Protein AF-A0A960WSP8-F1 (afdb_monomer_lite)

Secondary structure (DSSP, 8-state):
-PPPPPPEEEETTTTSHHHHHHHHHHHHTT-EEEEEES-HHHHHHHHHHHT-EEEE--TT-HHHHHHHHHHHHHHHS---EEEE--------S-GGG--HHHHHHHHIIIIIHHHHHHHHHHHHHHHHT--EEEEB--GGGTS--TT-HHHHHHHHHHHHTT-S--S----PBPHHHHHHHHHTS-------------------------------------------------------HHHHHHHHHHHHHHHHS------EEEEEEEEEE--SHHHHHHHHHHHHTT-S-EEEE-SSSSSSGGGTTT---EE----SSS----SSS------PPPP-HHHHHHHHHHHHHHHHHHSSSSTT--SS-SEE--HHHHHHHHHHHHHHHHHTTSEEEE-SEEEEEEEE-TTS-BEEEEEEEESS-TT-EEEEEEEEEEE--TT-HHHHHHT--EE-SPPPHHHH--TTS-S-GGGS-TT--PPBB---EEEE-SS--PPPPPTT--HHHHTTSSHHHHHHHHTS-BSS----PPPPPPPPTT-TTS--SSTTTTTEEE-TTTSTTSS--EEE---TTS-B--SS--HHHHHHHHHHSTTGGGS-GGGS-HHHHHHHHHHHHHHHHHHHHHIIIIIHHH-S-SSS-GGGEEEPGGG--TTSS-SS-B-S---EE-BS--B-GGGG-S-SS-STTT--S-B-S---TTEEEEE--B------EEEEBTT-TTSS-EEEEPPTTT---PBP-BEEEEGGGGSBSS-BSEEE-TT-SSB-HHHHTTTTSHHHHHHHHHHHHHHHHHHHHHT--HHHHTT-HHHHHHHHHIIIIISSSPPP--S--TT--TTSTTHHHHHHHHTTT-S---TT-----TTSB--HHHHHHHHHHHT--GGG----TT-BHHHHHHHHHHHHTTSPPPPP--SSTT-SSSSSS-TTT-SSTT-S-SSS-TT-TTS---

pLDDT: mean 80.31, std 21.4, range [21.28, 98.88]

Sequence (962 aa):
MTNPSPPTVIVTGGSRGFGAGIAESFVRDGANVWITGRNRDRLEETASRIGAHPFVADAACGESWDRLLDSVLATTGRLDVLVNNAGEGVRIGPASEQDDASVARSIASNLTGAIFGCTRAASLMQRQGDGFIVNIGSACSTHAWAGWGVYSAAKAGAVDVLAVPPRRIEAAWRAGDLRAALLGENRLHRGCESSSAGSRDAREVYFSSRDRRSSRAAFPPPRPPRCRGGETLAHGPTDRTAVMKARIRLTLLLVLFAGPLRAETIDTDLLIVGGTESGWAAAIEAARAGVKSITIVHDGTWLGGQYTEQGLVCVDENKGVGTTGWGPDWHPMKRSFHRFGLFKELMDRIEAFNTGKYGSPMPGRPMHGPSTFRPAEAESVFREMLEPWRKSGQVSLHLSMVPVEALMDPDKTTLKGLVFHSLDDSTRELTVRARITIDASDWGEVVRLSGAAFETGPDSRSRYGEPSAPEDAAAYPPNEMNPITWCLVVEESGEDSVIPVPPHYDERRYLRATSFGQKASSTLPWEKKFRGGGPPPWPEKGTEAKRQASILTMRRIVDGTTSRDGRTSALICYANAQDYPLERLPRHVAEALEQTEPGASKKNLVLMTRAQREIVFADARAHSLGLLYHLQTYVHDRAPDKANSLRHYRLSPEFGTADSLPQKPYLREGLRLKALYMMREQDALNTDEGGREKAREAFARILYPDGLFSWQFHYDFHDTARIYLKGEEGSTVWTHAEKPGRGVHNLSDRSVFPLRSLLPESVDGLIGTQGNVGFSSIVSSAIRLHDQRVHLGQAAAALAVVSLNRKTMPRSLAFERGSLEEVRGILCGGNGGVPMLLFPYRDLPADHPSFVAINRLAAREWLPVSRQEVDFRPDAPATPEWQAAVLELSGLKTAELNLDAKTTRGAFAVRIWEMVRDRPLDQWPRTSPDDADGDGLPDLEDPLPFSSKVQSWPDDSDTPAP

Radius of gyration: 35.07 Å; chains: 1; bounding box: 80×99×79 Å

Foldseek 3Di:
DDDDDAAEEEFEPCLDDLSLLVQLVSVVVVHAYEYEDQDDVSQVVSCVVRVYHYQYADLLDLVRVVVVVVVSCVVRVAHAEYEAPFADDQFQFAPVPDDPVSLVRRLSGQANSLLSRCVVNVVRCVVVLHHEYEYAAEPLLVDPDGRCVSNSVSRVNSVCSCVPDDPDYDDHDYSVLSVVVSVPDDDDDDDDDDDDDDDDDDDDDDDDDDDDDDDDDDDDDDDYDDDDDDDDDDDDDDDPPPVVVVVVVVVVVVVVSPPPLPQAEAEAAEEEEALELLRLLLLLLLVLLPRQAYEYEHQADFHHHCCALAFVFAFQADAAADDDDDDPPPAPDGHAAHDFGVRVVLLVVCLVVCCVFFVGSQQQCFQGRSGGHGNLSSRVSSCVSCVVCVVVNRYHYHYQKDFDAFDADPVLFATFWTKIAHNVGRSHIYTYGHLFYEYQYPFSRVCVRSVFDWAAAFDACVPFVAPLGHPDSVVAFRQFAFFWFFKFKKKFQVDQAQDPQFPQQDLLLQLQQEPNSPVVVVPFQWPDDFDDDRHFYDDDAPPVPDQGTDLQRNFWRHDLCRTPVVGITMGTSDTLSLTDALRAAFPVLLVVLCVVPNCSSRHHLSPDDPVNVVSVVSLSLSSNSSNLNCQLPVVCVVHPYNVPGSSRIHGCCSCVDPRSTRNDIDDLAHIEGQWLAAAHPQQQAPDPPDDDVPDDQFGHQDAALQFQAKFWDWLAGRQNDWIAGVPQRSRSRIGGHHDRSRRGGGTGHTYGDHLRQQHGPRHWSYGYAQQHTRYHSSCSNRCHGSSSRNSRSSLRSLLSSLCSVVVHISNVLSLPPVSSLSSQCSQQPNSPTQHGQRGRARNQHSPPPLNSLVRSCVSLVLFDDARNCSHQQQQAFCDPVRLVSSCVSVVHDPVVDPDDRNHGNSNSSVVVCVVPVPPDDDFADDPDPQQRNNCPDGVSRQSHRPDVDSTNHPPPPPDDDD

Structure (mmCIF, N/CA/C/O backbone):
data_AF-A0A960WSP8-F1
#
_entry.id   AF-A0A960WSP8-F1
#
loop_
_atom_site.group_PDB
_atom_site.id
_atom_site.type_symbol
_atom_site.label_atom_id
_atom_site.label_alt_id
_atom_site.label_comp_id
_atom_site.label_asym_id
_atom_site.label_entity_id
_atom_site.label_seq_id
_atom_site.pdbx_PDB_ins_code
_atom_site.Cartn_x
_atom_site.Cartn_y
_atom_site.Cartn_z
_atom_site.occupancy
_atom_site.B_iso_or_equiv
_atom_site.auth_seq_id
_atom_site.auth_comp_id
_atom_site.auth_asym_id
_atom_site.auth_atom_id
_atom_site.pdbx_PDB_model_num
ATOM 1 N N . MET A 1 1 ? 5.362 -52.654 -39.524 1.00 30.20 1 MET A N 1
ATOM 2 C CA . MET A 1 1 ? 5.541 -51.664 -38.442 1.00 30.20 1 MET A CA 1
ATOM 3 C C . MET A 1 1 ? 6.304 -52.360 -37.334 1.00 30.20 1 MET A C 1
ATOM 5 O O . MET A 1 1 ? 5.823 -53.358 -36.819 1.00 30.20 1 MET A O 1
ATOM 9 N N . THR A 1 2 ? 7.536 -51.934 -37.089 1.00 36.31 2 THR A N 1
ATOM 10 C CA . THR A 1 2 ? 8.436 -52.499 -36.078 1.00 36.31 2 THR A CA 1
ATOM 11 C C . THR A 1 2 ? 7.983 -52.048 -34.688 1.00 36.31 2 THR A C 1
ATOM 13 O O . THR A 1 2 ? 7.749 -50.856 -34.495 1.00 36.31 2 THR A O 1
ATOM 16 N N . ASN A 1 3 ? 7.837 -52.974 -33.735 1.00 38.72 3 ASN A N 1
ATOM 17 C CA . ASN A 1 3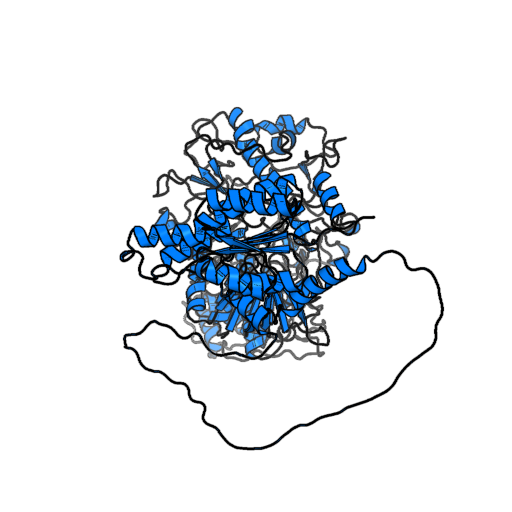 ? 7.654 -52.627 -32.319 1.00 38.72 3 ASN A CA 1
ATOM 18 C C . ASN A 1 3 ? 8.779 -51.668 -31.878 1.00 38.72 3 ASN A C 1
ATOM 20 O O . ASN A 1 3 ? 9.928 -51.912 -32.257 1.00 38.72 3 ASN A O 1
ATOM 24 N N . PRO A 1 4 ? 8.499 -50.602 -31.105 1.00 56.97 4 PRO A N 1
ATOM 25 C CA . PRO A 1 4 ? 9.564 -49.786 -30.535 1.00 56.97 4 PRO A CA 1
ATOM 26 C C . PRO A 1 4 ? 10.400 -50.647 -29.579 1.00 56.97 4 PRO A C 1
ATOM 28 O O . PRO A 1 4 ? 9.849 -51.367 -28.746 1.00 56.97 4 PRO A O 1
ATOM 31 N N . SER A 1 5 ? 11.723 -50.597 -29.731 1.00 69.62 5 SER A N 1
ATOM 32 C CA . SER A 1 5 ? 12.666 -51.278 -28.840 1.00 69.62 5 SER A CA 1
ATOM 33 C C . SER A 1 5 ? 12.479 -50.811 -27.386 1.00 69.62 5 SER A C 1
ATOM 35 O O . SER A 1 5 ? 12.154 -49.638 -27.177 1.00 69.62 5 SER A O 1
ATOM 37 N N . PRO A 1 6 ? 12.675 -51.692 -26.385 1.00 84.25 6 PRO A N 1
ATOM 38 C CA . PRO A 1 6 ? 12.579 -51.319 -24.973 1.00 84.25 6 PRO A CA 1
ATOM 39 C C . PRO A 1 6 ? 13.581 -50.202 -24.626 1.00 84.25 6 PRO A C 1
ATOM 41 O O . PRO A 1 6 ? 14.674 -50.184 -25.199 1.00 84.25 6 PRO A O 1
ATOM 44 N N . PRO A 1 7 ? 13.237 -49.276 -23.708 1.00 87.25 7 PRO A N 1
ATOM 45 C CA . PRO A 1 7 ? 14.099 -48.148 -23.365 1.00 87.25 7 PRO A CA 1
ATOM 46 C C . PRO A 1 7 ? 15.380 -48.616 -22.669 1.00 87.25 7 PRO A C 1
ATOM 48 O O . PRO A 1 7 ? 15.333 -49.500 -21.813 1.00 87.25 7 PRO A O 1
ATOM 51 N N . THR A 1 8 ? 16.513 -48.001 -22.999 1.00 95.12 8 THR A N 1
ATOM 52 C CA . THR A 1 8 ? 17.822 -48.317 -22.416 1.00 95.12 8 THR A CA 1
ATOM 53 C C . THR A 1 8 ? 18.139 -47.397 -21.239 1.00 95.12 8 THR A C 1
ATOM 55 O O . THR A 1 8 ? 18.181 -46.173 -21.392 1.00 95.12 8 THR A O 1
ATOM 58 N N . VAL A 1 9 ? 18.414 -47.977 -20.069 1.00 95.06 9 VAL A N 1
ATOM 59 C CA . VAL A 1 9 ? 18.635 -47.247 -18.810 1.00 95.06 9 VAL A CA 1
ATOM 60 C C . VAL A 1 9 ? 19.995 -47.596 -18.213 1.00 95.06 9 VAL A C 1
ATOM 62 O O . VAL A 1 9 ? 20.324 -48.770 -18.091 1.00 95.06 9 VAL A O 1
ATOM 65 N N . ILE A 1 10 ? 20.764 -46.599 -17.773 1.00 97.62 10 ILE A N 1
ATOM 66 C CA . ILE A 1 10 ? 21.987 -46.796 -16.978 1.00 97.62 10 ILE A CA 1
ATOM 67 C C . ILE A 1 10 ? 21.734 -46.334 -15.543 1.00 97.62 10 ILE A C 1
ATOM 69 O O . ILE A 1 10 ? 21.340 -45.191 -15.328 1.00 97.62 10 ILE A O 1
ATOM 73 N N . VAL A 1 11 ? 22.032 -47.182 -14.555 1.00 96.25 11 VAL A N 1
ATOM 74 C CA . VAL A 1 11 ? 22.002 -46.831 -13.125 1.00 96.25 11 VAL A CA 1
ATOM 75 C C . VAL A 1 11 ? 23.387 -47.016 -12.510 1.00 96.25 11 VAL A C 1
ATOM 77 O O . VAL A 1 11 ? 23.900 -48.136 -12.408 1.00 96.25 11 VAL A O 1
ATOM 80 N N . THR A 1 12 ? 24.009 -45.919 -12.065 1.00 95.50 12 THR A N 1
ATOM 81 C CA . THR A 1 12 ? 25.334 -45.992 -11.434 1.00 95.50 12 THR A CA 1
ATOM 82 C C . THR A 1 12 ? 25.256 -46.426 -9.973 1.00 95.50 12 THR A C 1
ATOM 84 O O . THR A 1 12 ? 24.310 -46.102 -9.259 1.00 95.50 12 THR A O 1
ATOM 87 N N . GLY A 1 13 ? 26.242 -47.186 -9.489 1.00 92.75 13 GLY A N 1
ATOM 88 C CA . GLY A 1 13 ? 26.220 -47.708 -8.115 1.00 92.75 13 GLY A CA 1
ATOM 89 C C . GLY A 1 13 ? 25.107 -48.739 -7.875 1.00 92.75 13 GLY A C 1
ATOM 90 O O . GLY A 1 13 ? 24.531 -48.786 -6.789 1.00 92.75 13 GLY A O 1
ATOM 91 N N . GLY A 1 14 ? 24.792 -49.553 -8.884 1.00 90.50 14 GLY A N 1
ATOM 92 C CA . GLY A 1 14 ? 23.674 -50.500 -8.883 1.00 90.50 14 GLY A CA 1
ATOM 93 C C . GLY A 1 14 ? 23.934 -51.835 -8.175 1.00 90.50 14 GLY A C 1
ATOM 94 O O . GLY A 1 14 ? 23.044 -52.673 -8.135 1.00 90.50 14 GLY A O 1
ATOM 95 N N . SER A 1 15 ? 25.116 -52.057 -7.587 1.00 88.50 15 SER A N 1
ATOM 96 C CA . SER A 1 15 ? 25.455 -53.334 -6.927 1.00 88.50 15 SER A CA 1
ATOM 97 C C . SER A 1 15 ? 24.712 -53.597 -5.608 1.00 88.50 15 SER A C 1
ATOM 99 O O . SER A 1 15 ? 24.821 -54.695 -5.076 1.00 88.50 15 SER A O 1
ATOM 101 N N . ARG A 1 16 ? 24.068 -52.589 -4.996 1.00 83.25 16 ARG A N 1
ATOM 102 C CA . ARG A 1 16 ? 23.316 -52.712 -3.728 1.00 83.25 16 ARG A CA 1
ATOM 103 C C . ARG A 1 16 ? 22.463 -51.473 -3.443 1.00 83.25 16 ARG A C 1
ATOM 105 O O . ARG A 1 16 ? 22.616 -50.442 -4.093 1.00 83.25 16 ARG A O 1
ATOM 112 N N . GLY A 1 17 ? 21.641 -51.545 -2.395 1.00 84.44 17 GLY A N 1
ATOM 113 C CA . GLY A 1 17 ? 20.933 -50.388 -1.837 1.00 84.44 17 GLY A CA 1
ATOM 114 C C . GLY A 1 17 ? 19.986 -49.729 -2.842 1.00 84.44 17 GLY A C 1
ATOM 115 O O . GLY A 1 17 ? 19.326 -50.423 -3.612 1.00 84.44 17 GLY A O 1
ATOM 116 N N . PHE A 1 18 ? 19.934 -48.394 -2.839 1.00 79.56 18 PHE A N 1
ATOM 117 C CA . PHE A 1 18 ? 19.040 -47.628 -3.713 1.00 79.56 18 PHE A CA 1
ATOM 118 C C . PHE A 1 18 ? 19.287 -47.897 -5.198 1.00 79.56 18 PHE A C 1
ATOM 120 O O . PHE A 1 18 ? 18.331 -48.156 -5.917 1.00 79.56 18 PHE A O 1
ATOM 127 N N . GLY A 1 19 ? 20.546 -47.949 -5.643 1.00 86.12 19 GLY A N 1
ATOM 128 C CA . GLY A 1 19 ? 20.872 -48.225 -7.045 1.00 86.12 19 GLY A CA 1
ATOM 129 C C . GLY A 1 19 ? 20.322 -49.565 -7.542 1.00 86.12 19 GLY A C 1
ATOM 130 O O . GLY A 1 19 ? 19.758 -49.628 -8.630 1.00 86.12 19 GLY A O 1
ATOM 131 N N . ALA A 1 20 ? 20.418 -50.621 -6.726 1.00 86.00 20 ALA A N 1
ATOM 132 C CA . ALA A 1 20 ? 19.849 -51.928 -7.066 1.00 86.00 20 ALA A CA 1
ATOM 133 C C . ALA A 1 20 ? 18.312 -51.890 -7.141 1.00 86.00 20 ALA A C 1
ATOM 135 O O . ALA A 1 20 ? 17.734 -52.467 -8.056 1.00 86.00 20 ALA A O 1
ATOM 136 N N . GLY A 1 21 ? 17.656 -51.188 -6.209 1.00 78.94 21 GLY A N 1
ATOM 137 C CA . GLY A 1 21 ? 16.195 -51.047 -6.193 1.00 78.94 21 GLY A CA 1
ATOM 138 C C . GLY A 1 21 ? 15.649 -50.239 -7.375 1.00 78.94 21 GLY A C 1
ATOM 139 O O . GLY A 1 21 ? 14.642 -50.624 -7.962 1.00 78.94 21 GLY A O 1
ATOM 140 N N . ILE A 1 22 ? 16.341 -49.162 -7.770 1.00 84.31 22 ILE A N 1
ATOM 141 C CA . ILE A 1 22 ? 16.000 -48.371 -8.967 1.00 84.31 22 ILE A CA 1
ATOM 142 C C . ILE A 1 22 ? 16.087 -49.252 -10.210 1.00 84.31 22 ILE A C 1
ATOM 144 O O . ILE A 1 22 ? 15.151 -49.304 -11.005 1.00 84.31 22 ILE A O 1
ATOM 148 N N . ALA A 1 23 ? 17.204 -49.965 -10.362 1.00 87.38 23 ALA A N 1
ATOM 149 C CA . ALA A 1 23 ? 17.424 -50.841 -11.502 1.00 87.38 23 ALA A CA 1
ATOM 150 C C . ALA A 1 23 ? 16.364 -51.949 -11.584 1.00 87.38 23 ALA A C 1
ATOM 152 O O . ALA A 1 23 ? 15.823 -52.194 -12.657 1.00 87.38 23 ALA A O 1
ATOM 153 N N . GLU A 1 24 ? 16.015 -52.567 -10.453 1.00 86.44 24 GLU A N 1
ATOM 154 C CA . GLU A 1 24 ? 14.988 -53.611 -10.381 1.00 86.44 24 GLU A CA 1
ATOM 155 C C . GLU A 1 24 ? 13.608 -53.104 -10.816 1.00 86.44 24 GLU A C 1
ATOM 157 O O . GLU A 1 24 ? 12.880 -53.820 -11.503 1.00 86.44 24 GLU A O 1
ATOM 162 N N . SER A 1 25 ? 13.263 -51.860 -10.470 1.00 79.44 25 SER A N 1
ATOM 163 C CA . SER A 1 25 ? 12.021 -51.231 -10.929 1.00 79.44 25 SER A CA 1
ATOM 164 C C . SER A 1 25 ? 12.004 -51.069 -12.449 1.00 79.44 25 SER A C 1
ATOM 166 O O . SER A 1 25 ? 11.039 -51.469 -13.092 1.00 79.44 25 SER A O 1
ATOM 168 N N . PHE A 1 26 ? 13.083 -50.549 -13.040 1.00 86.06 26 PHE A N 1
ATOM 169 C CA . PHE A 1 26 ? 13.159 -50.380 -14.492 1.00 86.06 26 PHE A CA 1
ATOM 170 C C . PHE A 1 26 ? 13.140 -51.719 -15.242 1.00 86.06 26 PHE A C 1
ATOM 172 O O . PHE A 1 26 ? 12.479 -51.818 -16.276 1.00 86.06 26 PHE A O 1
ATOM 179 N N . VAL A 1 27 ? 13.804 -52.764 -14.725 1.00 88.31 27 VAL A N 1
ATOM 180 C CA . VAL A 1 27 ? 13.739 -54.097 -15.353 1.00 88.31 27 VAL A CA 1
ATOM 181 C C . VAL A 1 27 ? 12.321 -54.664 -15.281 1.00 88.31 27 VAL A C 1
ATOM 183 O O . VAL A 1 27 ? 11.827 -55.207 -16.269 1.00 88.31 27 VAL A O 1
ATOM 186 N N . ARG A 1 28 ? 11.631 -54.506 -14.145 1.00 82.62 28 ARG A N 1
ATOM 187 C CA . ARG A 1 28 ? 10.233 -54.942 -13.984 1.00 82.62 28 ARG A CA 1
ATOM 188 C C . ARG A 1 28 ? 9.299 -54.287 -15.003 1.00 82.62 28 ARG A C 1
ATOM 190 O O . ARG A 1 28 ? 8.374 -54.940 -15.480 1.00 82.62 28 ARG A O 1
ATOM 197 N N . ASP A 1 29 ? 9.584 -53.042 -15.367 1.00 77.62 29 ASP A N 1
ATOM 198 C CA . ASP A 1 29 ? 8.836 -52.280 -16.370 1.00 77.62 29 ASP A CA 1
ATOM 199 C C . ASP A 1 29 ? 9.257 -52.596 -17.820 1.00 77.62 29 ASP A C 1
ATOM 201 O O . ASP A 1 29 ? 8.751 -51.994 -18.769 1.00 77.62 29 ASP A O 1
ATOM 205 N N . GLY A 1 30 ? 10.150 -53.572 -18.013 1.00 86.31 30 GLY A N 1
ATOM 206 C CA . GLY A 1 30 ? 10.571 -54.063 -19.323 1.00 86.31 30 GLY A CA 1
ATOM 207 C C . GLY A 1 30 ? 11.654 -53.220 -19.996 1.00 86.31 30 GLY A C 1
ATOM 208 O O . GLY A 1 30 ? 11.854 -53.352 -21.204 1.00 86.31 30 GLY A O 1
ATOM 209 N N . ALA A 1 31 ? 12.344 -52.351 -19.252 1.00 89.44 31 ALA A N 1
ATOM 210 C CA . ALA A 1 31 ? 13.481 -51.598 -19.768 1.00 89.44 31 ALA A CA 1
ATOM 211 C C . ALA A 1 31 ? 14.726 -52.484 -19.916 1.00 89.44 31 ALA A C 1
ATOM 213 O O . ALA A 1 31 ? 14.925 -53.446 -19.171 1.00 89.44 31 ALA A O 1
ATOM 214 N N . ASN A 1 32 ? 15.610 -52.111 -20.840 1.00 93.69 32 ASN A N 1
ATOM 215 C CA . ASN A 1 32 ? 16.939 -52.688 -20.925 1.00 93.69 32 ASN A CA 1
ATOM 216 C C . ASN A 1 32 ? 17.901 -51.956 -19.974 1.00 93.69 32 ASN A C 1
ATOM 218 O O . ASN A 1 32 ? 18.380 -50.861 -20.279 1.00 93.69 32 ASN A O 1
ATOM 222 N N . VAL A 1 33 ? 18.163 -52.538 -18.803 1.00 96.56 33 VAL A N 1
ATOM 223 C CA . VAL A 1 33 ? 18.867 -51.853 -17.710 1.00 96.56 33 VAL A CA 1
ATOM 224 C C . VAL A 1 33 ? 20.317 -52.297 -17.598 1.00 96.56 33 VAL A C 1
ATOM 226 O O . VAL A 1 33 ? 20.608 -53.485 -17.507 1.00 96.56 33 VAL A O 1
ATOM 229 N N . TRP A 1 34 ? 21.219 -51.327 -17.504 1.00 98.00 34 TRP A N 1
ATOM 230 C CA . TRP A 1 34 ? 22.633 -51.497 -17.199 1.00 98.00 34 TRP A CA 1
ATOM 231 C C . TRP A 1 34 ? 22.928 -50.974 -15.797 1.00 98.00 34 TRP A C 1
ATOM 233 O O . TRP A 1 34 ? 22.594 -49.835 -15.466 1.00 98.00 34 TRP A O 1
ATOM 243 N N . ILE A 1 35 ? 23.586 -51.787 -14.972 1.00 97.62 35 ILE A N 1
ATOM 244 C CA . ILE A 1 35 ? 24.030 -51.389 -13.634 1.00 97.62 35 ILE A CA 1
ATOM 245 C C . ILE A 1 35 ? 25.549 -51.342 -13.552 1.00 97.62 35 ILE A C 1
ATOM 247 O O . ILE A 1 35 ? 26.236 -52.235 -14.051 1.00 97.62 35 ILE A O 1
ATOM 251 N N . THR A 1 36 ? 26.080 -50.322 -12.872 1.00 97.44 36 THR A N 1
ATOM 252 C CA . THR A 1 36 ? 27.532 -50.173 -12.693 1.00 97.44 36 THR A CA 1
ATOM 253 C C . THR A 1 36 ? 27.981 -50.244 -11.242 1.00 97.44 36 THR A C 1
ATOM 255 O O . THR A 1 36 ? 27.250 -49.883 -10.315 1.00 97.44 36 THR A O 1
ATOM 258 N N . GLY A 1 37 ? 29.213 -50.703 -11.032 1.00 93.00 37 GLY A N 1
ATOM 259 C CA . GLY A 1 37 ? 29.862 -50.741 -9.726 1.00 93.00 37 GLY A CA 1
ATOM 260 C C . GLY A 1 37 ? 31.294 -51.267 -9.802 1.00 93.00 37 GLY A C 1
ATOM 261 O O . GLY A 1 37 ? 31.697 -51.872 -10.791 1.00 93.00 37 GLY A O 1
ATOM 262 N N . ARG A 1 38 ? 32.069 -51.043 -8.734 1.00 91.81 38 ARG A N 1
ATOM 263 C CA . ARG A 1 38 ? 33.501 -51.401 -8.669 1.00 91.81 38 ARG A CA 1
ATOM 264 C C . ARG A 1 38 ? 33.757 -52.873 -8.324 1.00 91.81 38 ARG A C 1
ATOM 266 O O . ARG A 1 38 ? 34.786 -53.423 -8.692 1.00 91.81 38 ARG A O 1
ATOM 273 N N . ASN A 1 39 ? 32.853 -53.508 -7.576 1.00 92.19 39 ASN A N 1
ATOM 274 C CA . ASN A 1 39 ? 33.010 -54.891 -7.124 1.00 92.19 39 ASN A CA 1
ATOM 275 C C . ASN A 1 39 ? 32.247 -55.825 -8.068 1.00 92.19 39 ASN A C 1
ATOM 277 O O . ASN A 1 39 ? 31.017 -55.801 -8.079 1.00 92.19 39 ASN A O 1
ATOM 281 N N . ARG A 1 40 ? 32.993 -56.611 -8.849 1.00 92.31 40 ARG A N 1
ATOM 282 C CA . ARG A 1 40 ? 32.463 -57.505 -9.882 1.00 92.31 40 ARG A CA 1
ATOM 283 C C . ARG A 1 40 ? 31.437 -58.490 -9.327 1.00 92.31 40 ARG A C 1
ATOM 285 O O . ARG A 1 40 ? 30.296 -58.458 -9.769 1.00 92.31 40 ARG A O 1
ATOM 292 N N . ASP A 1 41 ? 31.819 -59.276 -8.327 1.00 90.31 41 ASP A N 1
ATOM 293 C CA . ASP A 1 41 ? 31.005 -60.392 -7.830 1.00 90.31 41 ASP A CA 1
ATOM 294 C C . ASP A 1 41 ? 29.616 -59.929 -7.363 1.00 90.31 41 ASP A C 1
ATOM 296 O O . ASP A 1 41 ? 28.597 -60.470 -7.783 1.00 90.31 41 ASP A O 1
ATOM 300 N N . ARG A 1 42 ? 29.551 -58.847 -6.572 1.00 90.38 42 ARG A N 1
ATOM 301 C CA . ARG A 1 42 ? 28.270 -58.284 -6.100 1.00 90.38 42 ARG A CA 1
ATOM 302 C C . ARG A 1 42 ? 27.436 -57.650 -7.209 1.00 90.38 42 ARG A C 1
ATOM 304 O O . ARG A 1 42 ? 26.205 -57.627 -7.127 1.00 90.38 42 ARG A O 1
ATOM 311 N N . LEU A 1 43 ? 28.093 -57.065 -8.209 1.00 94.69 43 LEU A N 1
ATOM 312 C CA . LEU A 1 43 ? 27.410 -56.474 -9.354 1.00 94.69 43 LEU A CA 1
ATOM 313 C C . LEU A 1 43 ? 26.775 -57.566 -10.221 1.00 94.69 43 LEU A C 1
ATOM 315 O O . LEU A 1 43 ? 25.611 -57.433 -10.585 1.00 94.69 43 LEU A O 1
ATOM 319 N N . GLU A 1 44 ? 27.515 -58.640 -10.499 1.00 93.31 44 GLU A N 1
ATOM 320 C CA . GLU A 1 44 ? 27.043 -59.798 -11.265 1.00 93.31 44 GLU A CA 1
ATOM 321 C C . GLU A 1 44 ? 25.907 -60.530 -10.533 1.00 93.31 44 GLU A C 1
ATOM 323 O O . GLU A 1 44 ? 24.880 -60.823 -11.145 1.00 93.31 44 GLU A O 1
ATOM 328 N N . GLU A 1 45 ? 26.021 -60.718 -9.214 1.00 92.44 45 GLU A N 1
ATOM 329 C CA . GLU A 1 45 ? 24.949 -61.277 -8.379 1.00 92.44 45 GLU A CA 1
ATOM 330 C C . GLU A 1 45 ? 23.655 -60.452 -8.486 1.00 92.44 45 GLU A C 1
ATOM 332 O O . GLU A 1 45 ? 22.574 -60.986 -8.748 1.00 92.44 45 GLU A O 1
ATOM 337 N N . THR A 1 46 ? 23.756 -59.127 -8.327 1.00 91.81 46 THR A N 1
ATOM 338 C CA . THR A 1 46 ? 22.587 -58.240 -8.393 1.00 91.81 46 THR A CA 1
ATOM 339 C C . THR A 1 46 ? 21.978 -58.215 -9.788 1.00 91.81 46 THR A C 1
ATOM 341 O O . THR A 1 46 ? 20.760 -58.319 -9.913 1.00 91.81 46 THR A O 1
ATOM 344 N N . ALA A 1 47 ? 22.809 -58.120 -10.827 1.00 94.44 47 ALA A N 1
ATOM 345 C CA . ALA A 1 47 ? 22.377 -58.138 -12.218 1.00 94.44 47 ALA A CA 1
ATOM 346 C C . ALA A 1 47 ? 21.615 -59.422 -12.559 1.00 94.44 47 ALA A C 1
ATOM 348 O O . ALA A 1 47 ? 20.519 -59.348 -13.114 1.00 94.44 47 ALA A O 1
ATOM 349 N N . SER A 1 48 ? 22.141 -60.583 -12.153 1.00 93.69 48 SER A N 1
ATOM 350 C CA . SER A 1 48 ? 21.477 -61.870 -12.360 1.00 93.69 48 SER A CA 1
ATOM 351 C C . SER A 1 48 ? 20.153 -61.968 -11.605 1.00 93.69 48 SER A C 1
ATOM 353 O O . SER A 1 48 ? 19.209 -62.562 -12.120 1.00 93.69 48 SER A O 1
ATOM 355 N N . ARG A 1 49 ? 20.068 -61.402 -10.393 1.00 94.31 49 ARG A N 1
ATOM 356 C CA . ARG A 1 49 ? 18.840 -61.414 -9.586 1.00 94.31 49 ARG A CA 1
ATOM 357 C C . ARG A 1 49 ? 17.723 -60.587 -10.219 1.00 94.31 49 ARG A C 1
ATOM 359 O O . ARG A 1 49 ? 16.570 -61.002 -10.160 1.00 94.31 49 ARG A O 1
ATOM 366 N N . ILE A 1 50 ? 18.053 -59.418 -10.768 1.00 91.94 50 ILE A N 1
ATOM 367 C CA . ILE A 1 50 ? 17.047 -58.462 -11.256 1.00 91.94 50 ILE A CA 1
ATOM 368 C C . ILE A 1 50 ? 16.830 -58.520 -12.766 1.00 91.94 50 ILE A C 1
ATOM 370 O O . ILE A 1 50 ? 15.857 -57.946 -13.225 1.00 91.94 50 ILE A O 1
ATOM 374 N N . GLY A 1 51 ? 17.704 -59.186 -13.528 1.00 92.94 51 GLY A N 1
ATOM 375 C CA . GLY A 1 51 ? 17.648 -59.229 -14.993 1.00 92.94 51 GLY A CA 1
ATOM 376 C C . GLY A 1 51 ? 18.268 -58.005 -15.681 1.00 92.94 51 GLY A C 1
ATOM 377 O O . GLY A 1 51 ? 17.775 -57.582 -16.721 1.00 92.94 51 GLY A O 1
ATOM 378 N N . ALA A 1 52 ? 19.324 -57.422 -15.105 1.00 96.00 52 ALA A N 1
ATOM 379 C CA . ALA A 1 52 ? 20.055 -56.284 -15.677 1.00 96.00 52 ALA A CA 1
ATOM 380 C C . ALA A 1 52 ? 21.406 -56.711 -16.285 1.00 96.00 52 ALA A C 1
ATOM 382 O O . ALA A 1 52 ? 21.921 -57.788 -15.994 1.00 96.00 52 ALA A O 1
ATOM 383 N N . HIS A 1 53 ? 22.025 -55.839 -17.081 1.00 96.06 53 HIS A N 1
ATOM 384 C CA . HIS A 1 53 ? 23.385 -56.000 -17.594 1.00 96.06 53 HIS A CA 1
ATOM 385 C C . HIS A 1 53 ? 24.411 -55.433 -16.594 1.00 96.06 53 HIS A C 1
ATOM 387 O O . HIS A 1 53 ? 24.382 -54.232 -16.306 1.00 96.06 53 HIS A O 1
ATOM 393 N N . PRO A 1 54 ? 25.331 -56.250 -16.048 1.00 97.12 54 PRO A N 1
ATOM 394 C CA . PRO A 1 54 ? 26.385 -55.753 -15.174 1.00 97.12 54 PRO A CA 1
ATOM 395 C C . PRO A 1 54 ? 27.528 -55.145 -15.995 1.00 97.12 54 PRO A C 1
ATOM 397 O O . PRO A 1 54 ? 28.019 -55.761 -16.939 1.00 97.12 54 PRO A O 1
ATOM 400 N N . PHE A 1 55 ? 28.017 -53.972 -15.591 1.00 97.12 55 PHE A N 1
ATOM 401 C CA . PHE A 1 55 ? 29.226 -53.378 -16.161 1.00 97.12 55 PHE A CA 1
ATOM 402 C C . PHE A 1 55 ? 30.160 -52.834 -15.075 1.00 97.12 55 PHE A C 1
ATOM 404 O O . PHE A 1 55 ? 29.824 -51.902 -14.340 1.00 97.12 55 PHE A O 1
ATOM 411 N N . VAL A 1 56 ? 31.355 -53.420 -14.960 1.00 96.50 56 VAL A N 1
ATOM 412 C CA . VAL A 1 56 ? 32.341 -53.003 -13.954 1.00 96.50 56 VAL A CA 1
ATOM 413 C C . VAL A 1 56 ? 32.942 -51.660 -14.362 1.00 96.50 56 VAL A C 1
ATOM 415 O O . VAL A 1 56 ? 33.708 -51.576 -15.320 1.00 96.50 56 VAL A O 1
ATOM 418 N N . ALA A 1 57 ? 32.598 -50.614 -13.615 1.00 92.69 57 ALA A N 1
ATOM 419 C CA . ALA A 1 57 ? 33.030 -49.246 -13.871 1.00 92.69 57 ALA A CA 1
ATOM 420 C C . ALA A 1 57 ? 33.162 -48.460 -12.564 1.00 92.69 57 ALA A C 1
ATOM 422 O O . ALA A 1 57 ? 32.382 -48.643 -11.622 1.00 92.69 57 ALA A O 1
ATOM 423 N N . ASP A 1 58 ? 34.139 -47.553 -12.534 1.00 92.06 58 ASP A N 1
ATOM 424 C CA . ASP A 1 58 ? 34.207 -46.495 -11.533 1.00 92.06 58 ASP A CA 1
ATOM 425 C C . ASP A 1 58 ? 33.558 -45.232 -12.104 1.00 92.06 58 ASP A C 1
ATOM 427 O O . ASP A 1 58 ? 33.995 -44.711 -13.129 1.00 92.06 58 ASP A O 1
ATOM 431 N N . ALA A 1 59 ? 32.514 -44.734 -11.438 1.00 91.69 59 ALA A N 1
ATOM 432 C CA . ALA A 1 59 ? 31.804 -43.538 -11.873 1.00 91.69 59 ALA A CA 1
ATOM 433 C C . ALA A 1 59 ? 32.724 -42.309 -11.921 1.00 91.69 59 ALA A C 1
ATOM 435 O O . ALA A 1 59 ? 32.515 -41.443 -12.764 1.00 91.69 59 ALA A O 1
ATOM 436 N N . ALA A 1 60 ? 33.757 -42.243 -11.074 1.00 91.62 60 ALA A N 1
ATOM 437 C CA . ALA A 1 60 ? 34.716 -41.141 -11.041 1.00 91.62 60 ALA A CA 1
ATOM 438 C C . ALA A 1 60 ? 35.840 -41.264 -12.094 1.00 91.62 60 ALA A C 1
ATOM 440 O O . ALA A 1 60 ? 36.757 -40.446 -12.104 1.00 91.62 60 ALA A O 1
ATOM 441 N N . CYS A 1 61 ? 35.795 -42.266 -12.980 1.00 93.12 61 CYS A N 1
ATOM 442 C CA . CYS A 1 61 ? 36.789 -42.503 -14.027 1.00 93.12 61 CYS A CA 1
ATOM 443 C C . CYS A 1 61 ? 36.182 -42.252 -15.416 1.00 93.12 61 CYS A C 1
ATOM 445 O O . CYS A 1 61 ? 35.278 -42.967 -15.845 1.00 93.12 61 CYS A O 1
ATOM 447 N N . GLY A 1 62 ? 36.701 -41.261 -16.149 1.00 89.62 62 GLY A N 1
ATOM 448 C CA . GLY A 1 62 ? 36.211 -40.919 -17.491 1.00 89.62 62 GLY A CA 1
ATOM 449 C C . GLY A 1 62 ? 36.280 -42.083 -18.489 1.00 89.62 62 GLY A C 1
ATOM 450 O O . GLY A 1 62 ? 35.286 -42.378 -19.142 1.00 89.62 62 GLY A O 1
ATOM 451 N N . GLU A 1 63 ? 37.397 -42.815 -18.523 1.00 92.50 63 GLU A N 1
ATOM 452 C CA . GLU A 1 63 ? 37.581 -43.979 -19.408 1.00 92.50 63 GLU A CA 1
ATOM 453 C C . GLU A 1 63 ? 36.563 -45.100 -19.120 1.00 92.50 63 GLU A C 1
ATOM 455 O O . GLU A 1 63 ? 36.130 -45.823 -20.018 1.00 92.50 63 GLU A O 1
ATOM 460 N N . SER A 1 64 ? 36.127 -45.237 -17.861 1.00 93.38 64 SER A N 1
ATOM 461 C CA . SER A 1 64 ? 35.074 -46.195 -17.506 1.00 93.38 64 SER A CA 1
ATOM 462 C C . SER A 1 64 ? 33.726 -45.823 -18.124 1.00 93.38 64 SER A C 1
ATOM 464 O O . SER A 1 64 ? 32.987 -46.719 -18.527 1.00 93.38 64 SER A O 1
ATOM 466 N N . TRP A 1 65 ? 33.417 -44.529 -18.232 1.00 94.69 65 TRP A N 1
ATOM 467 C CA . TRP A 1 65 ? 32.210 -44.057 -18.907 1.00 94.69 65 TRP A CA 1
ATOM 468 C C . TRP A 1 65 ? 32.265 -44.250 -20.418 1.00 94.69 65 TRP A C 1
ATOM 470 O O . TRP A 1 65 ? 31.257 -44.640 -21.001 1.00 94.69 65 TRP A O 1
ATOM 480 N N . ASP A 1 66 ? 33.422 -44.007 -21.032 1.00 93.00 66 ASP A N 1
ATOM 481 C CA . ASP A 1 66 ? 33.597 -44.169 -22.478 1.00 93.00 66 ASP A CA 1
ATOM 482 C C . ASP A 1 66 ? 33.355 -45.638 -22.876 1.00 93.00 66 ASP A C 1
ATOM 484 O O . ASP A 1 66 ? 32.470 -45.928 -23.680 1.00 93.00 66 ASP A O 1
ATOM 488 N N . ARG A 1 67 ? 33.993 -46.590 -22.176 1.00 96.44 67 ARG A N 1
ATOM 489 C CA . ARG A 1 67 ? 33.769 -48.033 -22.405 1.00 96.44 67 ARG A CA 1
ATOM 490 C C . ARG A 1 67 ? 32.338 -48.492 -22.104 1.00 96.44 67 ARG A C 1
ATOM 492 O O . ARG A 1 67 ? 31.830 -49.400 -22.768 1.00 96.44 67 ARG A O 1
ATOM 499 N N . LEU A 1 68 ? 31.699 -47.912 -21.083 1.00 96.62 68 LEU A N 1
ATOM 500 C CA . LEU A 1 68 ? 30.309 -48.220 -20.734 1.00 96.62 68 LEU A CA 1
ATOM 501 C C . LEU A 1 68 ? 29.366 -47.804 -21.863 1.00 96.62 68 LEU A C 1
ATOM 503 O O . LEU A 1 68 ? 28.547 -48.610 -22.297 1.00 96.62 68 LEU A O 1
ATOM 507 N N . LEU A 1 69 ? 29.481 -46.563 -22.339 1.00 95.25 69 LEU A N 1
ATOM 508 C CA . LEU A 1 69 ? 28.617 -46.052 -23.398 1.00 95.25 69 LEU A CA 1
ATOM 509 C C . LEU A 1 69 ? 28.850 -46.786 -24.717 1.00 95.25 69 LEU A C 1
ATOM 511 O O . LEU A 1 69 ? 27.868 -47.132 -25.366 1.00 95.25 69 LEU A O 1
ATOM 515 N N . ASP A 1 70 ? 30.097 -47.116 -25.061 1.00 94.94 70 ASP A N 1
ATOM 516 C CA . ASP A 1 70 ? 30.399 -47.947 -26.232 1.00 94.94 70 ASP A CA 1
ATOM 517 C C . ASP A 1 70 ? 29.687 -49.305 -26.157 1.00 94.94 70 ASP A C 1
ATOM 519 O O . ASP A 1 70 ? 29.067 -49.743 -27.124 1.00 94.94 70 ASP A O 1
ATOM 523 N N . SER A 1 71 ? 29.699 -49.948 -24.985 1.00 94.88 71 SER A N 1
ATOM 524 C CA . SER A 1 7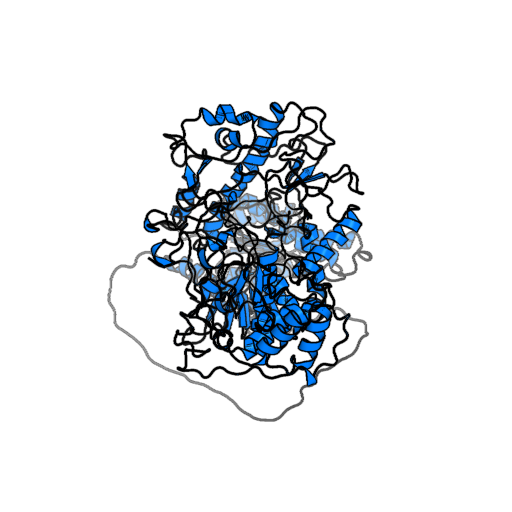1 ? 29.039 -51.245 -24.774 1.00 94.88 71 SER A CA 1
ATOM 525 C C . SER A 1 71 ? 27.511 -51.142 -24.842 1.00 94.88 71 SER A C 1
ATOM 527 O O . SER A 1 71 ? 26.845 -51.984 -25.453 1.00 94.88 71 SER A O 1
ATOM 529 N N . VAL A 1 72 ? 26.943 -50.089 -24.249 1.00 95.62 72 VAL A N 1
ATOM 530 C CA . VAL A 1 72 ? 25.499 -49.813 -24.258 1.00 95.62 72 VAL A CA 1
ATOM 531 C C . VAL A 1 72 ? 25.012 -49.522 -25.680 1.00 95.62 72 VAL A C 1
ATOM 533 O O . VAL A 1 72 ? 24.005 -50.088 -26.118 1.00 95.62 72 VAL A O 1
ATOM 536 N N . LEU A 1 73 ? 25.746 -48.691 -26.424 1.00 93.25 73 LEU A N 1
ATOM 537 C CA . LEU A 1 73 ? 25.439 -48.338 -27.808 1.00 93.25 73 LEU A CA 1
ATOM 538 C C . LEU A 1 73 ? 25.645 -49.516 -28.761 1.00 93.25 73 LEU A C 1
ATOM 540 O O . LEU A 1 73 ? 24.806 -49.726 -29.631 1.00 93.25 73 LEU A O 1
ATOM 544 N N . ALA A 1 74 ? 26.679 -50.336 -28.570 1.00 91.81 74 ALA A N 1
ATOM 545 C CA . ALA A 1 74 ? 26.861 -51.561 -29.347 1.00 91.81 74 ALA A CA 1
ATOM 546 C C . ALA A 1 74 ? 25.711 -52.562 -29.137 1.00 91.81 74 ALA A C 1
ATOM 548 O O . ALA A 1 74 ? 25.352 -53.292 -30.057 1.00 91.81 74 ALA A O 1
ATOM 549 N N . THR A 1 75 ? 25.114 -52.580 -27.940 1.00 89.38 75 THR A N 1
ATOM 550 C CA . THR A 1 75 ? 24.027 -53.511 -27.600 1.00 89.38 75 THR A CA 1
ATOM 551 C C . THR A 1 75 ? 22.652 -53.002 -28.033 1.00 89.38 75 THR A C 1
ATOM 553 O O . THR A 1 75 ? 21.815 -53.783 -28.478 1.00 89.38 75 THR A O 1
ATOM 556 N N . THR A 1 76 ? 22.386 -51.704 -27.877 1.00 88.00 76 THR A N 1
ATOM 557 C CA . THR A 1 76 ? 21.023 -51.147 -28.008 1.00 88.00 76 THR A CA 1
ATOM 558 C C . THR A 1 76 ? 20.897 -49.995 -28.995 1.00 88.00 76 THR A C 1
ATOM 560 O O . THR A 1 76 ? 19.784 -49.617 -29.354 1.00 88.00 76 THR A O 1
ATOM 563 N N . GLY A 1 77 ? 22.020 -49.418 -29.424 1.00 88.56 77 GLY A N 1
ATOM 564 C CA . GLY A 1 77 ? 22.074 -48.263 -30.316 1.00 88.56 77 GLY A CA 1
ATOM 565 C C . GLY A 1 77 ? 21.643 -46.932 -29.694 1.00 88.56 77 GLY A C 1
ATOM 566 O O . GLY A 1 77 ? 21.682 -45.923 -30.394 1.00 88.56 77 GLY A O 1
ATOM 567 N N . ARG A 1 78 ? 21.223 -46.900 -28.420 1.00 90.19 78 ARG A N 1
ATOM 568 C CA . ARG A 1 78 ? 20.675 -45.695 -27.774 1.00 90.19 78 ARG A CA 1
ATOM 569 C C . ARG A 1 78 ? 20.856 -45.683 -26.258 1.00 90.19 78 ARG A C 1
ATOM 571 O O . ARG A 1 78 ? 21.061 -46.722 -25.638 1.00 90.19 78 ARG A O 1
ATOM 578 N N . LEU A 1 79 ? 20.700 -44.507 -25.659 1.00 92.75 79 LEU A N 1
ATOM 579 C CA . LEU A 1 79 ? 20.539 -44.329 -24.216 1.00 92.75 79 LEU A CA 1
ATOM 580 C C . LEU A 1 79 ? 19.340 -43.422 -23.935 1.00 92.75 79 LEU A C 1
ATOM 582 O O . LEU A 1 79 ? 19.333 -42.276 -24.378 1.00 92.75 79 LEU A O 1
ATOM 586 N N . ASP A 1 80 ? 18.360 -43.912 -23.178 1.00 85.06 80 ASP A N 1
ATOM 587 C CA . ASP A 1 80 ? 17.116 -43.185 -22.898 1.00 85.06 80 ASP A CA 1
ATOM 588 C C . ASP A 1 80 ? 17.119 -42.535 -21.519 1.00 85.06 80 ASP A C 1
ATOM 590 O O . ASP A 1 80 ? 16.666 -41.402 -21.372 1.00 85.06 80 ASP A O 1
ATOM 594 N N . VAL A 1 81 ? 17.659 -43.223 -20.508 1.00 89.62 81 VAL A N 1
ATOM 595 C CA . VAL A 1 81 ? 17.714 -42.705 -19.137 1.00 89.62 81 VAL A CA 1
ATOM 596 C C . VAL A 1 81 ? 19.086 -42.944 -18.520 1.00 89.62 81 VAL A C 1
ATOM 598 O O . VAL A 1 81 ? 19.587 -44.068 -18.510 1.00 89.62 81 VAL A O 1
ATOM 601 N N . LEU A 1 82 ? 19.674 -41.900 -17.942 1.00 92.94 82 LEU A N 1
ATOM 602 C CA . LEU A 1 82 ? 20.823 -42.011 -17.048 1.00 92.94 82 LEU A CA 1
ATOM 603 C C . LEU A 1 82 ? 20.407 -41.676 -15.614 1.00 92.94 82 LEU A C 1
ATOM 605 O O . LEU A 1 82 ? 19.896 -40.593 -15.363 1.00 92.94 82 LEU A O 1
ATOM 609 N N . VAL A 1 83 ? 20.707 -42.559 -14.662 1.00 92.12 83 VAL A N 1
ATOM 610 C CA . VAL A 1 83 ? 20.558 -42.317 -13.224 1.00 92.12 83 VAL A CA 1
ATOM 611 C C . VAL A 1 83 ? 21.933 -42.289 -12.551 1.00 92.12 83 VAL A C 1
ATOM 613 O O . VAL A 1 83 ? 22.566 -43.326 -12.325 1.00 92.12 83 VAL A O 1
ATOM 616 N N . ASN A 1 84 ? 22.388 -41.092 -12.185 1.00 92.62 84 ASN A N 1
ATOM 617 C CA . ASN A 1 84 ? 23.596 -40.866 -11.398 1.00 92.62 84 ASN A CA 1
ATOM 618 C C . ASN A 1 84 ? 23.311 -41.083 -9.903 1.00 92.62 84 ASN A C 1
ATOM 620 O O . ASN A 1 84 ? 23.038 -40.139 -9.160 1.00 92.62 84 ASN A O 1
ATOM 624 N N . ASN A 1 85 ? 23.366 -42.344 -9.467 1.00 91.25 85 ASN A N 1
ATOM 625 C CA . ASN A 1 85 ? 23.145 -42.758 -8.077 1.00 91.25 85 ASN A CA 1
ATOM 626 C C . ASN A 1 85 ? 24.445 -43.007 -7.286 1.00 91.25 85 ASN A C 1
ATOM 628 O O . ASN A 1 85 ? 24.430 -42.927 -6.058 1.00 91.25 85 ASN A O 1
ATOM 632 N N . ALA A 1 86 ? 25.564 -43.307 -7.949 1.00 87.19 86 ALA A N 1
ATOM 633 C CA . ALA A 1 86 ? 26.832 -43.561 -7.268 1.00 87.19 86 ALA A CA 1
ATOM 634 C C . ALA A 1 86 ? 27.228 -42.394 -6.337 1.00 87.19 86 ALA A C 1
ATOM 636 O O . ALA A 1 86 ? 27.199 -41.230 -6.728 1.00 87.19 86 ALA A O 1
ATOM 637 N N . GLY A 1 87 ? 27.580 -42.727 -5.094 1.00 82.38 87 GLY A N 1
ATOM 638 C CA . GLY A 1 87 ? 28.008 -41.785 -4.063 1.00 82.38 87 GLY A CA 1
ATOM 639 C C . GLY A 1 87 ? 28.264 -42.497 -2.734 1.00 82.38 87 GLY A C 1
ATOM 640 O O . GLY A 1 87 ? 27.701 -43.563 -2.469 1.00 82.38 87 GLY A O 1
ATOM 641 N N . GLU A 1 88 ? 29.134 -41.934 -1.901 1.00 77.25 88 GLU A N 1
ATOM 642 C CA . GLU A 1 88 ? 29.478 -42.469 -0.579 1.00 77.25 88 GLU A CA 1
ATOM 643 C C . GLU A 1 88 ? 29.695 -41.336 0.436 1.00 77.25 88 GLU A C 1
ATOM 645 O O . GLU A 1 88 ? 30.245 -40.285 0.113 1.00 77.25 88 GLU A O 1
ATOM 650 N N . GLY A 1 89 ? 29.261 -41.546 1.683 1.00 64.25 89 GLY A N 1
ATOM 651 C CA . GLY A 1 89 ? 29.545 -40.639 2.797 1.00 64.25 89 GLY A CA 1
ATOM 652 C C . GLY A 1 89 ? 30.965 -40.859 3.311 1.00 64.25 89 GLY A C 1
ATOM 653 O O . GLY A 1 89 ? 31.164 -41.579 4.288 1.00 64.25 89 GLY A O 1
ATOM 654 N N . VAL A 1 90 ? 31.959 -40.302 2.621 1.00 66.44 90 VAL A N 1
ATOM 655 C CA . VAL A 1 90 ? 33.366 -40.403 3.034 1.00 66.44 90 VAL A CA 1
ATOM 656 C C . VAL A 1 90 ? 33.608 -39.460 4.212 1.00 66.44 90 VAL A C 1
ATOM 658 O O . VAL A 1 90 ? 33.432 -38.257 4.055 1.00 66.44 90 VAL A O 1
ATOM 661 N N . ARG A 1 91 ? 33.993 -40.023 5.369 1.00 71.31 91 ARG A N 1
ATOM 662 C CA . ARG A 1 91 ? 34.433 -39.333 6.602 1.00 71.31 91 ARG A CA 1
ATOM 663 C C . ARG A 1 91 ? 33.636 -38.055 6.915 1.00 71.31 91 ARG A C 1
ATOM 665 O O . ARG A 1 91 ? 34.083 -36.945 6.668 1.00 71.31 91 ARG A O 1
ATOM 672 N N . ILE A 1 92 ? 32.460 -38.203 7.515 1.00 79.38 92 ILE A N 1
ATOM 673 C CA . ILE A 1 92 ? 31.680 -37.062 8.018 1.00 79.38 92 ILE A CA 1
ATOM 674 C C . ILE A 1 92 ? 32.349 -36.499 9.283 1.00 79.38 92 ILE A C 1
ATOM 676 O O . ILE A 1 92 ? 32.617 -37.249 10.217 1.00 79.38 92 ILE A O 1
ATOM 680 N N . GLY A 1 93 ? 32.623 -35.194 9.309 1.00 79.62 93 GLY A N 1
ATOM 681 C CA . GLY A 1 93 ? 33.304 -34.495 10.402 1.00 79.62 93 GLY A CA 1
ATOM 682 C C . GLY A 1 93 ? 33.539 -33.008 10.091 1.00 79.62 93 GLY A C 1
ATOM 683 O O . GLY A 1 93 ? 33.396 -32.602 8.931 1.00 79.62 93 GLY A O 1
ATOM 684 N N . PRO A 1 94 ? 33.873 -32.173 11.095 1.00 79.56 94 PRO A N 1
ATOM 685 C CA . PRO A 1 94 ? 34.140 -30.745 10.906 1.00 79.56 94 PRO A CA 1
ATOM 686 C C . PRO A 1 94 ? 35.108 -30.491 9.750 1.00 79.56 94 PRO A C 1
ATOM 688 O O . PRO A 1 94 ? 36.056 -31.248 9.564 1.00 79.56 94 PRO A O 1
ATOM 691 N N . ALA A 1 95 ? 34.893 -29.421 8.979 1.00 80.19 95 ALA A N 1
ATOM 692 C CA . ALA A 1 95 ? 35.741 -29.118 7.821 1.00 80.19 95 ALA A CA 1
ATOM 693 C C . ALA A 1 95 ? 37.228 -28.978 8.203 1.00 80.19 95 ALA A C 1
ATOM 695 O O . ALA A 1 95 ? 38.094 -29.374 7.435 1.00 80.19 95 ALA A O 1
ATOM 696 N N . SER A 1 96 ? 37.508 -28.497 9.419 1.00 83.38 96 SER A N 1
ATOM 697 C CA . SER A 1 96 ? 38.850 -28.383 10.002 1.00 83.38 96 SER A CA 1
ATOM 698 C C . SER A 1 96 ? 39.537 -29.720 10.310 1.00 83.38 96 SER A C 1
ATOM 700 O O . SER A 1 96 ? 40.730 -29.732 10.586 1.00 83.38 96 SER A O 1
ATOM 702 N N . GLU A 1 97 ? 38.803 -30.834 10.300 1.00 85.50 97 GLU A N 1
ATOM 703 C CA . GLU A 1 97 ? 39.304 -32.176 10.632 1.00 85.50 97 GLU A CA 1
ATOM 704 C C . GLU A 1 97 ? 39.348 -33.111 9.412 1.00 85.50 97 GLU A C 1
ATOM 706 O O . GLU A 1 97 ? 39.664 -34.298 9.542 1.00 85.50 97 GLU A O 1
ATOM 711 N N . GLN A 1 98 ? 39.011 -32.597 8.227 1.00 85.88 98 GLN A N 1
ATOM 712 C CA . GLN A 1 98 ? 39.073 -33.345 6.977 1.00 85.88 98 GLN A CA 1
ATOM 713 C C . GLN A 1 98 ? 40.503 -33.344 6.438 1.00 85.88 98 GLN A C 1
ATOM 715 O O . GLN A 1 98 ? 41.116 -32.290 6.311 1.00 85.88 98 GLN A O 1
ATOM 720 N N . ASP A 1 99 ? 41.023 -34.523 6.095 1.00 88.38 99 ASP A N 1
ATOM 721 C CA . ASP A 1 99 ? 42.271 -34.625 5.336 1.00 88.38 99 ASP A CA 1
ATOM 722 C C . ASP A 1 99 ? 42.008 -34.521 3.825 1.00 88.38 99 ASP A C 1
ATOM 724 O O . ASP A 1 99 ? 40.926 -34.865 3.335 1.00 88.38 99 ASP A O 1
ATOM 728 N N . ASP A 1 100 ? 43.018 -34.078 3.077 1.00 89.62 100 ASP A N 1
ATOM 729 C CA . ASP A 1 100 ? 42.923 -33.859 1.628 1.00 89.62 100 ASP A CA 1
ATOM 730 C C . ASP A 1 100 ? 42.466 -35.113 0.868 1.00 89.62 100 ASP A C 1
ATOM 732 O O . ASP A 1 100 ? 41.702 -35.028 -0.096 1.00 89.62 100 ASP A O 1
ATOM 736 N N . ALA A 1 101 ? 42.884 -36.301 1.317 1.00 87.12 101 ALA A N 1
ATOM 737 C CA . ALA A 1 101 ? 42.521 -37.567 0.688 1.00 87.12 101 ALA A CA 1
ATOM 738 C C . ALA A 1 101 ? 41.023 -37.891 0.846 1.00 87.12 101 ALA A C 1
ATOM 740 O O . ALA A 1 101 ? 40.398 -38.430 -0.073 1.00 87.12 101 ALA A O 1
ATOM 741 N N . SER A 1 102 ? 40.436 -37.555 1.995 1.00 83.12 102 SER A N 1
ATOM 742 C CA . SER A 1 102 ? 39.013 -37.714 2.298 1.00 83.12 102 SER A CA 1
ATOM 743 C C . SER A 1 102 ? 38.175 -36.706 1.518 1.00 83.12 102 SER A C 1
ATOM 745 O O . SER A 1 102 ? 37.156 -37.085 0.934 1.00 83.12 102 SER A O 1
ATOM 747 N N . VAL A 1 103 ? 38.644 -35.455 1.421 1.00 86.94 103 VAL A N 1
ATOM 748 C CA . VAL A 1 103 ? 38.012 -34.416 0.594 1.00 86.94 103 VAL A CA 1
ATOM 749 C C . VAL A 1 103 ? 37.995 -34.833 -0.872 1.00 86.94 103 VAL A C 1
ATOM 751 O O . VAL A 1 103 ? 36.923 -34.910 -1.476 1.00 86.94 103 VAL A O 1
ATOM 754 N N . ALA A 1 104 ? 39.157 -35.185 -1.427 1.00 87.69 104 ALA A N 1
ATOM 755 C CA . ALA A 1 104 ? 39.289 -35.594 -2.821 1.00 87.69 104 ALA A CA 1
ATOM 756 C C . ALA A 1 104 ? 38.396 -36.799 -3.148 1.00 87.69 104 ALA A C 1
ATOM 758 O O . ALA A 1 104 ? 37.720 -36.808 -4.177 1.00 87.69 104 ALA A O 1
ATOM 759 N N . ARG A 1 105 ? 38.319 -37.793 -2.254 1.00 85.62 105 ARG A N 1
ATOM 760 C CA . ARG A 1 105 ? 37.458 -38.971 -2.438 1.00 85.62 105 ARG A CA 1
ATOM 761 C C . ARG A 1 105 ? 35.967 -38.636 -2.360 1.00 85.62 105 ARG A C 1
ATOM 763 O O . ARG A 1 105 ? 35.182 -39.181 -3.138 1.00 85.62 105 ARG A O 1
ATOM 770 N N . SER A 1 106 ? 35.571 -37.744 -1.451 1.00 86.81 106 SER A N 1
ATOM 771 C CA . SER A 1 106 ? 34.180 -37.294 -1.319 1.00 86.81 106 SER A CA 1
ATOM 772 C C . SER A 1 106 ? 33.715 -36.548 -2.573 1.00 86.81 106 SER A C 1
ATOM 774 O O . SER A 1 106 ? 32.658 -36.871 -3.118 1.00 86.81 106 SER A O 1
ATOM 776 N N . ILE A 1 107 ? 34.540 -35.635 -3.097 1.00 90.44 107 ILE A N 1
ATOM 777 C CA . ILE A 1 107 ? 34.273 -34.926 -4.356 1.00 90.44 107 ILE A CA 1
ATOM 778 C C . ILE A 1 107 ? 34.254 -35.902 -5.539 1.00 90.44 107 ILE A C 1
ATOM 780 O O . ILE A 1 107 ? 33.300 -35.901 -6.318 1.00 90.44 107 ILE A O 1
ATOM 784 N N . ALA A 1 108 ? 35.254 -36.782 -5.649 1.00 87.94 108 ALA A N 1
ATOM 785 C CA . ALA A 1 108 ? 35.348 -37.739 -6.749 1.00 87.94 108 ALA A CA 1
ATOM 786 C C . ALA A 1 108 ? 34.104 -38.638 -6.842 1.00 87.94 108 ALA A C 1
ATOM 788 O O . ALA A 1 108 ? 33.513 -38.787 -7.913 1.00 87.94 108 ALA A O 1
ATOM 789 N N . SER A 1 109 ? 33.681 -39.204 -5.709 1.00 82.06 109 SER A N 1
ATOM 790 C CA . SER A 1 109 ? 32.572 -40.160 -5.658 1.00 82.06 109 SER A CA 1
ATOM 791 C C . SER A 1 109 ? 31.185 -39.522 -5.757 1.00 82.06 109 SER A C 1
ATOM 793 O O . SER A 1 109 ? 30.296 -40.147 -6.327 1.00 82.06 109 SER A O 1
ATOM 795 N N . ASN A 1 110 ? 30.981 -38.311 -5.222 1.00 86.69 110 ASN A N 1
ATOM 796 C CA . ASN A 1 110 ? 29.652 -37.691 -5.146 1.00 86.69 110 ASN A CA 1
ATOM 797 C C . ASN A 1 110 ? 29.390 -36.613 -6.205 1.00 86.69 110 ASN A C 1
ATOM 799 O O . ASN A 1 110 ? 28.222 -36.328 -6.461 1.00 86.69 110 ASN A O 1
ATOM 803 N N . LEU A 1 111 ? 30.435 -36.023 -6.795 1.00 90.81 111 LEU A N 1
ATOM 804 C CA . LEU A 1 111 ? 30.325 -34.924 -7.759 1.00 90.81 111 LEU A CA 1
ATOM 805 C C . LEU A 1 111 ? 30.963 -35.277 -9.104 1.00 90.81 111 LEU A C 1
ATOM 807 O O . LEU A 1 111 ? 30.271 -35.307 -10.121 1.00 90.81 111 LEU A O 1
ATOM 811 N N . THR A 1 112 ? 32.262 -35.589 -9.121 1.00 91.19 112 THR A N 1
ATOM 812 C CA . THR A 1 112 ? 33.014 -35.797 -10.371 1.00 91.19 112 THR A CA 1
ATOM 813 C C . THR A 1 112 ? 32.385 -36.880 -11.242 1.00 91.19 112 THR A C 1
ATOM 815 O O . THR A 1 112 ? 32.231 -36.693 -12.449 1.00 91.19 112 THR A O 1
ATOM 818 N N . GLY A 1 113 ? 31.951 -37.992 -10.640 1.00 89.44 113 GLY A N 1
ATOM 819 C CA . GLY A 1 113 ? 31.310 -39.055 -11.406 1.00 89.44 113 GLY A CA 1
ATOM 820 C C . GLY A 1 113 ? 29.970 -38.668 -12.034 1.00 89.44 113 GLY A C 1
ATOM 821 O O . GLY A 1 113 ? 29.687 -39.075 -13.161 1.00 89.44 113 GLY A O 1
ATOM 822 N N . ALA A 1 114 ? 29.178 -37.828 -11.361 1.00 89.75 114 ALA A N 1
ATOM 823 C CA . ALA A 1 114 ? 27.935 -37.300 -11.919 1.00 89.75 114 ALA A CA 1
ATOM 824 C C . ALA A 1 114 ? 28.211 -36.328 -13.077 1.00 89.75 114 ALA A C 1
ATOM 826 O O . ALA A 1 114 ? 27.522 -36.389 -14.093 1.00 89.75 114 ALA A O 1
ATOM 827 N N . ILE A 1 115 ? 29.259 -35.499 -12.977 1.00 89.62 115 ILE A N 1
ATOM 828 C CA . ILE A 1 115 ? 29.711 -34.619 -14.069 1.00 89.62 115 ILE A CA 1
ATOM 829 C C . ILE A 1 115 ? 30.087 -35.440 -15.304 1.00 89.62 115 ILE A C 1
ATOM 831 O O . ILE A 1 115 ? 29.634 -35.145 -16.413 1.00 89.62 115 ILE A O 1
ATOM 835 N N . PHE A 1 116 ? 30.886 -36.494 -15.133 1.00 93.06 116 PHE A N 1
ATOM 836 C CA . PHE A 1 116 ? 31.298 -37.351 -16.247 1.00 93.06 116 PHE A CA 1
ATOM 837 C C . PHE A 1 116 ? 30.124 -38.075 -16.904 1.00 93.06 116 PHE A C 1
ATOM 839 O O . PHE A 1 116 ? 30.086 -38.145 -18.134 1.00 93.06 116 PHE A O 1
ATOM 846 N N . GLY A 1 117 ? 29.158 -38.544 -16.111 1.00 90.38 117 GLY A N 1
ATOM 847 C CA . GLY A 1 117 ? 27.922 -39.126 -16.626 1.00 90.38 117 GLY A CA 1
ATOM 848 C C . GLY A 1 117 ? 27.076 -38.110 -17.390 1.00 90.38 117 GLY A C 1
ATOM 849 O O . GLY A 1 117 ? 26.708 -38.357 -18.538 1.00 90.38 117 GLY A O 1
ATOM 850 N N . CYS A 1 118 ? 26.816 -36.942 -16.792 1.00 89.44 118 CYS A N 1
ATOM 851 C CA . CYS A 1 118 ? 25.991 -35.892 -17.395 1.00 89.44 118 CYS A CA 1
ATOM 852 C C . CYS A 1 118 ? 26.577 -35.396 -18.719 1.00 89.44 118 CYS A C 1
ATOM 854 O O . CYS A 1 118 ? 25.871 -35.357 -19.720 1.00 89.44 118 CYS A O 1
ATOM 856 N N . THR A 1 119 ? 27.869 -35.065 -18.752 1.00 86.38 119 THR A N 1
ATOM 857 C CA . THR A 1 119 ? 28.530 -34.520 -19.952 1.00 86.38 119 THR A CA 1
ATOM 858 C C . THR A 1 119 ? 28.466 -35.478 -21.145 1.00 86.38 119 THR A C 1
ATOM 860 O O . THR A 1 119 ? 28.141 -35.063 -22.260 1.00 86.38 119 THR A O 1
ATOM 863 N N . ARG A 1 120 ? 28.707 -36.774 -20.924 1.00 90.56 120 ARG A N 1
ATOM 864 C CA . ARG A 1 120 ? 28.690 -37.784 -21.993 1.00 90.56 120 ARG A CA 1
ATOM 865 C C . ARG A 1 120 ? 27.276 -38.164 -22.420 1.00 90.56 120 ARG A C 1
ATOM 867 O O . ARG A 1 120 ? 26.996 -38.206 -23.620 1.00 90.56 120 ARG A O 1
ATOM 874 N N . ALA A 1 121 ? 26.377 -38.393 -21.461 1.00 88.88 121 ALA A N 1
ATOM 875 C CA . ALA A 1 121 ? 24.987 -38.723 -21.760 1.00 88.88 121 ALA A CA 1
ATOM 876 C C . ALA A 1 121 ? 24.268 -37.556 -22.444 1.00 88.88 121 ALA A C 1
ATOM 878 O O . ALA A 1 121 ? 23.589 -37.784 -23.437 1.00 88.88 121 ALA A O 1
ATOM 879 N N . ALA A 1 122 ? 24.478 -36.311 -22.002 1.00 83.19 122 ALA A N 1
ATOM 880 C CA . ALA A 1 122 ? 23.888 -35.138 -22.645 1.00 83.19 122 ALA A CA 1
ATOM 881 C C . ALA A 1 122 ? 24.360 -34.993 -24.099 1.00 83.19 122 ALA A C 1
ATOM 883 O O . ALA A 1 122 ? 23.531 -34.787 -24.981 1.00 83.19 122 ALA A O 1
ATOM 884 N N . SER A 1 123 ? 25.659 -35.173 -24.375 1.00 82.56 123 SER A N 1
ATOM 885 C CA . SER A 1 123 ? 26.185 -35.138 -25.750 1.00 82.56 123 SER A CA 1
ATOM 886 C C . SER A 1 123 ? 25.530 -36.196 -26.649 1.00 82.56 123 SER A C 1
ATOM 888 O O . SER A 1 123 ? 25.191 -35.920 -27.801 1.00 82.56 123 SER A O 1
ATOM 890 N N . LEU A 1 124 ? 25.315 -37.405 -26.124 1.00 84.44 124 LEU A N 1
ATOM 891 C CA . LEU A 1 124 ? 24.636 -38.484 -26.838 1.00 84.44 124 LEU A CA 1
ATOM 892 C C . LEU A 1 124 ? 23.141 -38.188 -27.045 1.00 84.44 124 LEU A C 1
ATOM 894 O O . LEU A 1 124 ? 22.658 -38.242 -28.173 1.00 84.44 124 LEU A O 1
ATOM 898 N N . MET A 1 125 ? 22.422 -37.830 -25.982 1.00 86.94 125 MET A N 1
ATOM 899 C CA . MET A 1 125 ? 20.978 -37.570 -25.999 1.00 86.94 125 MET A CA 1
ATOM 900 C C . MET A 1 125 ? 20.616 -36.358 -26.864 1.00 86.94 125 MET A C 1
ATOM 902 O O . MET A 1 125 ? 19.602 -36.373 -27.555 1.00 86.94 125 MET A O 1
ATOM 906 N N . GLN A 1 126 ? 21.475 -35.335 -26.920 1.00 78.25 126 GLN A N 1
ATOM 907 C CA . GLN A 1 126 ? 21.312 -34.208 -27.843 1.00 78.25 126 GLN A CA 1
ATOM 908 C C . GLN A 1 126 ? 21.385 -34.650 -29.309 1.00 78.25 126 GLN A C 1
ATOM 910 O O . GLN A 1 126 ? 20.563 -34.211 -30.110 1.00 78.25 126 GLN A O 1
ATOM 915 N N . ARG A 1 127 ? 22.321 -35.546 -29.663 1.00 79.06 127 ARG A N 1
ATOM 916 C CA . ARG A 1 127 ? 22.391 -36.130 -31.017 1.00 79.06 127 ARG A CA 1
ATOM 917 C C . ARG A 1 127 ? 21.184 -37.017 -31.326 1.00 79.06 127 ARG A C 1
ATOM 919 O O . ARG A 1 127 ? 20.729 -37.035 -32.463 1.00 79.06 127 ARG A O 1
ATOM 926 N N . GLN A 1 128 ? 20.669 -37.732 -30.325 1.00 82.75 128 GLN A N 1
ATOM 927 C CA . GLN A 1 128 ? 19.458 -38.552 -30.450 1.00 82.75 128 GLN A CA 1
ATOM 928 C C . GLN A 1 128 ? 18.173 -37.711 -30.559 1.00 82.75 128 GLN A C 1
ATOM 930 O O . GLN A 1 128 ? 17.181 -38.188 -31.104 1.00 82.75 128 GLN A O 1
ATOM 935 N N . GLY A 1 129 ? 18.177 -36.482 -30.034 1.00 75.69 129 GLY A N 1
ATOM 936 C CA . GLY A 1 129 ? 16.998 -35.619 -29.927 1.00 75.69 129 GLY A CA 1
ATOM 937 C C . GLY A 1 129 ? 16.032 -36.000 -28.795 1.00 75.69 129 GLY A C 1
ATOM 938 O O . GLY A 1 129 ? 14.966 -35.395 -28.696 1.00 75.69 129 GLY A O 1
ATOM 939 N N . ASP A 1 130 ? 16.394 -36.977 -27.957 1.00 72.06 130 ASP A N 1
ATOM 940 C CA . ASP A 1 130 ? 15.578 -37.518 -26.865 1.00 72.06 130 ASP A CA 1
ATOM 941 C C . ASP A 1 130 ? 16.467 -38.168 -25.785 1.00 72.06 130 ASP A C 1
ATOM 943 O O . ASP A 1 130 ? 17.550 -38.686 -26.091 1.00 72.06 130 ASP A O 1
ATOM 947 N N . GLY A 1 131 ? 16.008 -38.134 -24.532 1.00 76.81 131 GLY A N 1
ATOM 948 C CA . GLY A 1 131 ? 16.690 -38.713 -23.372 1.00 76.81 131 GLY A CA 1
ATOM 949 C C . GLY A 1 131 ? 16.482 -37.940 -22.065 1.00 76.81 131 GLY A C 1
ATOM 950 O O . GLY A 1 131 ? 16.049 -36.788 -22.065 1.00 76.81 131 GLY A O 1
ATOM 951 N N . PHE A 1 132 ? 16.789 -38.588 -20.939 1.00 81.00 132 PHE A N 1
ATOM 952 C CA . PHE A 1 132 ? 16.537 -38.067 -19.595 1.00 81.00 132 PHE A CA 1
ATOM 953 C C . PHE A 1 132 ? 17.681 -38.385 -18.618 1.00 81.00 132 PHE A C 1
ATOM 955 O O . PHE A 1 132 ? 18.195 -39.503 -18.592 1.00 81.00 132 PHE A O 1
ATOM 962 N N . ILE A 1 133 ? 18.080 -37.418 -17.786 1.00 82.81 133 ILE A N 1
ATOM 963 C CA . ILE A 1 133 ? 19.158 -37.579 -16.793 1.00 82.81 133 ILE A CA 1
ATOM 964 C C . ILE A 1 133 ? 18.610 -37.288 -15.394 1.00 82.81 133 ILE A C 1
ATOM 966 O O . ILE A 1 133 ? 17.989 -36.253 -15.173 1.00 82.81 133 ILE A O 1
ATOM 970 N N . VAL A 1 134 ? 18.881 -38.187 -14.447 1.00 81.25 134 VAL A N 1
ATOM 971 C CA . VAL A 1 134 ? 18.483 -38.098 -13.038 1.00 81.25 134 VAL A CA 1
ATOM 972 C C . VAL A 1 134 ? 19.726 -38.097 -12.157 1.00 81.25 134 VAL A C 1
ATOM 974 O O . VAL A 1 134 ? 20.472 -39.077 -12.135 1.00 81.25 134 VAL A O 1
ATOM 977 N N . ASN A 1 135 ? 19.923 -37.036 -11.376 1.00 84.88 135 ASN A N 1
ATOM 978 C CA . ASN A 1 135 ? 20.989 -36.963 -10.375 1.00 84.88 135 ASN A CA 1
ATOM 979 C C . ASN A 1 135 ? 20.417 -37.203 -8.972 1.00 84.88 135 ASN A C 1
ATOM 981 O O . ASN A 1 135 ? 19.468 -36.537 -8.554 1.00 84.88 135 ASN A O 1
ATOM 985 N N . ILE A 1 136 ? 20.999 -38.147 -8.224 1.00 81.88 136 ILE A N 1
ATOM 986 C CA . ILE A 1 136 ? 20.576 -38.429 -6.846 1.00 81.88 136 ILE A CA 1
ATOM 987 C C . ILE A 1 136 ? 21.257 -37.454 -5.875 1.00 81.88 136 ILE A C 1
ATOM 989 O O . ILE A 1 136 ? 22.439 -37.593 -5.522 1.00 81.88 136 ILE A O 1
ATOM 993 N N . GLY A 1 137 ? 20.477 -36.466 -5.433 1.00 77.00 137 GLY A N 1
ATOM 994 C CA . GLY A 1 137 ? 20.883 -35.454 -4.461 1.00 77.00 137 GLY A CA 1
ATOM 995 C C . GLY A 1 137 ? 20.869 -35.952 -3.011 1.00 77.00 137 GLY A C 1
ATOM 996 O O . GLY A 1 137 ? 20.882 -37.149 -2.717 1.00 77.00 137 GLY A O 1
ATOM 997 N N . SER A 1 138 ? 20.852 -35.008 -2.072 1.00 72.56 138 SER A N 1
ATOM 998 C CA . SER A 1 138 ? 20.721 -35.258 -0.634 1.00 72.56 138 SER A CA 1
ATOM 999 C C . SER A 1 138 ? 19.948 -34.113 0.028 1.00 72.56 138 SER A C 1
ATOM 1001 O O . SER A 1 138 ? 19.920 -33.004 -0.496 1.00 72.56 138 SER A O 1
ATOM 1003 N N . ALA A 1 139 ? 19.389 -34.323 1.226 1.00 67.12 139 ALA A N 1
ATOM 1004 C CA . ALA A 1 139 ? 18.955 -33.199 2.069 1.00 67.12 139 ALA A CA 1
ATOM 1005 C C . ALA A 1 139 ? 20.113 -32.205 2.301 1.00 67.12 139 ALA A C 1
ATOM 1007 O O . ALA A 1 139 ? 19.920 -30.991 2.289 1.00 67.12 139 ALA A O 1
ATOM 1008 N N . CYS A 1 140 ? 21.339 -32.737 2.372 1.00 67.44 140 CYS A N 1
ATOM 1009 C CA . CYS A 1 140 ? 22.580 -31.974 2.461 1.00 67.44 140 CYS A CA 1
ATOM 1010 C C . CYS A 1 140 ? 22.878 -31.077 1.244 1.00 67.44 140 CYS A C 1
ATOM 1012 O O . CYS A 1 140 ? 23.782 -30.253 1.343 1.00 67.44 140 CYS A O 1
ATOM 1014 N N . SER A 1 141 ? 22.171 -31.244 0.115 1.00 69.75 141 SER A N 1
ATOM 1015 C CA . SER A 1 141 ? 22.314 -30.395 -1.080 1.00 69.75 141 SER A CA 1
ATOM 1016 C C . SER A 1 141 ? 21.688 -29.009 -0.897 1.00 69.75 141 SER A C 1
ATOM 1018 O O . SER A 1 141 ? 22.097 -28.077 -1.569 1.00 69.75 141 SER A O 1
ATOM 1020 N N . THR A 1 142 ? 20.692 -28.876 -0.014 1.00 65.69 142 THR A N 1
ATOM 1021 C CA . THR A 1 142 ? 19.957 -27.613 0.227 1.00 65.69 142 THR A CA 1
ATOM 1022 C C . THR A 1 142 ? 20.100 -27.106 1.659 1.00 65.69 142 THR A C 1
ATOM 1024 O O . THR A 1 142 ? 19.813 -25.948 1.933 1.00 65.69 142 THR A O 1
ATOM 1027 N N . HIS A 1 143 ? 20.553 -27.962 2.579 1.00 64.31 143 HIS A N 1
ATOM 1028 C CA . HIS A 1 143 ? 20.733 -27.635 3.990 1.00 64.31 143 HIS A CA 1
ATOM 1029 C C . HIS A 1 143 ? 22.111 -28.110 4.457 1.00 64.31 143 HIS A C 1
ATOM 1031 O O . HIS A 1 143 ? 22.452 -29.284 4.315 1.00 64.31 143 HIS A O 1
ATOM 1037 N N . ALA A 1 144 ? 22.910 -27.219 5.040 1.00 62.12 144 ALA A N 1
ATOM 1038 C CA . ALA A 1 144 ? 24.192 -27.589 5.629 1.00 62.12 144 ALA A CA 1
ATOM 1039 C C . ALA A 1 144 ? 24.000 -28.049 7.084 1.00 62.12 144 ALA A C 1
ATOM 1041 O O . ALA A 1 144 ? 23.422 -27.330 7.898 1.00 62.12 144 ALA A O 1
ATOM 1042 N N . TRP A 1 145 ? 24.517 -29.229 7.431 1.00 71.38 145 TRP A N 1
ATOM 1043 C CA . TRP A 1 145 ? 24.607 -29.696 8.818 1.00 71.38 145 TRP A CA 1
ATOM 1044 C C . TRP A 1 145 ? 26.048 -29.620 9.319 1.00 71.38 145 TRP A C 1
ATOM 1046 O O . TRP A 1 145 ? 26.997 -29.843 8.561 1.00 71.38 145 TRP A O 1
ATOM 1056 N N . ALA A 1 146 ? 26.220 -29.330 10.611 1.00 75.75 146 ALA A N 1
ATOM 1057 C CA . ALA A 1 146 ? 27.536 -29.293 11.242 1.00 75.75 146 ALA A CA 1
ATOM 1058 C C . ALA A 1 146 ? 28.266 -30.633 11.032 1.00 75.75 146 ALA A C 1
ATOM 1060 O O . ALA A 1 146 ? 27.717 -31.698 11.307 1.00 75.75 146 ALA A O 1
ATOM 1061 N N . GLY A 1 147 ? 29.490 -30.577 10.499 1.00 79.69 147 GLY A N 1
ATOM 1062 C CA . GLY A 1 147 ? 30.298 -31.756 10.163 1.00 79.69 147 GLY A CA 1
ATOM 1063 C C . GLY A 1 147 ? 30.040 -32.377 8.780 1.00 79.69 147 GLY A C 1
ATOM 1064 O O . GLY A 1 147 ? 30.691 -33.353 8.427 1.00 79.69 147 GLY A O 1
ATOM 1065 N N . TRP A 1 148 ? 29.135 -31.827 7.965 1.00 83.75 148 TRP A N 1
ATOM 1066 C CA . TRP A 1 148 ? 28.816 -32.370 6.633 1.00 83.75 148 TRP A CA 1
ATOM 1067 C C . TRP A 1 148 ? 29.305 -31.492 5.474 1.00 83.75 148 TRP A C 1
ATOM 1069 O O . TRP A 1 148 ? 29.016 -31.801 4.324 1.00 83.75 148 TRP A O 1
ATOM 1079 N N . GLY A 1 149 ? 30.066 -30.426 5.747 1.00 82.75 149 GLY A N 1
ATOM 1080 C CA . GLY A 1 149 ? 30.379 -29.364 4.777 1.00 82.75 149 GLY A CA 1
ATOM 1081 C C . GLY A 1 149 ? 30.911 -29.850 3.422 1.00 82.75 149 GLY A C 1
ATOM 1082 O O . GLY A 1 149 ? 30.377 -29.468 2.386 1.00 82.75 149 GLY A O 1
ATOM 1083 N N . VAL A 1 150 ? 31.904 -30.745 3.413 1.00 84.56 150 VAL A N 1
ATOM 1084 C CA . VAL A 1 150 ? 32.501 -31.271 2.168 1.00 84.56 150 VAL A CA 1
ATOM 1085 C C . VAL A 1 150 ? 31.510 -32.134 1.379 1.00 84.56 150 VAL A C 1
ATOM 1087 O O . VAL A 1 150 ? 31.420 -32.030 0.158 1.00 84.56 150 VAL A O 1
ATOM 1090 N N . TYR A 1 151 ? 30.727 -32.964 2.071 1.00 82.38 151 TYR A N 1
ATOM 1091 C CA . TYR A 1 151 ? 29.694 -33.792 1.447 1.00 82.38 151 TYR A CA 1
ATOM 1092 C C . TYR A 1 151 ? 28.526 -32.945 0.918 1.00 82.38 151 TYR A C 1
ATOM 1094 O O . TYR A 1 151 ? 28.052 -33.179 -0.193 1.00 82.38 151 TYR A O 1
ATOM 1102 N N . SER A 1 152 ? 28.095 -31.936 1.681 1.00 83.81 152 SER A N 1
ATOM 1103 C CA . SER A 1 152 ? 27.104 -30.940 1.264 1.00 83.81 152 SER A CA 1
ATOM 1104 C C . SER A 1 152 ? 27.549 -30.208 0.002 1.00 83.81 152 SER A C 1
ATOM 1106 O O . SER A 1 152 ? 26.784 -30.156 -0.954 1.00 83.81 152 SER A O 1
ATOM 1108 N N . ALA A 1 153 ? 28.797 -29.730 -0.051 1.00 83.81 153 ALA A N 1
ATOM 1109 C CA . ALA A 1 153 ? 29.346 -29.071 -1.235 1.00 83.81 153 ALA A CA 1
ATOM 1110 C C . ALA A 1 153 ? 29.332 -29.995 -2.466 1.00 83.81 153 ALA A C 1
ATOM 1112 O O . ALA A 1 153 ? 28.874 -29.595 -3.536 1.00 83.81 153 ALA A O 1
ATOM 1113 N N . ALA A 1 154 ? 29.752 -31.257 -2.307 1.00 84.75 154 ALA A N 1
ATOM 1114 C CA . ALA A 1 154 ? 29.725 -32.239 -3.391 1.00 84.75 154 ALA A CA 1
ATOM 1115 C C . ALA A 1 154 ? 28.297 -32.509 -3.901 1.00 84.75 154 ALA A C 1
ATOM 1117 O O . ALA A 1 154 ? 28.059 -32.578 -5.106 1.00 84.75 154 ALA A O 1
ATOM 1118 N N . LYS A 1 155 ? 27.333 -32.659 -2.983 1.00 82.69 155 LYS A N 1
ATOM 1119 C CA . LYS A 1 155 ? 25.936 -32.977 -3.304 1.00 82.69 155 LYS A CA 1
ATOM 1120 C C . LYS A 1 155 ? 25.124 -31.783 -3.799 1.00 82.69 155 LYS A C 1
ATOM 1122 O O . LYS A 1 155 ? 24.166 -32.012 -4.534 1.00 82.69 155 LYS A O 1
ATOM 1127 N N . ALA A 1 156 ? 25.473 -30.557 -3.419 1.00 80.69 156 ALA A N 1
ATOM 1128 C CA . ALA A 1 156 ? 24.931 -29.343 -4.026 1.00 80.69 156 ALA A CA 1
ATOM 1129 C C . ALA A 1 156 ? 25.424 -29.226 -5.475 1.00 80.69 156 ALA A C 1
ATOM 1131 O O . ALA A 1 156 ? 24.617 -29.233 -6.400 1.00 80.69 156 ALA A O 1
ATOM 1132 N N . GLY A 1 157 ? 26.744 -29.320 -5.685 1.00 79.62 157 GLY A N 1
ATOM 1133 C CA . GLY A 1 157 ? 27.326 -29.291 -7.028 1.00 79.62 157 GLY A CA 1
ATOM 1134 C C . GLY A 1 157 ? 26.751 -30.362 -7.960 1.00 79.62 157 GLY A C 1
ATOM 1135 O O . GLY A 1 157 ? 26.506 -30.093 -9.128 1.00 79.62 157 GLY A O 1
ATOM 1136 N N . ALA A 1 158 ? 26.466 -31.570 -7.463 1.00 79.69 158 ALA A N 1
ATOM 1137 C CA . ALA A 1 158 ? 25.925 -32.648 -8.294 1.00 79.69 158 ALA A CA 1
ATOM 1138 C C . ALA A 1 158 ? 24.499 -32.363 -8.805 1.00 79.69 158 ALA A C 1
ATOM 1140 O O . ALA A 1 158 ? 24.102 -32.902 -9.840 1.00 79.69 158 ALA A O 1
ATOM 1141 N N . VAL A 1 159 ? 23.732 -31.532 -8.092 1.00 71.56 159 VAL A N 1
ATOM 1142 C CA . VAL A 1 159 ? 22.411 -31.059 -8.530 1.00 71.56 159 VAL A CA 1
ATOM 1143 C C . VAL A 1 159 ? 22.569 -29.925 -9.551 1.00 71.56 159 VAL A C 1
ATOM 1145 O O . VAL A 1 159 ? 21.915 -29.960 -10.591 1.00 71.56 159 VAL A O 1
ATOM 1148 N N . ASP A 1 160 ? 23.503 -29.001 -9.321 1.00 71.38 160 ASP A N 1
ATOM 1149 C CA . ASP A 1 160 ? 23.692 -27.798 -10.150 1.00 71.38 160 ASP A CA 1
ATOM 1150 C C . ASP A 1 160 ? 24.345 -28.057 -11.518 1.00 71.38 160 ASP A C 1
ATOM 1152 O O . ASP A 1 160 ? 24.198 -27.265 -12.448 1.00 71.38 160 ASP A O 1
ATOM 1156 N N . VAL A 1 161 ? 25.035 -29.191 -11.686 1.00 68.12 161 VAL A N 1
ATOM 1157 C CA . VAL A 1 161 ? 25.707 -29.594 -12.942 1.00 68.12 161 VAL A CA 1
ATOM 1158 C C . VAL A 1 161 ? 24.770 -29.639 -14.167 1.00 68.12 161 VAL A C 1
ATOM 1160 O O . VAL A 1 161 ? 25.244 -29.676 -15.301 1.00 68.12 161 VAL A O 1
ATOM 1163 N N . LEU A 1 162 ? 23.450 -29.584 -13.970 1.00 57.97 162 LEU A N 1
ATOM 1164 C CA . LEU A 1 162 ? 22.430 -29.580 -15.024 1.00 57.97 162 LEU A CA 1
ATOM 1165 C C . LEU A 1 162 ? 22.005 -28.177 -15.515 1.00 57.97 162 LEU A C 1
ATOM 1167 O O . LEU A 1 162 ? 21.086 -28.088 -16.326 1.00 57.97 162 LEU A O 1
ATOM 1171 N N . ALA A 1 163 ? 22.678 -27.089 -15.118 1.00 45.19 163 ALA A N 1
ATOM 1172 C CA . ALA A 1 163 ? 22.352 -25.711 -15.533 1.00 45.19 163 ALA A CA 1
ATOM 1173 C C . ALA A 1 163 ? 22.617 -25.363 -17.028 1.00 45.19 163 ALA A C 1
ATOM 1175 O O . ALA A 1 163 ? 22.674 -24.191 -17.396 1.00 45.19 163 ALA A O 1
ATOM 1176 N N . VAL A 1 164 ? 22.742 -26.357 -17.920 1.00 38.22 164 VAL A N 1
ATOM 1177 C CA . VAL A 1 164 ? 22.745 -26.177 -19.385 1.00 38.22 164 VAL A CA 1
ATOM 1178 C C . VAL A 1 164 ? 21.658 -27.080 -19.984 1.00 38.22 164 VAL A C 1
ATOM 1180 O O . VAL A 1 164 ? 21.757 -28.297 -19.837 1.00 38.22 164 VAL A O 1
ATOM 1183 N N . PRO A 1 165 ? 20.625 -26.547 -20.662 1.00 36.31 165 PRO A N 1
ATOM 1184 C CA . PRO A 1 165 ? 19.433 -27.324 -20.997 1.00 36.31 165 PRO A CA 1
ATOM 1185 C C . PRO A 1 165 ? 19.617 -28.194 -22.255 1.00 36.31 165 PRO A C 1
ATOM 1187 O O . PRO A 1 165 ? 19.811 -27.658 -23.349 1.00 36.31 165 PRO A O 1
ATOM 1190 N N . PRO A 1 166 ? 19.423 -29.525 -22.202 1.00 36.31 166 PRO A N 1
ATOM 1191 C CA . PRO A 1 166 ? 18.693 -30.219 -23.250 1.00 36.31 166 PRO A CA 1
ATOM 1192 C C . PRO A 1 166 ? 17.188 -30.002 -23.032 1.00 36.31 166 PRO A C 1
ATOM 1194 O O . PRO A 1 166 ? 16.723 -29.803 -21.915 1.00 36.31 166 PRO A O 1
ATOM 1197 N N . ARG A 1 167 ? 16.413 -30.030 -24.119 1.00 39.69 167 ARG A N 1
ATOM 1198 C CA . ARG A 1 167 ? 15.031 -29.521 -24.222 1.00 39.69 167 ARG A CA 1
ATOM 1199 C C . ARG A 1 167 ? 13.985 -30.084 -23.235 1.00 39.69 167 ARG A C 1
ATOM 1201 O O . ARG A 1 167 ? 12.856 -29.606 -23.292 1.00 39.69 167 ARG A O 1
ATOM 1208 N N . ARG A 1 168 ? 14.311 -31.044 -22.356 1.00 43.06 168 ARG A N 1
ATOM 1209 C CA . ARG A 1 168 ? 13.486 -31.519 -21.224 1.00 43.06 168 ARG A CA 1
ATOM 1210 C C . ARG A 1 168 ? 14.362 -32.174 -20.140 1.00 43.06 168 ARG A C 1
ATOM 1212 O O . ARG A 1 168 ? 14.838 -33.282 -20.355 1.00 43.06 168 ARG A O 1
ATOM 1219 N N . ILE A 1 169 ? 14.531 -31.539 -18.979 1.00 35.56 169 ILE A N 1
ATOM 1220 C CA . ILE A 1 169 ? 15.050 -32.173 -17.750 1.00 35.56 169 ILE A CA 1
ATOM 1221 C C . ILE A 1 169 ? 14.276 -31.612 -16.551 1.00 35.56 169 ILE A C 1
ATOM 1223 O O . ILE A 1 169 ? 14.290 -30.406 -16.351 1.00 35.56 169 ILE A O 1
ATOM 1227 N N . GLU A 1 170 ? 13.684 -32.485 -15.731 1.00 35.78 170 GLU A N 1
ATOM 1228 C CA . GLU A 1 170 ? 13.254 -32.198 -14.352 1.00 35.78 170 GLU A CA 1
ATOM 1229 C C . GLU A 1 170 ? 13.319 -33.487 -13.522 1.00 35.78 170 GLU A C 1
ATOM 1231 O O . GLU A 1 170 ? 12.631 -34.442 -13.862 1.00 35.78 170 GLU A O 1
ATOM 1236 N N . ALA A 1 171 ? 14.133 -33.516 -12.457 1.00 36.00 171 ALA A N 1
ATOM 1237 C CA . ALA A 1 171 ? 13.827 -34.089 -11.131 1.00 36.00 171 ALA A CA 1
ATOM 1238 C C . ALA A 1 171 ? 15.115 -34.451 -10.359 1.00 36.00 171 ALA A C 1
ATOM 1240 O O . ALA A 1 171 ? 15.838 -35.385 -10.716 1.00 36.00 171 ALA A O 1
ATOM 1241 N N . ALA A 1 172 ? 15.362 -33.760 -9.243 1.00 36.34 172 ALA A N 1
ATOM 1242 C CA . ALA A 1 172 ? 16.305 -34.187 -8.211 1.00 36.34 172 ALA A CA 1
ATOM 1243 C C . ALA A 1 172 ? 15.538 -34.979 -7.137 1.00 36.34 172 ALA A C 1
ATOM 1245 O O . ALA A 1 172 ? 14.654 -34.436 -6.481 1.00 36.34 172 ALA A O 1
ATOM 1246 N N . TRP A 1 173 ? 15.860 -36.261 -6.948 1.00 38.84 173 TRP A N 1
ATOM 1247 C CA . TRP A 1 173 ? 15.179 -37.126 -5.971 1.00 38.84 173 TRP A CA 1
ATOM 1248 C C . TRP A 1 173 ? 15.992 -37.231 -4.673 1.00 38.84 173 TRP A C 1
ATOM 1250 O O . TRP A 1 173 ? 17.215 -37.412 -4.722 1.00 38.84 173 TRP A O 1
ATOM 1260 N N . ARG A 1 174 ? 15.340 -37.176 -3.499 1.00 42.22 174 ARG A N 1
ATOM 1261 C CA . ARG A 1 174 ? 15.992 -37.493 -2.214 1.00 42.22 174 ARG A CA 1
ATOM 1262 C C . ARG A 1 174 ? 15.962 -39.007 -1.988 1.00 42.22 174 ARG A C 1
ATOM 1264 O O . ARG A 1 174 ? 14.958 -39.672 -2.225 1.00 42.22 174 ARG A O 1
ATOM 1271 N N . ALA A 1 175 ? 17.042 -39.567 -1.443 1.00 35.00 175 ALA A N 1
ATOM 1272 C CA . ALA A 1 175 ? 17.131 -41.003 -1.145 1.00 35.00 175 ALA A CA 1
ATOM 1273 C C . ALA A 1 175 ? 16.044 -41.509 -0.162 1.00 35.00 175 ALA A C 1
ATOM 1275 O O . ALA A 1 175 ? 15.674 -42.682 -0.193 1.00 35.00 175 ALA A O 1
ATOM 1276 N N . GLY A 1 176 ? 15.509 -40.632 0.700 1.00 34.59 176 GLY A N 1
ATOM 1277 C CA . GLY A 1 176 ? 14.390 -40.946 1.599 1.00 34.59 176 GLY A CA 1
ATOM 1278 C C . GLY A 1 176 ? 13.059 -41.151 0.868 1.00 34.59 176 GLY A C 1
ATOM 1279 O O . GLY A 1 176 ? 12.334 -42.094 1.186 1.00 34.59 176 GLY A O 1
ATOM 1280 N N . ASP A 1 177 ? 12.797 -40.341 -0.158 1.00 34.38 177 ASP A N 1
ATOM 1281 C CA . ASP A 1 177 ? 11.565 -40.378 -0.958 1.00 34.38 177 ASP A CA 1
ATOM 1282 C C . ASP A 1 177 ? 11.519 -41.657 -1.807 1.00 34.38 177 ASP A C 1
ATOM 1284 O O . ASP A 1 177 ? 10.498 -42.336 -1.906 1.00 34.38 177 ASP A O 1
ATOM 1288 N N . LEU A 1 178 ? 12.686 -42.079 -2.298 1.00 36.66 178 LEU A N 1
ATOM 1289 C CA . LEU A 1 178 ? 12.861 -43.340 -3.008 1.00 36.66 178 LEU A CA 1
ATOM 1290 C C . LEU A 1 178 ? 12.675 -44.573 -2.096 1.00 36.66 178 LEU A C 1
ATOM 1292 O O . LEU A 1 178 ? 12.166 -45.608 -2.525 1.00 36.66 178 LEU A O 1
ATOM 1296 N N . ARG A 1 179 ? 13.054 -44.468 -0.811 1.00 32.31 179 ARG A N 1
ATOM 1297 C CA . ARG A 1 179 ? 12.848 -45.529 0.192 1.00 32.31 179 ARG A CA 1
ATOM 1298 C C . ARG A 1 179 ? 11.362 -45.735 0.496 1.00 32.31 179 ARG A C 1
ATOM 1300 O O . ARG A 1 179 ? 10.948 -46.874 0.683 1.00 32.31 179 ARG A O 1
ATOM 1307 N N . ALA A 1 180 ? 10.573 -44.662 0.534 1.00 31.59 180 ALA A N 1
ATOM 1308 C CA . ALA A 1 180 ? 9.125 -44.725 0.734 1.00 31.59 180 ALA A CA 1
ATOM 1309 C C . ALA A 1 180 ? 8.397 -45.284 -0.503 1.00 31.59 180 ALA A C 1
ATOM 1311 O O . ALA A 1 180 ? 7.500 -46.111 -0.352 1.00 31.59 180 ALA A O 1
ATOM 1312 N N . ALA A 1 181 ? 8.848 -44.918 -1.708 1.00 34.34 181 ALA A N 1
ATOM 1313 C CA . ALA A 1 181 ? 8.326 -45.449 -2.968 1.00 34.34 181 ALA A CA 1
ATOM 1314 C C . ALA A 1 181 ? 8.573 -46.961 -3.143 1.00 34.34 181 ALA A C 1
ATOM 1316 O O . ALA A 1 181 ? 7.694 -47.678 -3.612 1.00 34.34 181 ALA A O 1
ATOM 1317 N N . LEU A 1 182 ? 9.738 -47.466 -2.713 1.00 32.56 182 LEU A N 1
ATOM 1318 C CA . LEU A 1 182 ? 10.107 -48.885 -2.836 1.00 32.56 182 LEU A CA 1
ATOM 1319 C C . LEU A 1 182 ? 9.568 -49.781 -1.701 1.00 32.56 182 LEU A C 1
ATOM 1321 O O . LEU A 1 182 ? 9.408 -50.980 -1.904 1.00 32.56 182 LEU A O 1
ATOM 1325 N N . LEU A 1 183 ? 9.288 -49.235 -0.508 1.00 33.72 183 LEU A N 1
ATOM 1326 C CA . LEU A 1 183 ? 8.759 -49.991 0.646 1.00 33.72 183 LEU A CA 1
ATOM 1327 C C . LEU A 1 183 ? 7.221 -50.085 0.682 1.00 33.72 183 LEU A C 1
ATOM 1329 O O . LEU A 1 183 ? 6.682 -50.790 1.537 1.00 33.72 183 LEU A O 1
ATOM 1333 N N . GLY A 1 184 ? 6.519 -49.401 -0.229 1.00 29.55 184 GLY A N 1
ATOM 1334 C CA . GLY A 1 184 ? 5.058 -49.463 -0.367 1.00 29.55 184 GLY A CA 1
ATOM 1335 C C . GLY A 1 184 ? 4.517 -50.829 -0.815 1.00 29.55 184 GLY A C 1
ATOM 1336 O O . GLY A 1 184 ? 3.327 -51.091 -0.659 1.00 29.55 184 GLY A O 1
ATOM 1337 N N . GLU A 1 185 ? 5.378 -51.732 -1.296 1.00 34.66 185 GLU A N 1
ATOM 1338 C CA . GLU A 1 185 ? 5.013 -53.094 -1.688 1.00 34.66 185 GLU A CA 1
ATOM 1339 C C . GLU A 1 185 ? 6.008 -54.118 -1.095 1.00 34.66 185 GLU A C 1
ATOM 1341 O O . GLU A 1 185 ? 7.126 -54.275 -1.570 1.00 34.66 185 GLU A O 1
ATOM 1346 N N . ASN A 1 186 ? 5.547 -54.859 -0.078 1.00 24.84 186 ASN A N 1
ATOM 1347 C CA . ASN A 1 186 ? 6.116 -56.068 0.558 1.00 24.84 186 ASN A CA 1
ATOM 1348 C C . ASN A 1 186 ? 6.958 -55.968 1.854 1.00 24.84 186 ASN A C 1
ATOM 1350 O O . ASN A 1 186 ? 7.903 -55.204 2.024 1.00 24.84 186 ASN A O 1
ATOM 1354 N N . ARG A 1 187 ? 6.584 -56.866 2.785 1.00 27.69 187 ARG A N 1
ATOM 1355 C CA . ARG A 1 187 ? 7.170 -57.129 4.110 1.00 27.69 187 ARG A CA 1
ATOM 1356 C C . ARG A 1 187 ? 8.579 -57.746 4.023 1.00 27.69 187 ARG A C 1
ATOM 1358 O O . ARG A 1 187 ? 8.747 -58.805 3.438 1.00 27.69 187 ARG A O 1
ATOM 1365 N N . LEU A 1 188 ? 9.517 -57.102 4.724 1.00 26.48 188 LEU A N 1
ATOM 1366 C CA . LEU A 1 188 ? 10.754 -57.568 5.390 1.00 26.48 188 LEU A CA 1
ATOM 1367 C C . LEU A 1 188 ? 11.397 -58.922 5.006 1.00 26.48 188 LEU A C 1
ATOM 1369 O O . LEU A 1 188 ? 10.851 -59.980 5.303 1.00 26.48 188 LEU A O 1
ATOM 1373 N N . HIS A 1 189 ? 12.702 -58.857 4.707 1.00 23.09 189 HIS A N 1
ATOM 1374 C CA . HIS A 1 189 ? 13.694 -59.761 5.304 1.00 23.09 189 HIS A CA 1
ATOM 1375 C C . HIS A 1 189 ? 14.791 -58.962 6.029 1.00 23.09 189 HIS A C 1
ATOM 1377 O O . HIS A 1 189 ? 15.321 -57.978 5.517 1.00 23.09 189 HIS A O 1
ATOM 1383 N N . ARG A 1 190 ? 15.072 -59.372 7.272 1.00 28.22 190 ARG A N 1
ATOM 1384 C CA . ARG A 1 190 ? 16.099 -58.822 8.169 1.00 28.22 190 ARG A CA 1
ATOM 1385 C C . ARG A 1 190 ? 17.489 -59.285 7.731 1.00 28.22 190 ARG A C 1
ATOM 1387 O O . ARG A 1 190 ? 17.658 -60.468 7.457 1.00 28.22 190 ARG A O 1
ATOM 1394 N N . GLY A 1 191 ? 18.472 -58.388 7.800 1.00 25.36 191 GLY A N 1
ATOM 1395 C CA . GLY A 1 191 ? 19.891 -58.752 7.781 1.00 25.36 191 GLY A CA 1
ATOM 1396 C C . GLY A 1 191 ? 20.793 -57.717 7.116 1.00 25.36 191 GLY A C 1
ATOM 1397 O O . GLY A 1 191 ? 21.253 -57.956 6.010 1.00 25.36 191 GLY A O 1
ATOM 1398 N N . CYS A 1 192 ? 21.050 -56.583 7.778 1.00 23.11 192 CYS A N 1
ATOM 1399 C CA . CYS A 1 192 ? 22.274 -55.796 7.576 1.00 23.11 192 CYS A CA 1
ATOM 1400 C C . CYS A 1 192 ? 22.427 -54.777 8.723 1.00 23.11 192 CYS A C 1
ATOM 1402 O O . CYS A 1 192 ? 22.104 -53.602 8.572 1.00 23.11 192 CYS A O 1
ATOM 1404 N N . GLU A 1 193 ? 22.885 -55.238 9.887 1.00 25.88 193 GLU A N 1
ATOM 1405 C CA . GLU A 1 193 ? 23.508 -54.376 10.898 1.00 25.88 193 GLU A CA 1
ATOM 1406 C C . GLU A 1 193 ? 25.030 -54.496 10.768 1.00 25.88 193 GLU A C 1
ATOM 1408 O O . GLU A 1 193 ? 25.578 -55.588 10.888 1.00 25.88 193 GLU A O 1
ATOM 1413 N N . SER A 1 194 ? 25.698 -53.369 10.518 1.00 23.80 194 SER A N 1
ATOM 1414 C CA . SER A 1 194 ? 27.113 -53.084 10.816 1.00 23.80 194 SER A CA 1
ATOM 1415 C C . SER A 1 194 ? 27.365 -51.629 10.395 1.00 23.80 194 SER A C 1
ATOM 1417 O O . SER A 1 194 ? 26.946 -51.255 9.304 1.00 23.80 194 SER A O 1
ATOM 1419 N N . SER A 1 195 ? 28.041 -50.735 11.105 1.00 22.95 195 SER A N 1
ATOM 1420 C CA . SER A 1 195 ? 28.718 -50.759 12.398 1.00 22.95 195 SER A CA 1
ATOM 1421 C C . SER A 1 195 ? 29.192 -49.319 12.637 1.00 22.95 195 SER A C 1
ATOM 1423 O O . SER A 1 195 ? 29.982 -48.810 11.844 1.00 22.95 195 SER A O 1
ATOM 1425 N N . SER A 1 196 ? 28.749 -48.668 13.710 1.00 26.55 196 SER A N 1
ATOM 1426 C CA . SER A 1 196 ? 29.448 -47.510 14.287 1.00 26.55 196 SER A CA 1
ATOM 1427 C C . SER A 1 196 ? 29.154 -47.456 15.787 1.00 26.55 196 SER A C 1
ATOM 1429 O O . SER A 1 196 ? 28.149 -46.897 16.224 1.00 26.55 196 SER A O 1
ATOM 1431 N N . ALA A 1 197 ? 30.013 -48.122 16.560 1.00 23.52 197 ALA A N 1
ATOM 1432 C CA . ALA A 1 197 ? 30.097 -48.022 18.015 1.00 23.52 197 ALA A CA 1
ATOM 1433 C C . ALA A 1 197 ? 30.834 -46.721 18.398 1.00 23.52 197 ALA A C 1
ATOM 1435 O O . ALA A 1 197 ? 31.895 -46.457 17.845 1.00 23.52 197 ALA A O 1
ATOM 1436 N N . GLY A 1 198 ? 30.224 -45.865 19.229 1.00 21.28 198 GLY A N 1
ATOM 1437 C CA . GLY A 1 198 ? 30.684 -45.507 20.591 1.00 21.28 198 GLY A CA 1
ATOM 1438 C C . GLY A 1 198 ? 31.287 -44.090 20.576 1.00 21.28 198 GLY A C 1
ATOM 1439 O O . GLY A 1 198 ? 32.104 -43.825 19.713 1.00 21.28 198 GLY A O 1
ATOM 1440 N N . SER A 1 199 ? 30.892 -43.090 21.372 1.00 23.14 199 SER A N 1
ATOM 1441 C CA . SER A 1 199 ? 30.559 -42.974 22.808 1.00 23.14 199 SER A CA 1
ATOM 1442 C C . SER A 1 199 ? 29.516 -41.846 23.038 1.00 23.14 199 SER A C 1
ATOM 1444 O O . SER A 1 199 ? 29.534 -40.865 22.305 1.00 23.14 199 SER A O 1
ATOM 1446 N N . ARG A 1 200 ? 28.476 -42.012 23.885 1.00 23.84 200 ARG A N 1
ATOM 1447 C CA . ARG A 1 200 ? 28.325 -41.479 25.281 1.00 23.84 200 ARG A CA 1
ATOM 1448 C C . ARG A 1 200 ? 28.823 -40.021 25.412 1.00 23.84 200 ARG A C 1
ATOM 1450 O O . ARG A 1 200 ? 29.997 -39.805 25.163 1.00 23.84 200 ARG A O 1
ATOM 1457 N N . ASP A 1 201 ? 28.040 -38.981 25.718 1.00 23.48 201 ASP A N 1
ATOM 1458 C CA . ASP A 1 201 ? 26.964 -38.803 26.706 1.00 23.48 201 ASP A CA 1
ATOM 1459 C C . ASP A 1 201 ? 25.992 -37.668 26.311 1.00 23.48 201 ASP A C 1
ATOM 1461 O O . ASP A 1 201 ? 26.434 -36.604 25.892 1.00 23.48 201 ASP A O 1
ATOM 1465 N N . ALA A 1 202 ? 24.684 -37.882 26.511 1.00 24.09 202 ALA A N 1
ATOM 1466 C CA . ALA A 1 202 ? 23.701 -36.910 27.026 1.00 24.09 202 ALA A CA 1
ATOM 1467 C C . ALA A 1 202 ? 22.321 -37.597 27.063 1.00 24.09 202 ALA A C 1
ATOM 1469 O O . ALA A 1 202 ? 21.703 -37.859 26.031 1.00 24.09 202 ALA A O 1
ATOM 1470 N N . ARG A 1 203 ? 21.871 -37.960 28.267 1.00 22.92 203 ARG A N 1
ATOM 1471 C CA . ARG A 1 203 ? 20.553 -38.544 28.542 1.00 22.92 203 ARG A CA 1
ATOM 1472 C C . ARG A 1 203 ? 19.485 -37.450 28.704 1.00 22.92 203 ARG A C 1
ATOM 1474 O O . ARG A 1 203 ? 19.750 -36.423 29.310 1.00 22.92 203 ARG A O 1
ATOM 1481 N N . GLU A 1 204 ? 18.293 -37.806 28.220 1.00 23.28 204 GLU A N 1
ATOM 1482 C CA . GLU A 1 204 ? 16.936 -37.554 28.745 1.00 23.28 204 GLU A CA 1
ATOM 1483 C C . GLU A 1 204 ? 16.383 -36.125 28.905 1.00 23.28 204 GLU A C 1
ATOM 1485 O O . GLU A 1 204 ? 16.734 -35.413 29.835 1.00 23.28 204 GLU A O 1
ATOM 1490 N N . VAL A 1 205 ? 15.304 -35.844 28.151 1.00 21.28 205 VAL A N 1
ATOM 1491 C CA . VAL A 1 205 ? 13.988 -35.499 28.734 1.00 21.28 205 VAL A CA 1
ATOM 1492 C C . VAL A 1 205 ? 12.885 -36.258 27.971 1.00 21.28 205 VAL A C 1
ATOM 1494 O O . VAL A 1 205 ? 12.798 -36.194 26.748 1.00 21.28 205 VAL A O 1
ATOM 1497 N N . TYR A 1 206 ? 12.070 -37.013 28.712 1.00 23.02 206 TYR A N 1
ATOM 1498 C CA . TYR A 1 206 ? 10.889 -37.770 28.265 1.00 23.02 206 TYR A CA 1
ATOM 1499 C C . TYR A 1 206 ? 9.669 -36.862 28.017 1.00 23.02 206 TYR A C 1
ATOM 1501 O O . TYR A 1 206 ? 9.479 -35.896 28.748 1.00 23.02 206 TYR A O 1
ATOM 1509 N N . PHE A 1 207 ? 8.730 -37.295 27.160 1.00 22.53 207 PHE A N 1
ATOM 1510 C CA . PHE A 1 207 ? 7.301 -37.153 27.475 1.00 22.53 207 PHE A CA 1
ATOM 1511 C C . PHE A 1 207 ? 6.551 -38.485 27.368 1.00 22.53 207 PHE A C 1
ATOM 1513 O O . PHE A 1 207 ? 6.713 -39.281 26.447 1.00 22.53 207 PHE A O 1
ATOM 1520 N N . SER A 1 208 ? 5.768 -38.701 28.419 1.00 22.06 208 SER A N 1
ATOM 1521 C CA . SER A 1 208 ? 4.991 -39.868 28.814 1.00 22.06 208 SER A CA 1
ATOM 1522 C C . SER A 1 208 ? 3.837 -40.197 27.857 1.00 22.06 208 SER A C 1
ATOM 1524 O O . SER A 1 208 ? 3.053 -39.319 27.510 1.00 22.06 208 SER A O 1
ATOM 1526 N N . SER A 1 209 ? 3.617 -41.489 27.595 1.00 23.84 209 SER A N 1
ATOM 1527 C CA . SER A 1 209 ? 2.259 -42.030 27.457 1.00 23.84 209 SER A CA 1
ATOM 1528 C C . SER A 1 209 ? 2.147 -43.356 28.218 1.00 23.84 209 SER A C 1
ATOM 1530 O O . SER A 1 209 ? 2.707 -44.387 27.846 1.00 23.84 209 SER A O 1
ATOM 1532 N N . ARG A 1 210 ? 1.426 -43.320 29.341 1.00 25.06 210 ARG A N 1
ATOM 1533 C CA . ARG A 1 210 ? 0.769 -44.488 29.926 1.00 25.06 210 ARG A CA 1
ATOM 1534 C C . ARG A 1 210 ? -0.720 -44.319 29.663 1.00 25.06 210 ARG A C 1
ATOM 1536 O O . ARG A 1 210 ? -1.334 -43.478 30.298 1.00 25.06 210 ARG A O 1
ATOM 1543 N N . ASP A 1 211 ? -1.278 -45.159 28.801 1.00 26.00 211 ASP A N 1
ATOM 1544 C CA . ASP A 1 211 ? -2.347 -46.034 29.270 1.00 26.00 211 ASP A CA 1
ATOM 1545 C C . ASP A 1 211 ? -2.425 -47.317 28.427 1.00 26.00 211 ASP A C 1
ATOM 1547 O O . ASP A 1 211 ? -2.290 -47.307 27.204 1.00 26.00 211 ASP A O 1
ATOM 1551 N N . ARG A 1 212 ? -2.594 -48.453 29.103 1.00 27.62 212 ARG A N 1
ATOM 1552 C CA . ARG A 1 212 ? -2.834 -49.783 28.522 1.00 27.62 212 ARG A CA 1
ATOM 1553 C C . ARG A 1 212 ? -4.139 -50.275 29.136 1.00 27.62 212 ARG A C 1
ATOM 1555 O O . ARG A 1 212 ? -4.156 -50.418 30.355 1.00 27.62 212 ARG A O 1
ATOM 1562 N N . ARG A 1 213 ? -5.102 -50.734 28.317 1.00 25.53 213 ARG A N 1
ATOM 1563 C CA . ARG A 1 213 ? -5.743 -52.073 28.435 1.00 25.53 213 ARG A CA 1
ATOM 1564 C C . ARG A 1 213 ? -6.885 -52.333 27.431 1.00 25.53 213 ARG A C 1
ATOM 1566 O O . ARG A 1 213 ? -7.854 -51.594 27.381 1.00 25.53 213 ARG A O 1
ATOM 1573 N N . SER A 1 214 ? -6.807 -53.538 26.837 1.00 24.38 214 SER A N 1
ATOM 1574 C CA . SER A 1 214 ? -7.877 -54.419 26.300 1.00 24.38 214 SER A CA 1
ATOM 1575 C C . SER A 1 214 ? -8.591 -53.971 25.002 1.00 24.38 214 SER A C 1
ATOM 1577 O O . SER A 1 214 ? -8.872 -52.800 24.847 1.00 24.38 214 SER A O 1
ATOM 1579 N N . SER A 1 215 ? -8.923 -54.808 24.007 1.00 24.64 215 SER A N 1
ATOM 1580 C CA . SER A 1 215 ? -9.175 -56.256 23.978 1.00 24.64 215 SER A CA 1
ATOM 1581 C C . SER A 1 215 ? -9.103 -56.865 22.545 1.00 24.64 215 SER A C 1
ATOM 1583 O O . SER A 1 215 ? -9.335 -56.201 21.547 1.00 24.64 215 SER A O 1
ATOM 1585 N N . ARG A 1 216 ? -8.711 -58.149 22.516 1.00 25.80 216 ARG A N 1
ATOM 1586 C CA . ARG A 1 216 ? -8.901 -59.293 21.582 1.00 25.80 216 ARG A CA 1
ATOM 1587 C C . ARG A 1 216 ? -9.572 -59.183 20.176 1.00 25.80 216 ARG A C 1
ATOM 1589 O O . ARG A 1 216 ? -10.707 -58.757 20.058 1.00 25.80 216 ARG A O 1
ATOM 1596 N N . ALA A 1 217 ? -8.933 -59.924 19.243 1.00 25.30 217 ALA A N 1
ATOM 1597 C CA . ALA A 1 217 ? -9.451 -60.989 18.335 1.00 25.30 217 ALA A CA 1
ATOM 1598 C C . ALA A 1 217 ? -9.739 -60.735 16.822 1.00 25.30 217 ALA A C 1
ATOM 1600 O O . ALA A 1 217 ? -10.677 -60.052 16.452 1.00 25.30 217 ALA A O 1
ATOM 1601 N N . ALA A 1 218 ? -8.929 -61.429 15.995 1.00 26.12 218 ALA A N 1
ATOM 1602 C CA . ALA A 1 218 ? -9.203 -62.289 14.817 1.00 26.12 218 ALA A CA 1
ATOM 1603 C C . ALA A 1 218 ? -10.148 -61.875 13.652 1.00 26.12 218 ALA A C 1
ATOM 1605 O O . ALA A 1 218 ? -11.334 -61.649 13.841 1.00 26.12 218 ALA A O 1
ATOM 1606 N N . PHE A 1 219 ? -9.636 -62.009 12.414 1.00 26.03 219 PHE A N 1
ATOM 1607 C CA . PHE A 1 219 ? -10.385 -62.105 11.142 1.00 26.03 219 PHE A CA 1
ATOM 1608 C C . PHE A 1 219 ? -10.027 -63.404 10.392 1.00 26.03 219 PHE A C 1
ATOM 1610 O O . PHE A 1 219 ? -8.844 -63.756 10.345 1.00 26.03 219 PHE A O 1
ATOM 1617 N N . PRO A 1 220 ? -11.016 -64.098 9.788 1.00 30.80 220 PRO A N 1
ATOM 1618 C CA . PRO A 1 220 ? -10.917 -64.512 8.371 1.00 30.80 220 PRO A CA 1
ATOM 1619 C C . PRO A 1 220 ? -12.301 -64.459 7.634 1.00 30.80 220 PRO A C 1
ATOM 1621 O O . PRO A 1 220 ? -13.246 -63.909 8.193 1.00 30.80 220 PRO A O 1
ATOM 1624 N N . PRO A 1 221 ? -12.484 -65.033 6.418 1.00 40.28 221 PRO A N 1
ATOM 1625 C CA . PRO A 1 221 ? -12.314 -64.443 5.073 1.00 40.28 221 PRO A CA 1
ATOM 1626 C C . PRO A 1 221 ? -13.639 -64.409 4.244 1.00 40.28 221 PRO A C 1
ATOM 1628 O O . PRO A 1 221 ? -14.687 -64.782 4.767 1.00 40.28 221 PRO A O 1
ATOM 1631 N N . PRO A 1 222 ? -13.619 -64.076 2.926 1.00 30.78 222 PRO A N 1
ATOM 1632 C CA . PRO A 1 222 ? -14.525 -64.801 2.011 1.00 30.78 222 PRO A CA 1
ATOM 1633 C C . PRO A 1 222 ? -13.965 -65.166 0.609 1.00 30.78 222 PRO A C 1
ATOM 1635 O O . PRO A 1 222 ? -13.045 -64.545 0.081 1.00 30.78 222 PRO A O 1
ATOM 1638 N N . ARG A 1 223 ? -14.589 -66.186 -0.008 1.00 25.31 223 ARG A N 1
ATOM 1639 C CA . ARG A 1 223 ? -14.598 -66.587 -1.444 1.00 25.31 223 ARG A CA 1
ATOM 1640 C C . ARG A 1 223 ? -16.080 -66.878 -1.852 1.00 25.31 223 ARG A C 1
ATOM 1642 O O . ARG A 1 223 ? -16.889 -67.005 -0.938 1.00 25.31 223 ARG A O 1
ATOM 1649 N N . PRO A 1 224 ? -16.398 -67.305 -3.102 1.00 40.03 224 PRO A N 1
ATOM 1650 C CA . PRO A 1 224 ? -16.643 -66.610 -4.395 1.00 40.03 224 PRO A CA 1
ATOM 1651 C C . PRO A 1 224 ? -18.137 -66.854 -4.842 1.00 40.03 224 PRO A C 1
ATOM 1653 O O . PRO A 1 224 ? -18.930 -67.025 -3.918 1.00 40.03 224 PRO A O 1
ATOM 1656 N N . PRO A 1 225 ? -18.617 -67.030 -6.120 1.00 44.19 225 PRO A N 1
ATOM 1657 C CA . PRO A 1 225 ? -18.168 -66.733 -7.518 1.00 44.19 225 PRO A CA 1
ATOM 1658 C C . PRO A 1 225 ? -19.281 -66.161 -8.488 1.00 44.19 225 PRO A C 1
ATOM 1660 O O . PRO A 1 225 ? -20.447 -66.123 -8.116 1.00 44.19 225 PRO A O 1
ATOM 1663 N N . ARG A 1 226 ? -18.970 -65.832 -9.774 1.00 25.58 226 ARG A N 1
ATOM 1664 C CA . ARG A 1 226 ? -19.487 -66.486 -11.036 1.00 25.58 226 ARG A CA 1
ATOM 1665 C C . ARG A 1 226 ? -19.393 -65.673 -12.368 1.00 25.58 226 ARG A C 1
ATOM 1667 O O . ARG A 1 226 ? -19.682 -64.488 -12.432 1.00 25.58 226 ARG A O 1
ATOM 1674 N N . CYS A 1 227 ? -19.009 -66.441 -13.403 1.00 21.70 227 CYS A N 1
ATOM 1675 C CA . CYS A 1 227 ? -18.960 -66.378 -14.893 1.00 21.70 227 CYS A CA 1
ATOM 1676 C C . CYS A 1 227 ? -20.231 -65.869 -15.642 1.00 21.70 227 CYS A C 1
ATOM 1678 O O . CYS A 1 227 ? -21.276 -65.859 -15.008 1.00 21.70 227 CYS A O 1
ATOM 1680 N N . ARG A 1 228 ? -20.362 -65.638 -16.976 1.00 26.34 228 ARG A N 1
ATOM 1681 C CA . ARG A 1 228 ? -19.591 -65.333 -18.235 1.00 26.34 228 ARG A CA 1
ATOM 1682 C C . ARG A 1 228 ? -20.651 -65.212 -19.380 1.00 26.34 228 ARG A C 1
ATOM 1684 O O . ARG A 1 228 ? -21.590 -65.999 -19.352 1.00 26.34 228 ARG A O 1
ATOM 1691 N N . GLY A 1 229 ? -20.400 -64.421 -20.441 1.00 23.06 229 GLY A N 1
ATOM 1692 C CA . GLY A 1 229 ? -20.690 -64.808 -21.851 1.00 23.06 229 GLY A CA 1
ATOM 1693 C C . GLY A 1 229 ? -21.635 -63.944 -22.725 1.00 23.06 229 GLY A C 1
ATOM 1694 O O . GLY A 1 229 ? -22.787 -63.750 -22.356 1.00 23.06 229 GLY A O 1
ATOM 1695 N N . GLY A 1 230 ? -21.161 -63.546 -23.928 1.00 22.16 230 GLY A N 1
ATOM 1696 C CA . GLY A 1 230 ? -21.974 -63.168 -25.113 1.00 22.16 230 GLY A CA 1
ATOM 1697 C C . GLY A 1 230 ? -21.416 -62.042 -26.022 1.00 22.16 230 GLY A C 1
ATOM 1698 O O . GLY A 1 230 ? -21.468 -60.887 -25.628 1.00 22.16 230 GLY A O 1
ATOM 1699 N N . GLU A 1 231 ? -20.908 -62.381 -27.221 1.00 24.14 231 GLU A N 1
ATOM 1700 C CA . GLU A 1 231 ? -20.198 -61.568 -28.258 1.00 24.14 231 GLU A CA 1
ATOM 1701 C C . GLU A 1 231 ? -21.140 -60.796 -29.240 1.00 24.14 231 GLU A C 1
ATOM 1703 O O . GLU A 1 231 ? -22.298 -61.175 -29.377 1.00 24.14 231 GLU A O 1
ATOM 1708 N N . THR A 1 232 ? -20.760 -59.726 -29.980 1.00 22.98 232 THR A N 1
ATOM 1709 C CA . THR A 1 232 ? -20.030 -59.767 -31.286 1.00 22.98 232 THR A CA 1
ATOM 1710 C C . THR A 1 232 ? -19.676 -58.371 -31.895 1.00 22.98 232 THR A C 1
ATOM 1712 O O . THR A 1 232 ? -20.504 -57.470 -31.930 1.00 22.98 232 THR A O 1
ATOM 1715 N N . LEU A 1 233 ? -18.430 -58.280 -32.412 1.00 25.05 233 LEU A N 1
ATOM 1716 C CA . LEU A 1 233 ? -17.835 -57.636 -33.625 1.00 25.05 233 LEU A CA 1
ATOM 1717 C C . LEU A 1 233 ? -18.041 -56.147 -34.042 1.00 25.05 233 LEU A C 1
ATOM 1719 O O . LEU A 1 233 ? -19.088 -55.796 -34.571 1.00 25.05 233 LEU A O 1
ATOM 1723 N N . ALA A 1 234 ? -16.940 -55.359 -34.047 1.00 22.11 234 ALA A N 1
ATOM 1724 C CA . ALA A 1 234 ? -16.373 -54.632 -35.218 1.00 22.11 234 ALA A CA 1
ATOM 1725 C C . ALA A 1 234 ? -15.053 -53.866 -34.889 1.00 22.11 234 ALA A C 1
ATOM 1727 O O . ALA A 1 234 ? -14.918 -53.282 -33.822 1.00 22.11 234 ALA A O 1
ATOM 1728 N N . HIS A 1 235 ? -14.096 -53.904 -35.833 1.00 24.83 235 HIS A N 1
ATOM 1729 C CA . HIS A 1 235 ? -12.823 -53.162 -36.015 1.00 24.83 235 HIS A CA 1
ATOM 1730 C C . HIS A 1 235 ? -12.181 -52.347 -34.861 1.00 24.83 235 HIS A C 1
ATOM 1732 O O . HIS A 1 235 ? -12.673 -51.293 -34.473 1.00 24.83 235 HIS A O 1
ATOM 1738 N N . GLY A 1 236 ? -10.971 -52.748 -34.432 1.00 23.97 236 GLY A N 1
ATOM 1739 C CA . GLY A 1 236 ? -10.131 -51.996 -33.485 1.00 23.97 236 GLY A CA 1
ATOM 1740 C C . GLY A 1 236 ? -8.869 -51.386 -34.127 1.00 23.97 236 GLY A C 1
ATOM 1741 O O . GLY A 1 236 ? -8.057 -52.140 -34.668 1.00 23.97 236 GLY A O 1
ATOM 1742 N N . PRO A 1 237 ? -8.664 -50.055 -34.063 1.00 27.84 237 PRO A N 1
ATOM 1743 C CA . PRO A 1 237 ? -7.415 -49.404 -34.434 1.00 27.84 237 PRO A CA 1
ATOM 1744 C C . PRO A 1 237 ? -6.381 -49.454 -33.293 1.00 27.84 237 PRO A C 1
ATOM 1746 O O . PRO A 1 237 ? -6.703 -49.474 -32.109 1.00 27.84 237 PRO A O 1
ATOM 1749 N N . THR A 1 238 ? -5.120 -49.466 -33.714 1.00 30.14 238 THR A N 1
ATOM 1750 C CA . THR A 1 238 ? -3.844 -49.544 -32.984 1.00 30.14 238 THR A CA 1
ATOM 1751 C C . THR A 1 238 ? -3.758 -48.862 -31.609 1.00 30.14 238 THR A C 1
ATOM 1753 O O . THR A 1 238 ? -4.080 -47.686 -31.435 1.00 30.14 238 THR A O 1
ATOM 1756 N N . ASP A 1 239 ? -3.200 -49.630 -30.670 1.00 33.72 239 ASP A N 1
ATOM 1757 C CA . ASP A 1 239 ? -2.947 -49.379 -29.249 1.00 33.72 239 ASP A CA 1
ATOM 1758 C C . ASP A 1 239 ? -2.069 -48.132 -28.978 1.00 33.72 239 ASP A C 1
ATOM 1760 O O . ASP A 1 239 ? -0.855 -48.207 -28.803 1.00 33.72 239 ASP A O 1
ATOM 1764 N N . ARG A 1 240 ? -2.708 -46.955 -28.887 1.00 33.47 240 ARG A N 1
ATOM 1765 C CA . ARG A 1 240 ? -2.180 -45.766 -28.177 1.00 33.47 240 ARG A CA 1
ATOM 1766 C C . ARG A 1 240 ? -2.253 -45.919 -26.648 1.00 33.47 240 ARG A C 1
ATOM 1768 O O . ARG A 1 240 ? -1.815 -45.038 -25.913 1.00 33.47 240 ARG A O 1
ATOM 1775 N N . THR A 1 241 ? -2.796 -47.024 -26.150 1.00 32.50 241 THR A N 1
ATOM 1776 C CA . THR A 1 241 ? -3.128 -47.244 -24.742 1.00 32.50 241 THR A CA 1
ATOM 1777 C C . THR A 1 241 ? -1.932 -47.645 -23.889 1.00 32.50 241 THR A C 1
ATOM 1779 O O . THR A 1 241 ? -1.981 -47.361 -22.705 1.00 32.50 241 THR A O 1
ATOM 1782 N N . ALA A 1 242 ? -0.852 -48.231 -24.411 1.00 33.31 242 ALA A N 1
ATOM 1783 C CA . ALA A 1 242 ? 0.303 -48.601 -23.575 1.00 33.31 242 ALA A CA 1
ATOM 1784 C C . ALA A 1 242 ? 1.132 -47.378 -23.127 1.00 33.31 242 ALA A C 1
ATOM 1786 O O . ALA A 1 242 ? 1.373 -47.194 -21.936 1.00 33.31 242 ALA A O 1
ATOM 1787 N N . VAL A 1 243 ? 1.468 -46.473 -24.056 1.00 35.50 243 VAL A N 1
ATOM 1788 C CA . VAL A 1 243 ? 2.158 -45.202 -23.749 1.00 35.50 243 VAL A CA 1
ATOM 1789 C C . VAL A 1 243 ? 1.234 -44.251 -22.988 1.00 35.50 243 VAL A C 1
ATOM 1791 O O . VAL A 1 243 ? 1.683 -43.541 -22.093 1.00 35.50 243 VAL A O 1
ATOM 1794 N N . MET A 1 244 ? -0.071 -44.270 -23.279 1.00 31.05 244 MET A N 1
ATOM 1795 C CA . MET A 1 244 ? -1.057 -43.498 -22.525 1.00 31.05 244 MET A CA 1
ATOM 1796 C C . MET A 1 244 ? -1.301 -44.090 -21.133 1.00 31.05 244 MET A C 1
ATOM 1798 O O . MET A 1 244 ? -1.455 -43.319 -20.208 1.00 31.05 244 MET A O 1
ATOM 1802 N N . LYS A 1 245 ? -1.255 -45.414 -20.926 1.00 31.25 245 LYS A N 1
ATOM 1803 C CA . LYS A 1 245 ? -1.343 -46.048 -19.595 1.00 31.25 245 LYS A CA 1
ATOM 1804 C C . LYS A 1 245 ? -0.061 -45.880 -18.791 1.00 31.25 245 LYS A C 1
ATOM 1806 O O . LYS A 1 245 ? -0.167 -45.731 -17.585 1.00 31.25 245 LYS A O 1
ATOM 1811 N N . ALA A 1 246 ? 1.112 -45.857 -19.423 1.00 32.28 246 ALA A N 1
ATOM 1812 C CA . ALA A 1 246 ? 2.372 -45.516 -18.764 1.00 32.28 246 ALA A CA 1
ATOM 1813 C C . ALA A 1 246 ? 2.423 -44.023 -18.405 1.00 32.28 246 ALA A C 1
ATOM 1815 O O . ALA A 1 246 ? 2.776 -43.690 -17.283 1.00 32.28 246 ALA A O 1
ATOM 1816 N N . ARG A 1 247 ? 1.958 -43.125 -19.289 1.00 33.28 247 ARG A N 1
ATOM 1817 C CA . ARG A 1 247 ? 1.771 -41.697 -18.974 1.00 33.28 247 ARG A CA 1
ATOM 1818 C C . ARG A 1 247 ? 0.729 -41.487 -17.884 1.00 33.28 247 ARG A C 1
ATOM 1820 O O . ARG A 1 247 ? 1.020 -40.809 -16.920 1.00 33.28 247 ARG A O 1
ATOM 1827 N N . ILE A 1 248 ? -0.433 -42.128 -17.976 1.00 34.12 248 ILE A N 1
ATOM 1828 C CA . ILE A 1 248 ? -1.499 -42.056 -16.970 1.00 34.12 248 ILE A CA 1
ATOM 1829 C C . ILE A 1 248 ? -1.035 -42.678 -15.654 1.00 34.12 248 ILE A C 1
ATOM 1831 O O . ILE A 1 248 ? -1.381 -42.133 -14.626 1.00 34.12 248 ILE A O 1
ATOM 1835 N N . ARG A 1 249 ? -0.227 -43.749 -15.640 1.00 33.47 249 ARG A N 1
ATOM 1836 C CA . ARG A 1 249 ? 0.320 -44.343 -14.405 1.00 33.47 249 ARG A CA 1
ATOM 1837 C C . ARG A 1 249 ? 1.502 -43.577 -13.829 1.00 33.47 249 ARG A C 1
ATOM 1839 O O . ARG A 1 249 ? 1.620 -43.575 -12.618 1.00 33.47 249 ARG A O 1
ATOM 1846 N N . LEU A 1 250 ? 2.316 -42.898 -14.635 1.00 33.91 250 LEU A N 1
ATOM 1847 C CA . LEU A 1 250 ? 3.357 -41.987 -14.149 1.00 33.91 250 LEU A CA 1
ATOM 1848 C C . LEU A 1 250 ? 2.728 -40.687 -13.620 1.00 33.91 250 LEU A C 1
ATOM 1850 O O . LEU A 1 250 ? 3.116 -40.214 -12.562 1.00 33.91 250 LEU A O 1
ATOM 1854 N N . THR A 1 251 ? 1.680 -40.180 -14.280 1.00 33.12 251 THR A N 1
ATOM 1855 C CA . THR A 1 251 ? 0.820 -39.097 -13.779 1.00 33.12 251 THR A CA 1
ATOM 1856 C C . THR A 1 251 ? 0.027 -39.537 -12.543 1.00 33.12 251 THR A C 1
ATOM 1858 O O . THR A 1 251 ? -0.080 -38.768 -11.601 1.00 33.12 251 THR A O 1
ATOM 1861 N N . LEU A 1 252 ? -0.466 -40.781 -12.470 1.00 30.48 252 LEU A N 1
ATOM 1862 C CA . LEU A 1 252 ? -1.124 -41.313 -11.270 1.00 30.48 252 LEU A CA 1
ATOM 1863 C C . LEU A 1 252 ? -0.132 -41.648 -10.156 1.00 30.48 252 LEU A C 1
ATOM 1865 O O . LEU A 1 252 ? -0.522 -41.528 -9.010 1.00 30.48 252 LEU A O 1
ATOM 1869 N N . LEU A 1 253 ? 1.125 -42.009 -10.433 1.00 31.75 253 LEU A N 1
ATOM 1870 C CA . LEU A 1 253 ? 2.165 -42.127 -9.402 1.00 31.75 253 LEU A CA 1
ATOM 1871 C C . LEU A 1 253 ? 2.618 -40.747 -8.907 1.00 31.75 253 LEU A C 1
ATOM 1873 O O . LEU A 1 253 ? 2.849 -40.603 -7.713 1.00 31.75 253 LEU A O 1
ATOM 1877 N N . LEU A 1 254 ? 2.661 -39.729 -9.777 1.00 32.09 254 LEU A N 1
ATOM 1878 C CA . LEU A 1 254 ? 2.818 -38.322 -9.380 1.00 32.09 254 LEU A CA 1
ATOM 1879 C C . LEU A 1 254 ? 1.650 -37.855 -8.488 1.00 32.09 254 LEU A C 1
ATOM 1881 O O . LEU A 1 254 ? 1.869 -37.106 -7.544 1.00 32.09 254 LEU A O 1
ATOM 1885 N N . VAL A 1 255 ? 0.431 -38.353 -8.727 1.00 30.83 255 VAL A N 1
ATOM 1886 C CA . VAL A 1 255 ? -0.771 -38.041 -7.925 1.00 30.83 255 VAL A CA 1
ATOM 1887 C C . VAL A 1 255 ? -0.920 -38.936 -6.679 1.00 30.83 255 VAL A C 1
ATOM 1889 O O . VAL A 1 255 ? -1.525 -38.512 -5.702 1.00 30.83 255 VAL A O 1
ATOM 1892 N N . LEU A 1 256 ? -0.351 -40.148 -6.657 1.00 30.64 256 LEU A N 1
ATOM 1893 C CA . LEU A 1 256 ? -0.461 -41.103 -5.537 1.00 30.64 256 LEU A CA 1
ATOM 1894 C C . LEU A 1 256 ? 0.739 -41.068 -4.571 1.00 30.64 256 LEU A C 1
ATOM 1896 O O . LEU A 1 256 ? 0.610 -41.556 -3.451 1.00 30.64 256 LEU A O 1
ATOM 1900 N N . PHE A 1 257 ? 1.871 -40.465 -4.961 1.00 33.78 257 PHE A N 1
ATOM 1901 C CA . PHE A 1 257 ? 2.983 -40.108 -4.062 1.00 33.78 257 PHE A CA 1
ATOM 1902 C C . PHE A 1 257 ? 3.060 -38.614 -3.727 1.00 33.78 257 PHE A C 1
ATOM 1904 O O . PHE A 1 257 ? 3.899 -38.220 -2.918 1.00 33.78 257 PHE A O 1
ATOM 1911 N N . ALA A 1 258 ? 2.096 -37.816 -4.192 1.00 33.44 258 ALA A N 1
ATOM 1912 C CA . ALA A 1 258 ? 1.561 -36.741 -3.369 1.00 33.44 258 ALA A CA 1
ATOM 1913 C C . ALA A 1 258 ? 0.798 -37.378 -2.188 1.00 33.44 258 ALA A C 1
ATOM 1915 O O . ALA A 1 258 ? -0.424 -37.298 -2.087 1.00 33.44 258 ALA A O 1
ATOM 1916 N N . GLY A 1 259 ? 1.515 -38.024 -1.253 1.00 32.31 259 GLY A N 1
ATOM 1917 C CA . GLY A 1 259 ? 1.024 -37.999 0.127 1.00 32.31 259 GLY A CA 1
ATOM 1918 C C . GLY A 1 259 ? 0.753 -36.526 0.413 1.00 32.31 259 GLY A C 1
ATOM 1919 O O . GLY A 1 259 ? 1.602 -35.744 -0.018 1.00 32.31 259 GLY A O 1
ATOM 1920 N N . PRO A 1 260 ? -0.417 -36.144 0.971 1.00 34.09 260 PRO A N 1
ATOM 1921 C CA . PRO A 1 260 ? -0.891 -34.767 0.913 1.00 34.09 260 PRO A CA 1
ATOM 1922 C C . PRO A 1 260 ? 0.295 -33.872 1.216 1.00 34.09 260 PRO A C 1
ATOM 1924 O O . PRO A 1 260 ? 0.874 -33.998 2.303 1.00 34.09 260 PRO A O 1
ATOM 1927 N N . LEU A 1 261 ? 0.721 -33.085 0.211 1.00 42.62 261 LEU A N 1
ATOM 1928 C CA . LEU A 1 261 ? 1.575 -31.926 0.437 1.00 42.62 261 LEU A CA 1
ATOM 1929 C C . LEU A 1 261 ? 0.961 -31.324 1.678 1.00 42.62 261 LEU A C 1
ATOM 1931 O O . LEU A 1 261 ? -0.244 -31.068 1.674 1.00 42.62 261 LEU A O 1
ATOM 1935 N N . ARG A 1 262 ? 1.690 -31.346 2.798 1.00 45.50 262 ARG A N 1
ATOM 1936 C CA . ARG A 1 262 ? 1.103 -30.902 4.055 1.00 45.50 262 ARG A CA 1
ATOM 1937 C C . ARG A 1 262 ? 0.816 -29.430 3.823 1.00 45.50 262 ARG A C 1
ATOM 1939 O O . ARG A 1 262 ? 1.730 -28.628 3.960 1.00 45.50 262 ARG A O 1
ATOM 1946 N N . ALA A 1 263 ? -0.416 -29.130 3.419 1.00 59.97 263 ALA A N 1
ATOM 1947 C CA . ALA A 1 263 ? -0.981 -27.809 3.412 1.00 59.97 263 ALA A CA 1
ATOM 1948 C C . ALA A 1 263 ? -0.808 -27.357 4.851 1.00 59.97 263 ALA A C 1
ATOM 1950 O O . ALA A 1 263 ? -1.429 -27.895 5.777 1.00 59.97 263 ALA A O 1
ATOM 1951 N N . GLU A 1 264 ? 0.179 -26.495 5.058 1.00 86.56 264 GLU A N 1
ATOM 1952 C CA . GLU A 1 264 ? 0.413 -25.928 6.367 1.00 86.56 264 GLU A CA 1
ATOM 1953 C C . GLU A 1 264 ? -0.859 -25.153 6.691 1.00 86.56 264 GLU A C 1
ATOM 1955 O O . GLU A 1 264 ? -1.291 -24.322 5.900 1.00 86.56 264 GLU A O 1
ATOM 1960 N N . THR A 1 265 ? -1.537 -25.509 7.777 1.00 95.00 265 THR A N 1
ATOM 1961 C CA . THR A 1 265 ? -2.737 -24.793 8.208 1.00 95.00 265 THR A CA 1
ATOM 1962 C C . THR A 1 265 ? -2.382 -23.986 9.439 1.00 95.00 265 THR A C 1
ATOM 1964 O O . THR A 1 265 ? -1.917 -24.553 10.427 1.00 95.00 265 THR A O 1
ATOM 1967 N N . ILE A 1 266 ? -2.603 -22.678 9.368 1.00 96.69 266 ILE A N 1
ATOM 1968 C CA . ILE A 1 266 ? -2.414 -21.742 10.471 1.00 96.69 266 ILE A CA 1
ATOM 1969 C C . ILE A 1 266 ? -3.786 -21.210 10.874 1.00 96.69 266 ILE A C 1
ATOM 1971 O O . ILE A 1 266 ? -4.503 -20.654 10.047 1.00 96.69 266 ILE A O 1
ATOM 1975 N N . ASP A 1 267 ? -4.141 -21.361 12.145 1.00 97.94 267 ASP A N 1
ATOM 1976 C CA . ASP A 1 267 ? -5.253 -20.636 12.756 1.00 97.94 267 ASP A CA 1
ATOM 1977 C C . ASP A 1 267 ? -4.677 -19.409 13.474 1.00 97.94 267 ASP A C 1
ATOM 1979 O O . ASP A 1 267 ? -3.768 -19.528 14.298 1.00 97.94 267 ASP A O 1
ATOM 1983 N N . THR A 1 268 ? -5.185 -18.226 13.145 1.00 98.25 268 THR A N 1
ATOM 1984 C CA . THR A 1 268 ? -4.706 -16.947 13.680 1.00 98.25 268 THR A CA 1
ATOM 1985 C C . THR A 1 268 ? -5.892 -16.058 14.055 1.00 98.25 268 THR A C 1
ATOM 1987 O O . THR A 1 268 ? -6.992 -16.229 13.526 1.00 98.25 268 THR A O 1
ATOM 1990 N N . ASP A 1 269 ? -5.705 -15.109 14.975 1.00 97.94 269 ASP A N 1
ATOM 1991 C CA . ASP A 1 269 ? -6.792 -14.196 15.350 1.00 97.94 269 ASP A CA 1
ATOM 1992 C C . ASP A 1 269 ? -7.072 -13.208 14.205 1.00 97.94 269 ASP A C 1
ATOM 1994 O O . ASP A 1 269 ? -8.231 -12.923 13.886 1.00 97.94 269 ASP A O 1
ATOM 1998 N N . LEU A 1 270 ? -6.000 -12.726 13.566 1.00 98.81 270 LEU A N 1
ATOM 1999 C CA . LEU A 1 270 ? -6.030 -11.738 12.492 1.00 98.81 270 LEU A CA 1
ATOM 2000 C C . LEU A 1 270 ? -5.107 -12.143 11.337 1.00 98.81 270 LEU A C 1
ATOM 2002 O O . LEU A 1 270 ? -3.898 -12.307 11.517 1.00 98.81 270 LEU A O 1
ATOM 2006 N N . LEU A 1 271 ? -5.674 -12.240 10.136 1.00 98.88 271 LEU A N 1
ATOM 2007 C CA . LEU A 1 271 ? -4.922 -12.397 8.893 1.00 98.88 271 LEU A CA 1
ATOM 2008 C C . LEU A 1 271 ? -4.760 -11.037 8.209 1.00 98.88 271 LEU A C 1
ATOM 2010 O O . LEU A 1 271 ? -5.729 -10.305 8.034 1.00 98.88 271 LEU A O 1
ATOM 2014 N N . ILE A 1 272 ? -3.541 -10.709 7.798 1.00 98.88 272 ILE A N 1
ATOM 2015 C CA . ILE A 1 272 ? -3.220 -9.524 7.003 1.00 98.88 272 ILE A CA 1
ATOM 2016 C C . ILE A 1 272 ? -2.611 -10.006 5.690 1.00 98.88 272 ILE A C 1
ATOM 2018 O O . ILE A 1 272 ? -1.603 -10.714 5.687 1.00 98.88 272 ILE A O 1
ATOM 2022 N N . VAL A 1 273 ? -3.222 -9.634 4.571 1.00 98.75 273 VAL A N 1
ATOM 2023 C CA . VAL A 1 273 ? -2.737 -10.001 3.237 1.00 98.75 273 VAL A CA 1
ATOM 2024 C C . VAL A 1 273 ? -2.095 -8.785 2.604 1.00 98.75 273 VAL A C 1
ATOM 2026 O O . VAL A 1 273 ? -2.773 -7.796 2.371 1.00 98.75 273 VAL A O 1
ATOM 2029 N N . GLY A 1 274 ? -0.796 -8.862 2.336 1.00 98.00 274 GLY A N 1
ATOM 2030 C CA . GLY A 1 274 ? 0.044 -7.749 1.908 1.00 98.00 274 GLY A CA 1
ATOM 2031 C C . GLY A 1 274 ? 0.917 -7.223 3.048 1.00 98.00 274 GLY A C 1
ATOM 2032 O O . GLY A 1 274 ? 0.434 -6.848 4.109 1.00 98.00 274 GLY A O 1
ATOM 2033 N N . GLY A 1 275 ? 2.226 -7.177 2.809 1.00 97.06 275 GLY A N 1
ATOM 2034 C CA . GLY A 1 275 ? 3.255 -6.532 3.629 1.00 97.06 275 GLY A CA 1
ATOM 2035 C C . GLY A 1 275 ? 3.564 -5.100 3.174 1.00 97.06 275 GLY A C 1
ATOM 2036 O O . GLY A 1 275 ? 4.676 -4.608 3.369 1.00 97.06 275 GLY A O 1
ATOM 2037 N N . THR A 1 276 ? 2.592 -4.455 2.529 1.00 96.81 276 THR A N 1
ATOM 2038 C CA . THR A 1 276 ? 2.620 -3.062 2.056 1.00 96.81 276 THR A CA 1
ATOM 2039 C C . THR A 1 276 ? 2.618 -2.075 3.229 1.00 96.81 276 THR A C 1
ATOM 2041 O O . THR A 1 276 ? 2.667 -2.480 4.392 1.00 96.81 276 THR A O 1
ATOM 2044 N N . GLU A 1 277 ? 2.539 -0.776 2.948 1.00 96.69 277 GLU A N 1
ATOM 2045 C CA . GLU A 1 277 ? 2.439 0.303 3.933 1.00 96.69 277 GLU A CA 1
ATOM 2046 C C . GLU A 1 277 ? 1.333 0.067 4.958 1.00 96.69 277 GLU A C 1
ATOM 2048 O O . GLU A 1 277 ? 1.566 0.216 6.156 1.00 96.69 277 GLU A O 1
ATOM 2053 N N . SER A 1 278 ? 0.141 -0.328 4.502 1.00 97.88 278 SER A N 1
ATOM 2054 C CA . SER A 1 278 ? -0.958 -0.648 5.411 1.00 97.88 278 SER A CA 1
ATOM 2055 C C . SER A 1 278 ? -0.726 -1.954 6.167 1.00 97.88 278 SER A C 1
ATOM 2057 O O . SER A 1 278 ? -1.123 -2.068 7.323 1.00 97.88 278 SER A O 1
ATOM 2059 N N . GLY A 1 279 ? -0.082 -2.940 5.540 1.00 98.38 279 GLY A N 1
ATOM 2060 C CA . GLY A 1 279 ? 0.069 -4.288 6.084 1.00 98.38 279 GLY A CA 1
ATOM 2061 C C . GLY A 1 279 ? 0.923 -4.360 7.349 1.00 98.38 279 GLY A C 1
ATOM 2062 O O . GLY A 1 279 ? 0.484 -4.875 8.381 1.00 98.38 279 GLY A O 1
ATOM 2063 N N . TRP A 1 280 ? 2.141 -3.809 7.303 1.00 98.00 280 TRP A N 1
ATOM 2064 C CA . TRP A 1 280 ? 3.009 -3.779 8.490 1.00 98.00 280 TRP A CA 1
ATOM 2065 C C . TRP A 1 280 ? 2.435 -2.857 9.577 1.00 98.00 280 TRP A C 1
ATOM 2067 O O . TRP A 1 280 ? 2.543 -3.169 10.765 1.00 98.00 280 TRP A O 1
ATOM 2077 N N . ALA A 1 281 ? 1.794 -1.752 9.177 1.00 98.56 281 ALA A N 1
ATOM 2078 C CA . ALA A 1 281 ? 1.189 -0.801 10.100 1.00 98.56 281 ALA A CA 1
ATOM 2079 C C . ALA A 1 281 ? 0.023 -1.442 10.865 1.00 98.56 281 ALA A C 1
ATOM 2081 O O . ALA A 1 281 ? -0.036 -1.347 12.091 1.00 98.56 281 ALA A O 1
ATOM 2082 N N . ALA A 1 282 ? -0.842 -2.174 10.157 1.00 98.81 282 ALA A N 1
ATOM 2083 C CA . ALA A 1 282 ? -1.931 -2.936 10.751 1.00 98.81 282 ALA A CA 1
ATOM 2084 C C . ALA A 1 282 ? -1.416 -3.986 11.747 1.00 98.81 282 ALA A C 1
ATOM 2086 O O . ALA A 1 282 ? -1.967 -4.134 12.836 1.00 98.81 282 ALA A O 1
ATOM 2087 N N . ALA A 1 283 ? -0.329 -4.686 11.410 1.00 98.69 283 ALA A N 1
ATOM 2088 C CA . ALA A 1 283 ? 0.247 -5.697 12.289 1.00 98.69 283 ALA A CA 1
ATOM 2089 C C . ALA A 1 283 ? 0.785 -5.103 13.598 1.00 98.69 283 ALA A C 1
ATOM 2091 O O . ALA A 1 283 ? 0.515 -5.644 14.669 1.00 98.69 283 ALA A O 1
ATOM 2092 N N . ILE A 1 284 ? 1.521 -3.986 13.534 1.00 98.50 284 ILE A N 1
ATOM 2093 C CA . ILE A 1 284 ? 2.053 -3.325 14.736 1.00 98.50 284 ILE A CA 1
ATOM 2094 C C . ILE A 1 284 ? 0.921 -2.756 15.594 1.00 98.50 284 ILE A C 1
ATOM 2096 O O . ILE A 1 284 ? 0.941 -2.927 16.812 1.00 98.50 284 ILE A O 1
ATOM 2100 N N . GLU A 1 285 ? -0.064 -2.108 14.974 1.00 98.44 285 GLU A N 1
ATOM 2101 C CA . GLU A 1 285 ? -1.227 -1.552 15.666 1.00 98.44 285 GLU A CA 1
ATOM 2102 C C . GLU A 1 285 ? -2.021 -2.649 16.395 1.00 98.44 285 GLU A C 1
ATOM 2104 O O . GLU A 1 285 ? -2.249 -2.560 17.602 1.00 98.44 285 GLU A O 1
ATOM 2109 N N . ALA A 1 286 ? -2.353 -3.741 15.698 1.00 98.38 286 ALA A N 1
ATOM 2110 C CA . ALA A 1 286 ? -3.057 -4.882 16.278 1.00 98.38 286 ALA A CA 1
ATOM 2111 C C . ALA A 1 286 ? -2.250 -5.558 17.400 1.00 98.38 286 ALA A C 1
ATOM 2113 O O . ALA A 1 286 ? -2.813 -5.930 18.433 1.00 98.38 286 ALA A O 1
ATOM 2114 N N . ALA A 1 287 ? -0.930 -5.693 17.229 1.00 98.00 287 ALA A N 1
ATOM 2115 C CA . ALA A 1 287 ? -0.065 -6.296 18.236 1.00 98.00 287 ALA A CA 1
ATOM 2116 C C . ALA A 1 287 ? -0.004 -5.447 19.517 1.00 98.00 287 ALA A C 1
ATOM 2118 O O . ALA A 1 287 ? -0.162 -5.984 20.618 1.00 98.00 287 ALA A O 1
ATOM 2119 N N . ARG A 1 288 ? 0.145 -4.121 19.377 1.00 97.56 288 ARG A N 1
ATOM 2120 C CA . ARG A 1 288 ? 0.099 -3.156 20.491 1.00 97.56 288 ARG A CA 1
ATOM 2121 C C . ARG A 1 288 ? -1.241 -3.174 21.216 1.00 97.56 288 ARG A C 1
ATOM 2123 O O . ARG A 1 288 ? -1.273 -3.100 22.440 1.00 97.56 288 ARG A O 1
ATOM 2130 N N . ALA A 1 289 ? -2.330 -3.322 20.469 1.00 96.81 289 ALA A N 1
ATOM 2131 C CA . ALA A 1 289 ? -3.681 -3.387 21.009 1.00 96.81 289 ALA A CA 1
ATOM 2132 C C . ALA A 1 289 ? -4.068 -4.779 21.564 1.00 96.81 289 ALA A C 1
ATOM 2134 O O . ALA A 1 289 ? -5.196 -4.971 22.018 1.00 96.81 289 ALA A O 1
ATOM 2135 N N . GLY A 1 290 ? -3.138 -5.745 21.576 1.00 95.31 290 GLY A N 1
ATOM 2136 C CA . GLY A 1 290 ? -3.273 -7.002 22.318 1.00 95.31 290 GLY A CA 1
ATOM 2137 C C . GLY A 1 290 ? -3.761 -8.219 21.523 1.00 95.31 290 GLY A C 1
ATOM 2138 O O . GLY A 1 290 ? -4.076 -9.241 22.139 1.00 95.31 290 GLY A O 1
ATOM 2139 N N . VAL A 1 291 ? -3.809 -8.163 20.186 1.00 97.69 291 VAL A N 1
ATOM 2140 C CA . VAL A 1 291 ? -4.131 -9.341 19.352 1.00 97.69 291 VAL A CA 1
ATOM 2141 C C . VAL A 1 291 ? -3.015 -10.375 19.474 1.00 97.69 291 VAL A C 1
ATOM 2143 O O . VAL A 1 291 ? -1.853 -10.058 19.236 1.00 97.69 291 VAL A O 1
ATOM 2146 N N . LYS A 1 292 ? -3.335 -11.613 19.864 1.00 96.25 292 LYS A N 1
ATOM 2147 C CA . LYS A 1 292 ? -2.329 -12.590 20.322 1.00 96.25 292 LYS A CA 1
ATOM 2148 C C . LYS A 1 292 ? -1.638 -13.334 19.189 1.00 96.25 292 LYS A C 1
ATOM 2150 O O . LYS A 1 292 ? -0.475 -13.698 19.337 1.00 96.25 292 LYS A O 1
ATOM 2155 N N . SER A 1 293 ? -2.353 -13.590 18.100 1.00 98.06 293 SER A N 1
ATOM 2156 C CA . SER A 1 293 ? -1.814 -14.243 16.913 1.00 98.06 293 SER A CA 1
ATOM 2157 C C . SER A 1 293 ? -2.187 -13.449 15.671 1.00 98.06 293 SER A C 1
ATOM 2159 O O . SER A 1 293 ? -3.366 -13.295 15.356 1.00 98.06 293 SER A O 1
ATOM 2161 N N . ILE A 1 294 ? -1.170 -12.960 14.969 1.00 98.81 294 ILE A N 1
ATOM 2162 C CA . ILE A 1 294 ? -1.299 -12.208 13.725 1.00 98.81 294 ILE A CA 1
ATOM 2163 C C . ILE A 1 294 ? -0.463 -12.917 12.664 1.00 98.81 294 ILE A C 1
ATOM 2165 O O . ILE A 1 294 ? 0.706 -13.242 12.893 1.00 98.81 294 ILE A O 1
ATOM 2169 N N . THR A 1 295 ? -1.040 -13.133 11.488 1.00 98.81 295 THR A N 1
ATOM 2170 C CA . THR A 1 295 ? -0.325 -13.703 10.340 1.00 98.81 295 THR A CA 1
ATOM 2171 C C . THR A 1 295 ? -0.329 -12.710 9.196 1.00 98.81 295 THR A C 1
ATOM 2173 O O . THR A 1 295 ? -1.392 -12.322 8.721 1.00 98.81 295 THR A O 1
ATOM 2176 N N . ILE A 1 296 ? 0.860 -12.312 8.747 1.00 98.81 296 ILE A N 1
ATOM 2177 C CA . ILE A 1 296 ? 1.042 -11.528 7.527 1.00 98.81 296 ILE A CA 1
ATOM 2178 C C . ILE A 1 296 ? 1.445 -12.486 6.409 1.00 98.81 296 ILE A C 1
ATOM 2180 O O . ILE A 1 296 ? 2.438 -13.209 6.540 1.00 98.81 296 ILE A O 1
ATOM 2184 N N . VAL A 1 297 ? 0.713 -12.462 5.299 1.00 98.56 297 VAL A N 1
ATOM 2185 C CA . VAL A 1 297 ? 1.085 -13.172 4.071 1.00 98.56 297 VAL A CA 1
ATOM 2186 C C . VAL A 1 297 ? 1.278 -12.157 2.955 1.00 98.56 297 VAL A C 1
ATOM 2188 O O . VAL A 1 297 ? 0.372 -11.385 2.658 1.00 98.56 297 VAL A O 1
ATOM 2191 N N . HIS A 1 298 ? 2.465 -12.128 2.358 1.00 97.69 298 HIS A N 1
ATOM 2192 C CA . HIS A 1 298 ? 2.871 -11.135 1.367 1.00 97.69 298 HIS A CA 1
ATOM 2193 C C . HIS A 1 298 ? 3.383 -11.805 0.094 1.00 97.69 298 HIS A C 1
ATOM 2195 O O . HIS A 1 298 ? 4.092 -12.813 0.151 1.00 97.69 298 HIS A O 1
ATOM 2201 N N . ASP A 1 299 ? 3.043 -11.226 -1.055 1.00 94.81 299 ASP A N 1
ATOM 2202 C CA . ASP A 1 299 ? 3.411 -11.751 -2.371 1.00 94.81 299 ASP A CA 1
ATOM 2203 C C . ASP A 1 299 ? 4.836 -11.373 -2.785 1.00 94.81 299 ASP A C 1
ATOM 2205 O O . ASP A 1 299 ? 5.390 -11.979 -3.696 1.00 94.81 299 ASP A O 1
ATOM 2209 N N . GLY A 1 300 ? 5.441 -10.388 -2.130 1.00 92.81 300 GLY A N 1
ATOM 2210 C CA . GLY A 1 300 ? 6.823 -9.999 -2.358 1.00 92.81 300 GLY A CA 1
ATOM 2211 C C . GLY A 1 300 ? 7.774 -10.469 -1.263 1.00 92.81 300 GLY A C 1
ATOM 2212 O O . GLY A 1 300 ? 7.418 -11.233 -0.357 1.00 92.81 300 GLY A O 1
ATOM 2213 N N . THR A 1 301 ? 9.018 -10.006 -1.357 1.00 92.69 301 THR A N 1
ATOM 2214 C CA . THR A 1 301 ? 10.082 -10.352 -0.401 1.00 92.69 301 THR A CA 1
ATOM 2215 C C . THR A 1 301 ? 10.413 -9.210 0.554 1.00 92.69 301 THR A C 1
ATOM 2217 O O . THR A 1 301 ? 11.027 -9.450 1.599 1.00 92.69 301 THR A O 1
ATOM 2220 N N . TRP A 1 302 ? 10.014 -7.982 0.221 1.00 96.19 302 TRP A N 1
ATOM 2221 C CA . TRP A 1 302 ? 10.303 -6.771 0.986 1.00 96.19 302 TRP A CA 1
ATOM 2222 C C . TRP A 1 302 ? 9.018 -6.211 1.598 1.00 96.19 302 TRP A C 1
ATOM 2224 O O . TRP A 1 302 ? 7.927 -6.389 1.069 1.00 96.19 302 TRP A O 1
ATOM 2234 N N . LEU A 1 303 ? 9.137 -5.531 2.736 1.00 96.38 303 LEU A N 1
ATOM 2235 C CA . LEU A 1 303 ? 8.006 -4.840 3.366 1.00 96.38 303 LEU A CA 1
ATOM 2236 C C . LEU A 1 303 ? 8.007 -3.357 2.997 1.00 96.38 303 LEU A C 1
ATOM 2238 O O . LEU A 1 303 ? 9.073 -2.785 2.786 1.00 96.38 303 LEU A O 1
ATOM 2242 N N . GLY A 1 304 ? 6.835 -2.719 2.988 1.00 94.56 304 GLY A N 1
ATOM 2243 C CA . GLY A 1 304 ? 6.710 -1.256 2.914 1.00 94.56 304 GLY A CA 1
ATOM 2244 C C . GLY A 1 304 ? 6.244 -0.672 1.576 1.00 94.56 304 GLY A C 1
ATOM 2245 O O . GLY A 1 304 ? 6.213 0.548 1.451 1.00 94.56 304 GLY A O 1
ATOM 2246 N N . GLY A 1 305 ? 5.868 -1.499 0.593 1.00 94.94 305 GLY A N 1
ATOM 2247 C CA . GLY A 1 305 ? 5.173 -1.073 -0.636 1.00 94.94 305 GLY A CA 1
ATOM 2248 C C . GLY A 1 305 ? 5.831 0.107 -1.366 1.00 94.94 305 GLY A C 1
ATOM 2249 O O . GLY A 1 305 ? 6.930 -0.058 -1.905 1.00 94.94 305 GLY A O 1
ATOM 2250 N N . GLN A 1 306 ? 5.195 1.292 -1.400 1.00 94.12 306 GLN A N 1
ATOM 2251 C CA . GLN A 1 306 ? 5.733 2.480 -2.092 1.00 94.12 306 GLN A CA 1
ATOM 2252 C C . GLN A 1 306 ? 7.154 2.847 -1.657 1.00 94.12 306 GLN A C 1
ATOM 2254 O O . GLN A 1 306 ? 7.954 3.263 -2.489 1.00 94.12 306 GLN A O 1
ATOM 2259 N N . TYR A 1 307 ? 7.499 2.663 -0.383 1.00 94.12 307 TYR A N 1
ATOM 2260 C CA . TYR A 1 307 ? 8.825 3.000 0.139 1.00 94.12 307 TYR A CA 1
ATOM 2261 C C . TYR A 1 307 ? 9.930 2.081 -0.407 1.00 94.12 307 TYR A C 1
ATOM 2263 O O . TYR A 1 307 ? 11.095 2.472 -0.468 1.00 94.12 307 TYR A O 1
ATOM 2271 N N . THR A 1 308 ? 9.587 0.844 -0.769 1.00 95.19 308 THR A N 1
ATOM 2272 C CA . THR A 1 308 ? 10.561 -0.235 -0.958 1.00 95.19 308 THR A CA 1
ATOM 2273 C C . THR A 1 308 ? 10.350 -0.944 -2.292 1.00 95.19 308 THR A C 1
ATOM 2275 O O . THR A 1 308 ? 11.025 -0.619 -3.266 1.00 95.19 308 THR A O 1
ATOM 2278 N N . GLU A 1 309 ? 9.390 -1.864 -2.372 1.00 94.38 309 GLU A N 1
ATOM 2279 C CA . GLU A 1 309 ? 9.115 -2.722 -3.531 1.00 94.38 309 GLU A CA 1
ATOM 2280 C C . GLU A 1 309 ? 8.744 -1.955 -4.794 1.00 94.38 309 GLU A C 1
ATOM 2282 O O . GLU A 1 309 ? 9.016 -2.445 -5.889 1.00 94.38 309 GLU A O 1
ATOM 2287 N N . GLN A 1 310 ? 8.146 -0.771 -4.641 1.00 94.31 310 GLN A N 1
ATOM 2288 C CA . GLN A 1 310 ? 7.777 0.101 -5.757 1.00 94.31 310 GLN A CA 1
ATOM 2289 C C . GLN A 1 310 ? 8.790 1.238 -5.995 1.00 94.31 310 GLN A C 1
ATOM 2291 O O . GLN A 1 310 ? 8.728 1.921 -7.016 1.00 94.31 310 GLN A O 1
ATOM 2296 N N . GLY A 1 311 ? 9.743 1.442 -5.076 1.00 91.62 311 GLY A N 1
ATOM 2297 C CA . GLY A 1 311 ? 10.859 2.379 -5.240 1.00 91.62 311 GLY A CA 1
ATOM 2298 C C . GLY A 1 311 ? 10.485 3.867 -5.273 1.00 91.62 311 GLY A C 1
ATOM 2299 O O . GLY A 1 311 ? 11.231 4.662 -5.847 1.00 91.62 311 GLY A O 1
ATOM 2300 N N . LEU A 1 312 ? 9.361 4.276 -4.677 1.00 89.75 312 LEU A N 1
ATOM 2301 C CA . LEU A 1 312 ? 8.974 5.682 -4.542 1.00 89.75 312 LEU A CA 1
ATOM 2302 C C . LEU A 1 312 ? 9.608 6.289 -3.285 1.00 89.75 312 LEU A C 1
ATOM 2304 O O . LEU A 1 312 ? 9.030 6.334 -2.199 1.00 89.75 312 LEU A O 1
ATOM 2308 N N . VAL A 1 313 ? 10.830 6.775 -3.460 1.00 82.56 313 VAL A N 1
ATOM 2309 C CA . VAL A 1 313 ? 11.747 7.086 -2.355 1.00 82.56 313 VAL A CA 1
ATOM 2310 C C . VAL A 1 313 ? 11.664 8.518 -1.801 1.00 82.56 313 VAL A C 1
ATOM 2312 O O . VAL A 1 313 ? 12.426 8.899 -0.911 1.00 82.56 313 VAL A O 1
ATOM 2315 N N . CYS A 1 314 ? 10.780 9.338 -2.371 1.00 81.75 314 CYS A N 1
ATOM 2316 C CA . CYS A 1 314 ? 10.491 10.697 -1.915 1.00 81.75 314 CYS A CA 1
ATOM 2317 C C . CYS A 1 314 ? 9.085 10.708 -1.328 1.00 81.75 314 CYS A C 1
ATOM 2319 O O . CYS A 1 314 ? 8.138 10.347 -2.028 1.00 81.75 314 CYS A O 1
ATOM 2321 N N . VAL A 1 315 ? 8.955 11.149 -0.080 1.00 82.69 315 VAL A N 1
ATOM 2322 C CA . VAL A 1 315 ? 7.647 11.255 0.577 1.00 82.69 315 VAL A CA 1
ATOM 2323 C C . VAL A 1 315 ? 7.018 12.590 0.225 1.00 82.69 315 VAL A C 1
ATOM 2325 O O . VAL A 1 315 ? 7.596 13.641 0.515 1.00 82.69 315 VAL A O 1
ATOM 2328 N N . ASP A 1 316 ? 5.832 12.550 -0.370 1.00 75.44 316 ASP A N 1
ATOM 2329 C CA . ASP A 1 316 ? 5.045 13.742 -0.673 1.00 75.44 316 ASP A CA 1
ATOM 2330 C C . ASP A 1 316 ? 4.373 14.257 0.611 1.00 75.44 316 ASP A C 1
ATOM 2332 O O . ASP A 1 316 ? 3.220 13.971 0.909 1.00 75.44 316 ASP A O 1
ATOM 2336 N N . GLU A 1 317 ? 5.132 15.014 1.407 1.00 69.94 317 GLU A N 1
ATOM 2337 C CA . GLU A 1 317 ? 4.678 15.577 2.682 1.00 69.94 317 GLU A CA 1
ATOM 2338 C C . GLU A 1 317 ? 5.100 17.041 2.881 1.00 69.94 317 GLU A C 1
ATOM 2340 O O . GLU A 1 317 ? 6.034 17.551 2.251 1.00 69.94 317 GLU A O 1
ATOM 2345 N N . ASN A 1 318 ? 4.452 17.710 3.839 1.00 57.47 318 ASN A N 1
ATOM 2346 C CA . ASN A 1 318 ? 4.773 19.075 4.245 1.00 57.47 318 ASN A CA 1
ATOM 2347 C C . ASN A 1 318 ? 5.226 19.117 5.714 1.00 57.47 318 ASN A C 1
ATOM 2349 O O . ASN A 1 318 ? 4.447 18.824 6.613 1.00 57.47 318 ASN A O 1
ATOM 2353 N N . LYS A 1 319 ? 6.482 19.504 5.975 1.00 57.84 319 LYS A N 1
ATOM 2354 C CA . LYS A 1 319 ? 7.118 19.393 7.304 1.00 57.84 319 LYS A CA 1
ATOM 2355 C C . LYS A 1 319 ? 6.901 20.582 8.265 1.00 57.84 319 LYS A C 1
ATOM 2357 O O . LYS A 1 319 ? 7.769 20.862 9.087 1.00 57.84 319 LYS A O 1
ATOM 2362 N N . GLY A 1 320 ? 5.775 21.296 8.231 1.00 46.88 320 GLY A N 1
ATOM 2363 C CA . GLY A 1 320 ? 5.414 22.133 9.395 1.00 46.88 320 GLY A CA 1
ATOM 2364 C C . GLY A 1 320 ? 4.088 22.899 9.279 1.00 46.88 320 GLY A C 1
ATOM 2365 O O . GLY A 1 320 ? 3.318 22.576 8.394 1.00 46.88 320 GLY A O 1
ATOM 2366 N N . VAL A 1 321 ? 3.899 23.975 10.084 1.00 43.41 321 VAL A N 1
ATOM 2367 C CA . VAL A 1 321 ? 2.861 25.066 10.027 1.00 43.41 321 VAL A CA 1
ATOM 2368 C C . VAL A 1 321 ? 3.343 26.477 9.511 1.00 43.41 321 VAL A C 1
ATOM 2370 O O . VAL A 1 321 ? 4.275 27.044 10.075 1.00 43.41 321 VAL A O 1
ATOM 2373 N N . GLY A 1 322 ? 2.764 27.066 8.436 1.00 45.06 322 GLY A N 1
ATOM 2374 C CA . GLY A 1 322 ? 2.917 28.504 8.041 1.00 45.06 322 GLY A CA 1
ATOM 2375 C C . GLY A 1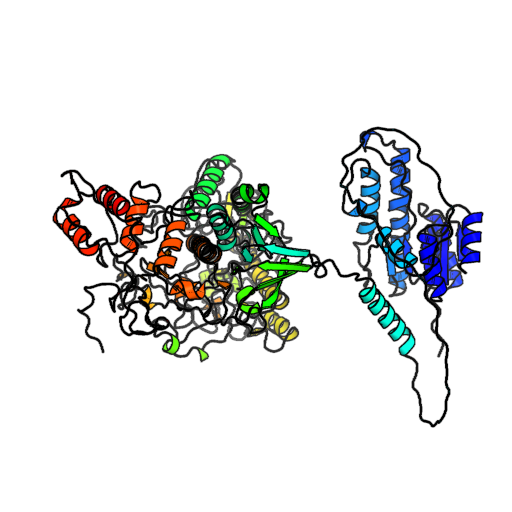 322 ? 3.806 28.998 6.849 1.00 45.06 322 GLY A C 1
ATOM 2376 O O . GLY A 1 322 ? 3.478 30.005 6.241 1.00 45.06 322 GLY A O 1
ATOM 2377 N N . THR A 1 323 ? 4.899 28.346 6.463 1.00 33.84 323 THR A N 1
ATOM 2378 C CA . THR A 1 323 ? 5.830 28.609 5.321 1.00 33.84 323 THR A CA 1
ATOM 2379 C C . THR A 1 323 ? 6.465 27.328 4.725 1.00 33.84 323 THR A C 1
ATOM 2381 O O . THR A 1 323 ? 7.218 26.634 5.399 1.00 33.84 323 THR A O 1
ATOM 2384 N N . THR A 1 324 ? 6.183 26.955 3.482 1.00 35.78 324 THR A N 1
ATOM 2385 C CA . THR A 1 324 ? 6.996 25.955 2.755 1.00 35.78 324 THR A CA 1
ATOM 2386 C C . THR A 1 324 ? 8.193 26.643 2.098 1.00 35.78 324 THR A C 1
ATOM 2388 O O . THR A 1 324 ? 8.040 27.740 1.574 1.00 35.78 324 THR A O 1
ATOM 2391 N N . GLY A 1 325 ? 9.369 26.011 2.075 1.00 31.72 325 GLY A N 1
ATOM 2392 C CA . GLY A 1 325 ? 10.469 26.387 1.171 1.00 31.72 325 GLY A CA 1
ATOM 2393 C C . GLY A 1 325 ? 10.669 25.313 0.090 1.00 31.72 325 GLY A C 1
ATOM 2394 O O . GLY A 1 325 ? 10.555 24.138 0.423 1.00 31.72 325 GLY A O 1
ATOM 2395 N N . TRP A 1 326 ? 11.000 25.588 -1.182 1.00 41.34 326 TRP A N 1
ATOM 2396 C CA . TRP A 1 326 ? 11.207 26.855 -1.907 1.00 41.34 326 TRP A CA 1
ATOM 2397 C C . TRP A 1 326 ? 11.060 26.676 -3.435 1.00 41.34 326 TRP A C 1
ATOM 2399 O O . TRP A 1 326 ? 11.515 25.681 -3.993 1.00 41.34 326 TRP A O 1
ATOM 2409 N N . GLY A 1 327 ? 10.534 27.739 -4.052 1.00 31.88 327 GLY A N 1
ATOM 2410 C CA . GLY A 1 327 ? 10.531 28.216 -5.446 1.00 31.88 327 GLY A CA 1
ATOM 2411 C C . GLY A 1 327 ? 9.795 29.579 -5.415 1.00 31.88 327 GLY A C 1
ATOM 2412 O O . GLY A 1 327 ? 8.955 29.730 -4.527 1.00 31.88 327 GLY A O 1
ATOM 2413 N N . PRO A 1 328 ? 10.115 30.599 -6.241 1.00 30.05 328 PRO A N 1
ATOM 2414 C CA . PRO A 1 328 ? 9.507 31.930 -6.117 1.00 30.05 328 PRO A CA 1
ATOM 2415 C C . PRO A 1 328 ? 7.993 31.836 -6.333 1.00 30.05 328 PRO A C 1
ATOM 2417 O O . PRO A 1 328 ? 7.556 31.495 -7.426 1.00 30.05 328 PRO A O 1
ATOM 2420 N N . ASP A 1 329 ? 7.219 32.078 -5.277 1.00 36.06 329 ASP A N 1
ATOM 2421 C CA . ASP A 1 329 ? 5.805 32.479 -5.272 1.00 36.06 329 ASP A CA 1
ATOM 2422 C C . ASP A 1 329 ? 4.779 31.662 -6.094 1.00 36.06 329 ASP A C 1
ATOM 2424 O O . ASP A 1 329 ? 3.629 32.075 -6.208 1.00 36.06 329 ASP A O 1
ATOM 2428 N N . TRP A 1 330 ? 5.126 30.487 -6.635 1.00 35.69 330 TRP A N 1
ATOM 2429 C CA . TRP A 1 330 ? 4.273 29.793 -7.618 1.00 35.69 330 TRP A CA 1
ATOM 2430 C C . TRP A 1 330 ? 3.340 28.712 -7.046 1.00 35.69 330 TRP A C 1
ATOM 2432 O O . TRP A 1 330 ? 2.594 28.088 -7.798 1.00 35.69 330 TRP A O 1
ATOM 2442 N N . HIS A 1 331 ? 3.351 28.471 -5.730 1.00 37.91 331 HIS A N 1
ATOM 2443 C CA . HIS A 1 331 ? 2.423 27.532 -5.089 1.00 37.91 331 HIS A CA 1
ATOM 2444 C C . HIS A 1 331 ? 1.902 28.097 -3.755 1.00 37.91 331 HIS A C 1
ATOM 2446 O O . HIS A 1 331 ? 2.644 28.117 -2.771 1.00 37.91 331 HIS A O 1
ATOM 2452 N N . PRO A 1 332 ? 0.631 28.523 -3.660 1.00 37.12 332 PRO A N 1
ATOM 2453 C CA . PRO A 1 332 ? 0.029 28.952 -2.400 1.00 37.12 332 PRO A CA 1
ATOM 2454 C C . PRO A 1 332 ? -0.347 27.752 -1.500 1.00 37.12 332 PRO A C 1
ATOM 2456 O O . PRO A 1 332 ? -1.470 27.660 -1.019 1.00 37.12 332 PRO A O 1
ATOM 2459 N N . MET A 1 333 ? 0.560 26.796 -1.247 1.00 45.94 333 MET A N 1
ATOM 2460 C CA . MET A 1 333 ? 0.294 25.700 -0.297 1.00 45.94 333 MET A CA 1
ATOM 2461 C C . MET A 1 333 ? 0.692 26.087 1.132 1.00 45.94 333 MET A C 1
ATOM 2463 O O . MET A 1 333 ? 1.777 25.762 1.621 1.00 45.94 333 MET A O 1
ATOM 2467 N N . LYS A 1 334 ? -0.235 26.722 1.858 1.00 48.16 334 LYS A N 1
ATOM 2468 C CA . LYS A 1 334 ? -0.195 26.771 3.328 1.00 48.16 334 LYS A CA 1
ATOM 2469 C C . LYS A 1 334 ? -0.622 25.420 3.931 1.00 48.16 334 LYS A C 1
ATOM 2471 O O . LYS A 1 334 ? -1.771 25.209 4.300 1.00 48.16 334 LYS A O 1
ATOM 2476 N N . ARG A 1 335 ? 0.392 24.552 4.021 1.00 58.81 335 ARG A N 1
ATOM 2477 C CA . ARG A 1 335 ? 0.722 23.533 5.041 1.00 58.81 335 ARG A CA 1
ATOM 2478 C C . ARG A 1 335 ? -0.302 22.432 5.443 1.00 58.81 335 ARG A C 1
ATOM 2480 O O . ARG A 1 335 ? -1.427 22.712 5.854 1.00 58.81 335 ARG A O 1
ATOM 2487 N N . SER A 1 336 ? 0.196 21.185 5.356 1.00 61.72 336 SER A N 1
ATOM 2488 C CA . SER A 1 336 ? -0.367 19.916 5.866 1.00 61.72 336 SER A CA 1
ATOM 2489 C C . SER A 1 336 ? -0.353 19.867 7.402 1.00 61.72 336 SER A C 1
ATOM 2491 O O . SER A 1 336 ? 0.227 20.743 8.046 1.00 61.72 336 SER A O 1
ATOM 2493 N N . PHE A 1 337 ? -0.970 18.837 7.977 1.00 74.62 337 PHE A N 1
ATOM 2494 C CA . PHE A 1 337 ? -0.894 18.523 9.404 1.00 74.62 337 PHE A CA 1
ATOM 2495 C C . PHE A 1 337 ? 0.496 18.039 9.810 1.00 74.62 337 PHE A C 1
ATOM 2497 O O . PHE A 1 337 ? 1.280 17.565 8.987 1.00 74.62 337 PHE A O 1
ATOM 2504 N N . HIS A 1 338 ? 0.794 18.125 11.106 1.00 83.06 338 HIS A N 1
ATOM 2505 C CA . HIS A 1 338 ? 1.953 17.447 11.680 1.00 83.06 338 HIS A CA 1
ATOM 2506 C C . HIS A 1 338 ? 1.878 15.938 11.429 1.00 83.06 338 HIS A C 1
ATOM 2508 O O . HIS A 1 338 ? 0.791 15.375 11.366 1.00 83.06 338 HIS A O 1
ATOM 2514 N N . ARG A 1 339 ? 3.029 15.258 11.347 1.00 88.75 339 ARG A N 1
ATOM 2515 C CA . ARG A 1 339 ? 3.043 13.790 11.320 1.00 88.75 339 ARG A CA 1
ATOM 2516 C C . ARG A 1 339 ? 2.428 13.232 12.604 1.00 88.75 339 ARG A C 1
ATOM 2518 O O . ARG A 1 339 ? 2.709 13.732 13.693 1.00 88.75 339 ARG A O 1
ATOM 2525 N N . PHE A 1 340 ? 1.686 12.141 12.475 1.00 93.06 340 PHE A N 1
ATOM 2526 C CA . PHE A 1 340 ? 1.066 11.416 13.583 1.00 93.06 340 PHE A CA 1
ATOM 2527 C C . PHE A 1 340 ? 1.061 9.907 13.310 1.00 93.06 340 PHE A C 1
ATOM 2529 O O . PHE A 1 340 ? 1.401 9.465 12.206 1.00 93.06 340 PHE A O 1
ATOM 2536 N N . GLY A 1 341 ? 0.676 9.121 14.318 1.00 95.69 341 GLY A N 1
ATOM 2537 C CA . GLY A 1 341 ? 0.592 7.665 14.208 1.00 95.69 341 GLY A CA 1
ATOM 2538 C C . GLY A 1 341 ? 1.926 6.980 13.889 1.00 95.69 341 GLY A C 1
ATOM 2539 O O . GLY A 1 341 ? 3.012 7.541 14.064 1.00 95.69 341 GLY A O 1
ATOM 2540 N N . LEU A 1 342 ? 1.836 5.766 13.344 1.00 97.00 342 LEU A N 1
ATOM 2541 C CA . LEU A 1 342 ? 2.988 4.976 12.907 1.00 97.00 342 LEU A CA 1
ATOM 2542 C C . LEU A 1 342 ? 3.766 5.638 11.769 1.00 97.00 342 LEU A C 1
ATOM 2544 O O . LEU A 1 342 ? 4.965 5.399 11.647 1.00 97.00 342 LEU A O 1
ATOM 2548 N N . PHE A 1 343 ? 3.132 6.503 10.971 1.00 95.19 343 PHE A N 1
ATOM 2549 C CA . PHE A 1 343 ? 3.841 7.279 9.954 1.00 95.19 343 PHE A CA 1
ATOM 2550 C C . PHE A 1 343 ? 4.891 8.201 10.591 1.00 95.19 343 PHE A C 1
ATOM 2552 O O . PHE A 1 343 ? 6.028 8.246 10.125 1.00 95.19 343 PHE A O 1
ATOM 2559 N N . LYS A 1 344 ? 4.563 8.881 11.701 1.00 94.12 344 LYS A N 1
ATOM 2560 C CA . LYS A 1 344 ? 5.554 9.667 12.452 1.00 94.12 344 LYS A CA 1
ATOM 2561 C C . LYS A 1 344 ? 6.695 8.788 12.961 1.00 94.12 344 LYS A C 1
ATOM 2563 O O . LYS A 1 344 ? 7.852 9.136 12.754 1.00 94.12 344 LYS A O 1
ATOM 2568 N N . GLU A 1 345 ? 6.378 7.653 13.583 1.00 96.44 345 GLU A N 1
ATOM 2569 C CA . GLU A 1 345 ? 7.396 6.738 14.119 1.00 96.44 345 GLU A CA 1
ATOM 2570 C C . GLU A 1 345 ? 8.340 6.207 13.031 1.00 96.44 345 GLU A C 1
ATOM 2572 O O . GLU A 1 345 ? 9.555 6.178 13.229 1.00 96.44 345 GLU A O 1
ATOM 2577 N N . LEU A 1 346 ? 7.791 5.818 11.877 1.00 96.50 346 LEU A N 1
ATOM 2578 C CA . LEU A 1 346 ? 8.558 5.377 10.715 1.00 96.50 346 LEU A CA 1
ATOM 2579 C C . LEU A 1 346 ? 9.500 6.481 10.233 1.00 96.50 346 LEU A C 1
ATOM 2581 O O . LEU A 1 346 ? 10.698 6.252 10.069 1.00 96.50 346 LEU A O 1
ATOM 2585 N N . MET A 1 347 ? 8.964 7.682 10.012 1.00 93.69 347 MET A N 1
ATOM 2586 C CA . MET A 1 347 ? 9.755 8.778 9.469 1.00 93.69 347 MET A CA 1
ATOM 2587 C C . MET A 1 347 ? 10.834 9.252 10.443 1.00 93.69 347 MET A C 1
ATOM 2589 O O . MET A 1 347 ? 11.944 9.536 10.002 1.00 93.69 347 MET A O 1
ATOM 2593 N N . ASP A 1 348 ? 10.561 9.278 11.749 1.00 94.75 348 ASP A N 1
ATOM 2594 C CA . ASP A 1 348 ? 11.563 9.608 12.767 1.00 94.75 348 ASP A CA 1
ATOM 2595 C C . ASP A 1 348 ? 12.722 8.587 12.756 1.00 94.75 348 ASP A C 1
ATOM 2597 O O . ASP A 1 348 ? 13.888 8.967 12.873 1.00 94.75 348 ASP A O 1
ATOM 2601 N N . ARG A 1 349 ? 12.430 7.294 12.546 1.00 97.06 349 ARG A N 1
ATOM 2602 C CA . ARG A 1 349 ? 13.451 6.235 12.422 1.00 97.06 349 ARG A CA 1
ATOM 2603 C C . ARG A 1 349 ? 14.259 6.343 11.135 1.00 97.06 349 ARG A C 1
ATOM 2605 O O . ARG A 1 349 ? 15.482 6.241 11.189 1.00 97.06 349 ARG A O 1
ATOM 2612 N N . ILE A 1 350 ? 13.604 6.592 10.001 1.00 95.00 350 ILE A N 1
ATOM 2613 C CA . ILE A 1 350 ? 14.285 6.838 8.720 1.00 95.00 350 ILE A CA 1
ATOM 2614 C C . ILE A 1 350 ? 15.207 8.058 8.840 1.00 95.00 350 ILE A C 1
ATOM 2616 O O . ILE A 1 350 ? 16.369 8.011 8.444 1.00 95.00 350 ILE A O 1
ATOM 2620 N N . GLU A 1 351 ? 14.726 9.148 9.434 1.00 93.06 351 GLU A N 1
ATOM 2621 C CA . GLU A 1 351 ? 15.514 10.364 9.630 1.00 93.06 351 GLU A CA 1
ATOM 2622 C C . GLU A 1 351 ? 16.680 10.154 10.606 1.00 93.06 351 GLU A C 1
ATOM 2624 O O . GLU A 1 351 ? 17.773 10.687 10.384 1.00 93.06 351 GLU A O 1
ATOM 2629 N N . ALA A 1 352 ? 16.496 9.343 11.650 1.00 95.62 352 ALA A N 1
ATOM 2630 C CA . ALA A 1 352 ? 17.572 8.942 12.551 1.00 95.62 352 ALA A CA 1
ATOM 2631 C C . ALA A 1 352 ? 18.627 8.082 11.835 1.00 95.62 352 ALA A C 1
ATOM 2633 O O . ALA A 1 352 ? 19.824 8.361 11.957 1.00 95.62 352 ALA A O 1
ATOM 2634 N N . PHE A 1 353 ? 18.200 7.096 11.037 1.00 94.50 353 PHE A N 1
ATOM 2635 C CA . PHE A 1 353 ? 19.083 6.272 10.207 1.00 94.50 353 PHE A CA 1
ATOM 2636 C C . PHE A 1 353 ? 19.902 7.146 9.251 1.00 94.50 353 PHE A C 1
ATOM 2638 O O . PHE A 1 353 ? 21.136 7.087 9.239 1.00 94.50 353 PHE A O 1
ATOM 2645 N N . ASN A 1 354 ? 19.226 8.034 8.519 1.00 92.19 354 ASN A N 1
ATOM 2646 C CA . ASN A 1 354 ? 19.853 8.982 7.607 1.00 92.19 354 ASN A CA 1
ATOM 2647 C C . ASN A 1 354 ? 20.851 9.896 8.329 1.00 92.19 354 ASN A C 1
ATOM 2649 O O . ASN A 1 354 ? 21.961 10.121 7.849 1.00 92.19 354 ASN A O 1
ATOM 2653 N N . THR A 1 355 ? 20.499 10.400 9.513 1.00 92.56 355 THR A N 1
ATOM 2654 C CA . THR A 1 355 ? 21.392 11.249 10.313 1.00 92.56 355 THR A CA 1
ATOM 2655 C C . THR A 1 355 ? 22.643 10.491 10.750 1.00 92.56 355 THR A C 1
ATOM 2657 O O . THR A 1 355 ? 23.747 11.036 10.679 1.00 92.56 355 THR A O 1
ATOM 2660 N N . GLY A 1 356 ? 22.495 9.231 11.163 1.00 92.69 356 GLY A N 1
ATOM 2661 C CA . GLY A 1 356 ? 23.617 8.368 11.520 1.00 92.69 356 GLY A CA 1
ATOM 2662 C C . GLY A 1 356 ? 24.553 8.126 10.337 1.00 92.69 356 GLY A C 1
ATOM 2663 O O . GLY A 1 356 ? 25.754 8.388 10.440 1.00 92.69 356 GLY A O 1
ATOM 2664 N N . LYS A 1 357 ? 23.993 7.686 9.205 1.00 91.25 357 LYS A N 1
ATOM 2665 C CA . LYS A 1 357 ? 24.746 7.267 8.016 1.00 91.25 357 LYS A CA 1
ATOM 2666 C C . LYS A 1 357 ? 25.279 8.438 7.187 1.00 91.25 357 LYS A C 1
ATOM 2668 O O . LYS A 1 357 ? 26.466 8.494 6.879 1.00 91.25 357 LYS A O 1
ATOM 2673 N N . TYR A 1 358 ? 24.415 9.388 6.853 1.00 89.69 358 TYR A N 1
ATOM 2674 C CA . TYR A 1 358 ? 24.701 10.480 5.920 1.00 89.69 358 TYR A CA 1
ATOM 2675 C C . TYR A 1 358 ? 24.985 11.816 6.608 1.00 89.69 358 TYR A C 1
ATOM 2677 O O . TYR A 1 358 ? 25.495 12.732 5.968 1.00 89.69 358 TYR A O 1
ATOM 2685 N N . GLY A 1 359 ? 24.698 11.943 7.907 1.00 88.75 359 GLY A N 1
ATOM 2686 C CA . GLY A 1 359 ? 24.902 13.181 8.666 1.00 88.75 359 GLY A CA 1
ATOM 2687 C C . GLY A 1 359 ? 23.778 14.204 8.547 1.00 88.75 359 GLY A C 1
ATOM 2688 O O . GLY A 1 359 ? 23.920 15.314 9.056 1.00 88.75 359 GLY A O 1
ATOM 2689 N N . SER A 1 360 ? 22.670 13.848 7.899 1.00 87.25 360 SER A N 1
ATOM 2690 C CA . SER A 1 360 ? 21.480 14.686 7.775 1.00 87.25 360 SER A CA 1
ATOM 2691 C C . SER A 1 360 ? 20.225 13.817 7.780 1.00 87.25 360 SER A C 1
ATOM 2693 O O . SER A 1 360 ? 20.249 12.767 7.145 1.00 87.25 360 SER A O 1
ATOM 2695 N N . PRO A 1 361 ? 19.114 14.254 8.402 1.00 85.56 361 PRO A N 1
ATOM 2696 C CA . PRO A 1 361 ? 17.835 13.549 8.302 1.00 85.56 361 PRO A CA 1
ATOM 2697 C C . PRO A 1 361 ? 17.248 13.583 6.879 1.00 85.56 361 PRO A C 1
ATOM 2699 O O . PRO A 1 361 ? 16.428 12.740 6.526 1.00 85.56 361 PRO A O 1
ATOM 2702 N N . MET A 1 362 ? 17.682 14.540 6.047 1.00 85.50 362 MET A N 1
ATOM 2703 C CA . MET A 1 362 ? 17.232 14.739 4.664 1.00 85.50 362 MET A CA 1
ATOM 2704 C C . MET A 1 362 ? 18.447 14.776 3.721 1.00 85.50 362 MET A C 1
ATOM 2706 O O . MET A 1 362 ? 18.826 15.849 3.234 1.00 85.50 362 MET A O 1
ATOM 2710 N N . PRO A 1 363 ? 19.095 13.623 3.490 1.00 85.12 363 PRO A N 1
ATOM 2711 C CA . PRO A 1 363 ? 20.413 13.558 2.865 1.00 85.12 363 PRO A CA 1
ATOM 2712 C C . PRO A 1 363 ? 20.422 14.007 1.401 1.00 85.12 363 PRO A C 1
ATOM 2714 O O . PRO A 1 363 ? 21.446 14.483 0.924 1.00 85.12 363 PRO A O 1
ATOM 2717 N N . GLY A 1 364 ? 19.297 13.907 0.691 1.00 80.44 364 GLY A N 1
ATOM 2718 C CA . GLY A 1 364 ? 19.207 14.275 -0.722 1.00 80.44 364 GLY A CA 1
ATOM 2719 C C . GLY A 1 364 ? 18.974 15.756 -1.003 1.00 80.44 364 GLY A C 1
ATOM 2720 O O . GLY A 1 364 ? 19.199 16.203 -2.125 1.00 80.44 364 GLY A O 1
ATOM 2721 N N . ARG A 1 365 ? 18.506 16.529 -0.009 1.00 77.38 365 ARG A N 1
ATOM 2722 C CA . ARG A 1 365 ? 18.080 17.938 -0.164 1.00 77.38 365 ARG A CA 1
ATOM 2723 C C . ARG A 1 365 ? 17.247 18.191 -1.445 1.00 77.38 365 ARG A C 1
ATOM 2725 O O . ARG A 1 365 ? 17.491 19.193 -2.134 1.00 77.38 365 ARG A O 1
ATOM 2732 N N . PRO A 1 366 ? 16.281 17.314 -1.790 1.00 75.81 366 PRO A N 1
ATOM 2733 C CA . PRO A 1 366 ? 15.577 17.393 -3.064 1.00 75.81 366 PRO A CA 1
ATOM 2734 C C . PRO A 1 366 ? 14.715 18.653 -3.149 1.00 75.81 366 PRO A C 1
ATOM 2736 O O . PRO A 1 366 ? 14.464 19.337 -2.151 1.00 75.81 366 PRO A O 1
ATOM 2739 N N . MET A 1 367 ? 14.229 18.976 -4.344 1.00 68.56 367 MET A N 1
ATOM 2740 C CA . MET A 1 367 ? 13.198 20.008 -4.476 1.00 68.56 367 MET A CA 1
ATOM 2741 C C . MET A 1 367 ? 11.800 19.512 -4.101 1.00 68.56 367 MET A C 1
ATOM 2743 O O . MET A 1 367 ? 11.056 20.265 -3.481 1.00 68.56 367 MET A O 1
ATOM 2747 N N . HIS A 1 368 ? 11.450 18.274 -4.465 1.00 66.81 368 HIS A N 1
ATOM 2748 C CA . HIS A 1 368 ? 10.161 17.652 -4.150 1.00 66.81 368 HIS A CA 1
ATOM 2749 C C . HIS A 1 368 ? 10.343 16.553 -3.110 1.00 66.81 368 HIS A C 1
ATOM 2751 O O . HIS A 1 368 ? 11.304 15.792 -3.193 1.00 66.81 368 HIS A O 1
ATOM 2757 N N . GLY A 1 369 ? 9.404 16.469 -2.167 1.00 68.75 369 GLY A N 1
ATOM 2758 C CA . GLY A 1 369 ? 9.407 15.477 -1.096 1.00 68.75 369 GLY A CA 1
ATOM 2759 C C . GLY A 1 369 ? 10.607 15.640 -0.156 1.00 68.75 369 GLY A C 1
ATOM 2760 O O . GLY A 1 369 ? 11.655 15.048 -0.395 1.00 68.75 369 GLY A O 1
ATOM 2761 N N . PRO A 1 370 ? 10.512 16.459 0.908 1.00 70.06 370 PRO A N 1
ATOM 2762 C CA . PRO A 1 370 ? 11.668 16.803 1.740 1.00 70.06 370 PRO A CA 1
ATOM 2763 C C . PRO A 1 370 ? 12.323 15.583 2.406 1.00 70.06 370 PRO A C 1
ATOM 2765 O O . PRO A 1 370 ? 13.529 15.599 2.654 1.00 70.06 370 PRO A O 1
ATOM 2768 N N . SER A 1 371 ? 11.559 14.524 2.684 1.00 82.31 371 SER A N 1
ATOM 2769 C CA . SER A 1 371 ? 12.109 13.252 3.158 1.00 82.31 371 SER A CA 1
ATOM 2770 C C . SER A 1 371 ? 12.486 12.334 2.017 1.00 82.31 371 SER A C 1
ATOM 2772 O O . SER A 1 371 ? 11.682 12.066 1.125 1.00 82.31 371 SER A O 1
ATOM 2774 N N . THR A 1 372 ? 13.698 11.804 2.116 1.00 87.38 372 THR A N 1
ATOM 2775 C CA . THR A 1 372 ? 14.281 10.866 1.162 1.00 87.38 372 THR A CA 1
ATOM 2776 C C . THR A 1 372 ? 15.011 9.755 1.887 1.00 87.38 372 THR A C 1
ATOM 2778 O O . THR A 1 372 ? 15.486 9.945 3.006 1.00 87.38 372 THR A O 1
ATOM 2781 N N . PHE A 1 373 ? 15.076 8.591 1.257 1.00 91.06 373 PHE A N 1
ATOM 2782 C CA . PHE A 1 373 ? 15.709 7.389 1.795 1.00 91.06 373 PHE A CA 1
ATOM 2783 C C . PHE A 1 373 ? 16.085 6.457 0.648 1.00 91.06 373 PHE A C 1
ATOM 2785 O O . PHE A 1 373 ? 15.509 6.555 -0.433 1.00 91.06 373 PHE A O 1
ATOM 2792 N N . ARG A 1 374 ? 17.024 5.531 0.856 1.00 92.69 374 ARG A N 1
ATOM 2793 C CA . ARG A 1 374 ? 17.180 4.420 -0.090 1.00 92.69 374 ARG A CA 1
ATOM 2794 C C . ARG A 1 374 ? 16.151 3.319 0.215 1.00 92.69 374 ARG A C 1
ATOM 2796 O O . ARG A 1 374 ? 15.930 3.032 1.394 1.00 92.69 374 ARG A O 1
ATOM 2803 N N . PRO A 1 375 ? 15.545 2.678 -0.797 1.00 94.81 375 PRO A N 1
ATOM 2804 C CA . PRO A 1 375 ? 14.602 1.575 -0.615 1.00 94.81 375 PRO A CA 1
ATOM 2805 C C . PRO A 1 375 ? 15.097 0.458 0.300 1.00 94.81 375 PRO A C 1
ATOM 2807 O O . PRO A 1 375 ? 14.386 0.094 1.232 1.00 94.81 375 PRO A O 1
ATOM 2810 N N . ALA A 1 376 ? 16.319 -0.045 0.102 1.00 94.81 376 ALA A N 1
ATOM 2811 C CA . ALA A 1 376 ? 16.859 -1.119 0.944 1.00 94.81 376 ALA A CA 1
ATOM 2812 C C . ALA A 1 376 ? 17.027 -0.693 2.416 1.00 94.81 376 ALA A C 1
ATOM 2814 O O . ALA A 1 376 ? 16.926 -1.503 3.337 1.00 94.81 376 ALA A O 1
ATOM 2815 N N . GLU A 1 377 ? 17.270 0.594 2.657 1.00 94.88 377 GLU A N 1
ATOM 2816 C CA . GLU A 1 377 ? 17.422 1.143 4.005 1.00 94.88 377 GLU A CA 1
ATOM 2817 C C . GLU A 1 377 ? 16.066 1.294 4.684 1.00 94.88 377 GLU A C 1
ATOM 2819 O O . GLU A 1 377 ? 15.902 0.858 5.823 1.00 94.88 377 GLU A O 1
ATOM 2824 N N . ALA A 1 378 ? 15.073 1.831 3.972 1.00 95.56 378 ALA A N 1
ATOM 2825 C CA . ALA A 1 378 ? 13.699 1.871 4.456 1.00 95.56 378 ALA A CA 1
ATOM 2826 C C . ALA A 1 378 ? 13.173 0.457 4.762 1.00 95.56 378 ALA A C 1
ATOM 2828 O O . ALA A 1 378 ? 12.584 0.245 5.819 1.00 95.56 378 ALA A O 1
ATOM 2829 N N . GLU A 1 379 ? 13.463 -0.527 3.906 1.00 96.62 379 GLU A N 1
ATOM 2830 C CA . GLU A 1 379 ? 13.137 -1.946 4.117 1.00 96.62 379 GLU A CA 1
ATOM 2831 C C . GLU A 1 379 ? 13.671 -2.470 5.455 1.00 96.62 379 GLU A C 1
ATOM 2833 O O . GLU A 1 379 ? 12.924 -3.062 6.241 1.00 96.62 379 GLU A O 1
ATOM 2838 N N . SER A 1 380 ? 14.932 -2.154 5.768 1.00 96.81 380 SER A N 1
ATOM 2839 C CA . SER A 1 380 ? 15.543 -2.537 7.041 1.00 96.81 380 SER A CA 1
ATOM 2840 C C . SER A 1 380 ? 14.833 -1.913 8.249 1.00 96.81 380 SER A C 1
ATOM 2842 O O . SER A 1 380 ? 14.654 -2.592 9.262 1.00 96.81 380 SER A O 1
ATOM 2844 N N . VAL A 1 381 ? 14.348 -0.668 8.126 1.00 97.88 381 VAL A N 1
ATOM 2845 C CA . VAL A 1 381 ? 13.564 0.010 9.172 1.00 97.88 381 VAL A CA 1
ATOM 2846 C C . VAL A 1 381 ? 12.207 -0.672 9.364 1.00 97.88 381 VAL A C 1
ATOM 2848 O O . VAL A 1 381 ? 11.811 -0.908 10.505 1.00 97.88 381 VAL A O 1
ATOM 2851 N N . PHE A 1 382 ? 11.511 -1.065 8.289 1.00 97.44 382 PHE A N 1
ATOM 2852 C CA . PHE A 1 382 ? 10.252 -1.817 8.410 1.00 97.44 382 PHE A CA 1
ATOM 2853 C C . PHE A 1 382 ? 10.452 -3.151 9.135 1.00 97.44 382 PHE A C 1
ATOM 2855 O O . PHE A 1 382 ? 9.671 -3.496 10.026 1.00 97.44 382 PHE A O 1
ATOM 2862 N N . ARG A 1 383 ? 11.520 -3.891 8.803 1.00 96.19 383 ARG A N 1
ATOM 2863 C CA . ARG A 1 383 ? 11.861 -5.132 9.515 1.00 96.19 383 ARG A CA 1
ATOM 2864 C C . ARG A 1 383 ? 12.164 -4.875 10.981 1.00 96.19 383 ARG A C 1
ATOM 2866 O O . ARG A 1 383 ? 11.629 -5.586 11.826 1.00 96.19 383 ARG A O 1
ATOM 2873 N N . GLU A 1 384 ? 12.967 -3.858 11.285 1.00 97.56 384 GLU A N 1
ATOM 2874 C CA . GLU A 1 384 ? 13.301 -3.477 12.659 1.00 97.56 384 GLU A CA 1
ATOM 2875 C C . GLU A 1 384 ? 12.043 -3.167 13.482 1.00 97.56 384 GLU A C 1
ATOM 2877 O O . GLU A 1 384 ? 11.902 -3.662 14.599 1.00 97.56 384 GLU A O 1
ATOM 2882 N N . MET A 1 385 ? 11.109 -2.388 12.929 1.00 97.75 385 MET A N 1
ATOM 2883 C CA . MET A 1 385 ? 9.871 -2.013 13.617 1.00 97.75 385 MET A CA 1
ATOM 2884 C C . MET A 1 385 ? 8.963 -3.216 13.906 1.00 97.75 385 MET A C 1
ATOM 2886 O O . MET A 1 385 ? 8.296 -3.243 14.942 1.00 97.75 385 MET A O 1
ATOM 2890 N N . LEU A 1 386 ? 8.943 -4.218 13.021 1.00 97.56 386 LEU A N 1
ATOM 2891 C CA . LEU A 1 386 ? 8.126 -5.425 13.181 1.00 97.56 386 LEU A CA 1
ATOM 2892 C C . LEU A 1 386 ? 8.795 -6.491 14.071 1.00 97.56 386 LEU A C 1
ATOM 2894 O O . LEU A 1 386 ? 8.112 -7.323 14.673 1.00 97.56 386 LEU A O 1
ATOM 2898 N N . GLU A 1 387 ? 10.124 -6.472 14.174 1.00 97.19 387 GLU A N 1
ATOM 2899 C CA . GLU A 1 387 ? 10.931 -7.519 14.809 1.00 97.19 387 GLU A CA 1
ATOM 2900 C C . GLU A 1 387 ? 10.555 -7.856 16.264 1.00 97.19 387 GLU A C 1
ATOM 2902 O O . GLU A 1 387 ? 10.545 -9.047 16.593 1.00 97.19 387 GLU A O 1
ATOM 2907 N N . PRO A 1 388 ? 10.207 -6.898 17.153 1.00 97.56 388 PRO A N 1
ATOM 2908 C CA . PRO A 1 388 ? 9.804 -7.227 18.522 1.00 97.56 388 PRO A CA 1
ATOM 2909 C C . PRO A 1 388 ? 8.636 -8.222 18.576 1.00 97.56 388 PRO A C 1
ATOM 2911 O O . PRO A 1 388 ? 8.648 -9.154 19.380 1.00 97.56 388 PRO A O 1
ATOM 2914 N N . TRP A 1 389 ? 7.671 -8.064 17.670 1.00 97.75 389 TRP A N 1
ATOM 2915 C CA . TRP A 1 389 ? 6.462 -8.885 17.586 1.00 97.75 389 TRP A CA 1
ATOM 2916 C C . TRP A 1 389 ? 6.703 -10.216 16.875 1.00 97.75 389 TRP A C 1
ATOM 2918 O O . TRP A 1 389 ? 6.046 -11.216 17.164 1.00 97.75 389 TRP A O 1
ATOM 2928 N N . ARG A 1 390 ? 7.689 -10.257 15.973 1.00 97.31 390 ARG A N 1
ATOM 2929 C CA . ARG A 1 390 ? 8.155 -11.509 15.369 1.00 97.31 390 ARG A CA 1
ATOM 2930 C C . ARG A 1 390 ? 8.888 -12.380 16.377 1.00 97.31 390 ARG A C 1
ATOM 2932 O O . ARG A 1 390 ? 8.617 -13.574 16.467 1.00 97.31 390 ARG A O 1
ATOM 2939 N N . LYS A 1 391 ? 9.786 -11.785 17.168 1.00 96.81 391 LYS A N 1
ATOM 2940 C CA . LYS A 1 391 ? 10.545 -12.495 18.209 1.00 96.81 391 LYS A CA 1
ATOM 2941 C C . LYS A 1 391 ? 9.656 -13.030 19.325 1.00 96.81 391 LYS A C 1
ATOM 2943 O O . LYS A 1 391 ? 9.956 -14.092 19.862 1.00 96.81 391 LYS A O 1
ATOM 2948 N N . SER A 1 392 ? 8.577 -12.325 19.671 1.00 97.12 392 SER A N 1
ATOM 2949 C CA . SER A 1 392 ? 7.600 -12.815 20.651 1.00 97.12 392 SER A CA 1
ATOM 2950 C C . SER A 1 392 ? 6.713 -13.945 20.113 1.00 97.12 392 SER A C 1
ATOM 2952 O O . SER A 1 392 ? 6.043 -14.609 20.900 1.00 97.12 392 SER A O 1
ATOM 2954 N N . GLY A 1 393 ? 6.701 -14.175 18.794 1.00 96.62 393 GLY A N 1
ATOM 2955 C CA . GLY A 1 393 ? 5.802 -15.117 18.124 1.00 96.62 393 GLY A CA 1
ATOM 2956 C C . GLY A 1 393 ? 4.378 -14.589 17.925 1.00 96.62 393 GLY A C 1
ATOM 2957 O O . GLY A 1 393 ? 3.532 -15.321 17.421 1.00 96.62 393 GLY A O 1
ATOM 2958 N N . GLN A 1 394 ? 4.107 -13.334 18.298 1.00 97.81 394 GLN A N 1
ATOM 2959 C CA . GLN A 1 394 ? 2.794 -12.701 18.139 1.00 97.81 394 GLN A CA 1
ATOM 2960 C C . GLN A 1 394 ? 2.478 -12.402 16.668 1.00 97.81 394 GLN A C 1
ATOM 2962 O O . GLN A 1 394 ? 1.324 -12.506 16.259 1.00 97.81 394 GLN A O 1
ATOM 2967 N N . VAL A 1 395 ? 3.500 -12.069 15.869 1.00 98.62 395 VAL A N 1
ATOM 2968 C CA . VAL A 1 395 ? 3.390 -11.850 14.420 1.00 98.62 395 VAL A CA 1
ATOM 2969 C C . VAL A 1 395 ? 4.201 -12.903 13.666 1.00 98.62 395 VAL A C 1
ATOM 2971 O O . VAL A 1 395 ? 5.423 -12.984 13.808 1.00 98.62 395 VAL A O 1
ATOM 2974 N N . SER A 1 396 ? 3.535 -13.665 12.801 1.00 98.00 396 SER A N 1
ATOM 2975 C CA . SER A 1 396 ? 4.174 -14.519 11.796 1.00 98.00 396 SER A CA 1
ATOM 2976 C C . SER A 1 396 ? 4.178 -13.824 10.429 1.00 98.00 396 SER A C 1
ATOM 2978 O O . SER A 1 396 ? 3.257 -13.078 10.098 1.00 98.00 396 SER A O 1
ATOM 2980 N N . LEU A 1 397 ? 5.242 -14.022 9.645 1.00 97.81 397 LEU A N 1
ATOM 2981 C CA . LEU A 1 397 ? 5.397 -13.419 8.317 1.00 97.81 397 LEU A CA 1
ATOM 2982 C C . LEU A 1 397 ? 5.754 -14.493 7.291 1.00 97.81 397 LEU A C 1
ATOM 2984 O O . LEU A 1 397 ? 6.805 -15.128 7.407 1.00 97.81 397 LEU A O 1
ATOM 2988 N N . HIS A 1 398 ? 4.916 -14.617 6.267 1.00 97.00 398 HIS A N 1
ATOM 2989 C CA . HIS A 1 398 ? 5.096 -15.497 5.119 1.00 97.00 398 HIS A CA 1
ATOM 2990 C C . HIS A 1 398 ? 5.278 -14.639 3.863 1.00 97.00 398 HIS A C 1
ATOM 2992 O O . HIS A 1 398 ? 4.406 -13.849 3.517 1.00 97.00 398 HIS A O 1
ATOM 2998 N N . LEU A 1 399 ? 6.434 -14.769 3.216 1.00 95.75 399 LEU A N 1
ATOM 2999 C CA . LEU A 1 399 ? 6.832 -14.001 2.031 1.00 95.75 399 LEU A CA 1
ATOM 3000 C C . LEU A 1 399 ? 6.764 -14.879 0.779 1.00 95.75 399 LEU A C 1
ATOM 3002 O O . LEU A 1 399 ? 6.816 -16.105 0.898 1.00 95.75 399 LEU A O 1
ATOM 3006 N N . SER A 1 400 ? 6.719 -14.254 -0.398 1.00 94.44 400 SER A N 1
ATOM 3007 C CA . SER A 1 400 ? 6.632 -14.945 -1.693 1.00 94.44 400 SER A CA 1
ATOM 3008 C C . SER A 1 400 ? 5.426 -15.888 -1.793 1.00 94.44 400 SER A C 1
ATOM 3010 O O . SER A 1 400 ? 5.536 -16.995 -2.327 1.00 94.44 400 SER A O 1
ATOM 3012 N N . MET A 1 401 ? 4.274 -15.479 -1.252 1.00 94.62 401 MET A N 1
ATOM 3013 C CA . MET A 1 401 ? 3.038 -16.268 -1.247 1.00 94.62 401 MET A CA 1
ATOM 3014 C C . MET A 1 401 ? 1.880 -15.439 -1.802 1.00 94.62 401 MET A C 1
ATOM 3016 O O . MET A 1 401 ? 1.628 -14.330 -1.338 1.00 94.62 401 MET A O 1
ATOM 3020 N N . VAL A 1 402 ? 1.144 -15.987 -2.765 1.00 94.56 402 VAL A N 1
ATOM 3021 C CA . VAL A 1 402 ? -0.033 -15.336 -3.359 1.00 94.56 402 VAL A CA 1
ATOM 3022 C C . VAL A 1 402 ? -1.314 -16.037 -2.930 1.00 94.56 402 VAL A C 1
ATOM 3024 O O . VAL A 1 402 ? -1.340 -17.268 -2.910 1.00 94.56 402 VAL A O 1
ATOM 3027 N N . PRO A 1 403 ? -2.384 -15.297 -2.594 1.00 96.31 403 PRO A N 1
ATOM 3028 C CA . PRO A 1 403 ? -3.675 -15.907 -2.316 1.00 96.31 403 PRO A CA 1
ATOM 3029 C C . PRO A 1 403 ? -4.273 -16.475 -3.608 1.00 96.31 403 PRO A C 1
ATOM 3031 O O . PRO A 1 403 ? -4.197 -15.855 -4.671 1.00 96.31 403 PRO A O 1
ATOM 3034 N N . VAL A 1 404 ? -4.876 -17.656 -3.511 1.00 95.31 404 VAL A N 1
ATOM 3035 C CA . VAL A 1 404 ? -5.461 -18.381 -4.650 1.00 95.31 404 VAL A CA 1
ATOM 3036 C C . VAL A 1 404 ? -6.922 -18.764 -4.431 1.00 95.31 404 VAL A C 1
ATOM 3038 O O . VAL A 1 404 ? -7.657 -18.918 -5.402 1.00 95.31 404 VAL A O 1
ATOM 3041 N N . GLU A 1 405 ? -7.368 -18.867 -3.177 1.00 96.62 405 GLU A N 1
ATOM 3042 C CA . GLU A 1 405 ? -8.749 -19.214 -2.830 1.00 96.62 405 GLU A CA 1
ATOM 3043 C C . GLU A 1 405 ? -9.165 -18.533 -1.523 1.00 96.62 405 GLU A C 1
ATOM 3045 O O . GLU A 1 405 ? -8.388 -18.492 -0.569 1.00 96.62 405 GLU A O 1
ATOM 3050 N N . ALA A 1 406 ? -10.396 -18.020 -1.466 1.00 98.19 406 ALA A N 1
ATOM 3051 C CA . ALA A 1 406 ? -11.010 -17.522 -0.238 1.00 98.19 406 ALA A CA 1
ATOM 3052 C C . ALA A 1 406 ? -11.859 -18.610 0.426 1.00 98.19 406 ALA A C 1
ATOM 3054 O O . ALA A 1 406 ? -12.735 -19.210 -0.198 1.00 98.19 406 ALA A O 1
ATOM 3055 N N . LEU A 1 407 ? -11.640 -18.821 1.721 1.00 98.25 407 LEU A N 1
ATOM 3056 C CA . LEU A 1 407 ? -12.435 -19.728 2.537 1.00 98.25 407 LEU A CA 1
ATOM 3057 C C . LEU A 1 407 ? -13.669 -18.981 3.040 1.00 98.25 407 LEU A C 1
ATOM 3059 O O . LEU A 1 407 ? -13.605 -18.274 4.044 1.00 98.25 407 LEU A O 1
ATOM 3063 N N . MET A 1 408 ? -14.786 -19.125 2.338 1.00 98.06 408 MET A N 1
ATOM 3064 C CA . MET A 1 408 ? -16.063 -18.518 2.719 1.00 98.06 408 MET A CA 1
ATOM 3065 C C . MET A 1 408 ? -16.889 -19.468 3.596 1.00 98.06 408 MET A C 1
ATOM 3067 O O . MET A 1 408 ? -16.731 -20.690 3.536 1.00 98.06 408 MET A O 1
ATOM 3071 N N . ASP A 1 409 ? -17.794 -18.921 4.406 1.00 96.56 409 ASP A N 1
ATOM 3072 C CA . ASP A 1 409 ? -18.861 -19.723 5.007 1.00 96.56 409 ASP A CA 1
ATOM 3073 C C . ASP A 1 409 ? -19.829 -20.288 3.939 1.00 96.56 409 ASP A C 1
ATOM 3075 O O . ASP A 1 409 ? -19.808 -19.842 2.788 1.00 96.56 409 ASP A O 1
ATOM 3079 N N . PRO A 1 410 ? -20.667 -21.295 4.271 1.00 95.62 410 PRO A N 1
ATOM 3080 C CA . PRO A 1 410 ? -21.545 -21.938 3.288 1.00 95.62 410 PRO A CA 1
ATOM 3081 C C . PRO A 1 410 ? -22.476 -20.971 2.544 1.00 95.62 410 PRO A C 1
ATOM 3083 O O . PRO A 1 410 ? -22.729 -21.165 1.355 1.00 95.62 410 PRO A O 1
ATOM 3086 N N . ASP A 1 411 ? -22.928 -19.915 3.226 1.00 94.75 411 ASP A N 1
AT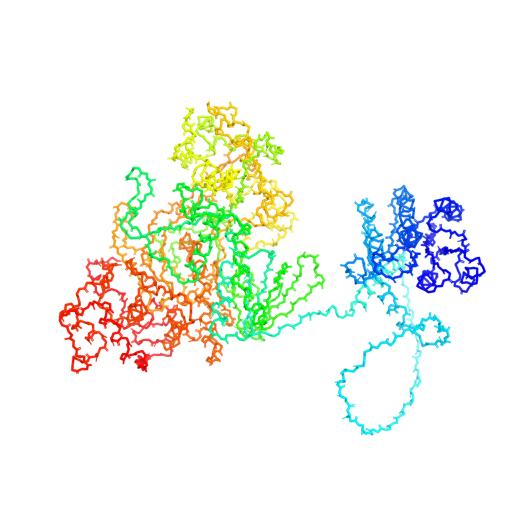OM 3087 C CA . ASP A 1 411 ? -23.825 -18.896 2.674 1.00 94.75 411 ASP A CA 1
ATOM 3088 C C . ASP A 1 411 ? -23.081 -17.820 1.860 1.00 94.75 411 ASP A C 1
ATOM 3090 O O . ASP A 1 411 ? -23.712 -16.968 1.238 1.00 94.75 411 ASP A O 1
ATOM 3094 N N . LYS A 1 412 ? -21.740 -17.869 1.824 1.00 93.75 412 LYS A N 1
ATOM 3095 C CA . LYS A 1 412 ? -20.847 -16.912 1.149 1.00 93.75 412 LYS A CA 1
ATOM 3096 C C . LYS A 1 412 ? -21.019 -15.466 1.615 1.00 93.75 412 LYS A C 1
ATOM 3098 O O . LYS A 1 412 ? -20.837 -14.530 0.842 1.00 93.75 412 LYS A O 1
ATOM 3103 N N . THR A 1 413 ? -21.344 -15.292 2.887 1.00 95.81 413 THR A N 1
ATOM 3104 C CA . THR A 1 413 ? -21.549 -13.981 3.512 1.00 95.81 413 THR A CA 1
ATOM 3105 C C . THR A 1 413 ? -20.365 -13.559 4.370 1.00 95.81 413 THR A C 1
ATOM 3107 O O . THR A 1 413 ? -20.157 -12.366 4.567 1.00 95.81 413 THR A O 1
ATOM 3110 N N . THR A 1 414 ? -19.558 -14.512 4.849 1.00 97.81 414 THR A N 1
ATOM 3111 C CA . THR A 1 414 ? -18.438 -14.230 5.751 1.00 97.81 414 THR A CA 1
ATOM 3112 C C . THR A 1 414 ? -17.154 -14.908 5.291 1.00 97.81 414 THR A C 1
ATOM 3114 O O . THR A 1 414 ? -17.111 -16.130 5.130 1.00 97.81 414 THR A O 1
ATOM 3117 N N . LEU A 1 415 ? -16.077 -14.132 5.178 1.00 98.50 415 LEU A N 1
ATOM 3118 C CA . LEU A 1 415 ? -14.724 -14.637 4.954 1.00 98.50 415 LEU A CA 1
ATOM 3119 C C . LEU A 1 415 ? -14.162 -15.274 6.239 1.00 98.50 415 LEU A C 1
ATOM 3121 O O . LEU A 1 415 ? -14.263 -14.705 7.325 1.00 98.50 415 LEU A O 1
ATOM 3125 N N . LYS A 1 416 ? -13.574 -16.469 6.123 1.00 98.12 416 LYS A N 1
ATOM 3126 C CA . LYS A 1 416 ? -13.021 -17.269 7.238 1.00 98.12 416 LYS A CA 1
ATOM 3127 C C . LYS A 1 416 ? -11.524 -17.562 7.108 1.00 98.12 416 LYS A C 1
ATOM 3129 O O . LYS A 1 416 ? -10.948 -18.216 7.980 1.00 98.12 416 LYS A O 1
ATOM 3134 N N . GLY A 1 417 ? -10.892 -17.133 6.021 1.00 98.19 417 GLY A N 1
ATOM 3135 C CA . GLY A 1 417 ? -9.489 -17.412 5.736 1.00 98.19 417 GLY A CA 1
ATOM 3136 C C . GLY A 1 417 ? -9.194 -17.469 4.245 1.00 98.19 417 GLY A C 1
ATOM 3137 O O . GLY A 1 417 ? -10.072 -17.217 3.422 1.00 98.19 417 GLY A O 1
ATOM 3138 N N . LEU A 1 418 ? -7.963 -17.829 3.900 1.00 98.62 418 LEU A N 1
ATOM 3139 C CA . LEU A 1 418 ? -7.463 -17.904 2.529 1.00 98.62 418 LEU A CA 1
ATOM 3140 C C . LEU A 1 418 ? -6.505 -19.090 2.363 1.00 98.62 418 LEU A C 1
ATOM 3142 O O . LEU A 1 418 ? -5.834 -19.505 3.311 1.00 98.62 418 LEU A O 1
ATOM 3146 N N . VAL A 1 419 ? -6.417 -19.593 1.137 1.00 97.94 419 VAL A N 1
ATOM 3147 C CA . VAL A 1 419 ? -5.378 -20.520 0.678 1.00 97.94 419 VAL A CA 1
ATOM 3148 C C . VAL A 1 419 ? -4.380 -19.739 -0.165 1.00 97.94 419 VAL A C 1
ATOM 3150 O O . VAL A 1 419 ? -4.768 -18.892 -0.972 1.00 97.94 419 VAL A O 1
ATOM 3153 N N . PHE A 1 420 ? -3.098 -20.030 0.018 1.00 97.06 420 PHE A N 1
ATOM 3154 C CA . PHE A 1 420 ? -1.984 -19.364 -0.638 1.00 97.06 420 PHE A CA 1
ATOM 3155 C C . PHE A 1 420 ? -1.047 -20.376 -1.283 1.00 97.06 420 PHE A C 1
ATOM 3157 O O . PHE A 1 420 ? -0.766 -21.421 -0.696 1.00 97.06 420 PHE A O 1
ATOM 3164 N N . HIS A 1 421 ? -0.482 -20.016 -2.432 1.00 94.25 421 HIS A N 1
ATOM 3165 C CA . HIS A 1 421 ? 0.588 -20.766 -3.094 1.00 94.25 421 HIS A CA 1
ATOM 3166 C C . HIS A 1 421 ? 1.885 -19.973 -3.086 1.00 94.25 421 HIS A C 1
ATOM 3168 O O . HIS A 1 421 ? 1.873 -18.744 -3.200 1.00 94.25 421 HIS A O 1
ATOM 3174 N N . SER A 1 422 ? 3.012 -20.673 -2.964 1.00 91.50 422 SER A N 1
ATOM 3175 C CA . SER A 1 422 ? 4.315 -20.030 -3.100 1.00 91.50 422 SER A CA 1
ATOM 3176 C C . SER A 1 422 ? 4.582 -19.643 -4.549 1.00 91.50 422 SER A C 1
ATOM 3178 O O . SER A 1 422 ? 4.308 -20.406 -5.475 1.00 91.50 422 SER A O 1
ATOM 3180 N N . LEU A 1 423 ? 5.153 -18.455 -4.739 1.00 86.12 423 LEU A N 1
ATOM 3181 C CA . LEU A 1 423 ? 5.634 -17.996 -6.039 1.00 86.12 423 LEU A CA 1
ATOM 3182 C C . LEU A 1 423 ? 6.852 -18.784 -6.526 1.00 86.12 423 LEU A C 1
ATOM 3184 O O . LEU A 1 423 ? 7.033 -18.922 -7.733 1.00 86.12 423 LEU A O 1
ATOM 3188 N N . ASP A 1 424 ? 7.656 -19.307 -5.600 1.00 79.94 424 ASP A N 1
ATOM 3189 C CA . ASP A 1 424 ? 8.871 -20.062 -5.916 1.00 79.94 424 ASP A CA 1
ATOM 3190 C C . ASP A 1 424 ? 8.567 -21.546 -6.185 1.00 79.94 424 ASP A C 1
ATOM 3192 O O . ASP A 1 424 ? 9.295 -22.220 -6.912 1.00 79.94 424 ASP A O 1
ATOM 3196 N N . ASP A 1 425 ? 7.481 -22.059 -5.601 1.00 77.12 425 ASP A N 1
ATOM 3197 C CA . ASP A 1 425 ? 7.044 -23.448 -5.722 1.00 77.12 425 ASP A CA 1
ATOM 3198 C C . ASP A 1 425 ? 5.520 -23.547 -5.571 1.00 77.12 425 ASP A C 1
ATOM 3200 O O . ASP A 1 425 ? 4.989 -23.613 -4.462 1.00 77.12 425 ASP A O 1
ATOM 3204 N N . SER A 1 426 ? 4.804 -23.614 -6.695 1.00 69.38 426 SER A N 1
ATOM 3205 C CA . SER A 1 426 ? 3.336 -23.729 -6.702 1.00 69.38 426 SER A CA 1
ATOM 3206 C C . SER A 1 426 ? 2.790 -24.978 -5.992 1.00 69.38 426 SER A C 1
ATOM 3208 O O . SER A 1 426 ? 1.595 -25.049 -5.724 1.00 69.38 426 SER A O 1
ATOM 3210 N N . THR A 1 427 ? 3.638 -25.966 -5.671 1.00 72.12 427 THR A N 1
ATOM 3211 C CA . THR A 1 427 ? 3.234 -27.135 -4.877 1.00 72.12 427 THR A CA 1
ATOM 3212 C C . THR A 1 427 ? 3.222 -26.846 -3.374 1.00 72.12 427 THR A C 1
ATOM 3214 O O . THR A 1 427 ? 2.583 -27.566 -2.605 1.00 72.12 427 THR A O 1
ATOM 3217 N N . ARG A 1 428 ? 3.886 -25.772 -2.933 1.00 84.31 428 ARG A N 1
ATOM 3218 C CA . ARG A 1 428 ? 3.864 -25.318 -1.546 1.00 84.31 428 ARG A CA 1
ATOM 3219 C C . ARG A 1 428 ? 2.615 -24.482 -1.288 1.00 84.31 428 ARG A C 1
ATOM 3221 O O . ARG A 1 428 ? 2.518 -23.328 -1.704 1.00 84.31 428 ARG A O 1
ATOM 3228 N N . GLU A 1 429 ? 1.707 -25.065 -0.519 1.00 92.81 429 GLU A N 1
ATOM 3229 C CA . GLU A 1 429 ? 0.446 -24.454 -0.116 1.00 92.81 429 GLU A CA 1
ATOM 3230 C C . GLU A 1 429 ? 0.432 -24.099 1.376 1.00 92.81 429 GLU A C 1
ATOM 3232 O O . GLU A 1 429 ? 0.899 -24.864 2.226 1.00 92.81 429 GLU A O 1
ATOM 3237 N N . LEU A 1 430 ? -0.142 -22.940 1.687 1.00 95.50 430 LEU A N 1
ATOM 3238 C CA . LEU A 1 430 ? -0.431 -22.476 3.038 1.00 95.50 430 LEU A CA 1
ATOM 3239 C C . LEU A 1 430 ? -1.917 -22.137 3.120 1.00 95.50 430 LEU A C 1
ATOM 3241 O O . LEU A 1 430 ? -2.414 -21.323 2.353 1.00 95.50 430 LEU A O 1
ATOM 3245 N N . THR A 1 431 ? -2.622 -22.719 4.077 1.00 97.88 431 THR A N 1
ATOM 3246 C CA . THR A 1 431 ? -3.981 -22.325 4.437 1.00 97.88 431 THR A CA 1
ATOM 3247 C C . THR A 1 431 ? -3.930 -21.502 5.715 1.00 97.88 431 THR A C 1
ATOM 3249 O O . THR A 1 431 ? -3.419 -21.971 6.729 1.00 97.88 431 THR A O 1
ATOM 3252 N N . VAL A 1 432 ? -4.493 -20.297 5.709 1.00 98.50 432 VAL A N 1
ATOM 3253 C CA . VAL A 1 432 ? -4.618 -19.478 6.921 1.00 98.50 432 VAL A CA 1
ATOM 3254 C C . VAL A 1 432 ? -6.086 -19.222 7.213 1.00 98.50 432 VAL A C 1
ATOM 3256 O O . VAL A 1 432 ? -6.808 -18.694 6.371 1.00 98.50 432 VAL A O 1
ATOM 3259 N N . ARG A 1 433 ? -6.530 -19.588 8.413 1.00 98.56 433 ARG A N 1
ATOM 3260 C CA . ARG A 1 433 ? -7.878 -19.335 8.922 1.00 98.56 433 ARG A CA 1
ATOM 3261 C C . ARG A 1 433 ? -7.830 -18.207 9.935 1.00 98.56 433 ARG A C 1
ATOM 3263 O O . ARG A 1 433 ? -6.999 -18.216 10.840 1.00 98.56 433 ARG A O 1
ATOM 3270 N N . ALA A 1 434 ? -8.740 -17.257 9.786 1.00 97.75 434 ALA A N 1
ATOM 3271 C CA . ALA A 1 434 ? -8.868 -16.128 10.689 1.00 97.75 434 ALA A CA 1
ATOM 3272 C C . ALA A 1 434 ? -10.320 -15.677 10.759 1.00 97.75 434 ALA A C 1
ATOM 3274 O O . ALA A 1 434 ? -11.072 -15.784 9.788 1.00 97.75 434 ALA A O 1
ATOM 3275 N N . ARG A 1 435 ? -10.717 -15.138 11.914 1.00 94.69 435 ARG A N 1
ATOM 3276 C CA . ARG A 1 435 ? -12.044 -14.533 12.047 1.00 94.69 435 ARG A CA 1
ATOM 3277 C C . ARG A 1 435 ? -12.150 -13.249 11.228 1.00 94.69 435 ARG A C 1
ATOM 3279 O O . ARG A 1 435 ? -13.215 -12.980 10.685 1.00 94.69 435 ARG A O 1
ATOM 3286 N N . ILE A 1 436 ? -11.065 -12.478 11.193 1.00 98.31 436 ILE A N 1
ATOM 3287 C CA . ILE A 1 436 ? -10.963 -11.197 10.503 1.00 98.31 436 ILE A CA 1
ATOM 3288 C C . ILE A 1 436 ? -9.759 -11.243 9.569 1.00 98.31 436 ILE A C 1
ATOM 3290 O O . ILE A 1 436 ? -8.677 -11.684 9.962 1.00 98.31 436 ILE A O 1
ATOM 3294 N N . THR A 1 437 ? -9.959 -10.776 8.341 1.00 98.81 437 THR A N 1
ATOM 3295 C CA . THR A 1 437 ? -8.914 -10.596 7.336 1.00 98.81 437 THR A CA 1
ATOM 3296 C C . THR A 1 437 ? -8.849 -9.131 6.916 1.00 98.81 437 THR A C 1
ATOM 3298 O O . THR A 1 437 ? -9.871 -8.538 6.573 1.00 98.81 437 THR A O 1
ATOM 3301 N N . ILE A 1 438 ? -7.650 -8.555 6.924 1.00 98.88 438 ILE A N 1
ATOM 3302 C CA . ILE A 1 438 ? -7.363 -7.229 6.372 1.00 98.88 438 ILE A CA 1
ATOM 3303 C C . ILE A 1 438 ? -6.729 -7.405 4.989 1.00 98.88 438 ILE A C 1
ATOM 3305 O O . ILE A 1 438 ? -5.697 -8.069 4.859 1.00 98.88 438 ILE A O 1
ATOM 3309 N N . ASP A 1 439 ? -7.328 -6.795 3.966 1.00 98.69 439 ASP A N 1
ATOM 3310 C CA . ASP A 1 439 ? -6.781 -6.758 2.608 1.00 98.69 439 ASP A CA 1
ATOM 3311 C C . ASP A 1 439 ? -5.895 -5.526 2.400 1.00 98.69 439 ASP A C 1
ATOM 3313 O O . ASP A 1 439 ? -6.360 -4.454 2.005 1.00 98.69 439 ASP A O 1
ATOM 3317 N N . ALA A 1 440 ? -4.605 -5.699 2.673 1.00 98.06 440 ALA A N 1
ATOM 3318 C CA . ALA A 1 440 ? -3.549 -4.723 2.433 1.00 98.06 440 ALA A CA 1
ATOM 3319 C C . ALA A 1 440 ? -2.770 -5.003 1.136 1.00 98.06 440 ALA A C 1
ATOM 3321 O O . ALA A 1 440 ? -1.663 -4.491 0.955 1.00 98.06 440 ALA A O 1
ATOM 3322 N N . SER A 1 441 ? -3.304 -5.836 0.244 1.00 96.38 441 SER A N 1
ATOM 3323 C CA . SER A 1 441 ? -2.628 -6.208 -0.993 1.00 96.38 441 SER A CA 1
ATOM 3324 C C . SER A 1 441 ? -2.621 -5.057 -2.001 1.00 96.38 441 SER A C 1
ATOM 3326 O O . SER A 1 441 ? -3.471 -4.166 -1.967 1.00 96.38 441 SER A O 1
ATOM 3328 N N . ASP A 1 442 ? -1.657 -5.064 -2.920 1.00 93.00 442 ASP A N 1
ATOM 3329 C CA . ASP A 1 442 ? -1.525 -4.019 -3.941 1.00 93.00 442 ASP A CA 1
ATOM 3330 C C . ASP A 1 442 ? -2.711 -3.994 -4.926 1.00 93.00 442 ASP A C 1
ATOM 3332 O O . ASP A 1 442 ? -3.027 -2.942 -5.484 1.00 93.00 442 ASP A O 1
ATOM 3336 N N . TRP A 1 443 ? -3.373 -5.139 -5.144 1.00 90.44 443 TRP A N 1
ATOM 3337 C CA . TRP A 1 443 ? -4.387 -5.303 -6.190 1.00 90.44 443 TRP A CA 1
ATOM 3338 C C . TRP A 1 443 ? -5.761 -5.718 -5.671 1.00 90.44 443 TRP A C 1
ATOM 3340 O O . TRP A 1 443 ? -6.612 -6.073 -6.491 1.00 90.44 443 TRP A O 1
ATOM 3350 N N . GLY A 1 444 ? -5.964 -5.726 -4.353 1.00 94.19 444 GLY A N 1
ATOM 3351 C CA . GLY A 1 444 ? -7.197 -6.159 -3.699 1.00 94.19 444 GLY A CA 1
ATOM 3352 C C . GLY A 1 444 ? -7.528 -7.625 -3.976 1.00 94.19 444 GLY A C 1
ATOM 3353 O O . GLY A 1 444 ? -8.664 -7.987 -4.300 1.00 94.19 444 GLY A O 1
ATOM 3354 N N . GLU A 1 445 ? -6.515 -8.489 -3.920 1.00 93.81 445 GLU A N 1
ATOM 3355 C CA . GLU A 1 445 ? -6.661 -9.921 -4.150 1.00 93.81 445 GLU A CA 1
ATOM 3356 C C . GLU A 1 445 ? -7.738 -10.555 -3.262 1.00 93.81 445 GLU A C 1
ATOM 3358 O O . GLU A 1 445 ? -8.496 -11.401 -3.741 1.00 93.81 445 GLU A O 1
ATOM 3363 N N . VAL A 1 446 ? -7.844 -10.148 -1.993 1.00 97.62 446 VAL A N 1
ATOM 3364 C CA . VAL A 1 446 ? -8.823 -10.730 -1.066 1.00 97.62 446 VAL A CA 1
ATOM 3365 C C . VAL A 1 446 ? -10.227 -10.249 -1.401 1.00 97.62 446 VAL A C 1
ATOM 3367 O O . VAL A 1 446 ? -11.153 -11.061 -1.421 1.00 97.62 446 VAL A O 1
ATOM 3370 N N . VAL A 1 447 ? -10.396 -8.963 -1.729 1.00 97.75 447 VAL A N 1
ATOM 3371 C CA . VAL A 1 447 ? -11.673 -8.424 -2.226 1.00 97.75 447 VAL A CA 1
ATOM 3372 C C . VAL A 1 447 ? -12.158 -9.244 -3.424 1.00 97.75 447 VAL A C 1
ATOM 3374 O O . VAL A 1 447 ? -13.290 -9.725 -3.428 1.00 97.75 447 VAL A O 1
ATOM 3377 N N . ARG A 1 448 ? -11.280 -9.514 -4.397 1.00 95.88 448 ARG A N 1
ATOM 3378 C CA . ARG A 1 448 ? -11.624 -10.308 -5.588 1.00 95.88 448 ARG A CA 1
ATOM 3379 C C . ARG A 1 448 ? -11.962 -11.762 -5.262 1.00 95.88 448 ARG A C 1
ATOM 3381 O O . ARG A 1 448 ? -12.957 -12.276 -5.764 1.00 95.88 448 ARG A O 1
ATOM 3388 N N . LEU A 1 449 ? -11.133 -12.432 -4.461 1.00 96.75 449 LEU A N 1
ATOM 3389 C CA . LEU A 1 449 ? -11.290 -13.860 -4.162 1.00 96.75 449 LEU A CA 1
ATOM 3390 C C . LEU A 1 449 ? -12.488 -14.142 -3.252 1.00 96.75 449 LEU A C 1
ATOM 3392 O O . LEU A 1 449 ? -13.146 -15.165 -3.419 1.00 96.75 449 LEU A O 1
ATOM 3396 N N . SER A 1 450 ? -12.788 -13.238 -2.317 1.00 97.44 450 SER A N 1
ATOM 3397 C CA . SER A 1 450 ? -13.941 -13.362 -1.414 1.00 97.44 450 SER A CA 1
ATOM 3398 C C . SER A 1 450 ? -15.287 -13.165 -2.115 1.00 97.44 450 SER A C 1
ATOM 3400 O O . SER A 1 450 ? -16.321 -13.548 -1.573 1.00 97.44 450 SER A O 1
ATOM 3402 N N . GLY A 1 451 ? -15.290 -12.582 -3.319 1.00 96.38 451 GLY A N 1
ATOM 3403 C CA . GLY A 1 451 ? -16.508 -12.217 -4.038 1.00 96.38 451 GLY A CA 1
ATOM 3404 C C . GLY A 1 451 ? -17.140 -10.907 -3.562 1.00 96.38 451 GLY A C 1
ATOM 3405 O O . GLY A 1 451 ? -18.257 -10.599 -3.979 1.00 96.38 451 GLY A O 1
ATOM 3406 N N . ALA A 1 452 ? -16.448 -10.129 -2.722 1.00 97.25 452 ALA A N 1
ATOM 3407 C CA . ALA A 1 452 ? -16.870 -8.776 -2.384 1.00 97.25 452 ALA A CA 1
ATOM 3408 C C . ALA A 1 452 ? -16.943 -7.909 -3.653 1.00 97.25 452 ALA A C 1
ATOM 3410 O O . ALA A 1 452 ? -16.086 -7.989 -4.536 1.00 97.25 452 ALA A O 1
ATOM 3411 N N . ALA A 1 453 ? -17.983 -7.081 -3.753 1.00 97.31 453 ALA A N 1
ATOM 3412 C CA . ALA A 1 453 ? -18.170 -6.206 -4.903 1.00 97.31 453 ALA A CA 1
ATOM 3413 C C . ALA A 1 453 ? -17.094 -5.106 -4.944 1.00 97.31 453 ALA A C 1
ATOM 3415 O O . ALA A 1 453 ? -16.664 -4.591 -3.912 1.00 97.31 453 ALA A O 1
ATOM 3416 N N . PHE A 1 454 ? -16.665 -4.733 -6.148 1.00 96.56 454 PHE A N 1
ATOM 3417 C CA . PHE A 1 454 ? -15.668 -3.688 -6.365 1.00 96.56 454 PHE A CA 1
ATOM 3418 C C . PHE A 1 454 ? -15.863 -2.991 -7.713 1.00 96.56 454 PHE A C 1
ATOM 3420 O O . PHE A 1 454 ? -16.590 -3.465 -8.588 1.00 96.56 454 PHE A O 1
ATOM 3427 N N . GLU A 1 455 ? -15.187 -1.860 -7.873 1.00 93.75 455 GLU A N 1
ATOM 3428 C CA . GLU A 1 455 ? -15.247 -0.976 -9.030 1.00 93.75 455 GLU A CA 1
ATOM 3429 C C . GLU A 1 455 ? -13.846 -0.733 -9.596 1.00 93.75 455 GLU A C 1
ATOM 3431 O O . GLU A 1 455 ? -12.835 -0.821 -8.894 1.00 93.75 455 GLU A O 1
ATOM 3436 N N . THR A 1 456 ? -13.783 -0.439 -10.895 1.00 92.06 456 THR A N 1
ATOM 3437 C CA . THR A 1 456 ? -12.537 -0.179 -11.626 1.00 92.06 456 THR A CA 1
ATOM 3438 C C . THR A 1 456 ? -12.785 0.851 -12.716 1.00 92.06 456 THR A C 1
ATOM 3440 O O . THR A 1 456 ? -13.859 0.850 -13.315 1.00 92.06 456 THR A O 1
ATOM 3443 N N . GLY A 1 457 ? -11.775 1.653 -13.044 1.00 89.06 457 GLY A N 1
ATOM 3444 C CA . GLY A 1 457 ? -11.840 2.614 -14.143 1.00 89.06 457 GLY A CA 1
ATOM 3445 C C . GLY A 1 457 ? -12.697 3.847 -13.839 1.00 89.06 457 GLY A C 1
ATOM 3446 O O . GLY A 1 457 ? -12.853 4.200 -12.674 1.00 89.06 457 GLY A O 1
ATOM 3447 N N . PRO A 1 458 ? -13.202 4.580 -14.835 1.00 89.00 458 PRO A N 1
ATOM 3448 C CA . PRO A 1 458 ? -13.925 5.830 -14.600 1.00 89.00 458 PRO A CA 1
ATOM 3449 C C . PRO A 1 458 ? -15.335 5.627 -14.060 1.00 89.00 458 PRO A C 1
ATOM 3451 O O . PRO A 1 458 ? -16.068 4.754 -14.519 1.00 89.00 458 PRO A O 1
ATOM 3454 N N . ASP A 1 459 ? -15.725 6.495 -13.128 1.00 89.12 459 ASP A N 1
ATOM 3455 C CA . ASP A 1 459 ? -17.119 6.656 -12.715 1.00 89.12 459 ASP A CA 1
ATOM 3456 C C . ASP A 1 459 ? -17.796 7.732 -13.559 1.00 89.12 459 ASP A C 1
ATOM 3458 O O . ASP A 1 459 ? -17.167 8.727 -13.916 1.00 89.12 459 ASP A O 1
ATOM 3462 N N . SER A 1 460 ? -19.077 7.544 -13.884 1.00 87.88 460 SER A N 1
ATOM 3463 C CA . SER A 1 460 ? -19.866 8.585 -14.541 1.00 87.88 460 SER A CA 1
ATOM 3464 C C . SER A 1 460 ? -20.349 9.619 -13.530 1.00 87.88 460 SER A C 1
ATOM 3466 O O . SER A 1 460 ? -20.647 9.298 -12.376 1.00 87.88 460 SER A O 1
ATOM 3468 N N . ARG A 1 461 ? -20.552 10.855 -13.987 1.00 88.75 461 ARG A N 1
ATOM 3469 C CA . ARG A 1 461 ? -21.185 11.909 -13.189 1.00 88.75 461 ARG A CA 1
ATOM 3470 C C . ARG A 1 461 ? -22.558 11.488 -12.671 1.00 88.75 461 ARG A C 1
ATOM 3472 O O . ARG A 1 461 ? -22.888 11.772 -11.528 1.00 88.75 461 ARG A O 1
ATOM 3479 N N . SER A 1 462 ? -23.336 10.754 -13.466 1.00 88.88 462 SER A N 1
ATOM 3480 C CA . SER A 1 462 ? -24.647 10.233 -13.055 1.00 88.88 462 SER A CA 1
ATOM 3481 C C . SER A 1 462 ? -24.599 9.248 -11.883 1.00 88.88 462 SER A C 1
ATOM 3483 O O . SER A 1 462 ? -25.622 9.040 -11.238 1.00 88.88 462 SER A O 1
ATOM 3485 N N . ARG A 1 463 ? -23.440 8.637 -11.604 1.00 87.62 463 ARG A N 1
ATOM 3486 C CA . ARG A 1 463 ? -23.290 7.643 -10.537 1.00 87.62 463 ARG A CA 1
ATOM 3487 C C . ARG A 1 463 ? -23.171 8.283 -9.157 1.00 87.62 463 ARG A C 1
ATOM 3489 O O . ARG A 1 463 ? -23.840 7.846 -8.231 1.00 87.62 463 ARG A O 1
ATOM 3496 N N . TYR A 1 464 ? -22.314 9.297 -9.033 1.00 88.44 464 TYR A N 1
ATOM 3497 C CA . TYR A 1 464 ? -21.967 9.914 -7.744 1.00 88.44 464 TYR A CA 1
ATOM 3498 C C . TYR A 1 464 ? -22.245 11.421 -7.677 1.00 88.44 464 TYR A C 1
ATOM 3500 O O . TYR A 1 464 ? -22.004 12.045 -6.643 1.00 88.44 464 TYR A O 1
ATOM 3508 N N . GLY A 1 465 ? -22.745 12.022 -8.759 1.00 87.88 465 GLY A N 1
ATOM 3509 C CA . GLY A 1 465 ? -22.969 13.465 -8.859 1.00 87.88 465 GLY A CA 1
ATOM 3510 C C . GLY A 1 465 ? -21.678 14.286 -8.904 1.00 87.88 465 GLY A C 1
ATOM 3511 O O . GLY A 1 465 ? -21.723 15.492 -8.684 1.00 87.88 465 GLY A O 1
ATOM 3512 N N . GLU A 1 466 ? -20.529 13.653 -9.156 1.00 88.00 466 GLU A N 1
ATOM 3513 C CA . GLU A 1 466 ? -19.225 14.310 -9.067 1.00 88.00 466 GLU A CA 1
ATOM 3514 C C . GLU A 1 466 ? -19.020 15.300 -10.222 1.00 88.00 466 GLU A C 1
ATOM 3516 O O . GLU A 1 466 ? -19.076 14.907 -11.397 1.00 88.00 466 GLU A O 1
ATOM 3521 N N . PRO A 1 467 ? -18.754 16.584 -9.932 1.00 84.12 467 PRO A N 1
ATOM 3522 C CA . PRO A 1 467 ? -18.665 17.612 -10.962 1.00 84.12 467 PRO A CA 1
ATOM 3523 C C . PRO A 1 467 ? -17.528 17.342 -11.950 1.00 84.12 467 PRO A C 1
ATOM 3525 O O . PRO A 1 467 ? -17.682 17.599 -13.148 1.00 84.12 467 PRO A O 1
ATOM 3528 N N . SER A 1 468 ? -16.411 16.775 -11.491 1.00 83.81 468 SER A N 1
ATOM 3529 C CA . SER A 1 468 ? -15.266 16.514 -12.357 1.00 83.81 468 SER A CA 1
ATOM 3530 C C . SER A 1 468 ? -15.331 15.178 -13.100 1.00 83.81 468 SER A C 1
ATOM 3532 O O . SER A 1 468 ? -14.585 14.988 -14.062 1.00 83.81 468 SER A O 1
ATOM 3534 N N . ALA A 1 469 ? -16.227 14.268 -12.707 1.00 86.88 469 ALA A N 1
ATOM 3535 C CA . ALA A 1 469 ? -16.389 12.980 -13.372 1.00 86.88 469 ALA A CA 1
ATOM 3536 C C . ALA A 1 469 ? -16.913 13.136 -14.817 1.00 86.88 469 ALA A C 1
ATOM 3538 O O . ALA A 1 469 ? -17.646 14.087 -15.123 1.00 86.88 469 ALA A O 1
ATOM 3539 N N . PRO A 1 470 ? -16.557 12.214 -15.732 1.00 85.12 470 PRO A N 1
ATOM 3540 C CA . PRO A 1 470 ? -17.079 12.210 -17.096 1.00 85.12 470 PRO A CA 1
ATOM 3541 C C . PRO A 1 470 ? -18.604 12.036 -17.141 1.00 85.12 470 PRO A C 1
ATOM 3543 O O . PRO A 1 470 ? -19.167 11.252 -16.384 1.00 85.12 470 PRO A O 1
ATOM 3546 N N . GLU A 1 471 ? -19.274 12.717 -18.076 1.00 84.88 471 GLU A N 1
ATOM 3547 C CA . GLU A 1 471 ? -20.735 12.603 -18.273 1.00 84.88 471 GLU A CA 1
ATOM 3548 C C . GLU A 1 471 ? -21.161 11.169 -18.604 1.00 84.88 471 GLU A C 1
ATOM 3550 O O . GLU A 1 471 ? -22.089 10.624 -18.010 1.00 84.88 471 GLU A O 1
ATOM 3555 N N . ASP A 1 472 ? -20.440 10.549 -19.539 1.00 80.56 472 ASP A N 1
ATOM 3556 C CA . ASP A 1 472 ? -20.666 9.183 -19.988 1.00 80.56 472 ASP A CA 1
ATOM 3557 C C . ASP A 1 472 ? -19.385 8.361 -19.815 1.00 80.56 472 ASP A C 1
ATOM 3559 O O . ASP A 1 472 ? -18.425 8.496 -20.580 1.00 80.56 472 ASP A O 1
ATOM 3563 N N . ALA A 1 473 ? -19.371 7.489 -18.806 1.00 74.94 473 ALA A N 1
ATOM 3564 C CA . ALA A 1 473 ? -18.259 6.573 -18.572 1.00 74.94 473 ALA A CA 1
ATOM 3565 C C . ALA A 1 473 ? -18.097 5.543 -19.706 1.00 74.94 473 ALA A C 1
ATOM 3567 O O . ALA A 1 473 ? -16.994 5.038 -19.898 1.00 74.94 473 ALA A O 1
ATOM 3568 N N . ALA A 1 474 ? -19.133 5.274 -20.517 1.00 75.31 474 ALA A N 1
ATOM 3569 C CA . ALA A 1 474 ? -19.030 4.369 -21.666 1.00 75.31 474 ALA A CA 1
ATOM 3570 C C . ALA A 1 474 ? -18.144 4.931 -22.793 1.00 75.31 474 ALA A C 1
ATOM 3572 O O . ALA A 1 474 ? -17.653 4.172 -23.632 1.00 75.31 474 ALA A O 1
ATOM 3573 N N . ALA A 1 475 ? -17.871 6.242 -22.792 1.00 78.50 475 ALA A N 1
ATOM 3574 C CA . ALA A 1 475 ? -16.889 6.863 -23.680 1.00 78.50 475 ALA A CA 1
ATOM 3575 C C . ALA A 1 475 ? -15.427 6.515 -23.313 1.00 78.50 475 ALA A C 1
ATOM 3577 O O . ALA A 1 475 ? -14.489 6.904 -24.019 1.00 78.50 475 ALA A O 1
ATOM 3578 N N . TYR A 1 476 ? -15.215 5.785 -22.216 1.00 86.12 476 TYR A N 1
ATOM 3579 C CA . TYR A 1 476 ? -13.914 5.369 -21.716 1.00 86.12 476 TYR A CA 1
ATOM 3580 C C . TYR A 1 476 ? -13.835 3.845 -21.750 1.00 86.12 476 TYR A C 1
ATOM 3582 O O . TYR A 1 476 ? -14.785 3.162 -21.365 1.00 86.12 476 TYR A O 1
ATOM 3590 N N . PRO A 1 477 ? -12.719 3.269 -22.215 1.00 86.88 477 PRO A N 1
ATOM 3591 C CA . PRO A 1 477 ? -12.584 1.829 -22.188 1.00 86.88 477 PRO A CA 1
ATOM 3592 C C . PRO A 1 477 ? -12.357 1.351 -20.739 1.00 86.88 477 PRO A C 1
ATOM 3594 O O . PRO A 1 477 ? -11.777 2.084 -19.934 1.00 86.88 477 PRO A O 1
ATOM 3597 N N . PRO A 1 478 ? -12.766 0.117 -20.394 1.00 84.62 478 PRO A N 1
ATOM 3598 C CA . PRO A 1 478 ? -12.737 -0.382 -19.010 1.00 84.62 478 PRO A CA 1
ATOM 3599 C C . PRO A 1 478 ? -11.351 -0.409 -18.345 1.00 84.62 478 PRO A C 1
ATOM 3601 O O . PRO A 1 478 ? -11.237 -0.486 -17.123 1.00 84.62 478 PRO A O 1
ATOM 3604 N N . ASN A 1 479 ? -10.286 -0.386 -19.144 1.00 89.88 479 ASN A N 1
ATOM 3605 C CA . ASN A 1 479 ? -8.896 -0.391 -18.703 1.00 89.88 479 ASN A CA 1
ATOM 3606 C C . ASN A 1 479 ? -8.281 1.001 -18.509 1.00 89.88 479 ASN A C 1
ATOM 3608 O O . ASN A 1 479 ? -7.086 1.098 -18.233 1.00 89.88 479 ASN A O 1
ATOM 3612 N N . GLU A 1 480 ? -9.060 2.069 -18.670 1.00 90.75 480 GLU A N 1
ATOM 3613 C CA . GLU A 1 480 ? -8.620 3.414 -18.312 1.00 90.75 480 GLU A CA 1
ATOM 3614 C C . GLU A 1 480 ? -8.464 3.526 -16.790 1.00 90.75 480 GLU A C 1
ATOM 3616 O O . GLU A 1 480 ? -9.357 3.146 -16.042 1.00 90.75 480 GLU A O 1
ATOM 3621 N N . MET A 1 481 ? -7.299 3.987 -16.345 1.00 91.44 481 MET A N 1
ATOM 3622 C CA . MET A 1 481 ? -6.936 4.223 -14.945 1.00 91.44 481 MET A CA 1
ATOM 3623 C C . MET A 1 481 ? -5.634 5.035 -14.910 1.00 91.44 481 MET A C 1
ATOM 3625 O O . MET A 1 481 ? -4.969 5.179 -15.946 1.00 91.44 481 MET A O 1
ATOM 3629 N N . ASN A 1 482 ? -5.234 5.526 -13.735 1.00 91.06 482 ASN A N 1
ATOM 3630 C CA . ASN A 1 482 ? -3.930 6.170 -13.580 1.00 91.06 482 ASN A CA 1
ATOM 3631 C C . ASN A 1 482 ? -2.777 5.272 -14.071 1.00 91.06 482 ASN A C 1
ATOM 3633 O O . ASN A 1 482 ? -2.798 4.053 -13.872 1.00 91.06 482 ASN A O 1
ATOM 3637 N N . PRO A 1 483 ? -1.740 5.866 -14.687 1.00 92.38 483 PRO A N 1
ATOM 3638 C CA . PRO A 1 483 ? -0.593 5.123 -15.173 1.00 92.38 483 PRO A CA 1
ATOM 3639 C C . PRO A 1 483 ? 0.192 4.482 -14.027 1.00 92.38 483 PRO A C 1
ATOM 3641 O O . PRO A 1 483 ? 0.303 5.029 -12.922 1.00 92.38 483 PRO A O 1
ATOM 3644 N N . ILE A 1 484 ? 0.815 3.352 -14.346 1.00 94.38 484 ILE A N 1
ATOM 3645 C CA . ILE A 1 484 ? 1.858 2.747 -13.519 1.00 94.38 484 ILE A CA 1
ATOM 3646 C C . ILE A 1 484 ? 3.222 3.323 -13.898 1.00 94.38 484 ILE A C 1
ATOM 3648 O O . ILE A 1 484 ? 3.425 3.760 -15.036 1.00 94.38 484 ILE A O 1
ATOM 3652 N N . THR A 1 485 ? 4.174 3.289 -12.968 1.00 92.62 485 THR A N 1
ATOM 3653 C CA . THR A 1 485 ? 5.534 3.784 -13.230 1.00 92.62 485 THR A CA 1
ATOM 3654 C C . THR A 1 485 ? 6.568 2.878 -12.587 1.00 92.62 485 THR A C 1
ATOM 3656 O O . THR A 1 485 ? 6.474 2.584 -11.403 1.00 92.62 485 THR A O 1
ATOM 3659 N N . TRP A 1 486 ? 7.585 2.452 -13.334 1.00 94.19 486 TRP A N 1
ATOM 3660 C CA . TRP A 1 486 ? 8.694 1.695 -12.753 1.00 94.19 486 TRP A CA 1
ATOM 3661 C C . TRP A 1 486 ? 9.781 2.656 -12.282 1.00 94.19 486 TRP A C 1
ATOM 3663 O O . TRP A 1 486 ? 10.524 3.177 -13.108 1.00 94.19 486 TRP A O 1
ATOM 3673 N N . CYS A 1 487 ? 9.854 2.947 -10.981 1.00 91.75 487 CYS A N 1
ATOM 3674 C CA . CYS A 1 487 ? 10.801 3.928 -10.448 1.00 91.75 487 CYS A CA 1
ATOM 3675 C C . CYS A 1 487 ? 12.259 3.496 -10.682 1.00 91.75 487 CYS A C 1
ATOM 3677 O O . CYS A 1 487 ? 12.635 2.358 -10.425 1.00 91.75 487 CYS A O 1
ATOM 3679 N N . LEU A 1 488 ? 13.096 4.419 -11.164 1.00 91.69 488 LEU A N 1
ATOM 3680 C CA . LEU A 1 488 ? 14.508 4.160 -11.454 1.00 91.69 488 LEU A CA 1
ATOM 3681 C C . LEU A 1 488 ? 15.361 4.781 -10.358 1.00 91.69 488 LEU A C 1
ATOM 3683 O O . LEU A 1 488 ? 15.494 6.004 -10.310 1.00 91.69 488 LEU A O 1
ATOM 3687 N N . VAL A 1 489 ? 15.954 3.959 -9.498 1.00 92.25 489 VAL A N 1
ATOM 3688 C CA . VAL A 1 489 ? 16.971 4.432 -8.556 1.00 92.25 489 VAL A CA 1
ATOM 3689 C C . VAL A 1 489 ? 18.330 4.291 -9.217 1.00 92.25 489 VAL A C 1
ATOM 3691 O O . VAL A 1 489 ? 18.742 3.190 -9.584 1.00 92.25 489 VAL A O 1
ATOM 3694 N N . VAL A 1 490 ? 19.017 5.416 -9.385 1.00 91.62 490 VAL A N 1
ATOM 3695 C CA . VAL A 1 490 ? 20.348 5.457 -9.988 1.00 91.62 490 VAL A CA 1
ATOM 3696 C C . VAL A 1 490 ? 21.354 6.052 -9.016 1.00 91.62 490 VAL A C 1
ATOM 3698 O O . VAL A 1 490 ? 21.035 6.968 -8.254 1.00 91.62 490 VAL A O 1
ATOM 3701 N N . GLU A 1 491 ? 22.572 5.529 -9.054 1.00 90.12 491 GLU A N 1
ATOM 3702 C CA . GLU A 1 491 ? 23.695 5.984 -8.239 1.00 90.12 491 GLU A CA 1
ATOM 3703 C C . GLU A 1 491 ? 24.895 6.335 -9.120 1.00 90.12 491 GLU A C 1
ATOM 3705 O O . GLU A 1 491 ? 25.124 5.724 -10.167 1.00 90.12 491 GLU A O 1
ATOM 3710 N N . GLU A 1 492 ? 25.639 7.355 -8.711 1.00 87.62 492 GLU A N 1
ATOM 3711 C CA . GLU A 1 492 ? 26.858 7.784 -9.386 1.00 87.62 492 GLU A CA 1
ATOM 3712 C C . GLU A 1 492 ? 27.912 6.671 -9.336 1.00 87.62 492 GLU A C 1
ATOM 3714 O O . GLU A 1 492 ? 28.168 6.066 -8.296 1.00 87.62 492 GLU A O 1
ATOM 3719 N N . SER A 1 493 ? 28.506 6.388 -10.491 1.00 86.19 493 SER A N 1
ATOM 3720 C CA . SER A 1 493 ? 29.486 5.312 -10.682 1.00 86.19 493 SER A CA 1
ATOM 3721 C C . SER A 1 493 ? 30.919 5.824 -10.845 1.00 86.19 493 SER A C 1
ATOM 3723 O O . SER A 1 493 ? 31.864 5.072 -10.633 1.00 86.19 493 SER A O 1
ATOM 3725 N N . GLY A 1 494 ? 31.091 7.095 -11.230 1.00 80.06 494 GLY A N 1
ATOM 3726 C CA . GLY A 1 494 ? 32.390 7.674 -11.592 1.00 80.06 494 GLY A CA 1
ATOM 3727 C C . GLY A 1 494 ? 32.954 7.204 -12.942 1.00 80.06 494 GLY A C 1
ATOM 3728 O O . GLY A 1 494 ? 34.007 7.686 -13.354 1.00 80.06 494 GLY A O 1
ATOM 3729 N N . GLU A 1 495 ? 32.263 6.308 -13.649 1.00 86.62 495 GLU A N 1
ATOM 3730 C CA . GLU A 1 495 ? 32.661 5.756 -14.947 1.00 86.62 495 GLU A CA 1
ATOM 3731 C C . GLU A 1 495 ? 31.502 5.786 -15.953 1.00 86.62 495 GLU A C 1
ATOM 3733 O O . GLU A 1 495 ? 30.361 6.081 -15.602 1.00 86.62 495 GLU A O 1
ATOM 3738 N N . ASP A 1 496 ? 31.783 5.516 -17.228 1.00 92.06 496 ASP A N 1
ATOM 3739 C CA . ASP A 1 496 ? 30.736 5.412 -18.248 1.00 92.06 496 ASP A CA 1
ATOM 3740 C C . ASP A 1 496 ? 29.835 4.199 -17.961 1.00 92.06 496 ASP A C 1
ATOM 3742 O O . ASP A 1 496 ? 30.289 3.058 -18.013 1.00 92.06 496 ASP A O 1
ATOM 3746 N N . SER A 1 497 ? 28.565 4.457 -17.639 1.00 93.44 497 SER A N 1
ATOM 3747 C CA . SER A 1 497 ? 27.589 3.466 -17.163 1.00 93.44 497 SER A CA 1
ATOM 3748 C C . SER A 1 497 ? 26.339 3.406 -18.044 1.00 93.44 497 SER A C 1
ATOM 3750 O O . SER A 1 497 ? 25.237 3.117 -17.563 1.00 93.44 497 SER A O 1
ATOM 3752 N N . VAL A 1 498 ? 26.485 3.705 -19.340 1.00 96.19 498 VAL A N 1
ATOM 3753 C CA . VAL A 1 498 ? 25.389 3.594 -20.313 1.00 96.19 498 VAL A CA 1
ATOM 3754 C C . VAL A 1 498 ? 24.826 2.173 -20.300 1.00 96.19 498 VAL A C 1
ATOM 3756 O O . VAL A 1 498 ? 25.547 1.201 -20.530 1.00 96.19 498 VAL A O 1
ATOM 3759 N N . ILE A 1 499 ? 23.522 2.051 -20.052 1.00 96.75 499 ILE A N 1
ATOM 3760 C CA . ILE A 1 499 ? 22.851 0.750 -20.082 1.00 96.75 499 ILE A CA 1
ATOM 3761 C C . ILE A 1 499 ? 22.756 0.212 -21.524 1.00 96.75 499 ILE A C 1
ATOM 3763 O O . ILE A 1 499 ? 22.788 0.990 -22.482 1.00 96.75 499 ILE A O 1
ATOM 3767 N N . PRO A 1 500 ? 22.594 -1.109 -21.724 1.00 96.25 500 PRO A N 1
ATOM 3768 C CA . PRO A 1 500 ? 22.288 -1.655 -23.043 1.00 96.25 500 PRO A CA 1
ATOM 3769 C C . PRO A 1 500 ? 21.024 -1.027 -23.640 1.00 96.25 500 PRO A C 1
ATOM 3771 O O . PRO A 1 500 ? 20.104 -0.673 -22.903 1.00 96.25 500 PRO A O 1
ATOM 3774 N N . VAL A 1 501 ? 20.958 -0.933 -24.975 1.00 97.31 501 VAL A N 1
ATOM 3775 C CA . VAL A 1 501 ? 19.771 -0.415 -25.679 1.00 97.31 501 VAL A CA 1
ATOM 3776 C C . VAL A 1 501 ? 18.543 -1.240 -25.275 1.00 97.31 501 VAL A C 1
ATOM 3778 O O . VAL A 1 501 ? 18.518 -2.444 -25.551 1.00 97.31 501 VAL A O 1
ATOM 3781 N N . PRO A 1 502 ? 17.523 -0.634 -24.642 1.00 96.44 502 PRO A N 1
ATOM 3782 C CA . PRO A 1 502 ? 16.348 -1.377 -24.208 1.00 96.44 502 PRO A CA 1
ATOM 3783 C C . PRO A 1 502 ? 15.522 -1.883 -25.400 1.00 96.44 502 PRO A C 1
ATOM 3785 O O . PRO A 1 502 ? 15.506 -1.240 -26.458 1.00 96.44 502 PRO A O 1
ATOM 3788 N N . PRO A 1 503 ? 14.795 -3.005 -25.249 1.00 94.94 503 PRO A N 1
ATOM 3789 C CA . PRO A 1 503 ? 13.876 -3.478 -26.276 1.00 94.94 503 PRO A CA 1
ATOM 3790 C C . PRO A 1 503 ? 12.907 -2.376 -26.702 1.00 94.94 503 PRO A C 1
ATOM 3792 O O . PRO A 1 503 ? 12.401 -1.629 -25.866 1.00 94.94 503 PRO A O 1
ATOM 3795 N N . HIS A 1 504 ? 12.635 -2.291 -28.006 1.00 93.44 504 HIS A N 1
ATOM 3796 C CA . HIS A 1 504 ? 11.669 -1.345 -28.576 1.00 93.44 504 HIS A CA 1
ATOM 3797 C C . HIS A 1 504 ? 11.995 0.147 -28.372 1.00 93.44 504 HIS A C 1
ATOM 3799 O O . HIS A 1 504 ? 11.125 0.992 -28.606 1.00 93.44 504 HIS A O 1
ATOM 3805 N N . TYR A 1 505 ? 13.229 0.483 -27.975 1.00 96.12 505 TYR A N 1
ATOM 3806 C CA . TYR A 1 505 ? 13.675 1.868 -27.850 1.00 96.12 505 TYR A CA 1
ATOM 3807 C C . TYR A 1 505 ? 13.551 2.618 -29.183 1.00 96.12 505 TYR A C 1
ATOM 3809 O O . TYR A 1 505 ? 14.101 2.207 -30.204 1.00 96.12 505 TYR A O 1
ATOM 3817 N N . ASP A 1 506 ? 12.857 3.752 -29.143 1.00 94.56 506 ASP A N 1
ATOM 3818 C CA . ASP A 1 506 ? 12.799 4.729 -30.224 1.00 94.56 506 ASP A CA 1
ATOM 3819 C C . ASP A 1 506 ? 12.949 6.125 -29.612 1.00 94.56 506 ASP A C 1
ATOM 3821 O O . ASP A 1 506 ? 12.152 6.546 -28.769 1.00 94.56 506 ASP A O 1
ATOM 3825 N N . GLU A 1 507 ? 13.983 6.847 -30.042 1.00 93.75 507 GLU A N 1
ATOM 3826 C CA . GLU A 1 507 ? 14.307 8.198 -29.579 1.00 93.75 507 GLU A CA 1
ATOM 3827 C C . GLU A 1 507 ? 13.103 9.150 -29.637 1.00 93.75 507 GLU A C 1
ATOM 3829 O O . GLU A 1 507 ? 12.914 9.955 -28.721 1.00 93.75 507 GLU A O 1
ATOM 3834 N N . ARG A 1 508 ? 12.257 9.036 -30.674 1.00 92.75 508 ARG A N 1
ATOM 3835 C CA . ARG A 1 508 ? 11.121 9.938 -30.934 1.00 92.75 508 ARG A CA 1
ATOM 3836 C C . ARG A 1 508 ? 10.125 9.972 -29.773 1.00 92.75 508 ARG A C 1
ATOM 3838 O O . ARG A 1 508 ? 9.488 11.001 -29.551 1.00 92.75 508 ARG A O 1
ATOM 3845 N N . ARG A 1 509 ? 10.027 8.880 -29.007 1.00 90.12 509 ARG A N 1
ATOM 3846 C CA . ARG A 1 509 ? 9.179 8.753 -27.809 1.00 90.12 509 ARG A CA 1
ATOM 3847 C C . ARG A 1 509 ? 9.671 9.612 -26.641 1.00 90.12 509 ARG A C 1
ATOM 3849 O O . ARG A 1 509 ? 8.863 10.137 -25.880 1.00 90.12 509 ARG A O 1
ATOM 3856 N N . TYR A 1 510 ? 10.985 9.776 -26.507 1.00 90.81 510 TYR A N 1
ATOM 3857 C CA . TYR A 1 510 ? 11.619 10.373 -25.328 1.00 90.81 510 TYR A CA 1
ATOM 3858 C C . TYR A 1 510 ? 12.085 11.816 -25.535 1.00 90.81 510 TYR A C 1
ATOM 3860 O O . TYR A 1 510 ? 12.519 12.451 -24.579 1.00 90.81 510 TYR A O 1
ATOM 3868 N N . LEU A 1 511 ? 11.915 12.386 -26.733 1.00 88.25 511 LEU A N 1
ATOM 3869 C CA . LEU A 1 511 ? 12.313 13.767 -27.050 1.00 88.25 511 LEU A CA 1
ATOM 3870 C C . LEU A 1 511 ? 11.750 14.824 -26.077 1.00 88.25 511 LEU A C 1
ATOM 3872 O O . LEU A 1 511 ? 12.319 15.904 -25.942 1.00 88.25 511 LEU A O 1
ATOM 3876 N N . ARG A 1 512 ? 10.642 14.536 -25.382 1.00 82.19 512 ARG A N 1
ATOM 3877 C CA . ARG A 1 512 ? 10.035 15.431 -24.379 1.00 82.19 512 ARG A CA 1
ATOM 3878 C C . ARG A 1 512 ? 10.585 15.264 -22.961 1.00 82.19 512 ARG A C 1
ATOM 3880 O O . ARG A 1 512 ? 10.137 15.977 -22.071 1.00 82.19 512 ARG A O 1
ATOM 3887 N N . ALA A 1 513 ? 11.532 14.355 -22.737 1.00 82.25 513 ALA A N 1
ATOM 3888 C CA . ALA A 1 513 ? 12.146 14.144 -21.428 1.00 82.25 513 ALA A CA 1
ATOM 3889 C C . ALA A 1 513 ? 12.934 15.374 -20.946 1.00 82.25 513 ALA A C 1
ATOM 3891 O O . ALA A 1 513 ? 13.025 15.616 -19.745 1.00 82.25 513 ALA A O 1
ATOM 3892 N N . THR A 1 514 ? 13.486 16.162 -21.876 1.00 80.69 514 THR A N 1
ATOM 3893 C CA . THR A 1 514 ? 14.251 17.388 -21.596 1.00 80.69 514 THR A CA 1
ATOM 3894 C C . THR A 1 514 ? 13.926 18.488 -22.609 1.00 80.69 514 THR A C 1
ATOM 3896 O O . THR A 1 514 ? 13.344 18.231 -23.667 1.00 80.69 514 THR A O 1
ATOM 3899 N N . SER A 1 515 ? 14.334 19.728 -22.325 1.00 81.06 515 SER A N 1
ATOM 3900 C CA . SER A 1 515 ? 14.180 20.852 -23.260 1.00 81.06 515 SER A CA 1
ATOM 3901 C C . SER A 1 515 ? 14.950 20.654 -24.577 1.00 81.06 515 SER A C 1
ATOM 3903 O O . SER A 1 515 ? 14.556 21.213 -25.601 1.00 81.06 515 SER A O 1
ATOM 3905 N N . PHE A 1 516 ? 15.988 19.807 -24.602 1.00 84.56 516 PHE A N 1
ATOM 3906 C CA . PHE A 1 516 ? 16.823 19.568 -25.787 1.00 84.56 516 PHE A CA 1
ATOM 3907 C C . PHE A 1 516 ? 16.073 18.916 -26.955 1.00 84.56 516 PHE A C 1
ATOM 3909 O O . PHE A 1 516 ? 16.385 19.187 -28.114 1.00 84.56 516 PHE A O 1
ATOM 3916 N N . GLY A 1 517 ? 15.093 18.051 -26.681 1.00 83.81 517 GLY A N 1
ATOM 3917 C CA . GLY A 1 517 ? 14.281 17.405 -27.717 1.00 83.81 517 GLY A CA 1
ATOM 3918 C C . GLY A 1 517 ? 12.930 18.084 -27.957 1.00 83.81 517 GLY A C 1
ATOM 3919 O O . GLY A 1 517 ? 12.228 17.719 -28.898 1.00 83.81 517 GLY A O 1
ATOM 3920 N N . GLN A 1 518 ? 12.567 19.109 -27.176 1.00 82.31 518 GLN A N 1
ATOM 3921 C CA . GLN A 1 518 ? 11.229 19.709 -27.204 1.00 82.31 518 GLN A CA 1
ATOM 3922 C C . GLN A 1 518 ? 10.846 20.262 -28.587 1.00 82.31 518 GLN A C 1
ATOM 3924 O O . GLN A 1 518 ? 9.727 20.038 -29.049 1.00 82.31 518 GLN A O 1
ATOM 3929 N N . LYS A 1 519 ? 11.778 20.934 -29.282 1.00 84.94 519 LYS A N 1
ATOM 3930 C CA . LYS A 1 519 ? 11.549 21.451 -30.644 1.00 84.94 519 LYS A CA 1
ATOM 3931 C C . LYS A 1 519 ? 11.384 20.330 -31.674 1.00 84.94 519 LYS A C 1
ATOM 3933 O O . LYS A 1 519 ? 10.540 20.440 -32.551 1.00 84.94 519 LYS A O 1
ATOM 3938 N N . ALA A 1 520 ? 12.170 19.259 -31.575 1.00 87.62 520 ALA A N 1
ATOM 3939 C CA . ALA A 1 520 ? 12.043 18.111 -32.473 1.00 87.62 520 ALA A CA 1
ATOM 3940 C C . ALA A 1 520 ? 10.736 17.343 -32.213 1.00 87.62 520 ALA A C 1
ATOM 3942 O O . ALA A 1 520 ? 10.050 16.927 -33.142 1.00 87.62 520 ALA A O 1
ATOM 3943 N N . SER A 1 521 ? 10.332 17.223 -30.945 1.00 85.94 521 SER A N 1
ATOM 3944 C CA . SER A 1 521 ? 9.065 16.597 -30.576 1.00 85.94 521 SER A CA 1
ATOM 3945 C C . SER A 1 521 ? 7.850 17.365 -31.095 1.00 85.94 521 SER A C 1
ATOM 3947 O O . SER A 1 521 ? 6.852 16.727 -31.434 1.00 85.94 521 SER A O 1
ATOM 3949 N N . SER A 1 522 ? 7.901 18.701 -31.133 1.00 83.06 522 SER A N 1
ATOM 3950 C CA . SER A 1 522 ? 6.768 19.528 -31.564 1.00 83.06 522 SER A CA 1
ATOM 3951 C C . SER A 1 522 ? 6.529 19.497 -33.075 1.00 83.06 522 SER A C 1
ATOM 3953 O O . SER A 1 522 ? 5.435 19.844 -33.516 1.00 83.06 522 SER A O 1
ATOM 3955 N N . THR A 1 523 ? 7.510 19.048 -33.866 1.00 89.06 523 THR A N 1
ATOM 3956 C CA . THR A 1 523 ? 7.357 18.855 -35.316 1.00 89.06 523 THR A CA 1
ATOM 3957 C C . THR A 1 523 ? 6.823 17.476 -35.701 1.00 89.06 523 THR A C 1
ATOM 3959 O O . THR A 1 523 ? 6.483 17.266 -36.863 1.00 89.06 523 THR A O 1
ATOM 3962 N N . LEU A 1 524 ? 6.753 16.527 -34.762 1.00 91.56 524 LEU A N 1
ATOM 3963 C CA . LEU A 1 524 ? 6.241 15.187 -35.040 1.00 91.56 524 LEU A CA 1
ATOM 3964 C C . LEU A 1 524 ? 4.714 15.202 -35.286 1.00 91.56 524 LEU A C 1
ATOM 3966 O O . LEU A 1 524 ? 3.984 15.925 -34.600 1.00 91.56 524 LEU A O 1
ATOM 3970 N N . PRO A 1 525 ? 4.201 14.402 -36.241 1.00 93.50 525 PRO A N 1
ATOM 3971 C CA . PRO A 1 525 ? 2.794 14.418 -36.636 1.00 93.50 525 PRO A CA 1
ATOM 3972 C C . PRO A 1 525 ? 1.919 13.573 -35.696 1.00 93.50 525 PRO A C 1
ATOM 3974 O O . PRO A 1 525 ? 1.421 12.516 -36.075 1.00 93.50 525 PRO A O 1
ATOM 3977 N N . TRP A 1 526 ? 1.706 14.034 -34.467 1.00 91.25 526 TRP A N 1
ATOM 3978 C CA . TRP A 1 526 ? 0.836 13.360 -33.496 1.00 91.25 526 TRP A CA 1
ATOM 3979 C C . TRP A 1 526 ? -0.640 13.345 -33.932 1.00 91.25 526 TRP A C 1
ATOM 3981 O O . TRP A 1 526 ? -1.125 14.296 -34.555 1.00 91.25 526 TRP A O 1
ATOM 3991 N N . GLU A 1 527 ? -1.371 12.277 -33.587 1.00 91.38 527 GLU A N 1
ATOM 3992 C CA . GLU A 1 527 ? -2.812 12.117 -33.862 1.00 91.38 527 GLU A CA 1
ATOM 3993 C C . GLU A 1 527 ? -3.633 13.329 -33.385 1.00 91.38 527 GLU A C 1
ATOM 3995 O O . GLU A 1 527 ? -4.556 13.777 -34.071 1.00 91.38 527 GLU A O 1
ATOM 4000 N N . LYS A 1 528 ? -3.278 13.879 -32.218 1.00 84.75 528 LYS A N 1
ATOM 4001 C CA . LYS A 1 528 ? -3.935 15.027 -31.585 1.00 84.75 528 LYS A CA 1
ATOM 4002 C C . LYS A 1 528 ? -2.895 15.974 -30.994 1.00 84.75 528 LYS A C 1
ATOM 4004 O O . LYS A 1 528 ? -1.778 15.572 -30.677 1.00 84.75 528 LYS A O 1
ATOM 4009 N N . LYS A 1 529 ? -3.283 17.239 -30.809 1.00 75.44 529 LYS A N 1
ATOM 4010 C CA . LYS A 1 529 ? -2.531 18.149 -29.940 1.00 75.44 529 LYS A CA 1
ATOM 4011 C C . LYS A 1 529 ? -2.704 17.681 -28.499 1.00 75.44 529 LYS A C 1
ATOM 4013 O O . LYS A 1 529 ? -3.819 17.390 -28.083 1.00 75.44 529 LYS A O 1
ATOM 4018 N N . PHE A 1 530 ? -1.614 17.661 -27.757 1.00 72.69 530 PHE A N 1
ATOM 4019 C CA . PHE A 1 530 ? -1.588 17.358 -26.334 1.00 72.69 530 PHE A CA 1
ATOM 4020 C C . PHE A 1 530 ? -0.946 18.541 -25.613 1.00 72.69 530 PHE A C 1
ATOM 4022 O O . PHE A 1 530 ? -0.050 19.204 -26.147 1.00 72.69 530 PHE A O 1
ATOM 4029 N N . ARG A 1 531 ? -1.424 18.827 -24.404 1.00 59.38 531 ARG A N 1
ATOM 4030 C CA . ARG A 1 531 ? -0.674 19.623 -23.436 1.00 59.38 531 ARG A CA 1
ATOM 4031 C C . ARG A 1 531 ? 0.157 18.633 -22.639 1.00 59.38 531 ARG A C 1
ATOM 4033 O O . ARG A 1 531 ? -0.324 17.564 -22.309 1.00 59.38 531 ARG A O 1
ATOM 4040 N N . GLY A 1 532 ? 1.395 18.966 -22.332 1.00 55.78 532 GLY A N 1
ATOM 4041 C CA . GLY A 1 532 ? 2.041 18.308 -21.209 1.00 55.78 532 GLY A CA 1
ATOM 4042 C C . GLY A 1 532 ? 3.030 19.254 -20.571 1.00 55.78 532 GLY A C 1
ATOM 4043 O O . GLY A 1 532 ? 3.438 20.239 -21.196 1.00 55.78 532 GLY A O 1
ATOM 4044 N N . GLY A 1 533 ? 3.358 18.964 -19.317 1.00 57.19 533 GLY A N 1
ATOM 4045 C CA . GLY A 1 533 ? 4.261 19.783 -18.521 1.00 57.19 533 GLY A CA 1
ATOM 4046 C C . GLY A 1 533 ? 5.565 20.078 -19.262 1.00 57.19 533 GLY A C 1
ATOM 4047 O O . GLY A 1 533 ? 6.050 19.265 -20.058 1.00 57.19 533 GLY A O 1
ATOM 4048 N N . GLY A 1 534 ? 6.118 21.268 -19.019 1.00 57.62 534 GLY A N 1
ATOM 4049 C CA . GLY A 1 534 ? 7.466 21.586 -19.474 1.00 57.62 534 GLY A CA 1
ATOM 4050 C C . GLY A 1 534 ? 8.449 20.567 -18.888 1.00 57.62 534 GLY A C 1
ATOM 4051 O O . GLY A 1 534 ? 8.304 20.209 -17.716 1.00 57.62 534 GLY A O 1
ATOM 4052 N N . PRO A 1 535 ? 9.417 20.065 -19.674 1.00 65.50 535 PRO A N 1
ATOM 4053 C CA . PRO A 1 535 ? 10.440 19.190 -19.126 1.00 65.50 535 PRO A CA 1
ATOM 4054 C C . PRO A 1 535 ? 11.172 19.902 -17.979 1.00 65.50 535 PRO A C 1
ATOM 4056 O O . PRO A 1 535 ? 11.363 21.122 -18.061 1.00 65.50 535 PRO A O 1
ATOM 4059 N N . PRO A 1 536 ? 11.607 19.181 -16.929 1.00 65.44 536 PRO A N 1
ATOM 4060 C CA . PRO A 1 536 ? 12.442 19.785 -15.901 1.00 65.44 536 PRO A CA 1
ATOM 4061 C C . PRO A 1 536 ? 13.680 20.428 -16.558 1.00 65.44 536 PRO A C 1
ATOM 4063 O O . PRO A 1 536 ? 14.222 19.856 -17.514 1.00 65.44 536 PRO A O 1
ATOM 4066 N N . PRO A 1 537 ? 14.130 21.610 -16.096 1.00 69.38 537 PRO A N 1
ATOM 4067 C CA . PRO A 1 537 ? 15.301 22.264 -16.672 1.00 69.38 537 PRO A CA 1
ATOM 4068 C C . PRO A 1 537 ? 16.546 21.370 -16.574 1.00 69.38 537 PRO A C 1
ATOM 4070 O O . PRO A 1 537 ? 16.653 20.524 -15.687 1.00 69.38 537 PRO A O 1
ATOM 4073 N N . TRP A 1 538 ? 17.513 21.558 -17.472 1.00 74.56 538 TRP A N 1
ATOM 4074 C CA . TRP A 1 538 ? 18.853 20.981 -17.309 1.00 74.56 538 TRP A CA 1
ATOM 4075 C C . TRP A 1 538 ? 19.782 22.042 -16.702 1.00 74.56 538 TRP A C 1
ATOM 4077 O O . TRP A 1 538 ? 19.634 23.209 -17.073 1.00 74.56 538 TRP A O 1
ATOM 4087 N N . PRO A 1 539 ? 20.721 21.692 -15.801 1.00 70.12 539 PRO A N 1
ATOM 4088 C CA . PRO A 1 539 ? 21.650 22.670 -15.236 1.00 70.12 539 PRO A CA 1
ATOM 4089 C C . PRO A 1 539 ? 22.479 23.379 -16.319 1.00 70.12 539 PRO A C 1
ATOM 4091 O O . PRO A 1 539 ? 22.876 22.771 -17.318 1.00 70.12 539 PRO A O 1
ATOM 4094 N N . GLU A 1 540 ? 22.747 24.670 -16.117 1.00 69.19 540 GLU A N 1
ATOM 4095 C CA . GLU A 1 540 ? 23.686 25.424 -16.952 1.00 69.19 540 GLU A CA 1
ATOM 4096 C C . GLU A 1 540 ? 25.138 25.054 -16.607 1.00 69.19 540 GLU A C 1
ATOM 4098 O O . GLU A 1 540 ? 25.446 24.570 -15.519 1.00 69.19 540 GLU A O 1
ATOM 4103 N N . LYS A 1 541 ? 26.069 25.305 -17.533 1.00 67.38 541 LYS A N 1
ATOM 4104 C CA . LYS A 1 541 ? 27.487 24.984 -17.328 1.00 67.38 541 LYS A CA 1
ATOM 4105 C C . LYS A 1 541 ? 28.046 25.682 -16.082 1.00 67.38 541 LYS A C 1
ATOM 4107 O O . LYS A 1 541 ? 28.033 26.908 -16.003 1.00 67.38 541 LYS A O 1
ATOM 4112 N N . GLY A 1 542 ? 28.611 24.904 -15.156 1.00 60.62 542 GLY A N 1
ATOM 4113 C CA . GLY A 1 542 ? 29.290 25.423 -13.963 1.00 60.62 542 GLY A CA 1
ATOM 4114 C C . GLY A 1 542 ? 28.364 25.807 -12.803 1.00 60.62 542 GLY A C 1
ATOM 4115 O O . GLY A 1 542 ? 28.817 26.464 -11.866 1.00 60.62 542 GLY A O 1
ATOM 4116 N N . THR A 1 543 ? 27.084 25.413 -12.826 1.00 59.16 543 THR A N 1
ATOM 4117 C CA . THR A 1 543 ? 26.138 25.648 -11.712 1.00 59.16 543 THR A CA 1
ATOM 4118 C C . THR A 1 543 ? 26.026 24.478 -10.728 1.00 59.16 543 THR A C 1
ATOM 4120 O O . THR A 1 543 ? 25.161 24.493 -9.852 1.00 59.16 543 THR A O 1
ATOM 4123 N N . GLU A 1 544 ? 26.950 23.519 -10.829 1.00 54.84 544 GLU A N 1
ATOM 4124 C CA . GLU A 1 544 ? 27.036 22.208 -10.160 1.00 54.84 544 GLU A CA 1
ATOM 4125 C C . GLU A 1 544 ? 26.812 22.215 -8.629 1.00 54.84 544 GLU A C 1
ATOM 4127 O O . GLU A 1 544 ? 26.433 21.205 -8.048 1.00 54.84 544 GLU A O 1
ATOM 4132 N N . ALA A 1 545 ? 26.947 23.373 -7.974 1.00 46.31 545 ALA A N 1
ATOM 4133 C CA . ALA A 1 545 ? 26.816 23.539 -6.524 1.00 46.31 545 ALA A CA 1
ATOM 4134 C C . ALA A 1 545 ? 25.473 24.129 -6.028 1.00 46.31 545 ALA A C 1
ATOM 4136 O O . ALA A 1 545 ? 25.305 24.316 -4.821 1.00 46.31 545 ALA A O 1
ATOM 4137 N N . LYS A 1 546 ? 24.515 24.486 -6.900 1.00 52.56 546 LYS A N 1
ATOM 4138 C CA . LYS A 1 546 ? 23.263 25.152 -6.477 1.00 52.56 546 LYS A CA 1
ATOM 4139 C C . LYS A 1 546 ? 22.052 24.220 -6.565 1.00 52.56 546 LYS A C 1
ATOM 4141 O O . LYS A 1 546 ? 21.848 23.546 -7.567 1.00 52.56 546 LYS A O 1
ATOM 4146 N N . ARG A 1 547 ? 21.188 24.252 -5.539 1.00 56.25 547 ARG A N 1
ATOM 4147 C CA . ARG A 1 547 ? 19.838 23.652 -5.546 1.00 56.25 547 ARG A CA 1
ATOM 4148 C C . ARG A 1 547 ? 18.999 24.328 -6.644 1.00 56.25 547 ARG A C 1
ATOM 4150 O O . ARG A 1 547 ? 18.358 25.342 -6.397 1.00 56.25 547 ARG A O 1
ATOM 4157 N N . GLN A 1 548 ? 19.079 23.811 -7.867 1.00 61.28 548 GLN A N 1
ATOM 4158 C CA . GLN A 1 548 ? 18.322 24.261 -9.041 1.00 61.28 548 GLN A CA 1
ATOM 4159 C C . GLN A 1 548 ? 17.241 23.240 -9.396 1.00 61.28 548 GLN A C 1
ATOM 4161 O O . GLN A 1 548 ? 17.334 22.084 -8.992 1.00 61.28 548 GLN A O 1
ATOM 4166 N N . ALA A 1 549 ? 16.237 23.641 -10.172 1.00 63.91 549 ALA A N 1
ATOM 4167 C CA . ALA A 1 549 ? 15.252 22.718 -10.718 1.00 63.91 549 ALA A CA 1
ATOM 4168 C C . ALA A 1 549 ? 15.840 21.903 -11.865 1.00 63.91 549 ALA A C 1
ATOM 4170 O O . ALA A 1 549 ? 16.045 22.440 -12.944 1.00 63.91 549 ALA A O 1
ATOM 4171 N N . SER A 1 550 ? 16.123 20.618 -11.630 1.00 72.69 550 SER A N 1
ATOM 4172 C CA . SER A 1 550 ? 16.577 19.699 -12.674 1.00 72.69 550 SER A CA 1
ATOM 4173 C C . SER A 1 550 ? 16.267 18.242 -12.367 1.00 72.69 550 SER A C 1
ATOM 4175 O O . SER A 1 550 ? 16.045 17.888 -11.211 1.00 72.69 550 SER A O 1
ATOM 4177 N N . ILE A 1 551 ? 16.339 17.371 -13.377 1.00 76.06 551 ILE A N 1
ATOM 4178 C CA . ILE A 1 551 ? 16.163 15.920 -13.198 1.00 76.06 551 ILE A CA 1
ATOM 4179 C C . ILE A 1 551 ? 17.137 15.307 -12.166 1.00 76.06 551 ILE A C 1
ATOM 4181 O O . ILE A 1 551 ? 16.817 14.292 -11.558 1.00 76.06 551 ILE A O 1
ATOM 4185 N N . LEU A 1 552 ? 18.288 15.945 -11.911 1.00 77.81 552 LEU A N 1
ATOM 4186 C CA . LEU A 1 552 ? 19.319 15.478 -10.969 1.00 77.81 552 LEU A CA 1
ATOM 4187 C C . LEU A 1 552 ? 19.101 15.936 -9.515 1.00 77.81 552 LEU A C 1
ATOM 4189 O O . LEU A 1 552 ? 19.742 15.447 -8.582 1.00 77.81 552 LEU A O 1
ATOM 4193 N N . THR A 1 553 ? 18.255 16.940 -9.311 1.00 76.00 553 THR A N 1
ATOM 4194 C CA . THR A 1 553 ? 18.051 17.627 -8.021 1.00 76.00 553 THR A CA 1
ATOM 4195 C C . THR A 1 553 ? 16.600 17.557 -7.554 1.00 76.00 553 THR A C 1
ATOM 4197 O O . THR A 1 553 ? 16.325 17.713 -6.366 1.00 76.00 553 THR A O 1
ATOM 4200 N N . MET A 1 554 ? 15.658 17.311 -8.469 1.00 76.00 554 MET A N 1
ATOM 4201 C CA . MET A 1 554 ? 14.223 17.315 -8.201 1.00 76.00 554 MET A CA 1
ATOM 4202 C C . MET A 1 554 ? 13.827 16.251 -7.171 1.00 76.00 554 MET A C 1
ATOM 4204 O O . MET A 1 554 ? 13.095 16.573 -6.239 1.00 76.00 554 MET A O 1
ATOM 4208 N N . ARG A 1 555 ? 14.357 15.028 -7.318 1.00 80.81 555 ARG A N 1
ATOM 4209 C CA . ARG A 1 555 ? 14.110 13.849 -6.463 1.00 80.81 555 ARG A CA 1
ATOM 4210 C C . ARG A 1 555 ? 15.421 13.139 -6.084 1.00 80.81 555 ARG A C 1
ATOM 4212 O O . ARG A 1 555 ? 15.571 11.926 -6.227 1.00 80.81 555 ARG A O 1
ATOM 4219 N N . ARG A 1 556 ? 16.418 13.923 -5.662 1.00 84.81 556 ARG A N 1
ATOM 4220 C CA . ARG A 1 556 ? 17.710 13.412 -5.180 1.00 84.81 556 ARG A CA 1
ATOM 4221 C C . ARG A 1 556 ? 17.534 12.721 -3.830 1.00 84.81 556 ARG A C 1
ATOM 4223 O O . ARG A 1 556 ? 16.898 13.285 -2.951 1.00 84.81 556 ARG A O 1
ATOM 4230 N N . ILE A 1 557 ? 18.121 11.538 -3.674 1.00 88.69 557 ILE A N 1
ATOM 4231 C CA . ILE A 1 557 ? 18.030 10.688 -2.478 1.00 88.69 557 ILE A CA 1
ATOM 4232 C C . ILE A 1 557 ? 19.157 10.998 -1.505 1.00 88.69 557 ILE A C 1
ATOM 4234 O O . ILE A 1 557 ? 18.916 11.204 -0.322 1.00 88.69 557 ILE A O 1
ATOM 4238 N N . VAL A 1 558 ? 20.386 11.056 -2.017 1.00 88.00 558 VAL A N 1
ATOM 4239 C CA . VAL A 1 558 ? 21.591 11.387 -1.255 1.00 88.00 558 VAL A CA 1
ATOM 4240 C C . VAL A 1 558 ? 22.416 12.357 -2.084 1.00 88.00 558 VAL A C 1
ATOM 4242 O O . VAL A 1 558 ? 22.630 12.144 -3.278 1.00 88.00 558 VAL A O 1
ATOM 4245 N N . ASP A 1 559 ? 22.838 13.448 -1.458 1.00 84.56 559 ASP A N 1
ATOM 4246 C CA . ASP A 1 559 ? 23.779 14.401 -2.026 1.00 84.56 559 ASP A CA 1
ATOM 4247 C C . ASP A 1 559 ? 25.214 14.009 -1.663 1.00 84.56 559 ASP A C 1
ATOM 4249 O O . ASP A 1 559 ? 25.669 14.298 -0.556 1.00 84.56 559 ASP A O 1
ATOM 4253 N N . GLY A 1 560 ? 25.930 13.391 -2.608 1.00 76.44 560 GLY A N 1
ATOM 4254 C CA . GLY A 1 560 ? 27.287 12.875 -2.400 1.00 76.44 560 GLY A CA 1
ATOM 4255 C C . GLY A 1 560 ? 28.326 13.937 -2.025 1.00 76.44 560 GLY A C 1
ATOM 4256 O O . GLY A 1 560 ? 29.384 13.602 -1.500 1.00 76.44 560 GLY A O 1
ATOM 4257 N N . THR A 1 561 ? 28.027 15.222 -2.250 1.00 71.50 561 THR A N 1
ATOM 4258 C CA . THR A 1 561 ? 28.925 16.336 -1.904 1.00 71.50 561 THR A CA 1
ATOM 4259 C C . THR A 1 561 ? 28.833 16.755 -0.438 1.00 71.50 561 THR A C 1
ATOM 4261 O O . THR A 1 561 ? 29.803 17.266 0.123 1.00 71.50 561 THR A O 1
ATOM 4264 N N . THR A 1 562 ? 27.669 16.562 0.190 1.00 70.06 562 THR A N 1
ATOM 4265 C CA . THR A 1 562 ? 27.411 16.987 1.574 1.00 70.06 562 THR A CA 1
ATOM 4266 C C . THR A 1 562 ? 27.141 15.827 2.526 1.00 70.06 562 THR A C 1
ATOM 4268 O O . THR A 1 562 ? 27.102 16.041 3.742 1.00 70.06 562 THR A O 1
ATOM 4271 N N . SER A 1 563 ? 26.993 14.607 2.004 1.00 73.06 563 SER A N 1
ATOM 4272 C CA . SER A 1 563 ? 26.896 13.386 2.794 1.00 73.06 563 SER A CA 1
ATOM 4273 C C . SER A 1 563 ? 28.232 13.041 3.455 1.00 73.06 563 SER A C 1
ATOM 4275 O O . SER A 1 563 ? 29.315 13.228 2.900 1.00 73.06 563 SER A O 1
ATOM 4277 N N . ARG A 1 564 ? 28.163 12.477 4.666 1.00 77.69 564 ARG A N 1
ATOM 4278 C CA . ARG A 1 564 ? 29.349 12.018 5.415 1.00 77.69 564 ARG A CA 1
ATOM 4279 C C . ARG A 1 564 ? 30.159 10.940 4.702 1.00 77.69 564 ARG A C 1
ATOM 4281 O O . ARG A 1 564 ? 31.347 10.809 4.975 1.00 77.69 564 ARG A O 1
ATOM 4288 N N . ASP A 1 565 ? 29.524 10.154 3.839 1.00 68.50 565 ASP A N 1
ATOM 4289 C CA . ASP A 1 565 ? 30.215 9.114 3.081 1.00 68.50 565 ASP A CA 1
ATOM 4290 C C . ASP A 1 565 ? 31.032 9.673 1.904 1.00 68.50 565 ASP A C 1
ATOM 4292 O O . ASP A 1 565 ? 31.908 8.963 1.408 1.00 68.50 565 ASP A O 1
ATOM 4296 N N . GLY A 1 566 ? 30.783 10.929 1.495 1.00 60.97 566 GLY A N 1
ATOM 4297 C CA . GLY A 1 566 ? 31.510 11.668 0.456 1.00 60.97 566 GLY A CA 1
ATOM 4298 C C . GLY A 1 566 ? 31.581 10.969 -0.904 1.00 60.97 566 GLY A C 1
ATOM 4299 O O . GLY A 1 566 ? 32.469 11.277 -1.698 1.00 60.97 566 GLY A O 1
ATOM 4300 N N . ARG A 1 567 ? 30.737 9.953 -1.128 1.00 61.94 567 ARG A N 1
ATOM 4301 C CA . ARG A 1 567 ? 30.843 8.999 -2.247 1.00 61.94 567 ARG A CA 1
ATOM 4302 C C . ARG A 1 567 ? 29.497 8.633 -2.864 1.00 61.94 567 ARG A C 1
ATOM 4304 O O . ARG A 1 567 ? 29.478 8.185 -4.003 1.00 61.94 567 ARG A O 1
ATOM 4311 N N . THR A 1 568 ? 28.388 8.791 -2.138 1.00 61.81 568 THR A N 1
ATOM 4312 C CA . THR A 1 568 ? 27.075 8.321 -2.597 1.00 61.81 568 THR A CA 1
ATOM 4313 C C . THR A 1 568 ? 26.238 9.482 -3.123 1.00 61.81 568 THR A C 1
ATOM 4315 O O . THR A 1 568 ? 25.552 10.151 -2.354 1.00 61.81 568 THR A O 1
ATOM 4318 N N . SER A 1 569 ? 26.227 9.696 -4.437 1.00 77.69 569 SER A N 1
ATOM 4319 C CA . SER A 1 569 ? 25.164 10.474 -5.085 1.00 77.69 569 SER A CA 1
ATOM 4320 C C . SER A 1 569 ? 24.115 9.506 -5.614 1.00 77.69 569 SER A C 1
ATOM 4322 O O . SER A 1 569 ? 24.398 8.715 -6.511 1.00 77.69 569 SER A O 1
ATOM 4324 N N . ALA A 1 570 ? 22.906 9.551 -5.062 1.00 79.25 570 ALA A N 1
ATOM 4325 C CA . ALA A 1 570 ? 21.794 8.715 -5.507 1.00 79.25 570 ALA A CA 1
ATOM 4326 C C . ALA A 1 570 ? 20.557 9.575 -5.759 1.00 79.25 570 ALA A C 1
ATOM 4328 O O . ALA A 1 570 ? 20.304 10.541 -5.035 1.00 79.25 570 ALA A O 1
ATOM 4329 N N . LEU A 1 571 ? 19.776 9.239 -6.780 1.00 79.25 571 LEU A N 1
ATOM 4330 C CA . LEU A 1 571 ? 18.559 9.963 -7.152 1.00 79.25 571 LEU A CA 1
ATOM 4331 C C . LEU A 1 571 ? 17.509 9.017 -7.740 1.00 79.25 571 LEU A C 1
ATOM 4333 O O . LEU A 1 571 ? 17.853 7.971 -8.293 1.00 79.25 571 LEU A O 1
ATOM 4337 N N . ILE A 1 572 ? 16.231 9.403 -7.658 1.00 74.19 572 ILE A N 1
ATOM 4338 C CA . ILE A 1 572 ? 15.221 8.804 -8.533 1.00 74.19 572 ILE A CA 1
ATOM 4339 C C . ILE A 1 572 ? 15.291 9.513 -9.880 1.00 74.19 572 ILE A C 1
ATOM 4341 O O . ILE A 1 572 ? 15.051 10.720 -9.971 1.00 74.19 572 ILE A O 1
ATOM 4345 N N . CYS A 1 573 ? 15.565 8.757 -10.938 1.00 65.38 573 CYS A N 1
ATOM 4346 C CA . CYS A 1 573 ? 15.407 9.240 -12.298 1.00 65.38 573 CYS A CA 1
ATOM 4347 C C . CYS A 1 573 ? 13.913 9.203 -12.643 1.00 65.38 573 CYS A C 1
ATOM 4349 O O . CYS A 1 573 ? 13.420 8.231 -13.210 1.00 65.38 573 CYS A O 1
ATOM 4351 N N . TYR A 1 574 ? 13.188 10.241 -12.217 1.00 66.44 574 TYR A N 1
ATOM 4352 C CA . TYR A 1 574 ? 11.753 10.388 -12.446 1.00 66.44 574 TYR A CA 1
ATOM 4353 C C . TYR A 1 574 ? 11.451 11.654 -13.243 1.00 66.44 574 TYR A C 1
ATOM 4355 O O . TYR A 1 574 ? 11.800 12.766 -12.839 1.00 66.44 574 TYR A O 1
ATOM 4363 N N . ALA A 1 575 ? 10.751 11.478 -14.360 1.00 63.47 575 ALA A N 1
ATOM 4364 C CA . ALA A 1 575 ? 10.201 12.553 -15.176 1.00 63.47 575 ALA A CA 1
ATOM 4365 C C . ALA A 1 575 ? 8.795 12.159 -15.641 1.00 63.47 575 ALA A C 1
ATOM 4367 O O . ALA A 1 575 ? 8.529 10.978 -15.841 1.00 63.47 575 ALA A O 1
ATOM 4368 N N . ASN A 1 576 ? 7.919 13.131 -15.916 1.00 64.00 576 ASN A N 1
ATOM 4369 C CA . ASN A 1 576 ? 6.558 12.875 -16.429 1.00 64.00 576 ASN A CA 1
ATOM 4370 C C . ASN A 1 576 ? 6.538 12.050 -17.740 1.00 64.00 576 ASN A C 1
ATOM 4372 O O . ASN A 1 576 ? 5.508 11.524 -18.143 1.00 64.00 576 ASN A O 1
ATOM 4376 N N . ALA A 1 577 ? 7.679 11.921 -18.428 1.00 72.81 577 ALA A N 1
ATOM 4377 C CA . ALA A 1 577 ? 7.844 11.052 -19.594 1.00 72.81 577 ALA A CA 1
ATOM 4378 C C . ALA A 1 577 ? 7.910 9.543 -19.256 1.00 72.81 577 ALA A C 1
ATOM 4380 O O . ALA A 1 577 ? 7.857 8.719 -20.167 1.00 72.81 577 ALA A O 1
ATOM 4381 N N . GLN A 1 578 ? 8.050 9.178 -17.980 1.00 85.75 578 GLN A N 1
ATOM 4382 C CA . GLN A 1 578 ? 8.213 7.799 -17.515 1.00 85.75 578 GLN A CA 1
ATOM 4383 C C . GLN A 1 578 ? 6.889 7.077 -17.258 1.00 85.75 578 GLN A C 1
ATOM 4385 O O . GLN A 1 578 ? 6.852 5.850 -17.301 1.00 85.75 578 GLN A O 1
ATOM 4390 N N . ASP A 1 579 ? 5.810 7.816 -17.003 1.00 90.38 579 ASP A N 1
ATOM 4391 C CA . ASP A 1 579 ? 4.497 7.228 -16.747 1.00 90.38 579 ASP A CA 1
ATOM 4392 C C . ASP A 1 579 ? 4.060 6.334 -17.917 1.00 90.38 579 ASP A C 1
ATOM 4394 O O . ASP A 1 579 ? 4.320 6.639 -19.088 1.00 90.38 579 ASP A O 1
ATOM 4398 N N . TYR A 1 580 ? 3.414 5.210 -17.593 1.00 94.19 580 TYR A N 1
ATOM 4399 C CA . TYR A 1 580 ? 2.958 4.216 -18.559 1.00 94.19 580 TYR A CA 1
ATOM 4400 C C . TYR A 1 580 ? 1.420 4.123 -18.574 1.00 94.19 580 TYR A C 1
ATOM 4402 O O . TYR A 1 580 ? 0.836 3.381 -17.779 1.00 94.19 580 TYR A O 1
ATOM 4410 N N . PRO A 1 581 ? 0.742 4.857 -19.478 1.00 93.81 581 PRO A N 1
ATOM 4411 C CA . PRO A 1 581 ? -0.707 4.776 -19.647 1.00 93.81 581 PRO A CA 1
ATOM 4412 C C . PRO A 1 581 ? -1.166 3.391 -20.120 1.00 93.81 581 PRO A C 1
ATOM 4414 O O . PRO A 1 581 ? -0.519 2.759 -20.967 1.00 93.81 581 PRO A O 1
ATOM 4417 N N . LEU A 1 582 ? -2.309 2.936 -19.605 1.00 93.50 582 LEU A N 1
ATOM 4418 C CA . LEU A 1 582 ? -2.797 1.559 -19.778 1.00 93.50 582 LEU A CA 1
ATOM 4419 C C . LEU A 1 582 ? -3.943 1.425 -20.788 1.00 93.50 582 LEU A C 1
ATOM 4421 O O . LEU A 1 582 ? -4.198 0.329 -21.278 1.00 93.50 582 LEU A O 1
ATOM 4425 N N . GLU A 1 583 ? -4.588 2.534 -21.151 1.00 90.25 583 GLU A N 1
ATOM 4426 C CA . GLU A 1 583 ? -5.813 2.534 -21.952 1.00 90.25 583 GLU A CA 1
ATOM 4427 C C . GLU A 1 583 ? -5.643 1.922 -23.359 1.00 90.25 583 GLU A C 1
ATOM 4429 O O . GLU A 1 583 ? -6.402 1.048 -23.777 1.00 90.25 583 GLU A O 1
ATOM 4434 N N . ARG A 1 584 ? -4.640 2.382 -24.115 1.00 91.94 584 ARG A N 1
ATOM 4435 C CA . ARG A 1 584 ? -4.364 1.932 -25.490 1.00 91.94 584 ARG A CA 1
ATOM 4436 C C . ARG A 1 584 ? -2.938 1.409 -25.561 1.00 91.94 584 ARG A C 1
ATOM 4438 O O . ARG A 1 584 ? -2.013 2.188 -25.777 1.00 91.94 584 ARG A O 1
ATOM 4445 N N . LEU A 1 585 ? -2.748 0.112 -25.341 1.00 95.50 585 LEU A N 1
ATOM 4446 C CA . LEU A 1 585 ? -1.427 -0.530 -25.311 1.00 95.50 585 LEU A CA 1
ATOM 4447 C C . LEU A 1 585 ? -0.766 -0.585 -26.706 1.00 95.50 585 LEU A C 1
ATOM 4449 O O . LEU A 1 585 ? -1.484 -0.601 -27.712 1.00 95.50 585 LEU A O 1
ATOM 4453 N N . PRO A 1 586 ? 0.581 -0.616 -26.791 1.00 96.62 586 PRO A N 1
ATOM 4454 C CA . PRO A 1 586 ? 1.283 -0.894 -28.042 1.00 96.62 586 PRO A CA 1
ATOM 4455 C C . PRO A 1 586 ? 0.849 -2.235 -28.645 1.00 96.62 586 PRO A C 1
ATOM 4457 O O . PRO A 1 586 ? 0.484 -3.164 -27.922 1.00 96.62 586 PRO A O 1
ATOM 4460 N N . ARG A 1 587 ? 0.904 -2.354 -29.974 1.00 97.06 587 ARG A N 1
ATOM 4461 C CA . ARG A 1 587 ? 0.353 -3.497 -30.713 1.00 97.06 587 ARG A CA 1
ATOM 4462 C C . ARG A 1 587 ? 0.965 -4.823 -30.276 1.00 97.06 587 ARG A C 1
ATOM 4464 O O . ARG A 1 587 ? 0.216 -5.767 -30.074 1.00 97.06 587 ARG A O 1
ATOM 4471 N N . HIS A 1 588 ? 2.280 -4.886 -30.064 1.00 96.56 588 HIS A N 1
ATOM 4472 C CA . HIS A 1 588 ? 2.947 -6.118 -29.625 1.00 96.56 588 HIS A CA 1
ATOM 4473 C C . HIS A 1 588 ? 2.494 -6.563 -28.228 1.00 96.56 588 HIS A C 1
ATOM 4475 O O . HIS A 1 588 ? 2.333 -7.757 -27.993 1.00 96.56 588 HIS A O 1
ATOM 4481 N N . VAL A 1 589 ? 2.238 -5.615 -27.320 1.00 98.12 589 VAL A N 1
ATOM 4482 C CA . VAL A 1 589 ? 1.700 -5.896 -25.978 1.00 98.12 589 VAL A CA 1
ATOM 4483 C C . VAL A 1 589 ? 0.258 -6.380 -26.086 1.00 98.12 589 VAL A C 1
ATOM 4485 O O . VAL A 1 589 ? -0.103 -7.388 -25.485 1.00 98.12 589 VAL A O 1
ATOM 4488 N N . ALA A 1 590 ? -0.562 -5.684 -26.878 1.00 97.81 590 ALA A N 1
ATOM 4489 C CA . ALA A 1 590 ? -1.952 -6.057 -27.095 1.00 97.81 590 ALA A CA 1
ATOM 4490 C C . ALA A 1 590 ? -2.059 -7.460 -27.713 1.00 97.81 590 ALA A C 1
ATOM 4492 O O . ALA A 1 590 ? -2.750 -8.306 -27.164 1.00 97.81 590 ALA A O 1
ATOM 4493 N N . GLU A 1 591 ? -1.322 -7.745 -28.788 1.00 98.12 591 GLU A N 1
ATOM 4494 C CA . GLU A 1 591 ? -1.295 -9.059 -29.442 1.00 98.12 591 GLU A CA 1
ATOM 4495 C C . GLU A 1 591 ? -0.829 -10.172 -28.494 1.00 98.12 591 GLU A C 1
ATOM 4497 O O . GLU A 1 591 ? -1.426 -11.248 -28.486 1.00 98.12 591 GLU A O 1
ATOM 4502 N N . ALA A 1 592 ? 0.189 -9.924 -27.661 1.00 98.31 592 ALA A N 1
ATOM 4503 C CA . ALA A 1 592 ? 0.637 -10.887 -26.656 1.00 98.31 592 ALA A CA 1
ATOM 4504 C C . ALA A 1 592 ? -0.437 -11.157 -25.588 1.00 98.31 592 ALA A C 1
ATOM 4506 O O . ALA A 1 592 ? -0.636 -12.303 -25.192 1.00 98.31 592 ALA A O 1
ATOM 4507 N N . LEU A 1 593 ? -1.172 -10.130 -25.153 1.00 98.31 593 LEU A N 1
ATOM 4508 C CA . LEU A 1 593 ? -2.297 -10.298 -24.231 1.00 98.31 593 LEU A CA 1
ATOM 4509 C C . LEU A 1 593 ? -3.431 -11.103 -24.873 1.00 98.31 593 LEU A C 1
ATOM 4511 O O . LEU A 1 593 ? -3.919 -12.049 -24.256 1.00 98.31 593 LEU A O 1
ATOM 4515 N N . GLU A 1 594 ? -3.807 -10.796 -26.114 1.00 98.19 594 GLU A N 1
ATOM 4516 C CA . GLU A 1 594 ? -4.860 -11.517 -26.846 1.00 98.19 594 GLU A CA 1
ATOM 4517 C C . GLU A 1 594 ? -4.533 -13.007 -27.050 1.00 98.19 594 GLU A C 1
ATOM 4519 O O . GLU A 1 594 ? -5.440 -13.837 -27.099 1.00 98.19 594 GLU A O 1
ATOM 4524 N N . GLN A 1 595 ? -3.247 -13.373 -27.112 1.00 97.81 595 GLN A N 1
ATOM 4525 C CA . GLN A 1 595 ? -2.815 -14.776 -27.142 1.00 97.81 595 GLN A CA 1
ATOM 4526 C C . GLN A 1 595 ? -3.063 -15.510 -25.817 1.00 97.81 595 GLN A C 1
ATOM 4528 O O . GLN A 1 595 ? -3.206 -16.732 -25.825 1.00 97.81 595 GLN A O 1
ATOM 4533 N N . THR A 1 596 ? -3.112 -14.795 -24.687 1.00 97.69 596 THR A N 1
ATOM 4534 C CA . THR A 1 596 ? -3.451 -15.401 -23.389 1.00 97.69 596 THR A CA 1
ATOM 4535 C C . THR A 1 596 ? -4.949 -15.652 -23.266 1.00 97.69 596 THR A C 1
ATOM 4537 O O . THR A 1 596 ? -5.367 -16.710 -22.802 1.00 97.69 596 THR A O 1
ATOM 4540 N N . GLU A 1 597 ? -5.754 -14.676 -23.683 1.00 97.19 597 GLU A N 1
ATOM 4541 C CA . GLU A 1 597 ? -7.207 -14.696 -23.598 1.00 97.19 597 GLU A CA 1
ATOM 4542 C C . GLU A 1 597 ? -7.776 -13.600 -24.517 1.00 97.19 597 GLU A C 1
ATOM 4544 O O . GLU A 1 597 ? -7.357 -12.442 -24.411 1.00 97.19 597 GLU A O 1
ATOM 4549 N N . PRO A 1 598 ? -8.754 -13.915 -25.384 1.00 97.38 598 PRO A N 1
ATOM 4550 C CA . PRO A 1 598 ? -9.417 -12.905 -26.201 1.00 97.38 598 PRO A CA 1
ATOM 4551 C C . PRO A 1 598 ? -10.025 -11.775 -25.355 1.00 97.38 598 PRO A C 1
ATOM 4553 O O . PRO A 1 598 ? -10.779 -12.014 -24.414 1.00 97.38 598 PRO A O 1
ATOM 4556 N N . GLY A 1 599 ? -9.719 -10.530 -25.708 1.00 95.50 599 GLY A N 1
ATOM 4557 C CA . GLY A 1 599 ? -10.119 -9.319 -24.998 1.00 95.50 599 GLY A CA 1
ATOM 4558 C C . GLY A 1 599 ? -9.207 -8.925 -23.832 1.00 95.50 599 GLY A C 1
ATOM 4559 O O . GLY A 1 599 ? -9.450 -7.878 -23.225 1.00 95.50 599 GLY A O 1
ATOM 4560 N N . ALA A 1 600 ? -8.158 -9.697 -23.513 1.00 96.44 600 ALA A N 1
ATOM 4561 C CA . ALA A 1 600 ? -7.245 -9.390 -22.409 1.00 96.44 600 ALA A CA 1
ATOM 4562 C C . ALA A 1 600 ? -6.575 -8.016 -22.542 1.00 96.44 600 ALA A C 1
ATOM 4564 O O . ALA A 1 600 ? -6.368 -7.350 -21.530 1.00 96.44 600 ALA A O 1
ATOM 4565 N N . SER A 1 601 ? -6.302 -7.543 -23.764 1.00 95.81 601 SER A N 1
ATOM 4566 C CA . SER A 1 601 ? -5.708 -6.215 -23.997 1.00 95.81 601 SER A CA 1
ATOM 4567 C C . SER A 1 601 ? -6.598 -5.046 -23.560 1.00 95.81 601 SER A C 1
ATOM 4569 O O . SER A 1 601 ? -6.109 -3.929 -23.404 1.00 95.81 601 SER A O 1
ATOM 4571 N N . LYS A 1 602 ? -7.895 -5.299 -23.344 1.00 93.94 602 LYS A N 1
ATOM 4572 C CA . LYS A 1 602 ? -8.895 -4.314 -22.906 1.00 93.94 602 LYS A CA 1
ATOM 4573 C C . LYS A 1 602 ? -9.287 -4.470 -21.437 1.00 93.94 602 LYS A C 1
ATOM 4575 O O . LYS A 1 602 ? -10.152 -3.736 -20.961 1.00 93.94 602 LYS A O 1
ATOM 4580 N N . LYS A 1 603 ? -8.703 -5.435 -20.717 1.00 94.88 603 LYS A N 1
ATOM 4581 C CA . LYS A 1 603 ? -8.962 -5.622 -19.286 1.00 94.88 603 LYS A CA 1
ATOM 4582 C C . LYS A 1 603 ? -8.296 -4.519 -18.484 1.00 94.88 603 LYS A C 1
ATOM 4584 O O . LYS A 1 603 ? -7.168 -4.127 -18.770 1.00 94.88 603 LYS A O 1
ATOM 4589 N N . ASN A 1 604 ? -8.974 -4.061 -17.438 1.00 94.44 604 ASN A N 1
ATOM 4590 C CA . ASN A 1 604 ? -8.312 -3.272 -16.412 1.00 94.44 604 ASN A CA 1
ATOM 4591 C C . ASN A 1 604 ? -7.168 -4.088 -15.787 1.00 94.44 604 ASN A C 1
ATOM 4593 O O . ASN A 1 604 ? -7.308 -5.300 -15.598 1.00 94.44 604 ASN A O 1
ATOM 4597 N N . LEU A 1 605 ? -6.048 -3.439 -15.462 1.00 93.69 605 LEU A N 1
ATOM 4598 C CA . LEU A 1 605 ? -4.858 -4.101 -14.923 1.00 93.69 605 LEU A CA 1
ATOM 4599 C C . LEU A 1 605 ? -5.175 -4.905 -13.649 1.00 93.69 605 LEU A C 1
ATOM 4601 O O . LEU A 1 605 ? -4.625 -5.989 -13.439 1.00 93.69 605 LEU A O 1
ATOM 4605 N N . VAL A 1 606 ? -6.127 -4.437 -12.836 1.00 92.44 606 VAL A N 1
ATOM 4606 C CA . VAL A 1 606 ? -6.560 -5.151 -11.623 1.00 92.44 606 VAL A CA 1
ATOM 4607 C C . VAL A 1 606 ? -7.293 -6.458 -11.940 1.00 92.44 606 VAL A C 1
ATOM 4609 O O . VAL A 1 606 ? -7.203 -7.405 -11.167 1.00 92.44 606 VAL A O 1
ATOM 4612 N N . LEU A 1 607 ? -7.950 -6.560 -13.099 1.00 93.69 607 LEU A N 1
ATOM 4613 C CA . LEU A 1 607 ? -8.674 -7.755 -13.550 1.00 93.69 607 LEU A CA 1
ATOM 4614 C C . LEU A 1 607 ? -7.781 -8.764 -14.280 1.00 93.69 607 LEU A C 1
ATOM 4616 O O . LEU A 1 607 ? -8.177 -9.918 -14.451 1.00 93.69 607 LEU A O 1
ATOM 4620 N N . MET A 1 608 ? -6.590 -8.347 -14.709 1.00 94.56 608 MET A N 1
ATOM 4621 C CA . MET A 1 608 ? -5.626 -9.229 -15.361 1.00 94.56 608 MET A CA 1
ATOM 4622 C C . MET A 1 608 ? -5.119 -10.317 -14.404 1.00 94.56 608 MET A C 1
ATOM 4624 O O . MET A 1 608 ? -4.990 -10.111 -13.192 1.00 94.56 608 MET A O 1
ATOM 4628 N N . THR A 1 609 ? -4.803 -11.486 -14.961 1.00 93.19 609 THR A N 1
ATOM 4629 C CA . THR A 1 609 ? -4.033 -12.518 -14.253 1.00 93.19 609 THR A CA 1
ATOM 4630 C C . THR A 1 609 ? -2.592 -12.050 -14.040 1.00 93.19 609 THR A C 1
ATOM 4632 O O . THR A 1 609 ? -2.114 -11.149 -14.730 1.00 93.19 609 THR A O 1
ATOM 4635 N N . ARG A 1 610 ? -1.848 -12.684 -13.124 1.00 90.06 610 ARG A N 1
ATOM 4636 C CA . ARG A 1 610 ? -0.428 -12.353 -12.905 1.00 90.06 610 ARG A CA 1
ATOM 4637 C C . ARG A 1 610 ? 0.398 -12.473 -14.192 1.00 90.06 610 ARG A C 1
ATOM 4639 O O . ARG A 1 610 ? 1.166 -11.572 -14.505 1.00 90.06 610 ARG A O 1
ATOM 4646 N N . ALA A 1 611 ? 0.178 -13.532 -14.973 1.00 93.19 611 ALA A N 1
ATOM 4647 C CA . ALA A 1 611 ? 0.855 -13.733 -16.255 1.00 93.19 611 ALA A CA 1
ATOM 4648 C C . ALA A 1 611 ? 0.528 -12.629 -17.278 1.00 93.19 611 ALA A C 1
ATOM 4650 O O . ALA A 1 611 ? 1.418 -12.159 -17.979 1.00 93.19 611 ALA A O 1
ATOM 4651 N N . GLN A 1 612 ? -0.729 -12.173 -17.335 1.00 97.44 612 GLN A N 1
ATOM 4652 C CA . GLN A 1 612 ? -1.131 -11.042 -18.179 1.00 97.44 612 GLN A CA 1
ATOM 4653 C C . GLN A 1 612 ? -0.476 -9.730 -17.721 1.00 97.44 612 GLN A C 1
ATOM 4655 O O . GLN A 1 612 ? 0.046 -8.986 -18.549 1.00 97.44 612 GLN A O 1
ATOM 4660 N N . ARG A 1 613 ? -0.441 -9.461 -16.408 1.00 96.38 613 ARG A N 1
ATOM 4661 C CA . ARG A 1 613 ? 0.231 -8.272 -15.859 1.00 96.38 613 ARG A CA 1
ATOM 4662 C C . ARG A 1 613 ? 1.719 -8.253 -16.204 1.00 96.38 613 ARG A C 1
ATOM 4664 O O . ARG A 1 613 ? 2.214 -7.204 -16.597 1.00 96.38 613 ARG A O 1
ATOM 4671 N N . GLU A 1 614 ? 2.409 -9.395 -16.157 1.00 96.19 614 GLU A N 1
ATOM 4672 C CA . GLU A 1 614 ? 3.832 -9.463 -16.525 1.00 96.19 614 GLU A CA 1
ATOM 4673 C C . GLU A 1 614 ? 4.116 -9.066 -17.980 1.00 96.19 614 GLU A C 1
ATOM 4675 O O . GLU A 1 614 ? 5.161 -8.475 -18.248 1.00 96.19 614 GLU A O 1
ATOM 4680 N N . ILE A 1 615 ? 3.188 -9.306 -18.914 1.00 98.31 615 ILE A N 1
ATOM 4681 C CA . ILE A 1 615 ? 3.321 -8.836 -20.305 1.00 98.31 615 ILE A CA 1
ATOM 4682 C C . ILE A 1 615 ? 3.343 -7.300 -20.348 1.00 98.31 615 ILE A C 1
ATOM 4684 O O . ILE A 1 615 ? 4.198 -6.704 -21.004 1.00 98.31 615 ILE A O 1
ATOM 4688 N N . VAL A 1 616 ? 2.435 -6.652 -19.611 1.00 97.88 616 VAL A N 1
ATOM 4689 C CA . VAL A 1 616 ? 2.382 -5.185 -19.498 1.00 97.88 616 VAL A CA 1
ATOM 4690 C C . VAL A 1 616 ? 3.609 -4.654 -18.751 1.00 97.88 616 VAL A C 1
ATOM 4692 O O . VAL A 1 616 ? 4.221 -3.673 -19.171 1.00 97.88 616 VAL A O 1
ATOM 4695 N N . PHE A 1 617 ? 4.001 -5.314 -17.661 1.00 97.38 617 PHE A N 1
ATOM 4696 C CA . PHE A 1 617 ? 5.135 -4.913 -16.833 1.00 97.38 617 PHE A CA 1
ATOM 4697 C C . PHE A 1 617 ? 6.462 -5.013 -17.573 1.00 97.38 617 PHE A C 1
ATOM 4699 O O . PHE A 1 617 ? 7.292 -4.121 -17.430 1.00 97.38 617 PHE A O 1
ATOM 4706 N N . ALA A 1 618 ? 6.657 -6.034 -18.408 1.00 97.19 618 ALA A N 1
ATOM 4707 C CA . ALA A 1 618 ? 7.850 -6.148 -19.237 1.00 97.19 618 ALA A CA 1
ATOM 4708 C C . ALA A 1 618 ? 8.018 -4.931 -20.166 1.00 97.19 618 ALA A C 1
ATOM 4710 O O . ALA A 1 618 ? 9.108 -4.360 -20.234 1.00 97.19 618 ALA A O 1
ATOM 4711 N N . ASP A 1 619 ? 6.940 -4.479 -20.819 1.00 97.44 619 ASP A N 1
ATOM 4712 C CA . ASP A 1 619 ? 6.982 -3.287 -21.677 1.00 97.44 619 ASP A CA 1
ATOM 4713 C C . ASP A 1 619 ? 7.132 -1.986 -20.866 1.00 97.44 619 ASP A C 1
ATOM 4715 O O . ASP A 1 619 ? 7.856 -1.078 -21.276 1.00 97.44 619 ASP A O 1
ATOM 4719 N N . ALA A 1 620 ? 6.518 -1.896 -19.682 1.00 96.31 620 ALA A N 1
ATOM 4720 C CA . ALA A 1 620 ? 6.664 -0.747 -18.784 1.00 96.31 620 ALA A CA 1
ATOM 4721 C C . ALA A 1 620 ? 8.085 -0.618 -18.189 1.00 96.31 620 ALA A C 1
ATOM 4723 O O . ALA A 1 620 ? 8.610 0.496 -18.062 1.00 96.31 620 ALA A O 1
ATOM 4724 N N . ARG A 1 621 ? 8.743 -1.743 -17.874 1.00 96.19 621 ARG A N 1
ATOM 4725 C CA . ARG A 1 621 ? 10.163 -1.795 -17.485 1.00 96.19 621 ARG A CA 1
ATOM 4726 C C . ARG A 1 621 ? 11.052 -1.338 -18.638 1.00 96.19 621 ARG A C 1
ATOM 4728 O O . ARG A 1 621 ? 11.853 -0.422 -18.459 1.00 96.19 621 ARG A O 1
ATOM 4735 N N . ALA A 1 622 ? 10.849 -1.893 -19.837 1.00 96.12 622 ALA A N 1
ATOM 4736 C CA . ALA A 1 622 ? 11.581 -1.487 -21.038 1.00 96.12 622 ALA A CA 1
ATOM 4737 C C . ALA A 1 622 ? 11.391 0.007 -21.356 1.00 96.12 622 ALA A C 1
ATOM 4739 O O . ALA A 1 622 ? 12.356 0.692 -21.687 1.00 96.12 622 ALA A O 1
ATOM 4740 N N . HIS A 1 623 ? 10.176 0.541 -21.177 1.00 95.25 623 HIS A N 1
ATOM 4741 C CA . HIS A 1 623 ? 9.882 1.971 -21.317 1.00 95.25 623 HIS A CA 1
ATOM 4742 C C . HIS A 1 623 ? 10.707 2.835 -20.364 1.00 95.25 623 HIS A C 1
ATOM 4744 O O . HIS A 1 623 ? 11.294 3.830 -20.793 1.00 95.25 623 HIS A O 1
ATOM 4750 N N . SER A 1 624 ? 10.755 2.447 -19.089 1.00 94.62 624 SER A N 1
ATOM 4751 C CA . SER A 1 624 ? 11.487 3.176 -18.051 1.00 94.62 624 SER A CA 1
ATOM 4752 C C . SER A 1 624 ? 12.992 3.134 -18.326 1.00 94.62 624 SER A C 1
ATOM 4754 O O . SER A 1 624 ? 13.647 4.174 -18.356 1.00 94.62 624 SER A O 1
ATOM 4756 N N . LEU A 1 625 ? 13.534 1.959 -18.653 1.00 95.81 625 LEU A N 1
ATOM 4757 C CA . LEU A 1 625 ? 14.927 1.821 -19.083 1.00 95.81 625 LEU A CA 1
ATOM 4758 C C . LEU A 1 625 ? 15.218 2.657 -20.339 1.00 95.81 625 LEU A C 1
ATOM 4760 O O . LEU A 1 625 ? 16.263 3.294 -20.419 1.00 95.81 625 LEU A O 1
ATOM 4764 N N . GLY A 1 626 ? 14.285 2.729 -21.293 1.00 95.56 626 GLY A N 1
ATOM 4765 C CA . GLY A 1 626 ? 14.413 3.563 -22.492 1.00 95.56 626 GLY A CA 1
ATOM 4766 C C . GLY A 1 626 ? 14.582 5.049 -22.174 1.00 95.56 626 GLY A C 1
ATOM 4767 O O . GLY A 1 626 ? 15.385 5.722 -22.820 1.00 95.56 626 GLY A O 1
ATOM 4768 N N . LEU A 1 627 ? 13.906 5.549 -21.133 1.00 93.38 627 LEU A N 1
ATOM 4769 C CA . LEU A 1 627 ? 14.108 6.912 -20.641 1.00 93.38 627 LEU A CA 1
ATOM 4770 C C . LEU A 1 627 ? 15.528 7.103 -20.091 1.00 93.38 627 LEU A C 1
ATOM 4772 O O . LEU A 1 627 ? 16.184 8.080 -20.453 1.00 93.38 627 LEU A O 1
ATOM 4776 N N . LEU A 1 628 ? 16.025 6.178 -19.260 1.00 94.25 628 LEU A N 1
ATOM 4777 C CA . LEU A 1 628 ? 17.394 6.251 -18.738 1.00 94.25 628 LEU A CA 1
ATOM 4778 C C . LEU A 1 628 ? 18.423 6.216 -19.874 1.00 94.25 628 LEU A C 1
ATOM 4780 O O . LEU A 1 628 ? 19.279 7.095 -19.945 1.00 94.25 628 LEU A O 1
ATOM 4784 N N . TYR A 1 629 ? 18.287 5.271 -20.806 1.00 96.06 629 TYR A N 1
ATOM 4785 C CA . TYR A 1 629 ? 19.156 5.167 -21.976 1.00 96.06 629 TYR A CA 1
ATOM 4786 C C . TYR A 1 629 ? 19.163 6.465 -22.798 1.00 96.06 629 TYR A C 1
ATOM 4788 O O . TYR A 1 629 ? 20.228 6.967 -23.162 1.00 96.06 629 TYR A O 1
ATOM 4796 N N . HIS A 1 630 ? 17.990 7.067 -23.035 1.00 94.56 630 HIS A N 1
ATOM 4797 C CA . HIS A 1 630 ? 17.867 8.352 -23.730 1.00 94.56 630 HIS A CA 1
ATOM 4798 C C . HIS A 1 630 ? 18.599 9.487 -22.997 1.00 94.56 630 HIS A C 1
ATOM 4800 O O . HIS A 1 630 ? 19.268 10.318 -23.618 1.00 94.56 630 HIS A O 1
ATOM 4806 N N . LEU A 1 631 ? 18.492 9.523 -21.666 1.00 91.50 631 LEU A N 1
ATOM 4807 C CA . LEU A 1 631 ? 19.158 10.518 -20.828 1.00 91.50 631 LEU A CA 1
ATOM 4808 C C . LEU A 1 631 ? 20.688 10.347 -20.821 1.00 91.50 631 LEU A C 1
ATOM 4810 O O . LEU A 1 631 ? 21.421 11.337 -20.816 1.00 91.50 631 LEU A O 1
ATOM 4814 N N . GLN A 1 632 ? 21.170 9.104 -20.861 1.00 93.50 632 GLN A N 1
ATOM 4815 C CA . GLN A 1 632 ? 22.593 8.756 -20.891 1.00 93.50 632 GLN A CA 1
ATOM 4816 C C . GLN A 1 632 ? 23.257 8.986 -22.254 1.00 93.50 632 GLN A C 1
ATOM 4818 O O . GLN A 1 632 ? 24.474 9.148 -22.313 1.00 93.50 632 GLN A O 1
ATOM 4823 N N . THR A 1 633 ? 22.473 9.011 -23.335 1.00 95.19 633 THR A N 1
ATOM 4824 C CA . THR A 1 633 ? 22.965 9.116 -24.717 1.00 95.19 633 THR A CA 1
ATOM 4825 C C . THR A 1 633 ? 22.544 10.436 -25.368 1.00 95.19 633 THR A C 1
ATOM 4827 O O . THR A 1 633 ? 23.281 11.418 -25.303 1.00 95.19 633 THR A O 1
ATOM 4830 N N . TYR A 1 634 ? 21.334 10.507 -25.931 1.00 93.62 634 TYR A N 1
ATOM 4831 C CA . TYR A 1 634 ? 20.819 11.662 -26.675 1.00 93.62 634 TYR A CA 1
ATOM 4832 C C . TYR A 1 634 ? 20.961 12.983 -25.911 1.00 93.62 634 TYR A C 1
ATOM 4834 O O . TYR A 1 634 ? 21.405 13.992 -26.479 1.00 93.62 634 TYR A O 1
ATOM 4842 N N . VAL A 1 635 ? 20.566 12.977 -24.634 1.00 89.81 635 VAL A N 1
ATOM 4843 C CA . VAL A 1 635 ? 20.627 14.155 -23.761 1.00 89.81 635 VAL A CA 1
ATOM 4844 C C . VAL A 1 635 ? 22.055 14.435 -23.335 1.00 89.81 635 VAL A C 1
ATOM 4846 O O . VAL A 1 635 ? 22.472 15.589 -23.432 1.00 89.81 635 VAL A O 1
ATOM 4849 N N . HIS A 1 636 ? 22.814 13.410 -22.923 1.00 90.38 636 HIS A N 1
ATOM 4850 C CA . HIS A 1 636 ? 24.226 13.575 -22.588 1.00 90.38 636 HIS A CA 1
ATOM 4851 C C . HIS A 1 636 ? 24.961 14.281 -23.717 1.00 90.38 636 HIS A C 1
ATOM 4853 O O . HIS A 1 636 ? 25.603 15.279 -23.433 1.00 90.38 636 HIS A O 1
ATOM 4859 N N . ASP A 1 637 ? 24.825 13.857 -24.975 1.00 91.50 637 ASP A N 1
ATOM 4860 C CA . ASP A 1 637 ? 25.551 14.431 -26.116 1.00 91.50 637 ASP A CA 1
ATOM 4861 C C . ASP A 1 637 ? 25.229 15.915 -26.348 1.00 91.50 637 ASP A C 1
ATOM 4863 O O . ASP A 1 637 ? 26.111 16.694 -26.720 1.00 91.50 637 ASP A O 1
ATOM 4867 N N . ARG A 1 638 ? 23.999 16.339 -26.039 1.00 89.88 638 ARG A N 1
ATOM 4868 C CA . ARG A 1 638 ? 23.506 17.715 -26.236 1.00 89.88 638 ARG A CA 1
ATOM 4869 C C . ARG A 1 638 ? 23.652 18.617 -25.012 1.00 89.88 638 ARG A C 1
ATOM 4871 O O . ARG A 1 638 ? 23.619 19.836 -25.165 1.00 89.88 638 ARG A O 1
ATOM 4878 N N . ALA A 1 639 ? 23.831 18.051 -23.820 1.00 84.00 639 ALA A N 1
ATOM 4879 C CA . ALA A 1 639 ? 23.970 18.819 -22.590 1.00 84.00 639 ALA A CA 1
ATOM 4880 C C . ALA A 1 639 ? 25.235 19.705 -22.630 1.00 84.00 639 ALA A C 1
ATOM 4882 O O . ALA A 1 639 ? 26.315 19.201 -22.964 1.00 84.00 639 ALA A O 1
ATOM 4883 N N . PRO A 1 640 ? 25.139 21.007 -22.295 1.00 76.31 640 PRO A N 1
ATOM 4884 C CA . PRO A 1 640 ? 26.289 21.915 -22.285 1.00 76.31 640 PRO A CA 1
ATOM 4885 C C . PRO A 1 640 ? 27.238 21.643 -21.110 1.00 76.31 640 PRO A C 1
ATOM 4887 O O . PRO A 1 640 ? 28.429 21.947 -21.193 1.00 76.31 640 PRO A O 1
ATOM 4890 N N . ASP A 1 641 ? 26.706 21.064 -20.033 1.00 74.19 641 ASP A N 1
ATOM 4891 C CA . ASP A 1 641 ? 27.452 20.575 -18.884 1.00 74.19 641 ASP A CA 1
ATOM 4892 C C . ASP A 1 641 ? 27.479 19.044 -18.892 1.00 74.19 641 ASP A C 1
ATOM 4894 O O . ASP A 1 641 ? 26.428 18.401 -18.871 1.00 74.19 641 ASP A O 1
ATOM 4898 N N . LYS A 1 642 ? 28.680 18.463 -18.944 1.00 75.75 642 LYS A N 1
ATOM 4899 C CA . LYS A 1 642 ? 28.880 17.006 -18.879 1.00 75.75 642 LYS A CA 1
ATOM 4900 C C . LYS A 1 642 ? 29.165 16.519 -17.461 1.00 75.75 642 LYS A C 1
ATOM 4902 O O . LYS A 1 642 ? 29.120 15.313 -17.240 1.00 75.75 642 LYS A O 1
ATOM 4907 N N . ALA A 1 643 ? 29.454 17.434 -16.536 1.00 68.19 643 ALA A N 1
ATOM 4908 C CA . ALA A 1 643 ? 29.668 17.107 -15.134 1.00 68.19 643 ALA A CA 1
ATOM 4909 C C . ALA A 1 643 ? 28.333 16.687 -14.490 1.00 68.19 643 ALA A C 1
ATOM 4911 O O . ALA A 1 643 ? 28.220 15.640 -13.862 1.00 68.19 643 ALA A O 1
ATOM 4912 N N . ASN A 1 644 ? 27.258 17.395 -14.845 1.00 70.38 644 ASN A N 1
ATOM 4913 C CA . ASN A 1 644 ? 25.878 17.014 -14.557 1.00 70.38 644 ASN A CA 1
ATOM 4914 C C . ASN A 1 644 ? 25.311 16.081 -15.638 1.00 70.38 644 ASN A C 1
ATOM 4916 O O . ASN A 1 644 ? 24.527 16.510 -16.487 1.00 70.38 644 ASN A O 1
ATOM 4920 N N . SER A 1 645 ? 25.707 14.803 -15.631 1.00 83.44 645 SER A N 1
ATOM 4921 C CA . SER A 1 645 ? 25.219 13.816 -16.600 1.00 83.44 645 SER A CA 1
ATOM 4922 C C . SER A 1 645 ? 24.856 12.465 -15.995 1.00 83.44 645 SER A C 1
ATOM 4924 O O . SER A 1 645 ? 25.642 11.861 -15.273 1.00 83.44 645 SER A O 1
ATOM 4926 N N . LEU A 1 646 ? 23.703 11.929 -16.411 1.00 88.31 646 LEU A N 1
ATOM 4927 C CA . LEU A 1 646 ? 23.284 10.566 -16.076 1.00 88.31 646 LEU A CA 1
ATOM 4928 C C . LEU A 1 646 ? 24.118 9.478 -16.767 1.00 88.31 646 LEU A C 1
ATOM 4930 O O . LEU A 1 646 ? 24.013 8.320 -16.379 1.00 88.31 646 LEU A O 1
ATOM 4934 N N . ARG A 1 647 ? 24.984 9.824 -17.735 1.00 91.25 647 ARG A N 1
ATOM 4935 C CA . ARG A 1 647 ? 25.920 8.874 -18.363 1.00 91.25 647 ARG A CA 1
ATOM 4936 C C . ARG A 1 647 ? 26.798 8.156 -17.338 1.00 91.25 647 ARG A C 1
ATOM 4938 O O . ARG A 1 647 ? 27.091 6.980 -17.509 1.00 91.25 647 ARG A O 1
ATOM 4945 N N . HIS A 1 648 ? 27.166 8.852 -16.264 1.00 88.94 648 HIS A N 1
ATOM 4946 C CA . HIS A 1 648 ? 27.986 8.296 -15.189 1.00 88.94 648 HIS A CA 1
ATOM 4947 C C . HIS A 1 648 ? 27.163 7.786 -14.002 1.00 88.94 648 HIS A C 1
ATOM 4949 O O . HIS A 1 648 ? 27.705 7.571 -12.919 1.00 88.94 648 HIS A O 1
ATOM 4955 N N . TYR A 1 649 ? 25.859 7.585 -14.189 1.00 90.94 649 TYR A N 1
ATOM 4956 C CA . TYR A 1 649 ? 24.975 6.980 -13.203 1.00 90.94 649 TYR A CA 1
ATOM 4957 C C . TYR A 1 649 ? 24.583 5.583 -13.668 1.00 90.94 649 TYR A C 1
ATOM 4959 O O . TYR A 1 649 ? 24.138 5.408 -14.801 1.00 90.94 649 TYR A O 1
ATOM 4967 N N . ARG A 1 650 ? 24.715 4.599 -12.784 1.00 92.50 650 ARG A N 1
ATOM 4968 C CA . ARG A 1 650 ? 24.256 3.224 -13.009 1.00 92.50 650 ARG A CA 1
ATOM 4969 C C . ARG A 1 650 ? 22.958 2.969 -12.252 1.00 92.50 650 ARG A C 1
ATOM 4971 O O . ARG A 1 650 ? 22.655 3.665 -11.284 1.00 92.50 650 ARG A O 1
ATOM 4978 N N . LEU A 1 651 ? 22.210 1.946 -12.659 1.00 94.44 651 LEU A N 1
ATOM 4979 C CA . LEU A 1 651 ? 21.089 1.441 -11.864 1.00 94.44 651 LEU A CA 1
ATOM 4980 C C . LEU A 1 651 ? 21.604 0.893 -10.530 1.00 94.44 651 LEU A C 1
ATOM 4982 O O . LEU A 1 651 ? 22.598 0.166 -10.492 1.00 94.44 651 LEU A O 1
ATOM 4986 N N . SER A 1 652 ? 20.921 1.249 -9.445 1.00 93.06 652 SER A N 1
ATOM 4987 C CA . SER A 1 652 ? 21.242 0.765 -8.106 1.00 93.06 652 SER A CA 1
ATOM 4988 C C . SER A 1 652 ? 20.976 -0.742 -8.006 1.00 93.06 652 SER A C 1
ATOM 4990 O O . SER A 1 652 ? 19.848 -1.167 -8.248 1.00 93.06 652 SER A O 1
ATOM 4992 N N . PRO A 1 653 ? 21.952 -1.571 -7.594 1.00 92.38 653 PRO A N 1
ATOM 4993 C CA . PRO A 1 653 ? 21.748 -3.014 -7.453 1.00 92.38 653 PRO A CA 1
ATOM 4994 C C . PRO A 1 653 ? 20.927 -3.390 -6.204 1.00 92.38 653 PRO A C 1
ATOM 4996 O O . PRO A 1 653 ? 20.785 -4.571 -5.892 1.00 92.38 653 PRO A O 1
ATOM 4999 N N . GLU A 1 654 ? 20.418 -2.410 -5.449 1.00 93.25 654 GLU A N 1
ATOM 5000 C CA . GLU A 1 654 ? 19.883 -2.621 -4.100 1.00 93.25 654 GLU A CA 1
ATOM 5001 C C . GLU A 1 654 ? 18.654 -3.531 -4.032 1.00 93.25 654 GLU A C 1
ATOM 5003 O O . GLU A 1 654 ? 18.433 -4.160 -3.003 1.00 93.25 654 GLU A O 1
ATOM 5008 N N . PHE A 1 655 ? 17.883 -3.638 -5.116 1.00 93.19 655 PHE A N 1
ATOM 5009 C CA . PHE A 1 655 ? 16.659 -4.443 -5.159 1.00 93.19 655 PHE A CA 1
ATOM 5010 C C . PHE A 1 655 ? 16.907 -5.949 -5.312 1.00 93.19 655 PHE A C 1
ATOM 5012 O O . PHE A 1 655 ? 15.992 -6.737 -5.084 1.00 93.19 655 PHE A O 1
ATOM 5019 N N . GLY A 1 656 ? 18.115 -6.360 -5.721 1.00 89.50 656 GLY A N 1
ATOM 5020 C CA . GLY A 1 656 ? 18.448 -7.768 -5.969 1.00 89.50 656 GLY A CA 1
ATOM 5021 C C . GLY A 1 656 ? 17.742 -8.402 -7.179 1.00 89.50 656 GLY A C 1
ATOM 5022 O O . GLY A 1 656 ? 17.824 -9.614 -7.368 1.00 89.50 656 GLY A O 1
ATOM 5023 N N . THR A 1 657 ? 17.051 -7.609 -7.998 1.00 92.50 657 THR A N 1
ATOM 5024 C CA . THR A 1 657 ? 16.419 -8.029 -9.256 1.00 92.50 657 THR A CA 1
ATOM 5025 C C . THR A 1 657 ? 17.446 -8.095 -10.389 1.00 92.50 657 THR A C 1
ATOM 5027 O O . THR A 1 657 ? 18.460 -7.398 -10.375 1.00 92.50 657 THR A O 1
ATOM 5030 N N . ALA A 1 658 ? 17.193 -8.934 -11.400 1.00 90.44 658 ALA A N 1
ATOM 5031 C CA . ALA A 1 658 ? 18.127 -9.140 -12.515 1.00 90.44 658 ALA A CA 1
ATOM 5032 C C . ALA A 1 658 ? 18.349 -7.883 -13.380 1.00 90.44 658 ALA A C 1
ATOM 5034 O O . ALA A 1 658 ? 19.380 -7.760 -14.037 1.00 90.44 658 ALA A O 1
ATOM 5035 N N . ASP A 1 659 ? 17.383 -6.967 -13.388 1.00 91.44 659 ASP A N 1
ATOM 5036 C CA . ASP A 1 659 ? 17.414 -5.695 -14.111 1.00 91.44 659 ASP A CA 1
ATOM 5037 C C . ASP A 1 659 ? 17.716 -4.492 -13.201 1.00 91.44 659 ASP A C 1
ATOM 5039 O O . ASP A 1 659 ? 17.698 -3.354 -13.673 1.00 91.44 659 ASP A O 1
ATOM 5043 N N . SER A 1 660 ? 18.010 -4.726 -11.915 1.00 94.44 660 SER A N 1
ATOM 5044 C CA . SER A 1 660 ? 18.235 -3.688 -10.900 1.00 94.44 660 SER A CA 1
ATOM 5045 C C . SER A 1 660 ? 17.061 -2.709 -10.732 1.00 94.44 660 SER A C 1
ATOM 5047 O O . SER A 1 660 ? 17.239 -1.589 -10.250 1.00 94.44 660 SER A O 1
ATOM 5049 N N . LEU A 1 661 ? 15.851 -3.102 -11.135 1.00 94.94 661 LEU A N 1
ATOM 5050 C CA . LEU A 1 661 ? 14.635 -2.319 -10.941 1.00 94.94 661 LEU A CA 1
ATOM 5051 C C . LEU A 1 661 ? 13.885 -2.747 -9.665 1.00 94.94 661 LEU A C 1
ATOM 5053 O O . LEU A 1 661 ? 14.055 -3.876 -9.205 1.00 94.94 661 LEU A O 1
ATOM 5057 N N . PRO A 1 662 ? 13.010 -1.894 -9.097 1.00 95.25 662 PRO A N 1
ATOM 5058 C CA . PRO A 1 662 ? 12.084 -2.304 -8.043 1.00 95.25 662 PRO A CA 1
ATOM 5059 C C . PRO A 1 662 ? 11.292 -3.569 -8.412 1.00 95.25 662 PRO A C 1
ATOM 5061 O O . PRO A 1 662 ? 11.035 -3.826 -9.589 1.00 95.25 662 PRO A O 1
ATOM 5064 N N . GLN A 1 663 ? 10.877 -4.351 -7.410 1.00 92.81 663 GLN A N 1
ATOM 5065 C CA . GLN A 1 663 ? 10.165 -5.623 -7.619 1.00 92.81 663 GLN A CA 1
ATOM 5066 C C . GLN A 1 663 ? 8.784 -5.420 -8.264 1.00 92.81 663 GLN A C 1
ATOM 5068 O O . GLN A 1 663 ? 8.288 -6.303 -8.965 1.00 92.81 663 GLN A O 1
ATOM 5073 N N . LYS A 1 664 ? 8.165 -4.258 -8.035 1.00 93.75 664 LYS A N 1
ATOM 5074 C CA . LYS A 1 664 ? 6.823 -3.896 -8.498 1.00 93.75 664 LYS A CA 1
ATOM 5075 C C . LYS A 1 664 ? 6.821 -2.474 -9.073 1.00 93.75 664 LYS A C 1
ATOM 5077 O O . LYS A 1 664 ? 7.680 -1.668 -8.716 1.00 93.75 664 LYS A O 1
ATOM 5082 N N . PRO A 1 665 ? 5.859 -2.121 -9.942 1.00 95.12 665 PRO A N 1
ATOM 5083 C CA . PRO A 1 665 ? 5.681 -0.731 -10.335 1.00 95.12 665 PRO A CA 1
ATOM 5084 C C . PRO A 1 665 ? 5.058 0.086 -9.195 1.00 95.12 665 PRO A C 1
ATOM 5086 O O . PRO A 1 665 ? 4.337 -0.450 -8.357 1.00 95.12 665 PRO A O 1
ATOM 5089 N N . TYR A 1 666 ? 5.255 1.403 -9.230 1.00 93.12 666 TYR A N 1
ATOM 5090 C CA . TYR A 1 666 ? 4.451 2.349 -8.468 1.00 93.12 666 TYR A CA 1
ATOM 5091 C C . TYR A 1 666 ? 3.001 2.345 -8.958 1.00 93.12 666 TYR A C 1
ATOM 5093 O O . TYR A 1 666 ? 2.736 2.575 -10.146 1.00 93.12 666 TYR A O 1
ATOM 5101 N N . LEU A 1 667 ? 2.076 2.095 -8.028 1.00 90.88 667 LEU A N 1
ATOM 5102 C CA . LEU A 1 667 ? 0.638 2.027 -8.268 1.00 90.88 667 LEU A CA 1
ATOM 5103 C C . LEU A 1 667 ? -0.070 3.253 -7.690 1.00 90.88 667 LEU A C 1
ATOM 5105 O O . LEU A 1 667 ? -0.065 3.484 -6.483 1.00 90.88 667 LEU A O 1
ATOM 5109 N N . ARG A 1 668 ? -0.726 4.025 -8.561 1.00 89.19 668 ARG A N 1
ATOM 5110 C CA . ARG A 1 668 ? -1.529 5.195 -8.162 1.00 89.19 668 ARG A CA 1
ATOM 5111 C C . ARG A 1 668 ? -2.997 4.861 -7.925 1.00 89.19 668 ARG A C 1
ATOM 5113 O O . ARG A 1 668 ? -3.645 5.514 -7.116 1.00 89.19 668 ARG A O 1
ATOM 5120 N N . GLU A 1 669 ? -3.509 3.865 -8.635 1.00 88.88 669 GLU A N 1
ATOM 5121 C CA . GLU A 1 669 ? -4.910 3.462 -8.612 1.00 88.88 669 GLU A CA 1
ATOM 5122 C C . GLU A 1 669 ? -4.986 1.934 -8.591 1.00 88.88 669 GLU A C 1
ATOM 5124 O O . GLU A 1 669 ? -4.311 1.264 -9.373 1.00 88.88 669 GLU A O 1
ATOM 5129 N N . GLY A 1 670 ? -5.767 1.402 -7.653 1.00 88.00 670 GLY A N 1
ATOM 5130 C CA . GLY A 1 670 ? -6.064 -0.023 -7.519 1.00 88.00 670 GLY A CA 1
ATOM 5131 C C . GLY A 1 670 ? -7.533 -0.300 -7.823 1.00 88.00 670 GLY A C 1
ATOM 5132 O O . GLY A 1 670 ? -8.215 0.513 -8.451 1.00 88.00 670 GLY A O 1
ATOM 5133 N N . LEU A 1 671 ? -8.040 -1.445 -7.362 1.00 93.56 671 LEU A N 1
ATOM 5134 C CA . LEU A 1 671 ? -9.487 -1.645 -7.337 1.00 93.56 671 LEU A CA 1
ATOM 5135 C C . LEU A 1 671 ? -10.106 -0.796 -6.232 1.00 93.56 671 LEU A C 1
ATOM 5137 O O . LEU A 1 671 ? -9.459 -0.514 -5.226 1.00 93.56 671 LEU A O 1
ATOM 5141 N N . ARG A 1 672 ? -11.370 -0.424 -6.405 1.00 95.12 672 ARG A N 1
ATOM 5142 C CA . ARG A 1 672 ? -12.117 0.352 -5.413 1.00 95.12 672 ARG A CA 1
ATOM 5143 C C . ARG A 1 672 ? -13.153 -0.551 -4.783 1.00 95.12 672 ARG A C 1
ATOM 5145 O O . ARG A 1 672 ? -14.012 -1.076 -5.487 1.00 95.12 672 ARG A O 1
ATOM 5152 N N . LEU A 1 673 ? -13.044 -0.795 -3.484 1.00 97.38 673 LEU A N 1
ATOM 5153 C CA . LEU A 1 673 ? -13.992 -1.656 -2.785 1.00 97.38 673 LEU A CA 1
ATOM 5154 C C . LEU A 1 673 ? -15.374 -1.009 -2.839 1.00 97.38 673 LEU A C 1
ATOM 5156 O O . LEU A 1 673 ? -15.502 0.169 -2.519 1.00 97.38 673 LEU A O 1
ATOM 5160 N N . LYS A 1 674 ? -16.410 -1.777 -3.183 1.00 96.88 674 LYS A N 1
ATOM 5161 C CA . LYS A 1 674 ? -17.783 -1.313 -3.008 1.00 96.88 674 LYS A CA 1
ATOM 5162 C C . LYS A 1 674 ? -18.138 -1.440 -1.528 1.00 96.88 674 LYS A C 1
ATOM 5164 O O . LYS A 1 674 ? -18.524 -2.506 -1.038 1.00 96.88 674 LYS A O 1
ATOM 5169 N N . ALA A 1 675 ? -17.848 -0.368 -0.806 1.00 96.56 675 ALA A N 1
ATOM 5170 C CA . ALA A 1 675 ? -17.930 -0.321 0.641 1.00 96.56 675 ALA A CA 1
ATOM 5171 C C . ALA A 1 675 ? -19.316 0.138 1.118 1.00 96.56 675 ALA A C 1
ATOM 5173 O O . ALA A 1 675 ? -20.135 0.587 0.320 1.00 96.56 675 ALA A O 1
ATOM 5174 N N . LEU A 1 676 ? -19.550 0.084 2.432 1.00 95.00 676 LEU A N 1
ATOM 5175 C CA . LEU A 1 676 ? -20.740 0.664 3.069 1.00 95.00 676 LEU A CA 1
ATOM 5176 C C . LEU A 1 676 ? -20.875 2.174 2.798 1.00 95.00 676 LEU A C 1
ATOM 5178 O O . LEU A 1 676 ? -21.971 2.709 2.905 1.00 95.00 676 LEU A O 1
ATOM 5182 N N . TYR A 1 677 ? -19.782 2.851 2.431 1.00 93.62 677 TYR A N 1
ATOM 5183 C CA . TYR A 1 677 ? -19.826 4.190 1.852 1.00 93.62 677 TYR A CA 1
ATOM 5184 C C . TYR A 1 677 ? -18.720 4.414 0.834 1.00 93.62 677 TYR A C 1
ATOM 5186 O O . TYR A 1 677 ? -17.555 4.075 1.069 1.00 93.62 677 TYR A O 1
ATOM 5194 N N . MET A 1 678 ? -19.087 5.064 -0.264 1.00 93.12 678 MET A N 1
ATOM 5195 C CA . MET A 1 678 ? -18.171 5.500 -1.307 1.00 93.12 678 MET A CA 1
ATOM 5196 C C . MET A 1 678 ? -17.916 6.993 -1.134 1.00 93.12 678 MET A C 1
ATOM 5198 O O . MET A 1 678 ? -18.818 7.792 -1.369 1.00 93.12 678 MET A O 1
ATOM 5202 N N . MET A 1 679 ? -16.699 7.376 -0.739 1.00 92.75 679 MET A N 1
ATOM 5203 C CA . MET A 1 679 ? -16.323 8.793 -0.668 1.00 92.75 679 MET A CA 1
ATOM 5204 C C . MET A 1 679 ? -16.379 9.445 -2.053 1.00 92.75 679 MET A C 1
ATOM 5206 O O . MET A 1 679 ? -15.886 8.863 -3.024 1.00 92.75 679 MET A O 1
ATOM 5210 N N . ARG A 1 680 ? -16.916 10.666 -2.127 1.00 91.12 680 ARG A N 1
ATOM 5211 C CA . ARG A 1 680 ? -17.124 11.411 -3.380 1.00 91.12 680 ARG A CA 1
ATOM 5212 C C . ARG A 1 680 ? -16.334 12.714 -3.387 1.00 91.12 680 ARG A C 1
ATOM 5214 O O . ARG A 1 680 ? -16.026 13.270 -2.334 1.00 91.12 680 ARG A O 1
ATOM 5221 N N . GLU A 1 681 ? -16.047 13.225 -4.578 1.00 88.38 681 GLU A N 1
ATOM 5222 C CA . GLU A 1 681 ? -15.274 14.446 -4.806 1.00 88.38 681 GLU A CA 1
ATOM 5223 C C . GLU A 1 681 ? -15.784 15.602 -3.938 1.00 88.38 681 GLU A C 1
ATOM 5225 O O . GLU A 1 681 ? -15.012 16.191 -3.179 1.00 88.38 681 GLU A O 1
ATOM 5230 N N . GLN A 1 682 ? -17.088 15.878 -4.012 1.00 84.62 682 GLN A N 1
ATOM 5231 C CA . GLN A 1 682 ? -17.752 16.981 -3.319 1.00 84.62 682 GLN A CA 1
ATOM 5232 C C . GLN A 1 682 ? -17.718 16.877 -1.791 1.00 84.62 682 GLN A C 1
ATOM 5234 O O . GLN A 1 682 ? -17.849 17.900 -1.119 1.00 84.62 682 GLN A O 1
ATOM 5239 N N . ASP A 1 683 ? -17.516 15.679 -1.235 1.00 86.75 683 ASP A N 1
ATOM 5240 C CA . ASP A 1 683 ? -17.471 15.490 0.216 1.00 86.75 683 ASP A CA 1
ATOM 5241 C C . ASP A 1 683 ? -16.214 16.153 0.803 1.00 86.75 683 ASP A C 1
ATOM 5243 O O . ASP A 1 683 ? -16.247 16.732 1.890 1.00 86.75 683 ASP A O 1
ATOM 5247 N N . ALA A 1 684 ? -15.109 16.124 0.050 1.00 83.81 684 ALA A N 1
ATOM 5248 C CA . ALA A 1 684 ? -13.812 16.637 0.475 1.00 83.81 684 ALA A CA 1
ATOM 5249 C C . ALA A 1 684 ? -13.403 17.970 -0.186 1.00 83.81 684 ALA A C 1
ATOM 5251 O O . ALA A 1 684 ? -12.260 18.386 -0.025 1.00 83.81 684 ALA A O 1
ATOM 5252 N N . LEU A 1 685 ? -14.306 18.678 -0.878 1.00 78.19 685 LEU A N 1
ATOM 5253 C CA . LEU A 1 685 ? -14.059 20.041 -1.389 1.00 78.19 685 LEU A CA 1
ATOM 5254 C C . LEU A 1 685 ? -14.411 21.131 -0.353 1.00 78.19 685 LEU A C 1
ATOM 5256 O O . LEU A 1 685 ? -15.336 20.969 0.444 1.00 78.19 685 LEU A O 1
ATOM 5260 N N . ASN A 1 686 ? -13.729 22.284 -0.388 1.00 69.00 686 ASN A N 1
ATOM 5261 C CA . ASN A 1 686 ? -14.123 23.507 0.335 1.00 69.00 686 ASN A CA 1
ATOM 5262 C C . ASN A 1 686 ? -14.965 24.493 -0.489 1.00 69.00 686 ASN A C 1
ATOM 5264 O O . ASN A 1 686 ? -15.555 25.399 0.095 1.00 69.00 686 ASN A O 1
ATOM 5268 N N . THR A 1 687 ? -15.012 24.373 -1.815 1.00 62.72 687 THR A N 1
ATOM 5269 C CA . THR A 1 687 ? -15.739 25.307 -2.681 1.00 62.72 687 THR A CA 1
ATOM 5270 C C . THR A 1 687 ? -16.217 24.625 -3.952 1.00 62.72 687 THR A C 1
ATOM 5272 O O . THR A 1 687 ? -15.492 23.831 -4.553 1.00 62.72 687 THR A O 1
ATOM 5275 N N . ASP A 1 688 ? -17.419 25.001 -4.384 1.00 56.81 688 ASP A N 1
ATOM 5276 C CA . ASP A 1 688 ? -18.011 24.562 -5.647 1.00 56.81 688 ASP A CA 1
ATOM 5277 C C . ASP A 1 688 ? -17.481 25.395 -6.841 1.00 56.81 688 ASP A C 1
ATOM 5279 O O . ASP A 1 688 ? -17.674 25.031 -7.999 1.00 56.81 688 ASP A O 1
ATOM 5283 N N . GLU A 1 689 ? -16.775 26.512 -6.592 1.00 54.06 689 GLU A N 1
ATOM 5284 C CA . GLU A 1 689 ? -16.394 27.485 -7.631 1.00 54.06 689 GLU A CA 1
ATOM 5285 C C . GLU A 1 689 ? -15.171 27.109 -8.491 1.00 54.06 689 GLU A C 1
ATOM 5287 O O . GLU A 1 689 ? -14.845 27.847 -9.430 1.00 54.06 689 GLU A O 1
ATOM 5292 N N . GLY A 1 690 ? -14.518 25.980 -8.198 1.00 51.66 690 GLY A N 1
ATOM 5293 C CA . GLY A 1 690 ? -13.436 25.394 -8.994 1.00 51.66 690 GLY A CA 1
ATOM 5294 C C . GLY A 1 690 ? -12.118 26.190 -9.032 1.00 51.66 690 GLY A C 1
ATOM 5295 O O . GLY A 1 690 ? -12.075 27.419 -9.083 1.00 51.66 690 GLY A O 1
ATOM 5296 N N . GLY A 1 691 ? -10.997 25.467 -9.082 1.00 51.38 691 GLY A N 1
ATOM 5297 C CA . GLY A 1 691 ? -9.677 26.041 -9.356 1.00 51.38 691 GLY A CA 1
ATOM 5298 C C . GLY A 1 691 ? -8.865 26.472 -8.126 1.00 51.38 691 GLY A C 1
ATOM 5299 O O . GLY A 1 691 ? -9.365 27.012 -7.140 1.00 51.38 691 GLY A O 1
ATOM 5300 N N . ARG A 1 692 ? -7.546 26.256 -8.215 1.00 52.06 692 ARG A N 1
ATOM 5301 C CA . ARG A 1 692 ? -6.576 26.418 -7.112 1.00 52.06 692 ARG A CA 1
ATOM 5302 C C . ARG A 1 692 ? -6.484 27.843 -6.543 1.00 52.06 692 ARG A C 1
ATOM 5304 O O . ARG A 1 692 ? -6.116 28.004 -5.387 1.00 52.06 692 ARG A O 1
ATOM 5311 N N . GLU A 1 693 ? -6.815 28.868 -7.328 1.00 55.84 693 GLU A N 1
ATOM 5312 C CA . GLU A 1 693 ? -6.727 30.288 -6.929 1.00 55.84 693 GLU A CA 1
ATOM 5313 C C . GLU A 1 693 ? -7.882 30.735 -6.014 1.00 55.84 693 GLU A C 1
ATOM 5315 O O . GLU A 1 693 ? -7.774 31.712 -5.262 1.00 55.84 693 GLU A O 1
ATOM 5320 N N . LYS A 1 694 ? -8.999 30.002 -6.052 1.00 57.28 694 LYS A N 1
ATOM 5321 C CA . LYS A 1 694 ? -10.197 30.295 -5.262 1.00 57.28 694 LYS A CA 1
ATOM 5322 C C . LYS A 1 694 ? -10.262 29.532 -3.942 1.00 57.28 694 LYS A C 1
ATOM 5324 O O . LYS A 1 694 ? -11.031 29.930 -3.073 1.00 57.28 694 LYS A O 1
ATOM 5329 N N . ALA A 1 695 ? -9.423 28.510 -3.757 1.00 59.75 695 ALA A N 1
ATOM 5330 C CA . ALA A 1 695 ? -9.340 27.764 -2.505 1.00 59.75 695 ALA A CA 1
ATOM 5331 C C . ALA A 1 695 ? -9.057 28.704 -1.315 1.00 59.75 695 ALA A C 1
ATOM 5333 O O . ALA A 1 695 ? -8.284 29.668 -1.416 1.00 59.75 695 ALA A O 1
ATOM 5334 N N . ARG A 1 696 ? -9.705 28.441 -0.179 1.00 66.38 696 ARG A N 1
ATOM 5335 C CA . ARG A 1 696 ? -9.521 29.166 1.088 1.00 66.38 696 ARG A CA 1
ATOM 5336 C C . ARG A 1 696 ? -9.185 28.167 2.188 1.00 66.38 696 ARG A C 1
ATOM 5338 O O . ARG A 1 696 ? -9.427 26.978 2.048 1.00 66.38 696 ARG A O 1
ATOM 5345 N N . GLU A 1 697 ? -8.578 28.628 3.277 1.00 70.94 697 GLU A N 1
ATOM 5346 C CA . GLU A 1 697 ? -8.305 27.738 4.408 1.00 70.94 697 GLU A CA 1
ATOM 5347 C C . GLU A 1 697 ? -9.623 27.364 5.091 1.00 70.94 697 GLU A C 1
ATOM 5349 O O . GLU A 1 697 ? -10.227 28.189 5.770 1.00 70.94 697 GLU A O 1
ATOM 5354 N N . ALA A 1 698 ? -10.064 26.127 4.879 1.00 78.12 698 ALA A N 1
ATOM 5355 C CA . ALA A 1 698 ? -11.269 25.581 5.476 1.00 78.12 698 ALA A CA 1
ATOM 5356 C C . ALA A 1 698 ? -11.124 24.072 5.703 1.00 78.12 698 ALA A C 1
ATOM 5358 O O . ALA A 1 698 ? -10.218 23.415 5.172 1.00 78.12 698 ALA A O 1
ATOM 5359 N N . PHE A 1 699 ? -12.024 23.533 6.513 1.00 84.94 699 PHE A N 1
ATOM 5360 C CA . PHE A 1 699 ? -12.331 22.116 6.500 1.00 84.94 699 PHE A CA 1
ATOM 5361 C C . PHE A 1 699 ? -13.120 21.738 5.245 1.00 84.94 699 PHE A C 1
ATOM 5363 O O . PHE A 1 699 ? -13.762 22.580 4.602 1.00 84.94 699 PHE A O 1
ATOM 5370 N N . ALA A 1 700 ? -13.067 20.451 4.913 1.00 86.06 700 ALA A N 1
ATOM 5371 C CA . ALA A 1 700 ? -13.927 19.851 3.908 1.00 86.06 700 ALA A CA 1
ATOM 5372 C C . ALA A 1 700 ? -15.411 20.148 4.185 1.00 86.06 700 ALA A C 1
ATOM 5374 O O . ALA A 1 700 ? -15.826 20.343 5.332 1.00 86.06 700 ALA A O 1
ATOM 5375 N N . ARG A 1 701 ? -16.217 20.182 3.119 1.00 81.50 701 ARG A N 1
ATOM 5376 C CA . ARG A 1 701 ? -17.673 20.357 3.198 1.00 81.50 701 ARG A CA 1
ATOM 5377 C C . ARG A 1 701 ? -18.321 19.320 4.112 1.00 81.50 701 ARG A C 1
ATOM 5379 O O . ARG A 1 701 ? -19.241 19.669 4.844 1.00 81.50 701 ARG A O 1
ATOM 5386 N N . ILE A 1 702 ? -17.800 18.095 4.115 1.00 84.62 702 ILE A N 1
ATOM 5387 C CA . ILE A 1 702 ? -18.197 17.043 5.046 1.00 84.62 702 ILE A CA 1
ATOM 5388 C C . ILE A 1 702 ? -17.021 16.682 5.959 1.00 84.62 702 ILE A C 1
ATOM 5390 O O . ILE A 1 702 ? -15.917 16.375 5.499 1.00 84.62 702 ILE A O 1
ATOM 5394 N N . LEU A 1 703 ? -17.283 16.680 7.266 1.00 87.75 703 LEU A N 1
ATOM 5395 C CA . LEU A 1 703 ? -16.478 15.958 8.247 1.00 87.75 703 LEU A CA 1
ATOM 5396 C C . LEU A 1 703 ? -17.322 14.822 8.799 1.00 87.75 703 LEU A C 1
ATOM 5398 O O . LEU A 1 703 ? -18.298 15.053 9.508 1.00 87.75 703 LEU A O 1
ATOM 5402 N N . TYR A 1 704 ? -16.943 13.600 8.442 1.00 89.81 704 TYR A N 1
ATOM 5403 C CA . TYR A 1 704 ? -17.691 12.410 8.810 1.00 89.81 704 TYR A CA 1
ATOM 5404 C C . TYR A 1 704 ? -17.663 12.195 10.332 1.00 89.81 704 TYR A C 1
ATOM 5406 O O . TYR A 1 704 ? -16.565 12.105 10.904 1.00 89.81 704 TYR A O 1
ATOM 5414 N N . PRO A 1 705 ? -18.820 12.056 11.006 1.00 89.12 705 PRO A N 1
ATOM 5415 C CA . PRO A 1 705 ? -18.852 11.792 12.440 1.00 89.12 705 PRO A CA 1
ATOM 5416 C C . PRO A 1 705 ? -18.311 10.404 12.797 1.00 89.12 705 PRO A C 1
ATOM 5418 O O . PRO A 1 705 ? -17.930 10.197 13.947 1.00 89.12 705 PRO A O 1
ATOM 5421 N N . ASP A 1 706 ? -18.171 9.491 11.828 1.00 93.06 706 ASP A N 1
ATOM 5422 C CA . ASP A 1 706 ? -17.463 8.208 11.935 1.00 93.06 706 ASP A CA 1
ATOM 5423 C C . ASP A 1 706 ? -15.998 8.259 11.442 1.00 93.06 706 ASP A C 1
ATOM 5425 O O . ASP A 1 706 ? -15.353 7.226 11.251 1.00 93.06 706 ASP A O 1
ATOM 5429 N N . GLY A 1 707 ? -15.434 9.460 11.274 1.00 95.00 707 GLY A N 1
ATOM 5430 C CA . GLY A 1 707 ? -14.052 9.675 10.850 1.00 95.00 707 GLY A CA 1
ATOM 5431 C C . GLY A 1 707 ? -13.010 9.042 11.785 1.00 95.00 707 GLY A C 1
ATOM 5432 O O . GLY A 1 707 ? -13.095 9.169 13.012 1.00 95.00 707 GLY A O 1
ATOM 5433 N N . LEU A 1 708 ? -12.008 8.380 11.205 1.00 96.81 708 LEU A N 1
ATOM 5434 C CA . LEU A 1 708 ? -10.970 7.623 11.914 1.00 96.81 708 LEU A CA 1
ATOM 5435 C C . LEU A 1 708 ? -9.612 8.315 11.953 1.00 96.81 708 LEU A C 1
ATOM 5437 O O . LEU A 1 708 ? -8.868 8.146 12.914 1.00 96.81 708 LEU A O 1
ATOM 5441 N N . PHE A 1 709 ? -9.266 9.064 10.914 1.00 95.56 709 PHE A N 1
ATOM 5442 C CA . PHE A 1 709 ? -8.024 9.825 10.856 1.00 95.56 709 PHE A CA 1
ATOM 5443 C C . PHE A 1 709 ? -8.135 10.958 9.846 1.00 95.56 709 PHE A C 1
ATOM 5445 O O . PHE A 1 709 ? -8.938 10.905 8.914 1.00 95.56 709 PHE A O 1
ATOM 5452 N N . SER A 1 710 ? -7.307 11.974 10.038 1.00 92.69 710 SER A N 1
ATOM 5453 C CA . SER A 1 710 ? -7.245 13.157 9.187 1.00 92.69 710 SER A CA 1
ATOM 5454 C C . SER A 1 710 ? -6.450 12.904 7.912 1.00 92.69 710 SER A C 1
ATOM 5456 O O . SER A 1 710 ? -5.393 12.281 7.955 1.00 92.69 710 SER A O 1
ATOM 5458 N N . TRP A 1 711 ? -6.907 13.443 6.786 1.00 88.88 711 TRP A N 1
ATOM 5459 C CA . TRP A 1 711 ? -6.179 13.381 5.520 1.00 88.88 711 TRP A CA 1
ATOM 5460 C C . TRP A 1 711 ? -6.423 14.633 4.673 1.00 88.88 711 TRP A C 1
ATOM 5462 O O . TRP A 1 711 ? -7.389 15.374 4.873 1.00 88.88 711 TRP A O 1
ATOM 5472 N N . GLN A 1 712 ? -5.507 14.887 3.739 1.00 83.06 712 GLN A N 1
ATOM 5473 C CA . GLN A 1 712 ? -5.616 15.951 2.746 1.00 83.06 712 GLN A CA 1
ATOM 5474 C C . GLN A 1 712 ? -4.669 15.668 1.572 1.00 83.06 712 GLN A C 1
ATOM 5476 O O . GLN A 1 712 ? -3.494 15.381 1.805 1.00 83.06 712 GLN A O 1
ATOM 5481 N N . PHE A 1 713 ? -5.133 15.798 0.326 1.00 77.81 713 PHE A N 1
ATOM 5482 C CA . PHE A 1 713 ? -4.254 15.887 -0.846 1.00 77.81 713 PHE A CA 1
ATOM 5483 C C . PHE A 1 713 ? -4.946 16.573 -2.035 1.00 77.81 713 PHE A C 1
ATOM 5485 O O . PHE A 1 713 ? -6.130 16.871 -2.005 1.00 77.81 713 PHE A O 1
ATOM 5492 N N . HIS A 1 714 ? -4.224 16.860 -3.114 1.00 78.50 714 HIS A N 1
ATOM 5493 C CA . HIS A 1 714 ? -4.881 17.285 -4.348 1.00 78.50 714 HIS A CA 1
ATOM 5494 C C . HIS A 1 714 ? -5.567 16.097 -5.022 1.00 78.50 714 HIS A C 1
ATOM 5496 O O . HIS A 1 714 ? -5.017 14.997 -5.049 1.00 78.50 714 HIS A O 1
ATOM 5502 N N . TYR A 1 715 ? -6.726 16.337 -5.634 1.00 81.50 715 TYR A N 1
ATOM 5503 C CA . TYR A 1 715 ? -7.177 15.458 -6.705 1.00 81.50 715 TYR A CA 1
ATOM 5504 C C . TYR A 1 715 ? -6.185 15.648 -7.849 1.00 81.50 715 TYR A C 1
ATOM 5506 O O . TYR A 1 715 ? -6.126 16.720 -8.450 1.00 81.50 715 TYR A O 1
ATOM 5514 N N . ASP A 1 716 ? -5.314 14.659 -8.033 1.00 78.62 716 ASP A N 1
ATOM 5515 C CA . ASP A 1 716 ? -4.144 14.726 -8.903 1.00 78.62 716 ASP A CA 1
ATOM 5516 C C . ASP A 1 716 ? -4.091 13.483 -9.783 1.00 78.62 716 ASP A C 1
ATOM 5518 O O . ASP A 1 716 ? -3.478 12.464 -9.437 1.00 78.62 716 ASP A O 1
ATOM 5522 N N . PHE A 1 717 ? -4.788 13.578 -10.912 1.00 82.50 717 PHE A N 1
ATOM 5523 C CA . PHE A 1 717 ? -4.759 12.576 -11.964 1.00 82.50 717 PHE A CA 1
ATOM 5524 C C . PHE A 1 717 ? -3.606 12.821 -12.932 1.00 82.50 717 PHE A C 1
ATOM 5526 O O . PHE A 1 717 ? -3.360 13.943 -13.374 1.00 82.50 717 PHE A O 1
ATOM 5533 N N . HIS A 1 718 ? -2.934 11.735 -13.301 1.00 84.94 718 HIS A N 1
ATOM 5534 C CA . HIS A 1 718 ? -1.948 11.739 -14.374 1.00 84.94 718 HIS A CA 1
ATOM 5535 C C . HIS A 1 718 ? -2.606 11.400 -15.716 1.00 84.94 718 HIS A C 1
ATOM 5537 O O . HIS A 1 718 ? -3.671 10.788 -15.764 1.00 84.94 718 HIS A O 1
ATOM 5543 N N . ASP A 1 719 ? -1.933 11.743 -16.814 1.00 87.38 719 ASP A N 1
ATOM 5544 C CA . ASP A 1 719 ? -2.390 11.437 -18.169 1.00 87.38 719 ASP A CA 1
ATOM 5545 C C . ASP A 1 719 ? -2.613 9.926 -18.363 1.00 87.38 719 ASP A C 1
ATOM 5547 O O . ASP A 1 719 ? -1.670 9.130 -18.412 1.00 87.38 719 ASP A O 1
ATOM 5551 N N . THR A 1 720 ? -3.878 9.528 -18.489 1.00 89.12 720 THR A N 1
ATOM 5552 C CA . THR A 1 720 ? -4.293 8.118 -18.550 1.00 89.12 720 THR A CA 1
ATOM 5553 C C . THR A 1 720 ? -4.364 7.557 -19.968 1.00 89.12 720 THR A C 1
ATOM 5555 O O . THR A 1 720 ? -4.453 6.337 -20.149 1.00 89.12 720 THR A O 1
ATOM 5558 N N . ALA A 1 721 ? -4.272 8.418 -20.987 1.00 88.88 721 ALA A N 1
ATOM 5559 C CA . ALA A 1 721 ? -4.390 8.028 -22.384 1.00 88.88 721 ALA A CA 1
ATOM 5560 C C . ALA A 1 721 ? -3.059 8.052 -23.137 1.00 88.88 721 ALA A C 1
ATOM 5562 O O . ALA A 1 721 ? -2.095 8.741 -22.793 1.00 88.88 721 ALA A O 1
ATOM 5563 N N . ARG A 1 722 ? -3.042 7.294 -24.236 1.00 90.81 722 ARG A N 1
ATOM 5564 C CA . ARG A 1 722 ? -1.929 7.217 -25.180 1.00 90.81 722 ARG A CA 1
ATOM 5565 C C . ARG A 1 722 ? -2.367 7.690 -26.560 1.00 90.81 722 ARG A C 1
ATOM 5567 O O . ARG A 1 722 ? -3.373 7.218 -27.092 1.00 90.81 722 ARG A O 1
ATOM 5574 N N . ILE A 1 723 ? -1.558 8.555 -27.163 1.00 91.62 723 ILE A N 1
ATOM 5575 C CA . ILE A 1 723 ? -1.678 8.938 -28.573 1.00 91.62 723 ILE A CA 1
ATOM 5576 C C . ILE A 1 723 ? -0.419 8.544 -29.342 1.00 91.62 723 ILE A C 1
ATOM 5578 O O . ILE A 1 723 ? 0.684 8.527 -28.791 1.00 91.62 723 ILE A O 1
ATOM 5582 N N . TYR A 1 724 ? -0.597 8.240 -30.622 1.00 94.44 724 TYR A N 1
ATOM 5583 C CA . TYR A 1 724 ? 0.471 7.797 -31.517 1.00 94.44 724 TYR A CA 1
ATOM 5584 C C . TYR A 1 724 ? 0.776 8.863 -32.573 1.00 94.44 724 TYR A C 1
ATOM 5586 O O . TYR A 1 724 ? 0.098 9.894 -32.675 1.00 94.44 724 TYR A O 1
ATOM 5594 N N . LEU A 1 725 ? 1.822 8.627 -33.361 1.00 94.06 725 LEU A N 1
ATOM 5595 C CA . LEU A 1 725 ? 2.023 9.357 -34.609 1.00 94.06 725 LEU A CA 1
ATOM 5596 C C . LEU A 1 725 ? 0.992 8.896 -35.645 1.00 94.06 725 LEU A C 1
ATOM 5598 O O . LEU A 1 725 ? 0.630 7.720 -35.692 1.00 94.06 725 LEU A O 1
ATOM 5602 N N . LYS A 1 726 ? 0.529 9.826 -36.482 1.00 93.81 726 LYS A N 1
ATOM 5603 C CA . LYS A 1 726 ? -0.401 9.531 -37.580 1.00 93.81 726 LYS A CA 1
ATOM 5604 C C . LYS A 1 726 ? 0.209 8.484 -38.516 1.00 93.81 726 LYS A C 1
ATOM 5606 O O . LYS A 1 726 ? 1.286 8.722 -39.058 1.00 93.81 726 LYS A O 1
ATOM 5611 N N . GLY A 1 727 ? -0.493 7.371 -38.730 1.00 93.25 727 GLY A N 1
ATOM 5612 C CA . GLY A 1 727 ? -0.023 6.261 -39.565 1.00 93.25 727 GLY A CA 1
ATOM 5613 C C . GLY A 1 727 ? 0.933 5.284 -38.866 1.00 93.25 727 GLY A C 1
ATOM 5614 O O . GLY A 1 727 ? 1.374 4.325 -39.496 1.00 93.25 727 GLY A O 1
ATOM 5615 N N . GLU A 1 728 ? 1.254 5.498 -37.584 1.00 94.50 728 GLU A N 1
ATOM 5616 C CA . GLU A 1 728 ? 2.044 4.581 -36.745 1.00 94.50 728 GLU A CA 1
ATOM 5617 C C . GLU A 1 728 ? 1.219 4.085 -35.536 1.00 94.50 728 GLU A C 1
ATOM 5619 O O . GLU A 1 728 ? 1.728 3.929 -34.422 1.00 94.50 728 GLU A O 1
ATOM 5624 N N . GLU A 1 729 ? -0.082 3.850 -35.729 1.00 93.00 729 GLU A N 1
ATOM 5625 C CA . GLU A 1 729 ? -1.007 3.426 -34.678 1.00 93.00 729 GLU A CA 1
ATOM 5626 C C . GLU A 1 729 ? -0.603 2.079 -34.058 1.00 93.00 729 GLU A C 1
ATOM 5628 O O . GLU A 1 729 ? -0.484 1.055 -34.739 1.00 93.00 729 GLU A O 1
ATOM 5633 N N . GLY A 1 730 ? -0.438 2.059 -32.732 1.00 90.69 730 GLY A N 1
ATOM 5634 C CA . GLY A 1 730 ? 0.011 0.867 -32.008 1.00 90.69 730 GLY A CA 1
ATOM 5635 C C . GLY A 1 730 ? 1.508 0.578 -32.160 1.00 90.69 730 GLY A C 1
ATOM 5636 O O . GLY A 1 730 ? 1.946 -0.509 -31.797 1.00 90.69 730 GLY A O 1
ATOM 5637 N N . SER A 1 731 ? 2.299 1.512 -32.691 1.00 93.88 731 SER A N 1
ATOM 5638 C CA . SER A 1 731 ? 3.761 1.406 -32.689 1.00 93.88 731 SER A CA 1
ATOM 5639 C C . SER A 1 731 ? 4.352 1.554 -31.280 1.00 93.88 731 SER A C 1
ATOM 5641 O O . SER A 1 731 ? 3.654 1.715 -30.279 1.00 93.88 731 SER A O 1
ATOM 5643 N N . THR A 1 732 ? 5.675 1.525 -31.184 1.00 92.25 732 THR A N 1
ATOM 5644 C CA . THR A 1 732 ? 6.396 1.787 -29.935 1.00 92.25 732 THR A CA 1
ATOM 5645 C C . THR A 1 732 ? 6.539 3.288 -29.658 1.00 92.25 732 THR A C 1
ATOM 5647 O O . THR A 1 732 ? 6.941 3.656 -28.553 1.00 92.25 732 THR A O 1
ATOM 5650 N N . VAL A 1 733 ? 6.176 4.152 -30.619 1.00 93.69 733 VAL A N 1
ATOM 5651 C CA . VAL A 1 733 ? 6.262 5.613 -30.523 1.00 93.69 733 VAL A CA 1
ATOM 5652 C C . VAL A 1 733 ? 4.916 6.205 -30.152 1.00 93.69 733 VAL A C 1
ATOM 5654 O O . VAL A 1 733 ? 3.971 6.245 -30.940 1.00 93.69 733 VAL A O 1
ATOM 5657 N N . TRP A 1 734 ? 4.852 6.719 -28.933 1.00 93.19 734 TRP A N 1
ATOM 5658 C CA . TRP A 1 734 ? 3.649 7.308 -28.380 1.00 93.19 734 TRP A CA 1
ATOM 5659 C C . TRP A 1 734 ? 3.980 8.407 -27.370 1.00 93.19 734 TRP A C 1
ATOM 5661 O O . TRP A 1 734 ? 5.107 8.501 -26.886 1.00 93.19 734 TRP A O 1
ATOM 5671 N N . THR A 1 735 ? 2.994 9.233 -27.030 1.00 89.06 735 THR A N 1
ATOM 5672 C CA . THR A 1 735 ? 3.089 10.173 -25.905 1.00 89.06 735 THR A CA 1
ATOM 5673 C C . THR A 1 735 ? 1.817 10.130 -25.057 1.00 89.06 735 THR A C 1
ATOM 5675 O O . THR A 1 735 ? 0.788 9.597 -25.488 1.00 89.06 735 THR A O 1
ATOM 5678 N N . HIS A 1 736 ? 1.926 10.618 -23.825 1.00 87.31 736 HIS A N 1
ATOM 5679 C CA . HIS A 1 736 ? 0.807 10.724 -22.899 1.00 87.31 736 HIS A CA 1
ATOM 5680 C C . HIS A 1 736 ? -0.176 11.802 -23.363 1.00 87.31 736 HIS A C 1
ATOM 5682 O O . HIS A 1 736 ? 0.211 12.788 -24.001 1.00 87.31 736 HIS A O 1
ATOM 5688 N N . ALA A 1 737 ? -1.451 11.593 -23.064 1.00 85.38 737 ALA A N 1
ATOM 5689 C CA . ALA A 1 737 ? -2.491 12.569 -23.312 1.00 85.38 737 ALA A CA 1
ATOM 5690 C C . ALA A 1 737 ? -3.498 12.580 -22.165 1.00 85.38 737 ALA A C 1
ATOM 5692 O O . ALA A 1 737 ? -3.920 11.533 -21.672 1.00 85.38 737 ALA A O 1
ATOM 5693 N N . GLU A 1 738 ? -3.916 13.784 -21.803 1.00 82.56 738 GLU A N 1
ATOM 5694 C CA . GLU A 1 738 ? -5.013 14.011 -20.879 1.00 82.56 738 GLU A CA 1
ATOM 5695 C C . GLU A 1 738 ? -6.344 13.606 -21.530 1.00 82.56 738 GLU A C 1
ATOM 5697 O O . GLU A 1 738 ? -6.592 13.880 -22.715 1.00 82.56 738 GLU A O 1
ATOM 5702 N N . LYS A 1 739 ? -7.228 12.980 -20.749 1.00 82.31 739 LYS A N 1
ATOM 5703 C CA . LYS A 1 739 ? -8.621 12.756 -21.139 1.00 82.31 739 LYS A CA 1
ATOM 5704 C C . LYS A 1 739 ? -9.549 13.789 -20.498 1.00 82.31 739 LYS A C 1
ATOM 5706 O O . LYS A 1 739 ? -9.329 14.164 -19.348 1.00 82.31 739 LYS A O 1
ATOM 5711 N N . PRO A 1 740 ? -10.628 14.209 -21.191 1.00 78.38 740 PRO A N 1
ATOM 5712 C CA . PRO A 1 740 ? -11.672 15.028 -20.574 1.00 78.38 740 PRO A CA 1
ATOM 5713 C C . PRO A 1 740 ? -12.144 14.415 -19.246 1.00 78.38 740 PRO A C 1
ATOM 5715 O O . PRO A 1 740 ? -12.175 13.193 -19.123 1.00 78.38 740 PRO A O 1
ATOM 5718 N N . GLY A 1 741 ? -12.450 15.226 -18.231 1.00 75.81 741 GLY A N 1
ATOM 5719 C CA . GLY A 1 741 ? -12.860 14.728 -16.904 1.00 75.81 741 GLY A CA 1
ATOM 5720 C C . GLY A 1 741 ? -11.779 13.960 -16.123 1.00 75.81 741 GLY A C 1
ATOM 5721 O O . GLY A 1 741 ? -12.049 13.449 -15.043 1.00 75.81 741 GLY A O 1
ATOM 5722 N N . ARG A 1 742 ? -10.551 13.859 -16.656 1.00 79.38 742 ARG A N 1
ATOM 5723 C CA . ARG A 1 742 ? -9.405 13.203 -16.009 1.00 79.38 742 ARG A CA 1
ATOM 5724 C C . ARG A 1 742 ? -8.213 14.134 -15.771 1.00 79.38 742 ARG A C 1
ATOM 5726 O O . ARG A 1 742 ? -7.262 13.706 -15.151 1.00 79.38 742 ARG A O 1
ATOM 5733 N N . GLY A 1 743 ? -8.254 15.402 -16.180 1.00 69.31 743 GLY A N 1
ATOM 5734 C CA . GLY A 1 743 ? -7.246 16.418 -15.819 1.00 69.31 743 GLY A CA 1
ATOM 5735 C C . GLY A 1 743 ? -7.597 17.225 -14.571 1.00 69.31 743 GLY A C 1
ATOM 5736 O O . GLY A 1 743 ? -7.399 18.441 -14.527 1.00 69.31 743 GLY A O 1
ATOM 5737 N N . VAL A 1 744 ? -8.229 16.582 -13.590 1.00 69.81 744 VAL A N 1
ATOM 5738 C CA . VAL A 1 744 ? -8.722 17.256 -12.386 1.00 69.81 744 VAL A CA 1
ATOM 5739 C C . VAL A 1 744 ? -7.539 17.597 -11.495 1.00 69.81 744 VAL A C 1
ATOM 5741 O O . VAL A 1 744 ? -6.695 16.749 -11.220 1.00 69.81 744 VAL A O 1
ATOM 5744 N N . HIS A 1 745 ? -7.492 18.854 -11.062 1.00 69.38 745 HIS A N 1
ATOM 5745 C CA . HIS A 1 745 ? -6.391 19.433 -10.297 1.00 69.38 745 HIS A CA 1
ATOM 5746 C C . HIS A 1 745 ? -6.908 20.334 -9.167 1.00 69.38 745 HIS A C 1
ATOM 5748 O O . HIS A 1 745 ? -6.348 21.406 -8.899 1.00 69.38 745 HIS A O 1
ATOM 5754 N N . ASN A 1 746 ? -7.998 19.908 -8.529 1.00 68.12 746 ASN A N 1
ATOM 5755 C CA . ASN A 1 746 ? -8.611 20.586 -7.391 1.00 68.12 746 ASN A CA 1
ATOM 5756 C C . ASN A 1 746 ? -7.898 20.194 -6.084 1.00 68.12 746 ASN A C 1
ATOM 5758 O O . ASN A 1 746 ? -7.205 19.181 -6.001 1.00 68.12 746 ASN A O 1
ATOM 5762 N N . LEU A 1 747 ? -8.012 21.032 -5.058 1.00 67.62 747 LEU A N 1
ATOM 5763 C CA . LEU A 1 747 ? -7.516 20.717 -3.719 1.00 67.62 747 LEU A CA 1
ATOM 5764 C C . LEU A 1 747 ? -8.611 19.944 -2.976 1.00 67.62 747 LEU A C 1
ATOM 5766 O O . LEU A 1 747 ? -9.722 20.458 -2.886 1.00 67.62 747 LEU A O 1
ATOM 5770 N N . SER A 1 748 ? -8.307 18.747 -2.457 1.00 73.50 748 SER A N 1
ATOM 5771 C CA . SER A 1 748 ? -9.110 18.210 -1.360 1.00 73.50 748 SER A CA 1
ATOM 5772 C C . SER A 1 748 ? -8.758 19.012 -0.113 1.00 73.50 748 SER A C 1
ATOM 5774 O O . SER A 1 748 ? -7.594 19.330 0.162 1.00 73.50 748 SER A O 1
ATOM 5776 N N . ASP A 1 749 ? -9.769 19.369 0.649 1.00 79.19 749 ASP A N 1
ATOM 5777 C CA . ASP A 1 749 ? -9.602 20.070 1.900 1.00 79.19 749 ASP A CA 1
ATOM 5778 C C . ASP A 1 749 ? -9.345 19.115 3.048 1.00 79.19 749 ASP A C 1
ATOM 5780 O O . ASP A 1 749 ? -9.261 17.895 2.898 1.00 79.19 749 ASP A O 1
ATOM 5784 N N . ARG A 1 750 ? -9.132 19.723 4.207 1.00 84.00 750 ARG A N 1
ATOM 5785 C CA . ARG A 1 750 ? -8.875 19.053 5.470 1.00 84.00 750 ARG A CA 1
ATOM 5786 C C . ARG A 1 750 ? -10.077 18.190 5.819 1.00 84.00 750 ARG A C 1
ATOM 5788 O O . ARG A 1 750 ? -11.111 18.723 6.220 1.00 84.00 750 ARG A O 1
ATOM 5795 N N . SER A 1 751 ? -9.937 16.887 5.633 1.00 88.69 751 SER A N 1
ATOM 5796 C CA . SER A 1 751 ? -11.019 15.926 5.800 1.00 88.69 751 SER A CA 1
ATOM 5797 C C . SER A 1 751 ? -10.611 14.818 6.766 1.00 88.69 751 SER A C 1
ATOM 5799 O O . SER A 1 751 ? -9.489 14.783 7.282 1.00 88.69 751 SER A O 1
ATOM 5801 N N . VAL A 1 752 ? -11.552 13.920 7.022 1.00 92.94 752 VAL A N 1
ATOM 5802 C CA . VAL A 1 752 ? -11.363 12.708 7.812 1.00 92.94 752 VAL A CA 1
ATOM 5803 C C . VAL A 1 752 ? -11.772 11.499 6.984 1.00 92.94 752 VAL A C 1
ATOM 5805 O O . VAL A 1 752 ? -12.564 11.613 6.051 1.00 92.94 752 VAL A O 1
ATOM 5808 N N . PHE A 1 753 ? -11.192 10.340 7.269 1.00 95.12 753 PHE A N 1
ATOM 5809 C CA . PHE A 1 753 ? -11.512 9.104 6.564 1.00 95.12 753 PHE A CA 1
ATOM 5810 C C . PHE A 1 753 ? -12.616 8.344 7.318 1.00 95.12 753 PHE A C 1
ATOM 5812 O O . PHE A 1 753 ? -12.377 7.985 8.474 1.00 95.12 753 PHE A O 1
ATOM 5819 N N . PRO A 1 754 ? -13.796 8.092 6.727 1.00 95.50 754 PRO A N 1
ATOM 5820 C CA . PRO A 1 754 ? -14.912 7.441 7.414 1.00 95.50 754 PRO A CA 1
ATOM 5821 C C . PRO A 1 754 ? -14.665 5.938 7.612 1.00 95.50 754 PRO A C 1
ATOM 5823 O O . PRO A 1 754 ? -14.177 5.247 6.711 1.00 95.50 754 PRO A O 1
ATOM 5826 N N . LEU A 1 755 ? -15.029 5.410 8.785 1.00 97.06 755 LEU A N 1
ATOM 5827 C CA . LEU A 1 755 ? -14.870 3.994 9.144 1.00 97.06 755 LEU A CA 1
ATOM 5828 C C . LEU A 1 755 ? -15.527 3.077 8.115 1.00 97.06 755 LEU A C 1
ATOM 5830 O O . LEU A 1 755 ? -14.935 2.091 7.672 1.00 97.06 755 LEU A O 1
ATOM 5834 N N . ARG A 1 756 ? -16.749 3.414 7.715 1.00 96.38 756 ARG A N 1
ATOM 5835 C CA . ARG A 1 756 ? -17.566 2.597 6.813 1.00 96.38 756 ARG A CA 1
ATOM 5836 C C . ARG A 1 756 ? -16.990 2.443 5.398 1.00 96.38 756 ARG A C 1
ATOM 5838 O O . ARG A 1 756 ? -17.304 1.464 4.724 1.00 96.38 756 ARG A O 1
ATOM 5845 N N . SER A 1 757 ? -16.068 3.310 4.971 1.00 96.81 757 SER A N 1
ATOM 5846 C CA . SER A 1 757 ? -15.335 3.132 3.706 1.00 96.81 757 SER A CA 1
ATOM 5847 C C . SER A 1 757 ? -14.255 2.044 3.765 1.00 96.81 757 SER A C 1
ATOM 5849 O O . SER A 1 757 ? -13.717 1.670 2.726 1.00 96.81 757 SER A O 1
ATOM 5851 N N . LEU A 1 758 ? -13.954 1.477 4.938 1.00 98.25 758 LEU A N 1
ATOM 5852 C CA . LEU A 1 758 ? -13.089 0.295 5.066 1.00 98.25 758 LEU A CA 1
ATOM 5853 C C . LEU A 1 758 ? -13.844 -1.030 4.862 1.00 98.25 758 LEU A C 1
ATOM 5855 O O . LEU A 1 758 ? -13.219 -2.085 4.769 1.00 98.25 758 LEU A O 1
ATOM 5859 N N . LEU A 1 759 ? -15.179 -1.015 4.859 1.00 98.06 759 LEU A N 1
ATOM 5860 C CA . LEU A 1 759 ? -15.993 -2.215 5.049 1.00 98.06 759 LEU A CA 1
ATOM 5861 C C . LEU A 1 759 ? -16.793 -2.568 3.796 1.00 98.06 759 LEU A C 1
ATOM 5863 O O . LEU A 1 759 ? -17.535 -1.712 3.320 1.00 98.06 759 LEU A O 1
ATOM 5867 N N . PRO A 1 760 ? -16.716 -3.808 3.278 1.00 97.19 760 PRO A N 1
ATOM 5868 C CA . PRO A 1 760 ? -17.516 -4.228 2.131 1.00 97.19 760 PRO A CA 1
ATOM 5869 C C . PRO A 1 760 ? -19.024 -4.152 2.404 1.00 97.19 760 PRO A C 1
ATOM 5871 O O . PRO A 1 760 ? -19.484 -4.461 3.504 1.00 97.19 760 PRO A O 1
ATOM 5874 N N . GLU A 1 761 ? -19.816 -3.846 1.375 1.00 94.31 761 GLU A N 1
ATOM 5875 C CA . GLU A 1 761 ? -21.284 -3.803 1.492 1.00 94.31 761 GLU A CA 1
ATOM 5876 C C . GLU A 1 761 ? -21.946 -5.184 1.660 1.00 94.31 761 GLU A C 1
ATOM 5878 O O . GLU A 1 761 ? -23.104 -5.275 2.064 1.00 94.31 761 GLU A O 1
ATOM 5883 N N . SER A 1 762 ? -21.255 -6.272 1.305 1.00 93.19 762 SER A N 1
ATOM 5884 C CA . SER A 1 762 ? -21.871 -7.602 1.141 1.00 93.19 762 SER A CA 1
ATOM 5885 C C . SER A 1 762 ? -21.125 -8.744 1.827 1.00 93.19 762 SER A C 1
ATOM 5887 O O . SER A 1 762 ? -21.763 -9.725 2.197 1.00 93.19 762 SER A O 1
ATOM 5889 N N . VAL A 1 763 ? -19.825 -8.597 2.086 1.00 96.62 763 VAL A N 1
ATOM 5890 C CA . VAL A 1 763 ? -18.988 -9.630 2.713 1.00 96.62 763 VAL A CA 1
ATOM 5891 C C . VAL A 1 763 ? -18.511 -9.163 4.078 1.00 96.62 763 VAL A C 1
ATOM 5893 O O . VAL A 1 763 ? -17.938 -8.085 4.206 1.00 96.62 763 VAL A O 1
ATOM 5896 N N . ASP A 1 764 ? -18.738 -9.982 5.096 1.00 96.38 764 ASP A N 1
ATOM 5897 C CA . ASP A 1 764 ? -18.242 -9.746 6.444 1.00 96.38 764 ASP A CA 1
ATOM 5898 C C . ASP A 1 764 ? -16.939 -10.509 6.733 1.00 96.38 764 ASP A C 1
ATOM 5900 O O . ASP A 1 764 ? -16.517 -11.384 5.973 1.00 96.38 764 ASP A O 1
ATOM 5904 N N . GLY A 1 765 ? -16.270 -10.169 7.834 1.00 97.31 765 GLY A N 1
ATOM 5905 C CA . GLY A 1 765 ? -14.952 -10.720 8.180 1.00 97.31 765 GLY A CA 1
ATOM 5906 C C . GLY A 1 765 ? -13.797 -10.194 7.313 1.00 97.31 765 GLY A C 1
ATOM 5907 O O . GLY A 1 765 ? -12.655 -10.608 7.509 1.00 97.31 765 GLY A O 1
ATOM 5908 N N . LEU A 1 766 ? -14.073 -9.266 6.393 1.00 98.56 766 LEU A N 1
ATOM 5909 C CA . LEU A 1 766 ? -13.109 -8.594 5.524 1.00 98.56 766 LEU A CA 1
ATOM 5910 C C . LEU A 1 766 ? -13.075 -7.090 5.831 1.00 98.56 766 LEU A C 1
ATOM 5912 O O . LEU A 1 766 ? -14.121 -6.454 5.941 1.00 98.56 766 LEU A O 1
ATOM 5916 N N . ILE A 1 767 ? -11.873 -6.523 5.932 1.00 98.75 767 ILE A N 1
ATOM 5917 C CA . ILE A 1 767 ? -11.632 -5.080 6.033 1.00 98.75 767 ILE A CA 1
ATOM 5918 C C . ILE A 1 767 ? -10.668 -4.679 4.910 1.00 98.75 767 ILE A C 1
ATOM 5920 O O . ILE A 1 767 ? -9.579 -5.240 4.796 1.00 98.75 767 ILE A O 1
ATOM 5924 N N . GLY A 1 768 ? -11.064 -3.722 4.077 1.00 98.00 768 GLY A N 1
ATOM 5925 C CA . GLY A 1 768 ? -10.229 -3.154 3.023 1.00 98.00 768 GLY A CA 1
ATOM 5926 C C . GLY A 1 768 ? -9.233 -2.129 3.566 1.00 98.00 768 GLY A C 1
ATOM 5927 O O . GLY A 1 768 ? -9.559 -1.339 4.450 1.00 98.00 768 GLY A O 1
ATOM 5928 N N . THR A 1 769 ? -8.006 -2.133 3.046 1.00 97.00 769 THR A N 1
ATOM 5929 C CA . THR A 1 769 ? -6.979 -1.122 3.339 1.00 97.00 769 THR A CA 1
ATOM 5930 C C . THR A 1 769 ? -6.029 -0.978 2.140 1.00 97.00 769 THR A C 1
ATOM 5932 O O . THR A 1 769 ? -6.374 -1.394 1.034 1.00 97.00 769 THR A O 1
ATOM 5935 N N . GLN A 1 770 ? -4.855 -0.360 2.303 1.00 94.44 770 GLN A N 1
ATOM 5936 C CA . GLN A 1 770 ? -3.942 -0.008 1.213 1.00 94.44 770 GLN A CA 1
ATOM 5937 C C . GLN A 1 770 ? -4.667 0.892 0.211 1.00 94.44 770 GLN A C 1
ATOM 5939 O O . GLN A 1 770 ? -4.893 2.053 0.533 1.00 94.44 770 GLN A O 1
ATOM 5944 N N . GLY A 1 771 ? -5.070 0.392 -0.958 1.00 91.75 771 GLY A N 1
ATOM 5945 C CA . GLY A 1 771 ? -5.920 1.098 -1.927 1.00 91.75 771 GLY A CA 1
ATOM 5946 C C . GLY A 1 771 ? -7.312 0.506 -2.105 1.00 91.75 771 GLY A C 1
ATOM 5947 O O . GLY A 1 771 ? -8.088 1.038 -2.888 1.00 91.75 771 GLY A O 1
ATOM 5948 N N . ASN A 1 772 ? -7.636 -0.553 -1.369 1.00 95.69 772 ASN A N 1
ATOM 5949 C CA . ASN A 1 772 ? -8.812 -1.391 -1.578 1.00 95.69 772 ASN A CA 1
ATOM 5950 C C . ASN A 1 772 ? -9.970 -0.936 -0.678 1.00 95.69 772 ASN A C 1
ATOM 5952 O O . ASN A 1 772 ? -10.508 -1.720 0.101 1.00 95.69 772 ASN A O 1
ATOM 5956 N N . VAL A 1 773 ? -10.310 0.351 -0.739 1.00 97.00 773 VAL A N 1
ATOM 5957 C CA . VAL A 1 773 ? -11.311 0.997 0.130 1.00 97.00 773 VAL A CA 1
ATOM 5958 C C . VAL A 1 773 ? -12.391 1.703 -0.696 1.00 97.00 773 VAL A C 1
ATOM 5960 O O . VAL A 1 773 ? -12.296 1.777 -1.922 1.00 97.00 773 VAL A O 1
ATOM 5963 N N . GLY A 1 774 ? -13.440 2.177 -0.026 1.00 95.88 774 GLY A N 1
ATOM 5964 C CA . GLY A 1 774 ? -14.594 2.835 -0.633 1.00 95.88 774 GLY A CA 1
ATOM 5965 C C . GLY A 1 774 ? -14.345 4.292 -0.994 1.00 95.88 774 GLY A C 1
ATOM 5966 O O . GLY A 1 774 ? -14.523 5.188 -0.171 1.00 95.88 774 GLY A O 1
ATOM 5967 N N . PHE A 1 775 ? -13.983 4.543 -2.245 1.00 94.00 775 PHE A N 1
ATOM 5968 C CA . PHE A 1 775 ? -13.917 5.883 -2.824 1.00 94.00 775 PHE A CA 1
ATOM 5969 C C . PHE A 1 775 ? -14.310 5.849 -4.300 1.00 94.00 775 PHE A C 1
ATOM 5971 O O . PHE A 1 775 ? -14.220 4.807 -4.950 1.00 94.00 775 PHE A O 1
ATOM 5978 N N . SER A 1 776 ? -14.724 6.987 -4.847 1.00 93.12 776 SER A N 1
ATOM 5979 C CA . SER A 1 776 ? -14.883 7.161 -6.288 1.00 93.12 776 SER A CA 1
ATOM 5980 C C . SER A 1 776 ? -13.533 7.178 -7.012 1.00 93.12 776 SER A C 1
ATOM 5982 O O . SER A 1 776 ? -12.465 7.330 -6.410 1.00 93.12 776 SER A O 1
ATOM 5984 N N . SER A 1 777 ? -13.570 7.093 -8.339 1.00 90.19 777 SER A N 1
ATOM 5985 C CA . SER A 1 777 ? -12.390 7.274 -9.180 1.00 90.19 777 SER A CA 1
ATOM 5986 C C . SER A 1 777 ? -11.742 8.640 -8.966 1.00 90.19 777 SER A C 1
ATOM 5988 O O . SER A 1 777 ? -10.523 8.727 -8.939 1.00 90.19 777 SER A O 1
ATOM 5990 N N . ILE A 1 778 ? -12.513 9.709 -8.750 1.00 88.56 778 ILE A N 1
ATOM 5991 C CA . ILE A 1 778 ? -11.926 11.035 -8.536 1.00 88.56 778 ILE A CA 1
ATOM 5992 C C . ILE A 1 778 ? -11.137 11.066 -7.223 1.00 88.56 778 ILE A C 1
ATOM 5994 O O . ILE A 1 778 ? -9.962 11.448 -7.204 1.00 88.56 778 ILE A O 1
ATOM 5998 N N . VAL A 1 779 ? -11.745 10.578 -6.140 1.00 90.31 779 VAL A N 1
ATOM 5999 C CA . VAL A 1 779 ? -11.141 10.582 -4.803 1.00 90.31 779 VAL A CA 1
ATOM 6000 C C . VAL A 1 779 ? -9.952 9.622 -4.695 1.00 90.31 779 VAL A C 1
ATOM 6002 O O . VAL A 1 779 ? -9.008 9.905 -3.951 1.00 90.31 779 VAL A O 1
ATOM 6005 N N . SER A 1 780 ? -9.915 8.544 -5.489 1.00 89.69 780 SER A N 1
ATOM 6006 C CA . SER A 1 780 ? -8.775 7.612 -5.513 1.00 89.69 780 SER A CA 1
ATOM 6007 C C . SER A 1 780 ? -7.443 8.299 -5.815 1.00 89.69 780 SER A C 1
ATOM 6009 O O . SER A 1 780 ? -6.397 7.857 -5.346 1.00 89.69 780 SER A O 1
ATOM 6011 N N . SER A 1 781 ? -7.469 9.390 -6.588 1.00 85.06 781 SER A N 1
ATOM 6012 C CA . SER A 1 781 ? -6.269 10.167 -6.916 1.00 85.06 781 SER A CA 1
ATOM 6013 C C . SER A 1 781 ? -5.689 10.940 -5.730 1.00 85.06 781 SER A C 1
ATOM 6015 O O . SER A 1 781 ? -4.498 11.262 -5.754 1.00 85.06 781 SER A O 1
ATOM 6017 N N . ALA A 1 782 ? -6.507 11.199 -4.701 1.00 84.44 782 ALA A N 1
ATOM 6018 C CA . ALA A 1 782 ? -6.106 11.893 -3.485 1.00 84.44 782 ALA A CA 1
ATOM 6019 C C . ALA A 1 782 ? -5.694 10.937 -2.358 1.00 84.44 782 ALA A C 1
ATOM 6021 O O . ALA A 1 782 ? -4.743 11.233 -1.636 1.00 84.44 782 ALA A O 1
ATOM 6022 N N . ILE A 1 783 ? -6.364 9.781 -2.247 1.00 86.00 783 ILE A N 1
ATOM 6023 C CA . ILE A 1 783 ? -6.082 8.733 -1.252 1.00 86.00 783 ILE A CA 1
ATOM 6024 C C . ILE A 1 783 ? -5.044 7.747 -1.798 1.00 86.00 783 ILE A C 1
ATOM 6026 O O . ILE A 1 783 ? -5.352 6.592 -2.108 1.00 86.00 783 ILE A O 1
ATOM 6030 N N . ARG A 1 784 ? -3.803 8.207 -1.968 1.00 86.62 784 ARG A N 1
ATOM 6031 C CA . ARG A 1 784 ? -2.684 7.367 -2.446 1.00 86.62 784 ARG A CA 1
ATOM 6032 C C . ARG A 1 784 ? -1.333 7.659 -1.806 1.00 86.62 784 ARG A C 1
ATOM 6034 O O . ARG A 1 784 ? -0.378 6.940 -2.093 1.00 86.62 784 ARG A O 1
ATOM 6041 N N . LEU A 1 785 ? -1.246 8.687 -0.964 1.00 87.25 785 LEU A N 1
ATOM 6042 C CA . LEU A 1 785 ? 0.015 9.099 -0.360 1.00 87.25 785 LEU A CA 1
ATOM 6043 C C . LEU A 1 785 ? 0.514 8.103 0.688 1.00 87.25 785 LEU A C 1
ATOM 6045 O O . LEU A 1 785 ? -0.266 7.372 1.300 1.00 87.25 785 LEU A O 1
ATOM 6049 N N . HIS A 1 786 ? 1.832 8.098 0.902 1.00 90.31 786 HIS A N 1
ATOM 6050 C CA . HIS A 1 786 ? 2.502 7.187 1.827 1.00 90.31 786 HIS A CA 1
ATOM 6051 C C . HIS A 1 786 ? 1.902 7.209 3.240 1.00 90.31 786 HIS A C 1
ATOM 6053 O O . HIS A 1 786 ? 1.647 6.152 3.813 1.00 90.31 786 HIS A O 1
ATOM 6059 N N . ASP A 1 787 ? 1.655 8.398 3.794 1.00 90.31 787 ASP A N 1
ATOM 6060 C CA . ASP A 1 787 ? 1.105 8.580 5.140 1.00 90.31 787 ASP A CA 1
ATOM 6061 C C . ASP A 1 787 ? -0.312 8.015 5.246 1.00 90.31 787 ASP A C 1
ATOM 6063 O O . ASP A 1 787 ? -0.593 7.206 6.129 1.00 90.31 787 ASP A O 1
ATOM 6067 N N . GLN A 1 788 ? -1.165 8.349 4.281 1.00 92.06 788 GLN A N 1
ATOM 6068 C CA . GLN A 1 788 ? -2.548 7.890 4.220 1.00 92.06 788 GLN A CA 1
ATOM 6069 C C . GLN A 1 788 ? -2.635 6.361 4.128 1.00 92.06 788 GLN A C 1
ATOM 6071 O O . GLN A 1 788 ? -3.471 5.756 4.796 1.00 92.06 788 GLN A O 1
ATOM 6076 N N . ARG A 1 789 ? -1.751 5.706 3.355 1.00 94.38 789 ARG A N 1
ATOM 6077 C CA . ARG A 1 789 ? -1.684 4.233 3.302 1.00 94.38 789 ARG A CA 1
ATOM 6078 C C . ARG A 1 789 ? -1.287 3.637 4.658 1.00 94.38 789 ARG A C 1
ATOM 6080 O O . ARG A 1 789 ? -1.890 2.659 5.096 1.00 94.38 789 ARG A O 1
ATOM 6087 N N . VAL A 1 790 ? -0.333 4.234 5.374 1.00 97.19 790 VAL A N 1
ATOM 6088 C CA . VAL A 1 790 ? 0.024 3.793 6.737 1.00 97.19 790 VAL A CA 1
ATOM 6089 C C . VAL A 1 790 ? -1.158 3.973 7.702 1.00 97.19 790 VAL A C 1
ATOM 6091 O O . VAL A 1 790 ? -1.479 3.060 8.466 1.00 97.19 790 VAL A O 1
ATOM 6094 N N . HIS A 1 791 ? -1.849 5.114 7.640 1.00 97.31 791 HIS A N 1
ATOM 6095 C CA . HIS A 1 791 ? -3.001 5.420 8.496 1.00 97.31 791 HIS A CA 1
ATOM 6096 C C . HIS A 1 791 ? -4.192 4.495 8.246 1.00 97.31 791 HIS A C 1
ATOM 6098 O O . HIS A 1 791 ? -4.808 4.039 9.208 1.00 97.31 791 HIS A O 1
ATOM 6104 N N . LEU A 1 792 ? -4.467 4.139 6.988 1.00 98.00 792 LEU A N 1
ATOM 6105 C CA . LEU A 1 792 ? -5.472 3.133 6.631 1.00 98.00 792 LEU A CA 1
ATOM 6106 C C . LEU A 1 792 ? -5.177 1.771 7.271 1.00 98.00 792 LEU A C 1
ATOM 6108 O O . LEU A 1 792 ? -6.103 1.077 7.694 1.00 98.00 792 LEU A O 1
ATOM 6112 N N . GLY A 1 793 ? -3.902 1.382 7.364 1.00 98.50 793 GLY A N 1
ATOM 6113 C CA . GLY A 1 793 ? -3.490 0.152 8.042 1.00 98.50 793 GLY A CA 1
ATOM 6114 C C . GLY A 1 793 ? -3.797 0.186 9.539 1.00 98.50 793 GLY A C 1
ATOM 6115 O O . GLY A 1 793 ? -4.405 -0.744 10.071 1.00 98.50 793 GLY A O 1
ATOM 6116 N N . GLN A 1 794 ? -3.444 1.287 10.211 1.00 98.25 794 GLN A N 1
ATOM 6117 C CA . GLN A 1 794 ? -3.755 1.481 11.632 1.00 98.25 794 GLN A CA 1
ATOM 6118 C C . GLN A 1 794 ? -5.268 1.485 11.893 1.00 98.25 794 GLN A C 1
ATOM 6120 O O . GLN A 1 794 ? -5.750 0.789 12.785 1.00 98.25 794 GLN A O 1
ATOM 6125 N N . ALA A 1 795 ? -6.029 2.217 11.077 1.00 98.56 795 ALA A N 1
ATOM 6126 C CA . ALA A 1 795 ? -7.483 2.298 11.170 1.00 98.56 795 ALA A CA 1
ATOM 6127 C C . ALA A 1 795 ? -8.153 0.919 11.030 1.00 98.56 795 ALA A C 1
ATOM 6129 O O . ALA A 1 795 ? -8.978 0.540 11.866 1.00 98.56 795 ALA A O 1
ATOM 6130 N N . ALA A 1 796 ? -7.745 0.135 10.025 1.00 98.75 796 ALA A N 1
ATOM 6131 C CA . ALA A 1 796 ? -8.245 -1.221 9.810 1.00 98.75 796 ALA A CA 1
ATOM 6132 C C . ALA A 1 796 ? -7.929 -2.156 10.990 1.00 98.75 796 ALA A C 1
ATOM 6134 O O . ALA A 1 796 ? -8.785 -2.936 11.411 1.00 98.75 796 ALA A O 1
ATOM 6135 N N . ALA A 1 797 ? -6.727 -2.056 11.564 1.00 98.62 797 ALA A N 1
ATOM 6136 C CA . ALA A 1 797 ? -6.335 -2.854 12.720 1.00 98.62 797 ALA A CA 1
ATOM 6137 C C . ALA A 1 797 ? -7.111 -2.493 13.991 1.00 98.62 797 ALA A C 1
ATOM 6139 O O . ALA A 1 797 ? -7.577 -3.396 14.681 1.00 98.62 797 ALA A O 1
ATOM 6140 N N . ALA A 1 798 ? -7.310 -1.206 14.287 1.00 98.62 798 ALA A N 1
ATOM 6141 C CA . ALA A 1 798 ? -8.112 -0.794 15.439 1.00 98.62 798 ALA A CA 1
ATOM 6142 C C . ALA A 1 798 ? -9.560 -1.304 15.335 1.00 98.62 798 ALA A C 1
ATOM 6144 O O . ALA A 1 798 ? -10.106 -1.819 16.312 1.00 98.62 798 ALA A O 1
ATOM 6145 N N . LEU A 1 799 ? -10.157 -1.251 14.139 1.00 98.69 799 LEU A N 1
ATOM 6146 C CA . LEU A 1 799 ? -11.472 -1.840 13.878 1.00 98.69 799 LEU A CA 1
ATOM 6147 C C . LEU A 1 799 ? -11.476 -3.365 14.066 1.00 98.69 799 LEU A C 1
ATOM 6149 O O . LEU A 1 799 ? -12.375 -3.909 14.714 1.00 98.69 799 LEU A O 1
ATOM 6153 N N . ALA A 1 800 ? -10.456 -4.060 13.553 1.00 98.69 800 ALA A N 1
ATOM 6154 C CA . ALA A 1 800 ? -10.301 -5.499 13.746 1.00 98.69 800 ALA A CA 1
ATOM 6155 C C . ALA A 1 800 ? -10.183 -5.872 15.233 1.00 98.69 800 ALA A C 1
ATOM 6157 O O . ALA A 1 800 ? -10.804 -6.837 15.671 1.00 98.69 800 ALA A O 1
ATOM 6158 N N . VAL A 1 801 ? -9.444 -5.094 16.028 1.00 98.44 801 VAL A N 1
ATOM 6159 C CA . VAL A 1 801 ? -9.284 -5.316 17.474 1.00 98.44 801 VAL A CA 1
ATOM 6160 C C . VAL A 1 801 ? -10.625 -5.206 18.197 1.00 98.44 801 VAL A C 1
ATOM 6162 O O . VAL A 1 801 ? -10.976 -6.105 18.961 1.00 98.44 801 VAL A O 1
ATOM 6165 N N . VAL A 1 802 ? -11.399 -4.145 17.943 1.00 98.31 802 VAL A N 1
ATOM 6166 C CA . VAL A 1 802 ? -12.725 -3.970 18.563 1.00 98.31 802 VAL A CA 1
ATOM 6167 C C . VAL A 1 802 ? -13.661 -5.117 18.172 1.00 98.31 802 VAL A C 1
ATOM 6169 O O . VAL A 1 802 ? -14.324 -5.692 19.034 1.00 98.31 802 VAL A O 1
ATOM 6172 N N . SER A 1 803 ? -13.645 -5.524 16.901 1.00 98.25 803 SER A N 1
ATOM 6173 C CA . SER A 1 803 ? -14.374 -6.693 16.389 1.00 98.25 803 SER A CA 1
ATOM 6174 C C . SER A 1 803 ? -14.011 -7.995 17.112 1.00 98.25 803 SER A C 1
ATOM 6176 O O . SER A 1 803 ? -14.890 -8.706 17.615 1.00 98.25 803 SER A O 1
ATOM 6178 N N . LEU A 1 804 ? -12.716 -8.282 17.263 1.00 98.06 804 LEU A N 1
ATOM 6179 C CA . LEU A 1 804 ? -12.226 -9.464 17.972 1.00 98.06 804 LEU A CA 1
ATOM 6180 C C . LEU A 1 804 ? -12.607 -9.442 19.460 1.00 98.06 804 LEU A C 1
ATOM 6182 O O . LEU A 1 804 ? -13.100 -10.450 19.976 1.00 98.06 804 LEU A O 1
ATOM 6186 N N . ASN A 1 805 ? -12.447 -8.296 20.128 1.00 97.12 805 ASN A N 1
ATOM 6187 C CA . ASN A 1 805 ? -12.753 -8.123 21.550 1.00 97.12 805 ASN A CA 1
ATOM 6188 C C . ASN A 1 805 ? -14.249 -8.276 21.840 1.00 97.12 805 ASN A C 1
ATOM 6190 O O . ASN A 1 805 ? -14.636 -9.017 22.748 1.00 97.12 805 ASN A O 1
ATOM 6194 N N . ARG A 1 806 ? -15.095 -7.620 21.039 1.00 95.94 806 ARG A N 1
ATOM 6195 C CA . ARG A 1 806 ? -16.558 -7.688 21.165 1.00 95.94 806 ARG A CA 1
ATOM 6196 C C . ARG A 1 806 ? -17.138 -8.999 20.655 1.00 95.94 806 ARG A C 1
ATOM 6198 O O . ARG A 1 806 ? -18.275 -9.331 20.973 1.00 95.94 806 ARG A O 1
ATOM 6205 N N . LYS A 1 807 ? -16.357 -9.770 19.893 1.00 95.75 807 LYS A N 1
ATOM 6206 C CA . LYS A 1 807 ? -16.818 -10.963 19.179 1.00 95.75 807 LYS A CA 1
ATOM 6207 C C . LYS A 1 807 ? -18.007 -10.649 18.268 1.00 95.75 807 LYS A C 1
ATOM 6209 O O . LYS A 1 807 ? -18.866 -11.512 18.071 1.00 95.75 807 LYS A O 1
ATOM 6214 N N . THR A 1 808 ? -17.977 -9.486 17.633 1.00 95.31 808 THR A N 1
ATOM 6215 C CA . THR A 1 808 ? -18.965 -9.008 16.657 1.00 95.31 808 THR A CA 1
ATOM 6216 C C . THR A 1 808 ? -18.255 -8.785 15.335 1.00 95.31 808 THR A C 1
ATOM 6218 O O . THR A 1 808 ? -17.062 -8.517 15.331 1.00 95.31 808 THR A O 1
ATOM 6221 N N . MET A 1 809 ? -18.939 -8.959 14.210 1.00 95.00 809 MET A N 1
ATOM 6222 C CA . MET A 1 809 ? -18.296 -8.758 12.918 1.00 95.00 809 MET A CA 1
ATOM 6223 C C . MET A 1 809 ? -18.174 -7.263 12.558 1.00 95.00 809 MET A C 1
ATOM 6225 O O . MET A 1 809 ? -19.021 -6.477 12.990 1.00 95.00 809 MET A O 1
ATOM 6229 N N . PRO A 1 810 ? -17.134 -6.845 11.805 1.00 95.12 810 PRO A N 1
ATOM 6230 C CA . PRO A 1 810 ? -16.821 -5.430 11.600 1.00 95.12 810 PRO A CA 1
ATOM 6231 C C . PRO A 1 810 ? -17.962 -4.591 11.022 1.00 95.12 810 PRO A C 1
ATOM 6233 O O . PRO A 1 810 ? -18.126 -3.445 11.431 1.00 95.12 810 PRO A O 1
ATOM 6236 N N . ARG A 1 811 ? -18.777 -5.153 10.118 1.00 93.12 811 ARG A N 1
ATOM 6237 C CA . ARG A 1 811 ? -19.881 -4.421 9.478 1.00 93.12 811 ARG A CA 1
ATOM 6238 C C . ARG A 1 811 ? -20.914 -3.896 10.465 1.00 93.12 811 ARG A C 1
ATOM 6240 O O . ARG A 1 811 ? -21.344 -2.756 10.338 1.00 93.12 811 ARG A O 1
ATOM 6247 N N . SER A 1 812 ? -21.278 -4.690 11.469 1.00 88.56 812 SER A N 1
ATOM 6248 C CA . SER A 1 812 ? -22.249 -4.272 12.488 1.00 88.56 812 SER A CA 1
ATOM 6249 C C . SER A 1 812 ? -21.718 -3.154 13.386 1.00 88.56 812 SER A C 1
ATOM 6251 O O . SER A 1 812 ? -22.498 -2.357 13.894 1.00 88.56 812 SER A O 1
ATOM 6253 N N . LEU A 1 813 ? -20.397 -3.063 13.564 1.00 91.94 813 LEU A N 1
ATOM 6254 C CA . LEU A 1 813 ? -19.782 -2.044 14.417 1.00 91.94 813 LEU A CA 1
ATOM 6255 C C . LEU A 1 813 ? -19.852 -0.637 13.818 1.00 91.94 813 LEU A C 1
ATOM 6257 O O . LEU A 1 813 ? -19.786 0.333 14.570 1.00 91.94 813 LEU A O 1
ATOM 6261 N N . ALA A 1 814 ? -19.981 -0.522 12.491 1.00 90.62 814 ALA A N 1
ATOM 6262 C CA . ALA A 1 814 ? -20.012 0.761 11.788 1.00 90.62 814 ALA A CA 1
ATOM 6263 C C . ALA A 1 814 ? -21.190 1.653 12.205 1.00 90.62 814 ALA A C 1
ATOM 6265 O O . ALA A 1 814 ? -21.085 2.867 12.095 1.00 90.62 814 ALA A O 1
ATOM 6266 N N . PHE A 1 815 ? -22.259 1.052 12.739 1.00 86.94 815 PHE A N 1
ATOM 6267 C CA . PHE A 1 815 ? -23.491 1.719 13.179 1.00 86.94 815 PHE A CA 1
ATOM 6268 C C . PHE A 1 815 ? -23.655 1.693 14.713 1.00 86.94 815 PHE A C 1
ATOM 6270 O O . PHE A 1 815 ? -24.734 1.919 15.263 1.00 86.94 815 PHE A O 1
ATOM 6277 N N . GLU A 1 816 ? -22.568 1.414 15.443 1.00 88.94 816 GLU A N 1
ATOM 6278 C CA . GLU A 1 816 ? -22.523 1.445 16.904 1.00 88.94 816 GLU A CA 1
ATOM 6279 C C . GLU A 1 816 ? -21.547 2.522 17.402 1.00 88.94 816 GLU A C 1
ATOM 6281 O O . GLU A 1 816 ? -20.339 2.291 17.493 1.00 88.94 816 GLU A O 1
ATOM 6286 N N . ARG A 1 817 ? -22.066 3.681 17.836 1.00 87.81 817 ARG A N 1
ATOM 6287 C CA . ARG A 1 817 ? -21.245 4.807 18.333 1.00 87.81 817 ARG A CA 1
ATOM 6288 C C . ARG A 1 817 ? -20.232 4.403 19.415 1.00 87.81 817 ARG A C 1
ATOM 6290 O O . ARG A 1 817 ? -19.102 4.882 19.431 1.00 87.81 817 ARG A O 1
ATOM 6297 N N . GLY A 1 818 ? -20.622 3.506 20.325 1.00 90.31 818 GLY A N 1
ATOM 6298 C CA . GLY A 1 818 ? -19.724 2.995 21.367 1.00 90.31 818 GLY A CA 1
ATOM 6299 C C . GLY A 1 818 ? -18.528 2.227 20.795 1.00 90.31 818 GLY A C 1
ATOM 6300 O O . GLY A 1 818 ? -17.403 2.417 21.248 1.00 90.31 818 GLY A O 1
ATOM 6301 N N . SER A 1 819 ? -18.761 1.418 19.760 1.00 93.38 819 SER A N 1
ATOM 6302 C CA . SER A 1 819 ? -17.717 0.673 19.053 1.00 93.38 819 SER A CA 1
ATOM 6303 C C . SER A 1 819 ? -16.783 1.618 18.290 1.00 93.38 819 SER A C 1
ATOM 6305 O O . SER A 1 819 ? -15.566 1.467 18.374 1.00 93.38 819 SER A O 1
ATOM 6307 N N . LEU A 1 820 ? -17.322 2.650 17.631 1.00 93.88 820 LEU A N 1
ATOM 6308 C CA . LEU A 1 820 ? -16.526 3.715 17.006 1.00 93.88 820 LEU A CA 1
ATOM 6309 C C . LEU A 1 820 ? -15.603 4.420 18.019 1.00 93.88 820 LEU A C 1
ATOM 6311 O O . LEU A 1 820 ? -14.422 4.640 17.742 1.00 93.88 820 LEU A O 1
ATOM 6315 N N . GLU A 1 821 ? -16.106 4.754 19.209 1.00 93.31 821 GLU A N 1
ATOM 6316 C CA . GLU A 1 821 ? -15.294 5.423 20.231 1.00 93.31 821 GLU A CA 1
ATOM 6317 C C . GLU A 1 821 ? -14.193 4.527 20.816 1.00 93.31 821 GLU A C 1
ATOM 6319 O O . GLU A 1 821 ? -13.131 5.056 21.175 1.00 93.31 821 GLU A O 1
ATOM 6324 N N . GLU A 1 822 ? -14.408 3.207 20.877 1.00 95.00 822 GLU A N 1
ATOM 6325 C CA . GLU A 1 822 ? -13.362 2.222 21.188 1.00 95.00 822 GLU A CA 1
ATOM 6326 C C . GLU A 1 822 ? -12.291 2.177 20.093 1.00 95.00 822 GLU A C 1
ATOM 6328 O O . GLU A 1 822 ? -11.102 2.248 20.411 1.00 95.00 822 GLU A O 1
ATOM 6333 N N . VAL A 1 823 ? -12.687 2.152 18.811 1.00 97.56 823 VAL A N 1
ATOM 6334 C CA . VAL A 1 823 ? -11.748 2.188 17.671 1.00 97.56 823 VAL A CA 1
ATOM 6335 C C . VAL A 1 823 ? -10.880 3.437 17.753 1.00 97.56 823 VAL A C 1
ATOM 6337 O O . VAL A 1 823 ? -9.654 3.353 17.793 1.00 97.56 823 VAL A O 1
ATOM 6340 N N . ARG A 1 824 ? -11.501 4.611 17.886 1.00 96.62 824 ARG A N 1
ATOM 6341 C CA . ARG A 1 824 ? -10.782 5.876 18.081 1.00 96.62 824 ARG A CA 1
ATOM 6342 C C . ARG A 1 824 ? -9.909 5.866 19.335 1.00 96.62 824 ARG A C 1
ATOM 6344 O O . ARG A 1 824 ? -9.004 6.689 19.451 1.00 96.62 824 ARG A O 1
ATOM 6351 N N . GLY A 1 825 ? -10.239 5.039 20.332 1.00 96.00 825 GLY A N 1
ATOM 6352 C CA . GLY A 1 825 ? -9.532 4.975 21.613 1.00 96.00 825 GLY A CA 1
ATOM 6353 C C . GLY A 1 825 ? -8.191 4.294 21.427 1.00 96.00 825 GLY A C 1
ATOM 6354 O O . GLY A 1 825 ? -7.169 4.795 21.884 1.00 96.00 825 GLY A O 1
ATOM 6355 N N . ILE A 1 826 ? -8.197 3.212 20.651 1.00 97.31 826 ILE A N 1
ATOM 6356 C CA . ILE A 1 826 ? -6.995 2.521 20.192 1.00 97.31 826 ILE A CA 1
ATOM 6357 C C . ILE A 1 826 ? -6.136 3.469 19.341 1.00 97.31 826 ILE A C 1
ATOM 6359 O O . ILE A 1 826 ? -4.966 3.672 19.664 1.00 97.31 826 ILE A O 1
ATOM 6363 N N . LEU A 1 827 ? -6.734 4.130 18.338 1.00 98.00 827 LEU A N 1
ATOM 6364 C CA . LEU A 1 827 ? -6.016 5.031 17.422 1.00 98.00 827 LEU A CA 1
ATOM 6365 C C . LEU A 1 827 ? -5.425 6.269 18.119 1.00 98.00 827 LEU A C 1
ATOM 6367 O O . LEU A 1 827 ? -4.352 6.744 17.748 1.00 98.00 827 LEU A O 1
ATOM 6371 N N . CYS A 1 828 ? -6.116 6.820 19.120 1.00 96.81 828 CYS A N 1
ATOM 6372 C CA . CYS A 1 828 ? -5.751 8.075 19.774 1.00 96.81 828 CYS A CA 1
ATOM 6373 C C . CYS A 1 828 ? -5.712 7.914 21.303 1.00 96.81 828 CYS A C 1
ATOM 6375 O O . CYS A 1 828 ? -6.622 8.342 22.014 1.00 96.81 828 CYS A O 1
ATOM 6377 N N . GLY A 1 829 ? -4.627 7.308 21.802 1.00 84.81 829 GLY A N 1
ATOM 6378 C CA . GLY A 1 829 ? -4.269 7.285 23.228 1.00 84.81 829 GLY A CA 1
ATOM 6379 C C . GLY A 1 829 ? -4.236 5.908 23.906 1.00 84.81 829 GLY A C 1
ATOM 6380 O O . GLY A 1 829 ? -3.786 5.830 25.046 1.00 84.81 829 GLY A O 1
ATOM 6381 N N . GLY A 1 830 ? -4.676 4.832 23.246 1.00 80.12 830 GLY A N 1
ATOM 6382 C CA . GLY A 1 830 ? -4.901 3.528 23.891 1.00 80.12 830 GLY A CA 1
ATOM 6383 C C . GLY A 1 830 ? -3.831 2.449 23.686 1.00 80.12 830 GLY A C 1
ATOM 6384 O O . GLY A 1 830 ? -3.858 1.447 24.394 1.00 80.12 830 GLY A O 1
ATOM 6385 N N . ASN A 1 831 ? -2.897 2.616 22.746 1.00 81.38 831 ASN A N 1
ATOM 6386 C CA . ASN A 1 831 ? -2.006 1.532 22.289 1.00 81.38 831 ASN A CA 1
ATOM 6387 C C . ASN A 1 831 ? -0.514 1.700 22.680 1.00 81.38 831 ASN A C 1
ATOM 6389 O O . ASN A 1 831 ? 0.322 0.881 22.302 1.00 81.38 831 ASN A O 1
ATOM 6393 N N . GLY A 1 832 ? -0.154 2.776 23.394 1.00 83.75 832 GLY A N 1
ATOM 6394 C CA . GLY A 1 832 ? 1.230 3.087 23.788 1.00 83.75 832 GLY A CA 1
ATOM 6395 C C . GLY A 1 832 ? 2.156 3.600 22.669 1.00 83.75 832 GLY A C 1
ATOM 6396 O O . GLY A 1 832 ? 3.343 3.801 22.921 1.00 83.75 832 GLY A O 1
ATOM 6397 N N . GLY A 1 833 ? 1.643 3.801 21.452 1.00 92.12 833 GLY A N 1
ATOM 6398 C CA . GLY A 1 833 ? 2.343 4.428 20.327 1.00 92.12 833 GLY A CA 1
ATOM 6399 C C . GLY A 1 833 ? 2.093 5.933 20.216 1.00 92.12 833 GLY A C 1
ATOM 6400 O O . GLY A 1 833 ? 1.430 6.540 21.061 1.00 92.12 833 GLY A O 1
ATOM 6401 N N . VAL A 1 834 ? 2.606 6.546 19.145 1.00 96.25 834 VAL A N 1
ATOM 6402 C CA . VAL A 1 834 ? 2.257 7.935 18.803 1.00 96.25 834 VAL A CA 1
ATOM 6403 C C . VAL A 1 834 ? 0.767 7.995 18.430 1.00 96.25 834 VAL A C 1
ATOM 6405 O O . VAL A 1 834 ? 0.346 7.254 17.540 1.00 96.25 834 VAL A O 1
ATOM 6408 N N . PRO A 1 835 ? -0.044 8.866 19.059 1.00 96.69 835 PRO A N 1
ATOM 6409 C CA . PRO A 1 835 ? -1.478 8.928 18.791 1.00 96.69 835 PRO A CA 1
ATOM 6410 C C . PRO A 1 835 ? -1.771 9.445 17.374 1.00 96.69 835 PRO A C 1
ATOM 6412 O O . PRO A 1 835 ? -1.019 10.251 16.817 1.00 96.69 835 PRO A O 1
ATOM 6415 N N . MET A 1 836 ? -2.877 8.987 16.786 1.00 96.12 836 MET A N 1
ATOM 6416 C CA . MET A 1 836 ? -3.356 9.457 15.486 1.00 96.12 836 MET A CA 1
ATOM 6417 C C . MET A 1 836 ? -4.167 10.748 15.601 1.00 96.12 836 MET A C 1
ATOM 6419 O O . MET A 1 836 ? -4.919 10.944 16.559 1.00 96.12 836 MET A O 1
ATOM 6423 N N . LEU A 1 837 ? -4.031 11.615 14.595 1.00 95.06 837 LEU A N 1
ATOM 6424 C CA . LEU A 1 837 ? -4.841 12.820 14.447 1.00 95.06 837 LEU A CA 1
ATOM 6425 C C . LEU A 1 837 ? -6.218 12.418 13.912 1.00 95.06 837 LEU A C 1
ATOM 6427 O O . LEU A 1 837 ? -6.362 12.083 12.736 1.00 95.06 837 LEU A O 1
ATOM 6431 N N . LEU A 1 838 ? -7.217 12.421 14.791 1.00 95.56 838 LEU A N 1
ATOM 6432 C CA . LEU A 1 838 ? -8.599 12.091 14.446 1.00 95.56 838 LEU A CA 1
ATOM 6433 C C . LEU A 1 838 ? -9.278 13.269 13.750 1.00 95.56 838 LEU A C 1
ATOM 6435 O O . LEU A 1 838 ? -9.946 13.070 12.742 1.00 95.56 838 LEU A O 1
ATOM 6439 N N . PHE A 1 839 ? -9.074 14.483 14.269 1.00 93.25 839 PHE A N 1
ATOM 6440 C CA . PHE A 1 839 ? -9.690 15.702 13.757 1.00 93.25 839 PHE A CA 1
ATOM 6441 C C . PHE A 1 839 ? -8.637 16.616 13.113 1.00 93.25 839 PHE A C 1
ATOM 6443 O O . PHE A 1 839 ? -7.586 16.833 13.722 1.00 93.25 839 PHE A O 1
ATOM 6450 N N . PRO A 1 840 ? -8.892 17.185 11.922 1.00 90.19 840 PRO A N 1
ATOM 6451 C CA . PRO A 1 840 ? -7.839 17.707 11.056 1.00 90.19 840 PRO A CA 1
ATOM 6452 C C . PRO A 1 840 ? -7.377 19.126 11.441 1.00 90.19 840 PRO A C 1
ATOM 6454 O O . PRO A 1 840 ? -7.403 20.041 10.623 1.00 90.19 840 PRO A O 1
ATOM 6457 N N . TYR A 1 841 ? -6.941 19.337 12.687 1.00 90.12 841 TYR A N 1
ATOM 6458 C CA . TYR A 1 841 ? -6.356 20.605 13.140 1.00 90.12 841 TYR A CA 1
ATOM 6459 C C . TYR A 1 841 ? -4.908 20.766 12.675 1.00 90.12 841 TYR A C 1
ATOM 6461 O O . TYR A 1 841 ? -4.056 19.916 12.938 1.00 90.12 841 TYR A O 1
ATOM 6469 N N . ARG A 1 842 ? -4.606 21.895 12.023 1.00 84.12 842 ARG A N 1
ATOM 6470 C CA . ARG A 1 842 ? -3.293 22.177 11.414 1.00 84.12 842 ARG A CA 1
ATOM 6471 C C . ARG A 1 842 ? -2.173 22.384 12.428 1.00 84.12 842 ARG A C 1
ATOM 6473 O O . ARG A 1 842 ? -1.066 21.900 12.210 1.00 84.12 842 ARG A O 1
ATOM 6480 N N . ASP A 1 843 ? -2.445 23.087 13.516 1.00 87.94 843 ASP A N 1
ATOM 6481 C CA . ASP A 1 843 ? -1.482 23.435 14.570 1.00 87.94 843 ASP A CA 1
ATOM 6482 C C . ASP A 1 843 ? -1.442 22.403 15.712 1.00 87.94 843 ASP A C 1
ATOM 6484 O O . ASP A 1 843 ? -1.129 22.732 16.855 1.00 87.94 843 ASP A O 1
ATOM 6488 N N . LEU A 1 844 ? -1.819 21.168 15.357 1.00 89.81 844 LEU A N 1
ATOM 6489 C CA . LEU A 1 844 ? -2.031 19.957 16.145 1.00 89.81 844 LEU A CA 1
ATOM 6490 C C . LEU A 1 844 ? -0.833 18.993 16.367 1.00 89.81 844 LEU A C 1
ATOM 6492 O O . LEU A 1 844 ? -0.968 17.876 15.866 1.00 89.81 844 LEU A O 1
ATOM 6496 N N . PRO A 1 845 ? 0.335 19.285 16.981 1.00 90.62 845 PRO A N 1
ATOM 6497 C CA . PRO A 1 845 ? 1.433 18.309 16.975 1.00 90.62 845 PRO A CA 1
ATOM 6498 C C . PRO A 1 845 ? 1.176 17.111 17.907 1.00 90.62 845 PRO A C 1
ATOM 6500 O O . PRO A 1 845 ? 0.692 17.272 19.025 1.00 90.62 845 PRO A O 1
ATOM 6503 N N . ALA A 1 846 ? 1.515 15.898 17.447 1.00 92.06 846 ALA A N 1
ATOM 6504 C CA . ALA A 1 846 ? 1.201 14.630 18.127 1.00 92.06 846 ALA A CA 1
ATOM 6505 C C . ALA A 1 846 ? 1.866 14.444 19.505 1.00 92.06 846 ALA A C 1
ATOM 6507 O O . ALA A 1 846 ? 1.420 13.616 20.294 1.00 92.06 846 ALA A O 1
ATOM 6508 N N . ASP A 1 847 ? 2.926 15.199 19.794 1.00 91.69 847 ASP A N 1
ATOM 6509 C CA . ASP A 1 847 ? 3.626 15.230 21.081 1.00 91.69 847 ASP A CA 1
ATOM 6510 C C . ASP A 1 847 ? 3.078 16.297 22.047 1.00 91.69 847 ASP A C 1
ATOM 6512 O O . ASP A 1 847 ? 3.518 16.374 23.196 1.00 91.69 847 ASP A O 1
ATOM 6516 N N . HIS A 1 848 ? 2.095 17.100 21.624 1.00 94.69 848 HIS A N 1
ATOM 6517 C CA . HIS A 1 848 ? 1.461 18.080 22.496 1.00 94.69 848 HIS A CA 1
ATOM 6518 C C . HIS A 1 848 ? 0.705 17.381 23.648 1.00 94.69 848 HIS A C 1
ATOM 6520 O O . HIS A 1 848 ? -0.114 16.497 23.384 1.00 94.69 848 HIS A O 1
ATOM 6526 N N . PRO A 1 849 ? 0.858 17.805 24.921 1.00 95.44 849 PRO A N 1
ATOM 6527 C CA . PRO A 1 849 ? 0.222 17.135 26.066 1.00 95.44 849 PRO A CA 1
ATOM 6528 C C . PRO A 1 849 ? -1.309 17.038 25.981 1.00 95.44 849 PRO A C 1
ATOM 6530 O O . PRO A 1 849 ? -1.913 16.091 26.474 1.00 95.44 849 PRO A O 1
ATOM 6533 N N . SER A 1 850 ? -1.948 18.016 25.336 1.00 97.00 850 SER A N 1
ATOM 6534 C CA . SER A 1 850 ? -3.403 18.052 25.135 1.00 97.00 850 SER A CA 1
ATOM 6535 C C . SER A 1 850 ? -3.891 17.324 23.876 1.00 97.00 850 SER A C 1
ATOM 6537 O O . SER A 1 850 ? -5.092 17.333 23.624 1.00 97.00 850 SER A O 1
ATOM 6539 N N . PHE A 1 851 ? -3.004 16.713 23.079 1.00 96.88 851 PHE A N 1
ATOM 6540 C CA . PHE A 1 851 ? -3.333 16.142 21.765 1.00 96.88 851 PHE A CA 1
ATOM 6541 C C . PHE A 1 851 ? -4.500 15.159 21.806 1.00 96.88 851 PHE A C 1
ATOM 6543 O O . PHE A 1 851 ? -5.467 15.314 21.057 1.00 96.88 851 PHE A O 1
ATOM 6550 N N . VAL A 1 852 ? -4.420 14.174 22.704 1.00 97.44 852 VAL A N 1
ATOM 6551 C CA . VAL A 1 852 ? -5.450 13.140 22.847 1.00 97.44 852 VAL A CA 1
ATOM 6552 C C . VAL A 1 852 ? -6.772 13.777 23.259 1.00 97.44 852 VAL A C 1
ATOM 6554 O O . VAL A 1 852 ? -7.772 13.593 22.577 1.00 97.44 852 VAL A O 1
ATOM 6557 N N . ALA A 1 853 ? -6.777 14.590 24.317 1.00 97.00 853 ALA A N 1
ATOM 6558 C CA . ALA A 1 853 ? -7.993 15.229 24.813 1.00 97.00 853 ALA A CA 1
ATOM 6559 C C . ALA A 1 853 ? -8.691 16.080 23.740 1.00 97.00 853 ALA A C 1
ATOM 6561 O O . ALA A 1 853 ? -9.900 15.963 23.557 1.00 97.00 853 ALA A O 1
ATOM 6562 N N . ILE A 1 854 ? -7.934 16.890 22.991 1.00 97.38 854 ILE A N 1
ATOM 6563 C CA . ILE A 1 854 ? -8.479 17.738 21.923 1.00 97.38 854 ILE A CA 1
ATOM 6564 C C . ILE A 1 854 ? -9.113 16.880 20.824 1.00 97.38 854 ILE A C 1
ATOM 6566 O O . ILE A 1 854 ? -10.268 17.104 20.477 1.00 97.38 854 ILE A O 1
ATOM 6570 N N . ASN A 1 855 ? -8.402 15.870 20.314 1.00 96.69 855 ASN A N 1
ATOM 6571 C CA . ASN A 1 855 ? -8.922 14.993 19.260 1.00 96.69 855 ASN A CA 1
ATOM 6572 C C . ASN A 1 855 ? -10.157 14.210 19.711 1.00 96.69 855 ASN A C 1
ATOM 6574 O O . ASN A 1 855 ? -11.130 14.106 18.970 1.00 96.69 855 ASN A O 1
ATOM 6578 N N . ARG A 1 856 ? -10.130 13.672 20.933 1.00 95.19 856 ARG A N 1
ATOM 6579 C CA . ARG A 1 856 ? -11.229 12.887 21.502 1.00 95.19 856 ARG A CA 1
ATOM 6580 C C . ARG A 1 856 ? -12.485 13.724 21.733 1.00 95.19 856 ARG A C 1
ATOM 6582 O O . ARG A 1 856 ? -13.582 13.236 21.486 1.00 95.19 856 ARG A O 1
ATOM 6589 N N . LEU A 1 857 ? -12.340 14.973 22.175 1.00 94.56 857 LEU A N 1
ATOM 6590 C CA . LEU A 1 857 ? -13.470 15.891 22.334 1.00 94.56 857 LEU A CA 1
ATOM 6591 C C . LEU A 1 857 ? -13.982 16.411 20.984 1.00 94.56 857 LEU A C 1
ATOM 6593 O O . LEU A 1 857 ? -15.193 16.487 20.797 1.00 94.56 857 LEU A O 1
ATOM 6597 N N . ALA A 1 858 ? -13.089 16.708 20.033 1.00 93.06 858 ALA A N 1
ATOM 6598 C CA . ALA A 1 858 ? -13.468 17.113 18.677 1.00 93.06 858 ALA A CA 1
ATOM 6599 C C . ALA A 1 858 ? -14.280 16.020 17.968 1.00 93.06 858 ALA A C 1
ATOM 6601 O O . ALA A 1 858 ? -15.336 16.298 17.414 1.00 93.06 858 ALA A O 1
ATOM 6602 N N . ALA A 1 859 ? -13.832 14.763 18.057 1.00 90.50 859 ALA A N 1
ATOM 6603 C CA . ALA A 1 859 ? -14.514 13.604 17.480 1.00 90.50 859 ALA A CA 1
ATOM 6604 C C . ALA A 1 859 ? -15.903 13.327 18.093 1.00 90.50 859 ALA A C 1
ATOM 6606 O O . ALA A 1 859 ? -16.720 12.641 17.482 1.00 90.50 859 ALA A O 1
ATOM 6607 N N . ARG A 1 860 ? -16.176 13.862 19.293 1.00 88.12 860 ARG A N 1
ATOM 6608 C CA . ARG A 1 860 ? -17.491 13.829 19.957 1.00 88.12 860 ARG A CA 1
ATOM 6609 C C . ARG A 1 860 ? -18.353 15.063 19.667 1.00 88.12 860 ARG A C 1
ATOM 6611 O O . ARG A 1 860 ? -19.451 15.147 20.203 1.00 88.12 860 ARG A O 1
ATOM 6618 N N . GLU A 1 861 ? -17.862 15.999 18.855 1.00 87.94 861 GLU A N 1
ATOM 6619 C CA . GLU A 1 861 ? -18.472 17.311 18.593 1.00 87.94 861 GLU A CA 1
ATOM 6620 C C . GLU A 1 861 ? -18.623 18.197 19.847 1.00 87.94 861 GLU A C 1
ATOM 6622 O O . GLU A 1 861 ? -19.506 19.046 19.929 1.00 87.94 861 GLU A O 1
ATOM 6627 N N . TRP A 1 862 ? -17.755 18.025 20.849 1.00 89.81 862 TRP A N 1
ATOM 6628 C CA . TRP A 1 862 ? -17.824 18.761 22.125 1.00 89.81 862 TRP A CA 1
ATOM 6629 C C . TRP A 1 862 ? -16.920 19.992 22.184 1.00 89.81 862 TRP A C 1
ATOM 6631 O O . TRP A 1 862 ? -16.742 20.598 23.239 1.00 89.81 862 TRP A O 1
ATOM 6641 N N . LEU A 1 863 ? -16.318 20.361 21.060 1.00 91.88 863 LEU A N 1
ATOM 6642 C CA . LEU A 1 863 ? -15.547 21.587 20.920 1.00 91.88 863 LEU A CA 1
ATOM 6643 C C . LEU A 1 863 ? -16.282 22.504 19.942 1.00 91.88 863 LEU A C 1
ATOM 6645 O O . LEU A 1 863 ? -16.761 22.017 18.919 1.00 91.88 863 LEU A O 1
ATOM 6649 N N . PRO A 1 864 ? -16.363 23.817 20.213 1.00 88.12 864 PRO A N 1
ATOM 6650 C CA . PRO A 1 864 ? -16.896 24.752 19.240 1.00 88.12 864 PRO A CA 1
ATOM 6651 C C . PRO A 1 864 ? -15.906 24.837 18.075 1.00 88.12 864 PRO A C 1
ATOM 6653 O O . PRO A 1 864 ? -14.729 25.157 18.269 1.00 88.12 864 PRO A O 1
ATOM 6656 N N . VAL A 1 865 ? -16.382 24.496 16.880 1.00 83.94 865 VAL A N 1
ATOM 6657 C CA . VAL A 1 865 ? -15.604 24.496 15.639 1.00 83.94 865 VAL A CA 1
ATOM 6658 C C . VAL A 1 865 ? -16.460 25.104 14.539 1.00 83.94 865 VAL A C 1
ATOM 6660 O O . VAL A 1 865 ? -17.633 24.767 14.405 1.00 83.94 865 VAL A O 1
ATOM 6663 N N . SER A 1 866 ? -15.859 25.974 13.732 1.00 83.44 866 SER A N 1
ATOM 6664 C CA . SER A 1 866 ? -16.441 26.423 12.467 1.00 83.44 866 SER A CA 1
ATOM 6665 C C . SER A 1 866 ? -15.642 25.868 11.296 1.00 83.44 866 SER A C 1
ATOM 6667 O O . SER A 1 866 ? -14.454 25.560 11.424 1.00 83.44 866 SER A O 1
ATOM 6669 N N . ARG A 1 867 ? -16.268 25.821 10.120 1.00 81.44 867 ARG A N 1
ATOM 6670 C CA . ARG A 1 867 ? -15.628 25.364 8.881 1.00 81.44 867 ARG A CA 1
ATOM 6671 C C . ARG A 1 867 ? -14.336 26.127 8.547 1.00 81.44 867 ARG A C 1
ATOM 6673 O O . ARG A 1 867 ? -13.448 25.572 7.907 1.00 81.44 867 ARG A O 1
ATOM 6680 N N . GLN A 1 868 ? -14.214 27.383 8.983 1.00 81.38 868 GLN A N 1
ATOM 6681 C CA . GLN A 1 868 ? -13.051 28.247 8.735 1.00 81.38 868 GLN A CA 1
ATOM 6682 C C . GLN A 1 868 ? -11.982 28.171 9.846 1.00 81.38 868 GLN A C 1
ATOM 6684 O O . GLN A 1 868 ? -10.860 28.646 9.662 1.00 81.38 868 GLN A O 1
ATOM 6689 N N . GLU A 1 869 ? -12.287 27.576 11.004 1.00 82.50 869 GLU A N 1
ATOM 6690 C CA . GLU A 1 869 ? -11.370 27.496 12.149 1.00 82.50 869 GLU A CA 1
ATOM 6691 C C . GLU A 1 869 ? -10.496 26.230 12.089 1.00 82.50 869 GLU A C 1
ATOM 6693 O O . GLU A 1 869 ? -10.627 25.310 12.890 1.00 82.50 869 GLU A O 1
ATOM 6698 N N . VAL A 1 870 ? -9.568 26.192 11.126 1.00 84.62 870 VAL A N 1
ATOM 6699 C CA . VAL A 1 870 ? -8.681 25.032 10.875 1.00 84.62 870 VAL A CA 1
ATOM 6700 C C . VAL A 1 870 ? -7.536 24.848 11.887 1.00 84.62 870 VAL A C 1
ATOM 6702 O O . VAL A 1 870 ? -6.815 23.849 11.832 1.00 84.62 870 VAL A O 1
ATOM 6705 N N . ASP A 1 871 ? -7.357 25.802 12.803 1.00 88.69 871 ASP A N 1
ATOM 6706 C CA . ASP A 1 871 ? -6.378 25.761 13.894 1.00 88.69 871 ASP A CA 1
ATOM 6707 C C . ASP A 1 871 ? -7.110 25.661 15.237 1.00 88.69 871 ASP A C 1
ATOM 6709 O O . ASP A 1 871 ? -8.025 26.442 15.505 1.00 88.69 871 ASP A O 1
ATOM 6713 N N . PHE A 1 872 ? -6.660 24.777 16.125 1.00 93.06 872 PHE A N 1
ATOM 6714 C CA . PHE A 1 872 ? -7.200 24.678 17.479 1.00 93.06 872 PHE A CA 1
ATOM 6715 C C . PHE A 1 872 ? -6.615 25.738 18.423 1.00 93.06 872 PHE A C 1
ATOM 6717 O O . PHE A 1 872 ? -7.313 26.242 19.302 1.00 93.06 872 PHE A O 1
ATOM 6724 N N . ARG A 1 873 ? -5.346 26.121 18.248 1.00 93.62 873 ARG A N 1
ATOM 6725 C CA . ARG A 1 873 ? -4.608 27.075 19.096 1.00 93.62 873 ARG A CA 1
ATOM 6726 C C . ARG A 1 873 ? -4.520 26.602 20.555 1.00 93.62 873 ARG A C 1
ATOM 6728 O O . ARG A 1 873 ? -5.068 27.259 21.444 1.00 93.62 873 ARG A O 1
ATOM 6735 N N . PRO A 1 874 ? -3.845 25.470 20.834 1.00 94.69 874 PRO A N 1
ATOM 6736 C CA . PRO A 1 874 ? -3.873 24.837 22.155 1.00 94.69 874 PRO A CA 1
ATOM 6737 C C . PRO A 1 874 ? -3.333 25.719 23.289 1.00 94.69 874 PRO A C 1
ATOM 6739 O O . PRO A 1 874 ? -3.830 25.626 24.412 1.00 94.69 874 PRO A O 1
ATOM 6742 N N . ASP A 1 875 ? -2.383 26.607 22.992 1.00 94.62 875 ASP A N 1
ATOM 6743 C CA . ASP A 1 875 ? -1.770 27.520 23.965 1.00 94.62 875 ASP A CA 1
ATOM 6744 C C . ASP A 1 875 ? -2.505 28.861 24.110 1.00 94.62 875 ASP A C 1
ATOM 6746 O O . ASP A 1 875 ? -2.157 29.675 24.968 1.00 94.62 875 ASP A O 1
ATOM 6750 N N . ALA A 1 876 ? -3.534 29.115 23.294 1.00 94.12 876 ALA A N 1
ATOM 6751 C CA . ALA A 1 876 ? -4.349 30.314 23.441 1.00 94.12 876 ALA A CA 1
ATOM 6752 C C . ALA A 1 876 ? -5.167 30.261 24.748 1.00 94.12 876 ALA A C 1
ATOM 6754 O O . ALA A 1 876 ? -5.542 29.170 25.195 1.00 94.12 876 ALA A O 1
ATOM 6755 N N . PRO A 1 877 ? -5.492 31.414 25.363 1.00 94.00 877 PRO A N 1
ATOM 6756 C CA . PRO A 1 877 ? -6.382 31.456 26.520 1.00 94.00 877 PRO A CA 1
ATOM 6757 C C . PRO A 1 877 ? -7.737 30.811 26.208 1.00 94.00 877 PRO A C 1
ATOM 6759 O O . PRO A 1 877 ? -8.348 31.112 25.182 1.00 94.00 877 PRO A O 1
ATOM 6762 N N . ALA A 1 878 ? -8.234 29.955 27.102 1.00 92.75 878 ALA A N 1
ATOM 6763 C CA . ALA A 1 878 ? -9.623 29.515 27.057 1.00 92.75 878 ALA A CA 1
ATOM 6764 C C . ALA A 1 878 ? -10.489 30.662 27.595 1.00 92.75 878 ALA A C 1
ATOM 6766 O O . ALA A 1 878 ? -10.595 30.818 28.810 1.00 92.75 878 ALA A O 1
ATOM 6767 N N . THR A 1 879 ? -11.054 31.506 26.728 1.00 91.25 879 THR A N 1
ATOM 6768 C CA . THR A 1 879 ? -11.878 32.636 27.192 1.00 91.25 879 THR A CA 1
ATOM 6769 C C . THR A 1 879 ? -13.155 32.133 27.876 1.00 91.25 879 THR A C 1
ATOM 6771 O O . THR A 1 879 ? -13.599 31.022 27.572 1.00 91.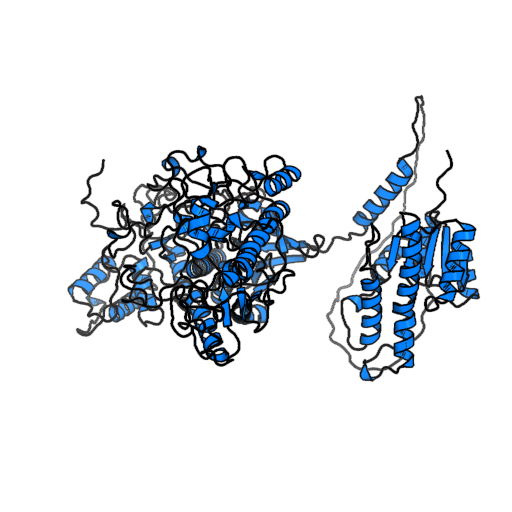25 879 THR A O 1
ATOM 6774 N N . PRO A 1 880 ? -13.768 32.908 28.789 1.00 88.62 880 PRO A N 1
ATOM 6775 C CA . PRO A 1 880 ? -15.021 32.513 29.434 1.00 88.62 880 PRO A CA 1
ATOM 6776 C C . PRO A 1 880 ? -16.124 32.121 28.440 1.00 88.62 880 PRO A C 1
ATOM 6778 O O . PRO A 1 880 ? -16.846 31.157 28.677 1.00 88.62 880 PRO A O 1
ATOM 6781 N N . GLU A 1 881 ? -16.215 32.814 27.304 1.00 89.44 881 GLU A N 1
ATOM 6782 C CA . GLU A 1 881 ? -17.189 32.537 26.243 1.00 89.44 881 GLU A CA 1
ATOM 6783 C C . GLU A 1 881 ? -16.905 31.191 25.567 1.00 89.44 881 GLU A C 1
ATOM 6785 O O . GLU A 1 881 ? -17.810 30.381 25.380 1.00 89.44 881 GLU A O 1
ATOM 6790 N N . TRP A 1 882 ? -15.636 30.917 25.249 1.00 90.75 882 TRP A N 1
ATOM 6791 C CA . TRP A 1 882 ? -15.233 29.646 24.651 1.00 90.75 882 TRP A CA 1
ATOM 6792 C C . TRP A 1 882 ? -15.449 28.471 25.611 1.00 90.75 882 TRP A C 1
ATOM 6794 O O . TRP A 1 882 ? -15.936 27.416 25.208 1.00 90.75 882 TRP A O 1
ATOM 6804 N N . GLN A 1 883 ? -15.132 28.659 26.896 1.00 89.88 883 GLN A N 1
ATOM 6805 C CA . GLN A 1 883 ? -15.398 27.666 27.937 1.00 89.88 883 GLN A CA 1
ATOM 6806 C C . GLN A 1 883 ? -16.897 27.385 28.056 1.00 89.88 883 GLN A C 1
ATOM 6808 O O . GLN A 1 883 ? -17.288 26.222 28.092 1.00 89.88 883 GLN A O 1
ATOM 6813 N N . ALA A 1 884 ? -17.734 28.427 28.085 1.00 88.31 884 ALA A N 1
ATOM 6814 C CA . ALA A 1 884 ? -19.185 28.277 28.138 1.00 88.31 884 ALA A CA 1
ATOM 6815 C C . ALA A 1 884 ? -19.714 27.465 26.945 1.00 88.31 884 ALA A C 1
ATOM 6817 O O . ALA A 1 884 ? -20.491 26.540 27.160 1.00 88.31 884 ALA A O 1
ATOM 6818 N N . ALA A 1 885 ? -19.217 27.727 25.731 1.00 90.56 885 ALA A N 1
ATOM 6819 C CA . ALA A 1 885 ? -19.593 26.970 24.537 1.00 90.56 885 ALA A CA 1
ATOM 6820 C C . ALA A 1 885 ? -19.201 25.481 24.622 1.00 90.56 885 ALA A C 1
ATOM 6822 O O . ALA A 1 885 ? -19.999 24.610 24.286 1.00 90.56 885 ALA A O 1
ATOM 6823 N N . VAL A 1 886 ? -18.001 25.155 25.121 1.00 91.44 886 VAL A N 1
ATOM 6824 C CA . VAL A 1 886 ? -17.596 23.750 25.345 1.00 91.44 886 VAL A CA 1
ATOM 6825 C C . VAL A 1 886 ? -18.493 23.067 26.382 1.00 91.44 886 VAL A C 1
ATOM 6827 O O . VAL A 1 886 ? -18.863 21.904 26.219 1.00 91.44 886 VAL A O 1
ATOM 6830 N N . LEU A 1 887 ? -18.848 23.765 27.463 1.00 89.44 887 LEU A N 1
ATOM 6831 C CA . LEU A 1 887 ? -19.715 23.220 28.512 1.00 89.44 887 LEU A CA 1
ATOM 6832 C C . LEU A 1 887 ? -21.142 22.993 28.024 1.00 89.44 887 LEU A C 1
ATOM 6834 O O . LEU A 1 887 ? -21.732 21.967 28.348 1.00 89.44 887 LEU A O 1
ATOM 6838 N N . GLU A 1 888 ? -21.659 23.906 27.208 1.00 89.44 888 GLU A N 1
ATOM 6839 C CA . GLU A 1 888 ? -22.950 23.759 26.545 1.00 89.44 888 GLU A CA 1
ATOM 6840 C C . GLU A 1 888 ? -22.966 22.529 25.628 1.00 89.44 888 GLU A C 1
ATOM 6842 O O . GLU A 1 888 ? -23.809 21.653 25.809 1.00 89.44 888 GLU A O 1
ATOM 6847 N N . LEU A 1 889 ? -21.987 22.404 24.723 1.00 88.00 889 LEU A N 1
ATOM 6848 C CA . LEU A 1 889 ? -21.890 21.278 23.783 1.00 88.00 889 LEU A CA 1
ATOM 6849 C C . LEU A 1 889 ? -21.703 19.920 24.477 1.00 88.00 889 LEU A C 1
ATOM 6851 O O . LEU A 1 889 ? -22.213 18.907 24.008 1.00 88.00 889 LEU A O 1
ATOM 6855 N N . SER A 1 890 ? -20.968 19.888 25.590 1.00 85.50 890 SER A N 1
ATOM 6856 C CA . SER A 1 890 ? -20.721 18.659 26.359 1.00 85.50 890 SER A CA 1
ATOM 6857 C C . SER A 1 890 ? -21.797 18.344 27.406 1.00 85.50 890 SER A C 1
ATOM 6859 O O . SER A 1 890 ? -21.745 17.283 28.029 1.00 85.50 890 SER A O 1
ATOM 6861 N N . GLY A 1 891 ? -22.742 19.257 27.655 1.00 85.44 891 GLY A N 1
ATOM 6862 C CA . GLY A 1 891 ? -23.746 19.129 28.718 1.00 85.44 891 GLY A CA 1
ATOM 6863 C C . GLY A 1 891 ? -23.183 19.190 30.149 1.00 85.44 891 GLY A C 1
ATOM 6864 O O . GLY A 1 891 ? -23.879 18.835 31.105 1.00 85.44 891 GLY A O 1
ATOM 6865 N N . LEU A 1 892 ? -21.928 19.620 30.325 1.00 84.62 892 LEU A N 1
ATOM 6866 C CA . LEU A 1 892 ? -21.271 19.753 31.629 1.00 84.62 892 LEU A CA 1
ATOM 6867 C C . LEU A 1 892 ? -21.648 21.065 32.328 1.00 84.62 892 LEU A C 1
ATOM 6869 O O . LEU A 1 892 ? -21.884 22.091 31.696 1.00 84.62 892 LEU A O 1
ATOM 6873 N N . LYS A 1 893 ? -21.658 21.068 33.667 1.00 77.25 893 LYS A N 1
ATOM 6874 C CA . LYS A 1 893 ? -21.969 22.269 34.465 1.00 77.25 893 LYS A CA 1
ATOM 6875 C C . LYS A 1 893 ? -20.704 22.923 35.019 1.00 77.25 893 LYS A C 1
ATOM 6877 O O . LYS A 1 893 ? -19.806 22.247 35.508 1.00 77.25 893 LYS A O 1
ATOM 6882 N N . THR A 1 894 ? -20.681 24.257 35.044 1.00 66.25 894 THR A N 1
ATOM 6883 C CA . THR A 1 894 ? -19.561 25.081 35.549 1.00 66.25 894 THR A CA 1
ATOM 6884 C C . THR A 1 894 ? -19.154 24.769 36.992 1.00 66.25 894 THR A C 1
ATOM 6886 O O . THR A 1 894 ? -17.976 24.851 37.315 1.00 66.25 894 THR A O 1
ATOM 6889 N N . ALA A 1 895 ? -20.093 24.367 37.858 1.00 62.34 895 ALA A N 1
ATOM 6890 C CA . ALA A 1 895 ? -19.804 24.004 39.250 1.00 62.34 895 ALA A CA 1
ATOM 6891 C C . ALA A 1 895 ? -18.892 22.767 39.394 1.00 62.34 895 ALA A C 1
ATOM 6893 O O . ALA A 1 895 ? -18.275 22.588 40.441 1.00 62.34 895 ALA A O 1
ATOM 6894 N N . GLU A 1 896 ? -18.786 21.928 38.356 1.00 65.44 896 GLU A N 1
ATOM 6895 C CA . GLU A 1 896 ? -17.893 20.762 38.331 1.00 65.44 896 GLU A CA 1
ATOM 6896 C C . GLU A 1 896 ? -16.429 21.149 38.032 1.00 65.44 896 GLU A C 1
ATOM 6898 O O . GLU A 1 896 ? -15.532 20.313 38.139 1.00 65.44 896 GLU A O 1
ATOM 6903 N N . LEU A 1 897 ? -16.161 22.416 37.688 1.00 67.06 897 LEU A N 1
ATOM 6904 C CA . LEU A 1 897 ? -14.865 22.888 37.209 1.00 67.06 897 LEU A CA 1
ATOM 6905 C C . LEU A 1 897 ? -14.365 24.092 38.021 1.00 67.06 897 LEU A C 1
ATOM 6907 O O . LEU A 1 897 ? -14.878 25.202 37.914 1.00 67.06 897 LEU A O 1
ATOM 6911 N N . ASN A 1 898 ? -13.298 23.899 38.799 1.00 65.69 898 ASN A N 1
ATOM 6912 C CA . ASN A 1 898 ? -12.557 25.009 39.408 1.00 65.69 898 ASN A CA 1
ATOM 6913 C C . ASN A 1 898 ? -11.553 25.574 38.383 1.00 65.69 898 ASN A C 1
ATOM 6915 O O . ASN A 1 898 ? -10.500 24.973 38.133 1.00 65.69 898 ASN A O 1
ATOM 6919 N N . LEU A 1 899 ? -11.903 26.681 37.725 1.00 65.38 899 LEU A N 1
ATOM 6920 C CA . LEU A 1 899 ? -11.171 27.216 36.571 1.00 65.38 899 LEU A CA 1
ATOM 6921 C C . LEU A 1 899 ? -10.300 28.415 36.964 1.00 65.38 899 LEU A C 1
ATOM 6923 O O . LEU A 1 899 ? -10.792 29.416 37.475 1.00 65.38 899 LEU A O 1
ATOM 6927 N N . ASP A 1 900 ? -8.994 28.311 36.702 1.00 69.12 900 ASP A N 1
ATOM 6928 C CA . ASP A 1 900 ? -8.041 29.418 36.844 1.00 69.12 900 ASP A CA 1
ATOM 6929 C C . ASP A 1 900 ? -8.129 30.329 35.606 1.00 69.12 900 ASP A C 1
ATOM 6931 O O . ASP A 1 900 ? -8.208 29.840 34.475 1.00 69.12 900 ASP A O 1
ATOM 6935 N N . ALA A 1 901 ? -8.050 31.646 35.807 1.00 67.44 901 ALA A N 1
ATOM 6936 C CA . ALA A 1 901 ? -8.042 32.663 34.756 1.00 67.44 901 ALA A CA 1
ATOM 6937 C C . ALA A 1 901 ? -6.876 32.514 33.754 1.00 67.44 901 ALA A C 1
ATOM 6939 O O . ALA A 1 901 ? -6.919 33.100 32.675 1.00 67.44 901 ALA A O 1
ATOM 6940 N N . LYS A 1 902 ? -5.836 31.734 34.086 1.00 78.19 902 LYS A N 1
ATOM 6941 C CA . LYS A 1 902 ? -4.681 31.450 33.210 1.00 78.19 902 LYS A CA 1
ATOM 6942 C C . LYS A 1 902 ? -4.805 30.166 32.376 1.00 78.19 902 LYS A C 1
ATOM 6944 O O . LYS A 1 902 ? -3.834 29.762 31.740 1.00 78.19 902 LYS A O 1
ATOM 6949 N N . THR A 1 903 ? -5.954 29.492 32.390 1.00 89.75 903 THR A N 1
ATOM 6950 C CA . THR A 1 903 ? -6.126 28.200 31.703 1.00 89.75 903 THR A CA 1
ATOM 6951 C C . THR A 1 903 ? -6.102 28.364 30.173 1.00 89.75 903 THR A C 1
ATOM 6953 O O . THR A 1 903 ? -6.847 29.171 29.617 1.00 89.75 903 THR A O 1
ATOM 6956 N N . THR A 1 904 ? -5.268 27.585 29.475 1.00 95.19 904 THR A N 1
ATOM 6957 C CA . THR A 1 904 ? -5.238 27.533 27.998 1.00 95.19 904 THR A CA 1
ATOM 6958 C C . THR A 1 904 ? -6.344 26.628 27.438 1.00 95.19 904 THR A C 1
ATOM 6960 O O . THR A 1 904 ? -6.859 25.768 28.159 1.00 95.19 904 THR A O 1
ATOM 6963 N N . ARG A 1 905 ? -6.697 26.764 26.148 1.00 95.38 905 ARG A N 1
ATOM 6964 C CA . ARG A 1 905 ? -7.664 25.877 25.459 1.00 95.38 905 ARG A CA 1
ATOM 6965 C C . ARG A 1 905 ? -7.284 24.404 25.620 1.00 95.38 905 ARG A C 1
ATOM 6967 O O . ARG A 1 905 ? -8.136 23.581 25.948 1.00 95.38 905 ARG A O 1
ATOM 6974 N N . GLY A 1 906 ? -6.004 24.073 25.449 1.00 96.25 906 GLY A N 1
ATOM 6975 C CA . GLY A 1 906 ? -5.495 22.711 25.598 1.00 96.25 906 GLY A CA 1
ATOM 6976 C C . GLY A 1 906 ? -5.586 22.188 27.034 1.00 96.25 906 GLY A C 1
ATOM 6977 O O . GLY A 1 906 ? -6.032 21.060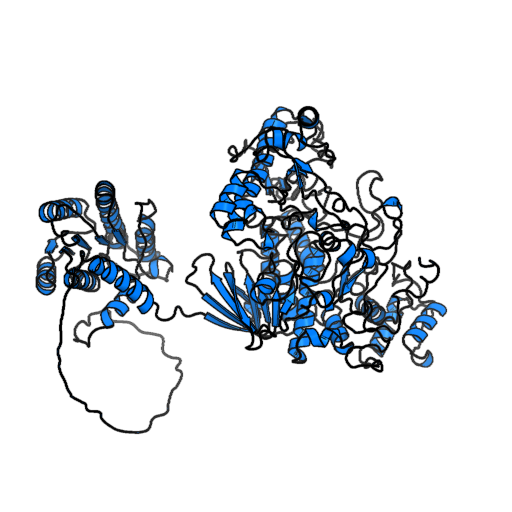 27.250 1.00 96.25 906 GLY A O 1
ATOM 6978 N N . ALA A 1 907 ? -5.207 22.995 28.030 1.00 94.62 907 ALA A N 1
ATOM 6979 C CA . ALA A 1 907 ? -5.314 22.600 29.436 1.00 94.62 907 ALA A CA 1
ATOM 6980 C C . ALA A 1 907 ? -6.778 22.406 29.863 1.00 94.62 907 ALA A C 1
ATOM 6982 O O . ALA A 1 907 ? -7.089 21.479 30.611 1.00 94.62 907 ALA A O 1
ATOM 6983 N N . PHE A 1 908 ? -7.682 23.249 29.357 1.00 94.19 908 PHE A N 1
ATOM 6984 C CA . PHE A 1 908 ? -9.117 23.102 29.570 1.00 94.19 908 PHE A CA 1
ATOM 6985 C C . PHE A 1 908 ? -9.645 21.803 28.948 1.00 94.19 908 PHE A C 1
ATOM 6987 O O . PHE A 1 908 ? -10.272 21.014 29.649 1.00 94.19 908 PHE A O 1
ATOM 6994 N N . ALA A 1 909 ? -9.315 21.526 27.682 1.00 95.56 909 ALA A N 1
ATOM 6995 C CA . ALA A 1 909 ? -9.706 20.293 26.996 1.00 95.56 909 ALA A CA 1
ATOM 6996 C C . ALA A 1 909 ? -9.264 19.032 27.759 1.00 95.56 909 ALA A C 1
ATOM 6998 O O . ALA A 1 909 ? -10.051 18.103 27.914 1.00 95.56 909 ALA A O 1
ATOM 6999 N N . VAL A 1 910 ? -8.043 19.012 28.309 1.00 95.25 910 VAL A N 1
ATOM 7000 C CA . VAL A 1 910 ? -7.565 17.896 29.148 1.00 95.25 910 VAL A CA 1
ATOM 7001 C C . VAL A 1 910 ? -8.449 17.698 30.377 1.00 95.25 910 VAL A C 1
ATOM 7003 O O . VAL A 1 910 ? -8.846 16.571 30.658 1.00 95.25 910 VAL A O 1
ATOM 7006 N N . ARG A 1 911 ? -8.812 18.774 31.085 1.00 91.44 911 ARG A N 1
ATOM 7007 C CA . ARG A 1 911 ? -9.694 18.679 32.261 1.00 91.44 911 ARG A CA 1
ATOM 7008 C C . ARG A 1 911 ? -11.069 18.127 31.899 1.00 91.44 911 ARG A C 1
ATOM 7010 O O . ARG A 1 911 ? -11.558 17.242 32.592 1.00 91.44 911 ARG A O 1
ATOM 7017 N N . ILE A 1 912 ? -11.660 18.619 30.808 1.00 92.25 912 ILE A N 1
ATOM 7018 C CA . ILE A 1 912 ? -12.948 18.118 30.314 1.00 92.25 912 ILE A CA 1
ATOM 7019 C C . ILE A 1 912 ? -12.838 16.634 29.968 1.00 92.25 912 ILE A C 1
ATOM 7021 O O . ILE A 1 912 ? -13.660 15.843 30.420 1.00 92.25 912 ILE A O 1
ATOM 7025 N N . TRP A 1 913 ? -11.798 16.238 29.230 1.00 93.50 913 TRP A N 1
ATOM 7026 C CA . TRP A 1 913 ? -11.587 14.847 28.844 1.00 93.50 913 TRP A CA 1
ATOM 7027 C C . TRP A 1 913 ? -11.462 13.914 30.056 1.00 93.50 913 TRP A C 1
ATOM 7029 O O . TRP A 1 913 ? -12.134 12.888 30.102 1.00 93.50 913 TRP A O 1
ATOM 7039 N N . GLU A 1 914 ? -10.686 14.283 31.077 1.00 91.62 914 GLU A N 1
ATOM 7040 C CA . GLU A 1 914 ? -10.548 13.486 32.307 1.00 91.62 914 GLU A CA 1
ATOM 7041 C C . GLU A 1 914 ? -11.882 13.274 33.043 1.00 91.62 914 GLU A C 1
ATOM 7043 O O . GLU A 1 914 ? -12.094 12.224 33.644 1.00 91.62 914 GLU A O 1
ATOM 7048 N N . MET A 1 915 ? -12.815 14.226 32.963 1.00 88.38 915 MET A N 1
ATOM 7049 C CA . MET A 1 915 ? -14.139 14.104 33.588 1.00 88.38 915 MET A CA 1
ATOM 7050 C C . MET A 1 915 ? -15.109 13.196 32.822 1.00 88.38 915 MET A C 1
ATOM 7052 O O . MET A 1 915 ? -16.117 12.756 33.387 1.00 88.38 915 MET A O 1
ATOM 7056 N N . VAL A 1 916 ? -14.859 12.972 31.528 1.00 88.56 916 VAL A N 1
ATOM 7057 C CA . VAL A 1 916 ? -15.843 12.383 30.603 1.00 88.56 916 VAL A CA 1
ATOM 7058 C C . VAL A 1 916 ? -15.351 11.165 29.837 1.00 88.56 916 VAL A C 1
ATOM 7060 O O . VAL A 1 916 ? -16.160 10.501 29.188 1.00 88.56 916 VAL A O 1
ATOM 7063 N N . ARG A 1 917 ? -14.054 10.849 29.881 1.00 89.31 917 ARG A N 1
ATOM 7064 C CA . ARG A 1 917 ? -13.486 9.718 29.134 1.00 89.31 917 ARG A CA 1
ATOM 7065 C C . ARG A 1 917 ? -14.146 8.386 29.498 1.00 89.31 917 ARG A C 1
ATOM 7067 O O . ARG A 1 917 ? -14.342 7.560 28.615 1.00 89.31 917 ARG A O 1
ATOM 7074 N N . ASP A 1 918 ? -14.555 8.247 30.761 1.00 86.44 918 ASP A N 1
ATOM 7075 C CA . ASP A 1 918 ? -15.197 7.051 31.318 1.00 86.44 918 ASP A CA 1
ATOM 7076 C C . ASP A 1 918 ? -16.735 7.165 31.362 1.00 86.44 918 ASP A C 1
ATOM 7078 O O . ASP A 1 918 ? -17.417 6.245 31.815 1.00 86.44 918 ASP A O 1
ATOM 7082 N N . ARG A 1 919 ? -17.309 8.293 30.910 1.00 82.00 919 ARG A N 1
ATOM 7083 C CA . ARG A 1 919 ? -18.766 8.449 30.829 1.00 82.00 919 ARG A CA 1
ATOM 7084 C C . ARG A 1 919 ? -19.298 7.667 29.620 1.00 82.00 919 ARG A C 1
ATOM 7086 O O . ARG A 1 919 ? -18.725 7.783 28.533 1.00 82.00 919 ARG A O 1
ATOM 7093 N N . PRO A 1 920 ? -20.392 6.899 29.776 1.00 76.19 920 PRO A N 1
ATOM 7094 C CA . PRO A 1 920 ? -21.058 6.277 28.640 1.00 76.19 920 PRO A CA 1
ATOM 7095 C C . PRO A 1 920 ? -21.570 7.357 27.680 1.00 76.19 920 PRO A C 1
ATOM 7097 O O . PRO A 1 920 ? -21.978 8.434 28.111 1.00 76.19 920 PRO A O 1
ATOM 7100 N N . LEU A 1 921 ? -21.526 7.065 26.381 1.00 79.69 921 LEU A N 1
ATOM 7101 C CA . LEU A 1 921 ? -22.128 7.930 25.370 1.00 79.69 921 LEU A CA 1
ATOM 7102 C C . LEU A 1 921 ? -23.645 7.792 25.414 1.00 79.69 921 LEU A C 1
ATOM 7104 O O . LEU A 1 921 ? -24.159 6.676 25.542 1.00 79.69 921 LEU A O 1
ATOM 7108 N N . ASP A 1 922 ? -24.336 8.907 25.215 1.00 71.12 922 ASP A N 1
ATOM 7109 C CA . ASP A 1 922 ? -25.776 8.889 25.004 1.00 71.12 922 ASP A CA 1
ATOM 7110 C C . ASP A 1 922 ? -26.104 8.115 23.723 1.00 71.12 922 ASP A C 1
ATOM 7112 O O . ASP A 1 922 ? -25.456 8.278 22.681 1.00 71.12 922 ASP A O 1
ATOM 7116 N N . GLN A 1 923 ? -27.102 7.239 23.823 1.00 69.56 923 GLN A N 1
ATOM 7117 C CA . GLN A 1 923 ? -27.668 6.548 22.672 1.00 69.56 923 GLN A CA 1
ATOM 7118 C C . GLN A 1 923 ? -28.756 7.424 22.066 1.00 69.56 923 GLN A C 1
ATOM 7120 O O . GLN A 1 923 ? -29.624 7.919 22.789 1.00 69.56 923 GLN A O 1
ATOM 7125 N N . TRP A 1 924 ? -28.736 7.578 20.746 1.00 69.94 924 TRP A N 1
ATOM 7126 C CA . TRP A 1 924 ? -29.856 8.195 20.057 1.00 69.94 924 TRP A CA 1
ATOM 7127 C C . TRP A 1 924 ? -31.056 7.248 20.026 1.00 69.94 924 TRP A C 1
ATOM 7129 O O . TRP A 1 924 ? -30.891 6.030 19.877 1.00 69.94 924 TRP A O 1
ATOM 7139 N N . PRO A 1 925 ? -32.275 7.781 20.191 1.00 68.25 925 PRO A N 1
ATOM 7140 C CA . PRO A 1 925 ? -33.479 7.002 19.988 1.00 68.25 925 PRO A CA 1
ATOM 7141 C C . PRO A 1 925 ? -33.591 6.638 18.505 1.00 68.25 925 PRO A C 1
ATOM 7143 O O . PRO A 1 925 ? -33.905 7.484 17.677 1.00 68.25 925 PRO A O 1
ATOM 7146 N N . ARG A 1 926 ? -33.357 5.363 18.184 1.00 73.81 926 ARG A N 1
ATOM 7147 C CA . ARG A 1 926 ? -33.551 4.834 16.830 1.00 73.81 926 ARG A CA 1
ATOM 7148 C C . ARG A 1 926 ? -35.016 4.963 16.420 1.00 73.81 926 ARG A C 1
ATOM 7150 O O . ARG A 1 926 ? -35.885 4.433 17.121 1.00 73.81 926 ARG A O 1
ATOM 7157 N N . THR A 1 927 ? -35.300 5.617 15.294 1.00 73.06 927 THR A N 1
ATOM 7158 C CA . THR A 1 927 ? -36.669 5.633 14.742 1.00 73.06 927 THR A CA 1
ATOM 7159 C C . THR A 1 927 ? -36.995 4.322 14.017 1.00 73.06 927 THR A C 1
ATOM 7161 O O . THR A 1 927 ? -38.150 3.889 14.002 1.00 73.06 927 THR A O 1
ATOM 7164 N N . SER A 1 928 ? -35.966 3.643 13.498 1.00 78.81 928 SER A N 1
ATOM 7165 C CA . SER A 1 928 ? -36.021 2.338 12.836 1.00 78.81 928 SER A CA 1
ATOM 7166 C C . SER A 1 928 ? -34.714 1.545 13.064 1.00 78.81 928 SER A C 1
ATOM 7168 O O . SER A 1 928 ? -33.736 2.104 13.562 1.00 78.81 928 SER A O 1
ATOM 7170 N N . PRO A 1 929 ? -34.664 0.220 12.805 1.00 78.12 929 PRO A N 1
ATOM 7171 C CA . PRO A 1 929 ? -33.461 -0.586 13.047 1.00 78.12 929 PRO A CA 1
ATOM 7172 C C . PRO A 1 929 ? -32.209 -0.127 12.285 1.00 78.12 929 PRO A C 1
ATOM 7174 O O . PRO A 1 929 ? -31.106 -0.402 12.763 1.00 78.12 929 PRO A O 1
ATOM 7177 N N . ASP A 1 930 ? -32.410 0.537 11.148 1.00 82.62 930 ASP A N 1
ATOM 7178 C CA . ASP A 1 930 ? -31.438 1.058 10.188 1.00 82.62 930 ASP A CA 1
ATOM 7179 C C . ASP A 1 930 ? -31.357 2.592 10.197 1.00 82.62 930 ASP A C 1
ATOM 7181 O O . ASP A 1 930 ? -31.007 3.173 9.185 1.00 82.62 930 ASP A O 1
ATOM 7185 N N . ASP A 1 931 ? -31.687 3.241 11.313 1.00 82.56 931 ASP A N 1
ATOM 7186 C CA . ASP A 1 931 ? -31.511 4.683 11.532 1.00 82.56 931 ASP A CA 1
ATOM 7187 C C . ASP A 1 931 ? -30.836 4.875 12.901 1.00 82.56 931 ASP A C 1
ATOM 7189 O O . ASP A 1 931 ? -31.490 4.884 13.956 1.00 82.56 931 ASP A O 1
ATOM 7193 N N . ALA A 1 932 ? -29.500 4.870 12.902 1.00 77.88 932 ALA A N 1
ATOM 7194 C CA . ALA A 1 932 ? -28.683 4.790 14.106 1.00 77.88 932 ALA A CA 1
ATOM 7195 C C . ALA A 1 932 ? -28.715 6.062 14.963 1.00 77.88 932 ALA A C 1
ATOM 7197 O O . ALA A 1 932 ? -28.468 5.957 16.173 1.00 77.88 932 ALA A O 1
ATOM 7198 N N . ASP A 1 933 ? -29.008 7.227 14.383 1.00 79.31 933 ASP A N 1
ATOM 7199 C CA . ASP A 1 933 ? -29.069 8.518 15.080 1.00 79.31 933 ASP A CA 1
ATOM 7200 C C . ASP A 1 933 ? -30.454 9.182 15.108 1.00 79.31 933 ASP A C 1
ATOM 7202 O O . ASP A 1 933 ? -30.653 10.147 15.856 1.00 79.31 933 ASP A O 1
ATOM 7206 N N . GLY A 1 934 ? -31.443 8.586 14.446 1.00 78.69 934 GLY A N 1
ATOM 7207 C CA . GLY A 1 934 ? -32.844 8.966 14.545 1.00 78.69 934 GLY A CA 1
ATOM 7208 C C . GLY A 1 934 ? -33.221 10.169 13.682 1.00 78.69 934 GLY A C 1
ATOM 7209 O O . GLY A 1 934 ? -34.229 10.821 13.983 1.00 78.69 934 GLY A O 1
ATOM 7210 N N . ASP A 1 935 ? -32.412 10.510 12.677 1.00 80.62 935 ASP A N 1
ATOM 7211 C CA . ASP A 1 935 ? -32.620 11.674 11.810 1.00 80.62 935 ASP A CA 1
ATOM 7212 C C . ASP A 1 935 ? -33.608 11.402 10.652 1.00 80.62 935 ASP A C 1
ATOM 7214 O O . ASP A 1 935 ? -34.076 12.332 9.984 1.00 80.62 935 ASP A O 1
ATOM 7218 N N . GLY A 1 936 ? -34.011 10.135 10.487 1.00 81.00 936 GLY A N 1
ATOM 7219 C CA . GLY A 1 936 ? -34.948 9.669 9.469 1.00 81.00 936 GLY A CA 1
ATOM 7220 C C . GLY A 1 936 ? -34.300 9.256 8.144 1.00 81.00 936 GLY A C 1
ATOM 7221 O O . GLY A 1 936 ? -35.040 8.910 7.215 1.00 81.00 936 GLY A O 1
ATOM 7222 N N . LEU A 1 937 ? -32.968 9.275 8.037 1.00 82.00 937 LEU A N 1
ATOM 7223 C CA . LEU A 1 937 ? -32.210 8.712 6.924 1.00 82.00 937 LEU A CA 1
ATOM 7224 C C . LEU A 1 937 ? -31.771 7.273 7.247 1.00 82.00 937 LEU A C 1
ATOM 7226 O O . LEU A 1 937 ? -31.321 6.989 8.353 1.00 82.00 937 LEU A O 1
ATOM 7230 N N . PRO A 1 938 ? -31.869 6.333 6.290 1.00 84.56 938 PRO A N 1
ATOM 7231 C CA . PRO A 1 938 ? -31.283 5.013 6.474 1.00 84.56 938 PRO A CA 1
ATOM 7232 C C . PRO A 1 938 ? -29.752 5.080 6.604 1.00 84.56 938 PRO A C 1
ATOM 7234 O O . PRO A 1 938 ? -29.088 5.722 5.796 1.00 84.56 938 PRO A O 1
ATOM 7237 N N . ASP A 1 939 ? -29.179 4.308 7.524 1.00 82.75 939 ASP A N 1
ATOM 7238 C CA . ASP A 1 939 ? -27.752 4.185 7.867 1.00 82.75 939 ASP A CA 1
ATOM 7239 C C . ASP A 1 939 ? -26.819 4.034 6.645 1.00 82.75 939 ASP A C 1
ATOM 7241 O O . ASP A 1 939 ? -25.681 4.513 6.620 1.00 82.75 939 ASP A O 1
ATOM 7245 N N . LEU A 1 940 ? -27.281 3.318 5.615 1.00 80.56 940 LEU A N 1
ATOM 7246 C CA . LEU A 1 940 ? -26.521 3.081 4.380 1.00 80.56 940 LEU A CA 1
ATOM 7247 C C . LEU A 1 940 ? -26.561 4.266 3.408 1.00 80.56 940 LEU A C 1
ATOM 7249 O O . LEU A 1 940 ? -25.709 4.365 2.526 1.00 80.56 940 LEU A O 1
ATOM 7253 N N . GLU A 1 941 ? -27.546 5.143 3.554 1.00 78.44 941 GLU A N 1
ATOM 7254 C CA . GLU A 1 941 ? -27.759 6.329 2.725 1.00 78.44 941 GLU A CA 1
ATOM 7255 C C . GLU A 1 941 ? -27.304 7.613 3.434 1.00 78.44 941 GLU A C 1
ATOM 7257 O O . GLU A 1 941 ? -27.045 8.619 2.771 1.00 78.44 941 GLU A O 1
ATOM 7262 N N . ASP A 1 942 ? -27.136 7.565 4.755 1.00 81.69 942 ASP A N 1
ATOM 7263 C CA . ASP A 1 942 ? -26.759 8.705 5.575 1.00 81.69 942 ASP A CA 1
ATOM 7264 C C . ASP A 1 942 ? -25.254 9.042 5.450 1.00 81.69 942 ASP A C 1
ATOM 7266 O O . ASP A 1 942 ? -24.393 8.196 5.724 1.00 81.69 942 ASP A O 1
ATOM 7270 N N . PRO A 1 943 ? -24.871 10.253 4.993 1.00 79.06 943 PRO A N 1
ATOM 7271 C CA . PRO A 1 943 ? -23.489 10.731 4.998 1.00 79.06 943 PRO A CA 1
ATOM 7272 C C . PRO A 1 943 ? -22.919 11.038 6.395 1.00 79.06 943 PRO A C 1
ATOM 7274 O O . PRO A 1 943 ? -21.690 11.057 6.526 1.00 79.06 943 PRO A O 1
ATOM 7277 N N . LEU A 1 944 ? -23.761 11.296 7.400 1.00 84.94 944 LEU A N 1
ATOM 7278 C CA . LEU A 1 944 ? -23.396 11.807 8.724 1.00 84.94 944 LEU A CA 1
ATOM 7279 C C . LEU A 1 944 ? -23.925 10.938 9.879 1.00 84.94 944 LEU A C 1
ATOM 7281 O O . LEU A 1 944 ? -24.431 11.503 10.852 1.00 84.94 944 LEU A O 1
ATOM 7285 N N . PRO A 1 945 ? -23.683 9.612 9.858 1.00 84.25 945 PRO A N 1
ATOM 7286 C CA . PRO A 1 945 ? -24.181 8.741 10.909 1.00 84.25 945 PRO A CA 1
ATOM 7287 C C . PRO A 1 945 ? -23.604 9.174 12.245 1.00 84.25 945 PRO A C 1
ATOM 7289 O O . PRO A 1 945 ? -22.417 9.502 12.336 1.00 84.25 945 PRO A O 1
ATOM 7292 N N . PHE A 1 946 ? -24.424 9.109 13.289 1.00 85.94 946 PHE A N 1
ATOM 7293 C CA . PHE A 1 946 ? -24.102 9.603 14.629 1.00 85.94 946 PHE A CA 1
ATOM 7294 C C . PHE A 1 946 ? -24.124 11.129 14.742 1.00 85.94 946 PHE A C 1
ATOM 7296 O O . PHE A 1 946 ? -23.407 11.699 15.576 1.00 85.94 946 PHE A O 1
ATOM 7303 N N . SER A 1 947 ? -24.955 11.797 13.949 1.00 78.38 947 SER A N 1
ATOM 7304 C CA . SER A 1 947 ? -25.210 13.222 14.089 1.00 78.38 947 SER A CA 1
ATOM 7305 C C . SER A 1 947 ? -26.700 13.491 13.956 1.00 78.38 947 SER A C 1
ATOM 7307 O O . SER A 1 947 ? -27.317 13.166 12.962 1.00 78.38 947 SER A O 1
ATOM 7309 N N . SER A 1 948 ? -27.295 14.218 14.903 1.00 65.81 948 SER A N 1
ATOM 7310 C CA . SER A 1 948 ? -28.675 14.705 14.730 1.00 65.81 948 SER A CA 1
ATOM 7311 C C . SER A 1 948 ? -28.775 15.850 13.703 1.00 65.81 948 SER A C 1
ATOM 7313 O O . SER A 1 948 ? -29.732 16.626 13.727 1.00 65.81 948 SER A O 1
ATOM 7315 N N . LYS A 1 949 ? -27.725 16.066 12.904 1.00 71.75 949 LYS A N 1
ATOM 7316 C CA . LYS A 1 949 ? -27.588 17.155 11.943 1.00 71.75 949 LYS A CA 1
ATOM 7317 C C . LYS A 1 949 ? -27.611 16.569 10.541 1.00 71.75 949 LYS A C 1
ATOM 7319 O O . LYS A 1 949 ? -26.823 15.697 10.218 1.00 71.75 949 LYS A O 1
ATOM 7324 N N . VAL A 1 950 ? -28.380 17.206 9.666 1.00 65.12 950 VAL A N 1
ATOM 7325 C CA . VAL A 1 950 ? -28.424 16.871 8.231 1.00 65.12 950 VAL A CA 1
ATOM 7326 C C . VAL A 1 950 ? -27.193 17.421 7.473 1.00 65.12 950 VAL A C 1
ATOM 7328 O O . VAL A 1 950 ? -26.988 17.139 6.295 1.00 65.12 950 VAL A O 1
ATOM 7331 N N . GLN A 1 951 ? -26.360 18.245 8.126 1.00 71.56 951 GLN A N 1
ATOM 7332 C CA . GLN A 1 951 ? -25.137 18.842 7.572 1.00 71.56 951 GLN A CA 1
ATOM 7333 C C . GLN A 1 951 ? -24.022 18.896 8.629 1.00 71.56 951 GLN A C 1
ATOM 7335 O O . GLN A 1 951 ? -24.292 19.136 9.806 1.00 71.56 951 GLN A O 1
ATOM 7340 N N . SER A 1 952 ? -22.754 18.752 8.218 1.00 74.81 952 SER A N 1
ATOM 7341 C CA . SER A 1 952 ? -21.605 18.793 9.144 1.00 74.81 952 SER A CA 1
ATOM 7342 C C . SER A 1 952 ? -21.417 20.157 9.821 1.00 74.81 952 SER A C 1
ATOM 7344 O O . SER A 1 952 ? -20.860 20.228 10.917 1.00 74.81 952 SER A O 1
ATOM 7346 N N . TRP A 1 953 ? -21.864 21.243 9.179 1.00 77.94 953 TRP A N 1
ATOM 7347 C CA . TRP A 1 953 ? -21.610 22.622 9.598 1.00 77.94 953 TRP A CA 1
ATOM 7348 C C . TRP A 1 953 ? -22.926 23.390 9.798 1.00 77.94 953 TRP A C 1
ATOM 7350 O O . TRP A 1 953 ? -23.758 23.372 8.896 1.00 77.94 953 TRP A O 1
ATOM 7360 N N . PRO A 1 954 ? -23.122 24.098 10.927 1.00 60.66 954 PRO A N 1
ATOM 7361 C CA . PRO A 1 954 ? -24.368 24.826 11.203 1.00 60.66 954 PRO A CA 1
ATOM 7362 C C . PRO A 1 954 ? -24.683 26.003 10.257 1.00 60.66 954 PRO A C 1
ATOM 7364 O O . PRO A 1 954 ? -25.847 26.369 10.136 1.00 60.66 954 PRO A O 1
ATOM 7367 N N . ASP A 1 955 ? -23.669 26.593 9.607 1.00 58.66 955 ASP A N 1
ATOM 7368 C CA . ASP A 1 955 ? -23.758 27.911 8.946 1.00 58.66 955 ASP A CA 1
ATOM 7369 C C . ASP A 1 955 ? -23.951 27.871 7.409 1.00 58.66 955 ASP A C 1
ATOM 7371 O O . ASP A 1 955 ? -24.028 28.924 6.779 1.00 58.66 955 ASP A O 1
ATOM 7375 N N . ASP A 1 956 ? -24.046 26.701 6.763 1.00 52.16 956 ASP A N 1
ATOM 7376 C CA . ASP A 1 956 ? -24.115 26.596 5.285 1.00 52.16 956 ASP A CA 1
ATOM 7377 C C . ASP A 1 956 ? -25.529 26.876 4.697 1.00 52.16 956 ASP A C 1
ATOM 7379 O O . ASP A 1 956 ? -25.811 26.574 3.535 1.00 52.16 956 ASP A O 1
ATOM 7383 N N . SER A 1 957 ? -26.426 27.524 5.453 1.00 40.34 957 SER A N 1
ATOM 7384 C CA . SER A 1 957 ? -27.787 27.881 5.010 1.00 40.34 957 SER A CA 1
ATOM 7385 C C . SER A 1 957 ? -27.881 29.066 4.031 1.00 40.34 957 SER A C 1
ATOM 7387 O O . SER A 1 957 ? -28.992 29.461 3.689 1.00 40.34 957 SER A O 1
ATOM 7389 N N . ASP A 1 958 ? -26.765 29.622 3.547 1.00 35.25 958 ASP A N 1
ATOM 7390 C CA . ASP A 1 958 ? -26.757 30.818 2.680 1.00 35.25 958 ASP A CA 1
ATOM 7391 C C . ASP A 1 958 ? -26.431 30.556 1.198 1.00 35.25 958 ASP A C 1
ATOM 7393 O O . ASP A 1 958 ? -26.081 31.473 0.452 1.00 35.25 958 ASP A O 1
ATOM 7397 N N . THR A 1 959 ? -26.640 29.328 0.710 1.00 29.86 959 THR A N 1
ATOM 7398 C CA . THR A 1 959 ? -26.692 29.087 -0.745 1.00 29.86 959 THR A CA 1
ATOM 7399 C C . THR A 1 959 ? -28.023 28.435 -1.126 1.00 29.86 959 THR A C 1
ATOM 7401 O O . THR A 1 959 ? -28.249 27.276 -0.776 1.00 29.86 959 THR A O 1
ATOM 7404 N N . PRO A 1 960 ? -28.940 29.147 -1.813 1.00 27.70 960 PRO A N 1
ATOM 7405 C CA . PRO A 1 960 ? -30.204 28.565 -2.237 1.00 27.70 960 PRO A CA 1
ATOM 7406 C C . PRO A 1 960 ? -29.943 27.501 -3.309 1.00 27.70 960 PRO A C 1
ATOM 7408 O O . PRO A 1 960 ? -29.232 27.752 -4.283 1.00 27.70 960 PRO A O 1
ATOM 7411 N N . ALA A 1 961 ? -30.531 26.320 -3.123 1.00 26.55 961 ALA A N 1
ATOM 7412 C CA . ALA A 1 961 ? -30.565 25.272 -4.135 1.00 26.55 961 ALA A CA 1
ATOM 7413 C C . ALA A 1 961 ? -31.211 25.778 -5.439 1.00 26.55 961 ALA A C 1
ATOM 7415 O O . ALA A 1 961 ? -32.196 26.523 -5.387 1.00 26.55 961 ALA A O 1
ATOM 7416 N N . PRO A 1 962 ? -30.732 25.324 -6.603 1.00 28.56 962 PRO A N 1
ATOM 7417 C CA . PRO A 1 962 ? -31.604 24.877 -7.674 1.00 28.56 962 PRO A CA 1
ATOM 7418 C C . PRO A 1 962 ? -31.923 23.384 -7.543 1.00 28.56 962 PRO A C 1
ATOM 7420 O O . PRO A 1 962 ? -30.980 22.585 -7.330 1.00 28.56 962 PRO A O 1
#